Protein 5YYL (pdb70)

InterPro domains:
  IPR011042 Six-bladed beta-propeller, TolB-like [G3DSA:2.120.10.30] (33-419)
  IPR017996 Major royal jelly/yellow-related [PF03022] (122-416)
  IPR017996 Major royal jelly/yellow-related [PR01366] (4-29)
  IPR017996 Major royal jelly/yellow-related [PR01366] (30-51)
  IPR017996 Major royal jelly/yellow-related [PR01366] (52-74)
  IPR017996 Major royal jelly/yellow-related [PR01366] (76-97)
  IPR017996 Major royal jelly/yellow-related [PR01366] (151-175)
  IPR017996 Major royal jelly/yellow-related [PR01366] (213-230)
  IPR017996 Major royal jelly/yellow-related [PR01366] (306-325)
  IPR017996 Major royal jelly/yellow-related [PR01366] (328-350)
  IPR017996 Major royal jelly/yellow-related [PTHR10009] (19-420)

Foldseek 3Di:
DPPFAAPDFAFPWFFLWAAAPLPDPVSRVVCVVVQLADRLQWDWQEWDDDDPWIWTATAAERHHQAGTWTFDPDADPGITYTAHAPHSPQSDCVVPPHARGQNYWDADPQQKIKTWRLCDYVQARNVDFIKIWIARNVVSHTDDIGGDDLVAQAAPPVSDWGFHAKDKACPDVVWIWMWTQTFTRQWIWIAIPVPRDIDTGHDPQSAADQVQQWFDALNFIDGHRTGWHQWEAALAQQWTWIGHQSFQWIKTFRCVCVVDDPPNPGDIGGDGNQGPAGWAHWYADNQAKIWTAGQRQLFIKIAGPVDDHHNQRIDTQHGRSPFRNHFSYKDKDFADDCDPVCPLQELGIKMWTWHFHVSCVVVSHRDSVDIGITIGMFRPQVRCPPHSRHDDDDPPDPHHDTDDD/DDDFAFPWFFLWAAACLPDVVRRVVCCVVQLADRVQWDWQEWDDDDPWIWTATAAERHHQAGTWTFDPDADPGTTYTAHAPHSVCSDDVPPLRGQNYWDADPQQKIKTWRCCDYVQARNVDFIKIWIARNVVSHTDDIGGPPLNAQVVQRAGFHDWDWAVQIKIWTQGFTSQWIWIQTVHDIDTDHDPQQAADQVQQDLELHGHRTGWHAWEAALQQQWTWTGHQSAQWIWTDHCVPVPHTDGDGNQHPHGWAHWYADNQAKIWIAGQRQLFIKIAGPVDDRHNQRIGTQGGDSPFRNGFSYKDKDFADDCDPVCPLQELGIKMWTWHAHVVPCVRDSVDIGITIGMFRPQVRQPPHSRHDDDDPPDPHHYTDDD/DLVVLVVVQVCCVVVVHDGDPVSVVVSVVVVVVVCVVVVVD/DVLVVLVVVQVCCVVVVHDGDPVSVVVSVVVVVVVCVVVPVVD

GO terms:
  GO:0048650 caste determination, influence by environmental factors (P, IDA)
  GO:0005576 extracellular region (C, IDA)
  GO:0022609 multicellular organism adhesion to substrate (P, IDA)
  GO:0050829 defense response to Gram-negative bacterium (P, IDA)
  GO:0050830 defense response to Gram-positive bacterium (P, IDA)
  GO:0050832 defense response to fungus (P, IDA)
  GO:0005576 extracellular region (C, EXP)
  GO:0005737 cytoplasm (C, EXP)
  GO:0005515 protein binding (F, IPI)
  GO:0032934 sterol binding (F, IPI)

Sequence (864 aa):
RGESLNKSLPILHEWKFFDYDFGSDERRQDAILSGEYDYKNNYPSDIDQWHDKIFVTMLRYNGVPSSLNVISKKVGDGGPLLQPYPDWSFAKYDDCSGIVSASKLAIDKCDRLWVLDSGLVNNTQPMCSPKLLTFDLTTSQLLKQVEIPHDVAVNATTGKGRLSSLAVQSLDCNDTMVYIADEKGEGLIVYHNSDDSFHRLTSNTFDYDPKFTKMTIDGESYTAQDGISGMALSPMTNNLYYSPVASTSLYYVNTEQFRTSDYQDIHYEGVQNILDTQSSAKVVSKSGVLFFGLVGDSALGCWNEHRTLERHNIRTVAQSDETLQMIASMKIKEALPHVPIFDRYINREYILVLSNKMQKMVNNDFNFDDVNFRIMNANVNELILNTRCENPDNDRTPFKISIHLNKSLPILHEWKFFDYDFGSDERRQDAILSGEYDYKNNYPSDIDQWHDKIFVTMLRYNGVPSSLNVISKKVGDGGPLLQPYPDWSFAKYDCSIVSASKLAIDKCDRLWVLDSGLVNNTQPMCSPKLLTFDLTTSQLLKQVEIPVAVNATTGKRLSSLAVQCDTMVYIADEKGEGLIVYHNDSFHRLTSNTFDYDPKFTKMTDGTAQDGISGMALSPMTNNLYYSPVASTSLYYVNTEQFQQYEGVQNILDTQSSAKVVSKSGVLFFGLVGDSALGCWNEHRTLERHNIRTVAQSDETLQMIASMKIKEALPHVPIFDRYINREYILVLSNKMQKMDFNFDDVNFRIMNANVNELILNTRCENPDNDRTPFKISIHLDVVSQINSLVSSIVSGANVSAVLLAQTLVNILQILIDANVFVDVVSQINSLVSSIVSGANVSAVLLAQTLVNILQILIDANVFA

Organism: Apis mellifera (NCBI:txid7460)

Radius of gyration: 32.48 Å; Cα contacts (8 Å, |Δi|>4): 2244; chains: 4; bounding box: 74×97×53 Å

B-factor: mean 48.8, std 19.44, range [7.34, 131.66]

Nearest PDB structures (foldseek):
  5yyl-assembly1_D  TM=1.024E+00  e=1.091E-04  Apis mellifera
  5iit-assembly2_B  TM=7.389E-01  e=8.281E+00  Saccharomyces cerevisiae S288C
  5yyl-assembly1_A-2  TM=1.002E+00  e=1.717E-86  Apis mellifera
  7asd-assembly1_AA  TM=9.945E-01  e=1.668E-73  Apis mellifera
  5yyl-assembly1_B-2  TM=9.919E-01  e=1.750E-70  Apis mellifera

Solvent-accessible surface area: 36083 Å² total; per-residue (Å²): 80,58,88,18,95,100,65,52,6,27,74,41,47,65,2,75,42,0,22,3,53,33,66,45,93,55,46,37,34,105,15,96,95,81,45,48,10,46,83,97,27,1,23,2,11,0,2,2,8,30,62,105,56,18,0,0,0,0,15,4,46,94,6,5,15,2,1,3,0,9,25,21,110,42,114,28,144,5,12,21,26,0,73,3,8,25,73,100,75,45,8,52,47,109,88,56,46,11,1,1,4,0,10,34,2,13,38,16,88,38,48,30,0,7,0,0,0,5,0,10,19,62,33,91,58,100,116,12,67,19,13,3,0,9,0,29,2,93,77,35,118,58,100,58,82,22,64,2,58,139,100,13,5,22,30,98,126,98,40,59,24,36,4,14,5,16,9,28,35,33,84,32,76,185,67,5,24,0,0,0,0,0,22,83,6,40,0,0,0,0,4,26,53,92,104,67,32,26,59,46,15,91,21,125,18,0,61,72,34,90,149,49,26,69,3,67,1,63,72,45,76,53,95,10,112,13,0,0,12,13,11,8,28,1,80,86,42,53,16,0,5,1,2,3,28,0,4,5,2,14,22,38,0,37,4,84,52,0,79,76,93,78,30,94,146,37,118,49,62,34,55,104,77,7,13,114,14,9,8,10,15,13,16,10,0,62,38,0,0,4,0,9,0,10,6,32,73,4,2,0,0,0,10,2,23,120,100,87,32,76,130,111,4,27,68,27,8,0,34,5,88,60,21,1,15,28,4,14,3,5,33,29,39,76,6,68,56,89,12,80,71,24,50,77,6,51,24,33,22,2,0,1,0,0,1,8,32,51,20,44,31,53,79,90,59,34,91,36,77,65,39,2,2,21,1,0,1,4,2,4,39,43,4,8,23,48,33,44,0,46,37,127,82,85,69,139,11,8,30,63,36,15,10,10,29,155,41,73,6,33,76,43,49,65,4,79,41,2,17,0,29,29,54,53,83,71,82,49,118,94,13,78,72,82,42,101,11,45,86,97,40,2,36,4,11,0,2,2,9,30,56,113,53,18,0,1,0,0,43,5,24,68,6,6,16,2,1,3,0,9,27,19,163,111,114,28,145,5,12,22,8,0,70,2,8,27,65,101,87,52,9,38,85,120,77,95,13,3,5,0,10,38,2,12,38,23,97,51,47,24,0,30,2,12,9,6,0,16,20,89,30,97,61,98,69,20,65,25,15,44,4,13,0,37,2,92,78,34,124,58,81,50,102,61,63,36,108,38,33,79,14,100,111,85,50,49,121,24,30,5,29,11,33,66,139,103,19,41,18,33,32,13,16,6,34,16,43,4,46,26,34,43,72,75,114,60,56,35,67,24,110,52,69,27,17,42,75,25,106,111,14,16,75,69,108,87,101,134,42,76,14,0,9,18,13,29,8,36,1,84,84,52,74,4,21,11,26,7,2,29,0,16,33,6,34,44,66,44,63,21,91,132,56,232,146,158,18,30,38,69,69,24,26,89,50,6,15,16,18,13,16,10,0,42,37,0,0,6,0,17,0,24,24,44,46,13,7,0,1,0,26,3,23,120,63,104,53,54,141,76,15,42,66,94,16,0,46,17,80,60,23,1,34,36,3,20,3,6,33,31,36,68,7,64,60,94,11,87,55,32,50,75,6,41,27,37,28,2,0,1,0,3,1,14,26,48,73,71,99,125,32,57,36,93,60,38,2,3,22,2,0,2,2,4,3,36,45,18,5,15,17,19,52,0,44,35,126,74,65,50,134,9,5,30,53,32,13,8,11,32,135,33,17,53,51,10,33,58,12,29,23,30,63,12,10,20,16,156,61,56,79,114,38,88,54,76,2,103,86,32,51,69,86,37,37,92,104,40,133,54,168,127,90,10,28,65,69,9,32,71,21,30,23,36,60,11,10,20,17,123,59,53,82,109,62,85,54,79,5,103,85,38,54,72,88,36,39,94,105,36,103,51,130,114

Structure (mmCIF, N/CA/C/O backbone):
data_5YYL
#
_entry.id   5YYL
#
_cell.length_a   211.582
_cell.length_b   211.582
_cell.length_c   149.968
_cell.angle_alpha   90.00
_cell.angle_beta   90.00
_cell.angle_gamma   120.00
#
_symmetry.space_group_name_H-M   'H 3 2'
#
loop_
_entity.id
_entity.type
_entity.pdbx_description
1 polymer 'Major royal jelly protein 1'
2 polymer Apisimin
3 branched 2-acetamido-2-deoxy-beta-D-glucopyranose-(1-4)-2-acetamido-2-deoxy-beta-D-glucopyranose
4 non-polymer (3beta,14beta,17alpha)-ergosta-5,24(28)-dien-3-ol
5 non-polymer 2-acetamido-2-deoxy-beta-D-glucopyranose
6 water water
#
loop_
_atom_site.group_PDB
_atom_site.id
_atom_site.type_symbol
_atom_site.label_atom_id
_atom_site.label_alt_id
_atom_site.label_comp_id
_atom_site.label_asym_id
_atom_site.label_entity_id
_atom_site.label_seq_id
_atom_site.pdbx_PDB_ins_code
_atom_site.Cartn_x
_atom_site.Cartn_y
_atom_site.Cartn_z
_atom_site.occupancy
_atom_site.B_iso_or_equiv
_atom_site.auth_seq_id
_atom_site.auth_comp_id
_atom_site.auth_asym_id
_atom_site.auth_atom_id
_atom_site.pdbx_PDB_model_num
ATOM 1 N N . ARG A 1 23 ? 0.552 -29.665 -25.489 1.00 86.22 23 ARG A N 1
ATOM 2 C CA . ARG A 1 23 ? 0.141 -29.697 -26.932 1.00 84.67 23 ARG A CA 1
ATOM 3 C C . ARG A 1 23 ? 0.314 -31.056 -27.638 1.00 82.88 23 ARG A C 1
ATOM 4 O O . ARG A 1 23 ? -0.396 -31.332 -28.608 1.00 81.50 23 ARG A O 1
ATOM 6 N N . GLY A 1 24 ? 1.221 -31.900 -27.137 1.00 83.36 24 GLY A N 1
ATOM 7 C CA . GLY A 1 24 ? 1.772 -33.030 -27.898 1.00 83.50 24 GLY A CA 1
ATOM 8 C C . GLY A 1 24 ? 0.815 -34.115 -28.376 1.00 81.17 24 GLY A C 1
ATOM 9 O O . GLY A 1 24 ? -0.254 -34.319 -27.792 1.00 77.30 24 GLY A O 1
ATOM 10 N N . GLU A 1 25 ? 1.213 -34.785 -29.462 1.00 77.80 25 GLU A N 1
ATOM 11 C CA . GLU A 1 25 ? 0.564 -36.004 -29.967 1.00 76.28 25 GLU A CA 1
ATOM 12 C C . GLU A 1 25 ? -0.935 -35.795 -30.386 1.00 76.76 25 GLU A C 1
ATOM 13 O O . GLU A 1 25 ? -1.716 -36.756 -30.382 1.00 73.15 25 GLU A O 1
ATOM 19 N N . SER A 1 26 ? -1.302 -34.560 -30.785 1.00 73.87 26 SER A N 1
ATOM 20 C CA . SER A 1 26 ? -2.722 -34.158 -31.035 1.00 70.45 26 SER A CA 1
ATOM 21 C C . SER A 1 26 ? -2.988 -33.068 -32.110 1.00 74.15 26 SER A C 1
ATOM 22 O O . SER A 1 26 ? -4.056 -32.428 -32.083 1.00 70.35 26 SER A O 1
ATOM 25 N N . LEU A 1 27 ? -2.056 -32.855 -33.047 1.00 76.43 27 LEU A N 1
ATOM 26 C CA . LEU A 1 27 ? -2.239 -31.839 -34.105 1.00 74.40 27 LEU A CA 1
ATOM 27 C C . LEU A 1 27 ? -3.266 -32.312 -35.148 1.00 70.43 27 LEU A C 1
ATOM 28 O O . LEU A 1 27 ? -3.231 -33.450 -35.615 1.00 65.90 27 LEU A O 1
ATOM 30 N N . ASN A 1 28 ? -4.164 -31.400 -35.501 1.00 70.56 28 ASN A N 1
ATOM 31 C CA . ASN A 1 28 ? -5.335 -31.651 -36.352 1.00 70.18 28 ASN A CA 1
ATOM 32 C C . ASN A 1 28 ? -6.350 -32.697 -35.831 1.00 68.45 28 ASN A C 1
ATOM 33 O O . ASN A 1 28 ? -7.196 -33.137 -36.620 1.00 67.25 28 ASN A O 1
ATOM 38 N N . LYS A 1 29 ? -6.317 -33.062 -34.534 1.00 67.06 29 LYS A N 1
ATOM 39 C CA . LYS A 1 29 ? -7.352 -33.987 -33.977 1.00 65.08 29 LYS A CA 1
ATOM 40 C C . LYS A 1 29 ? -8.668 -33.248 -33.782 1.00 61.30 29 LYS A C 1
ATOM 41 O O . LYS A 1 29 ? -8.711 -32.289 -33.040 1.00 63.53 29 LYS A O 1
ATOM 47 N N . SER A 1 30 ? -9.668 -33.633 -34.561 1.00 57.36 30 SER A N 1
ATOM 48 C CA . SER A 1 30 ? -10.950 -32.966 -34.577 1.00 54.57 30 SER A CA 1
ATOM 49 C C . SER A 1 30 ? -11.903 -33.791 -33.718 1.00 48.58 30 SER A C 1
ATOM 50 O O . SER A 1 30 ? -11.656 -34.957 -33.413 1.00 51.00 30 SER A O 1
ATOM 52 N N . LEU A 1 31 ? -13.022 -33.174 -33.359 1.00 39.82 31 LEU A N 1
ATOM 53 C CA . LEU A 1 31 ? -14.074 -33.824 -32.609 1.00 36.41 31 LEU A CA 1
ATOM 54 C C . LEU A 1 31 ? -15.253 -34.108 -33.532 1.00 35.24 31 LEU A C 1
ATOM 55 O O . LEU A 1 31 ? -15.600 -33.271 -34.360 1.00 36.06 31 LEU A O 1
ATOM 60 N N . PRO A 1 32 ? -15.879 -35.288 -33.395 1.00 33.00 32 PRO A N 1
ATOM 61 C CA . PRO A 1 32 ? -17.027 -35.566 -34.247 1.00 32.6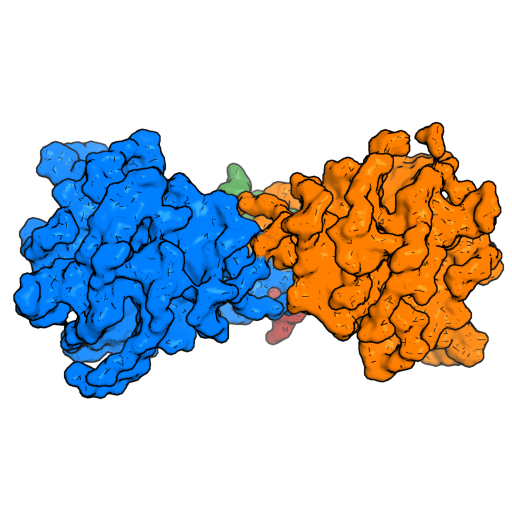3 32 PRO A CA 1
ATOM 62 C C . PRO A 1 32 ? -18.139 -34.503 -34.213 1.00 33.47 32 PRO A C 1
ATOM 63 O O . PRO A 1 32 ? -18.602 -34.066 -33.155 1.00 31.13 32 PRO A O 1
ATOM 67 N N . ILE A 1 33 ? -18.555 -34.124 -35.408 1.00 34.43 33 ILE A N 1
ATOM 68 C CA . ILE A 1 33 ? -19.629 -33.179 -35.614 1.00 31.99 33 ILE A CA 1
ATOM 69 C C . ILE A 1 33 ? -20.966 -33.832 -35.335 1.00 30.86 33 ILE A C 1
ATOM 70 O O . ILE A 1 33 ? -21.228 -34.931 -35.782 1.00 30.10 33 ILE A O 1
ATOM 75 N N . LEU A 1 34 ? -21.784 -33.113 -34.577 1.00 31.96 34 LEU A N 1
ATOM 76 C CA . LEU A 1 34 ? -23.156 -33.471 -34.259 1.00 31.30 34 LEU A CA 1
ATOM 77 C C . LEU A 1 34 ? -24.113 -32.713 -35.189 1.00 33.22 34 LEU A C 1
ATOM 78 O O . LEU A 1 34 ? -25.104 -33.275 -35.637 1.00 35.79 34 LEU A O 1
ATOM 83 N N . HIS A 1 35 ? -23.829 -31.432 -35.448 1.00 34.85 35 HIS A N 1
ATOM 84 C CA . HIS A 1 35 ? -24.607 -30.605 -36.383 1.00 34.24 35 HIS A CA 1
ATOM 85 C C . HIS A 1 35 ? -23.705 -29.578 -37.027 1.00 35.71 35 HIS A C 1
ATOM 86 O O . HIS A 1 35 ? -22.823 -29.020 -36.379 1.00 36.03 35 HIS A O 1
ATOM 93 N N . GLU A 1 36 ? -23.944 -29.336 -38.313 1.00 37.19 36 GLU A N 1
ATOM 94 C CA . GLU A 1 36 ? -23.201 -28.361 -39.091 1.00 38.09 36 GLU A CA 1
ATOM 95 C C . GLU A 1 36 ? -24.168 -27.403 -39.734 1.00 38.12 36 GLU A C 1
ATOM 96 O O . GLU A 1 36 ? -25.327 -27.740 -39.972 1.00 39.83 36 GLU A O 1
ATOM 102 N N . TRP A 1 37 ? -23.673 -26.206 -40.017 1.00 35.98 37 TRP A N 1
ATOM 103 C CA . TRP A 1 37 ? -24.420 -25.232 -40.775 1.00 33.37 37 TRP A CA 1
ATOM 104 C C . TRP A 1 37 ? -23.503 -24.462 -41.694 1.00 33.92 37 TRP A C 1
ATOM 105 O O . TRP A 1 37 ? -22.362 -24.147 -41.341 1.00 32.22 37 TRP A O 1
ATOM 116 N N . LYS A 1 38 ? -24.021 -24.185 -42.888 1.00 35.99 38 LYS A N 1
ATOM 117 C CA . LYS A 1 38 ? -23.465 -23.163 -43.763 1.00 37.96 38 LYS A CA 1
ATOM 118 C C . LYS A 1 38 ? -24.050 -21.828 -43.322 1.00 34.48 38 LYS A C 1
ATOM 119 O O . LYS A 1 38 ? -23.348 -20.825 -43.297 1.00 32.92 38 LYS A O 1
ATOM 125 N N . PHE A 1 39 ? -25.328 -21.838 -42.968 1.00 31.41 39 PHE A N 1
ATOM 126 C CA . PHE A 1 39 ? -25.991 -20.676 -42.412 1.00 34.03 39 PHE A CA 1
ATOM 127 C C . PHE A 1 39 ? -27.273 -21.121 -41.734 1.00 34.95 39 PHE A C 1
ATOM 128 O O . PHE A 1 39 ? -27.823 -22.173 -42.054 1.00 35.83 39 PHE A O 1
ATOM 136 N N . PHE A 1 40 ? -27.759 -20.300 -40.820 1.00 35.30 40 PHE A N 1
ATOM 137 C CA . PHE A 1 40 ? -28.941 -20.652 -40.074 1.00 37.66 40 PHE A CA 1
ATOM 138 C C . PHE A 1 40 ? -30.184 -20.262 -40.837 1.00 41.63 40 PHE A C 1
ATOM 139 O O . PHE A 1 40 ? -30.178 -19.310 -41.610 1.00 42.66 40 PHE A O 1
ATOM 147 N N . ASP A 1 41 ? -31.235 -21.041 -40.606 1.00 47.48 41 ASP A N 1
ATOM 148 C CA . ASP A 1 41 ? -32.542 -20.853 -41.199 1.00 50.12 41 ASP A CA 1
ATOM 149 C C . ASP A 1 41 ? -33.534 -21.403 -40.188 1.00 52.27 41 ASP A C 1
ATOM 150 O O . ASP A 1 41 ? -33.143 -22.156 -39.297 1.00 55.33 41 ASP A O 1
ATOM 155 N N . TYR A 1 42 ? -34.803 -21.024 -40.312 1.00 53.25 42 TYR A N 1
ATOM 156 C CA . TYR A 1 42 ? -35.812 -21.363 -39.315 1.00 54.93 42 TYR A CA 1
ATOM 157 C C . TYR A 1 42 ? -37.019 -22.116 -39.906 1.00 61.92 42 TYR A C 1
ATOM 158 O O . TYR A 1 42 ? -37.253 -22.096 -41.108 1.00 63.44 42 TYR A O 1
ATOM 167 N N . ASP A 1 43 ? -37.769 -22.783 -39.031 1.00 67.65 43 ASP A N 1
ATOM 168 C CA . ASP A 1 43 ? -39.065 -23.382 -39.349 1.00 70.22 43 ASP A CA 1
ATOM 169 C C . ASP A 1 43 ? -40.147 -22.329 -39.093 1.00 69.94 43 ASP A C 1
ATOM 170 O O . ASP A 1 43 ? -40.770 -22.242 -38.016 1.00 59.87 43 ASP A O 1
ATOM 175 N N . PHE A 1 44 ? -40.378 -21.532 -40.131 1.00 74.42 44 PHE A N 1
ATOM 176 C CA . PHE A 1 44 ? -41.462 -20.556 -40.143 1.00 75.71 44 PHE A CA 1
ATOM 177 C C . PHE A 1 44 ? -42.845 -21.217 -40.289 1.00 80.39 44 PHE A C 1
ATOM 178 O O . PHE A 1 44 ? -43.848 -20.648 -39.854 1.00 78.43 44 PHE A O 1
ATOM 186 N N . GLY A 1 45 ? -42.887 -22.419 -40.871 1.00 86.44 45 GLY A N 1
ATOM 187 C CA . GLY A 1 45 ? -44.134 -23.144 -41.179 1.00 89.83 45 GLY A CA 1
ATOM 188 C C . GLY A 1 45 ? -44.022 -23.803 -42.548 1.00 93.83 45 GLY A C 1
ATOM 189 O O . GLY A 1 45 ? -43.756 -25.007 -42.675 1.00 96.18 45 GLY A O 1
ATOM 190 N N . SER A 1 46 ? -44.231 -22.993 -43.579 1.00 97.54 46 SER A N 1
ATOM 191 C CA . SER A 1 46 ? -44.006 -23.388 -44.980 1.00 93.54 46 SER A CA 1
ATOM 192 C C . SER A 1 46 ? -43.120 -22.341 -45.640 1.00 96.33 46 SER A C 1
ATOM 193 O O . SER A 1 46 ? -42.851 -21.292 -45.048 1.00 99.75 46 SER A O 1
ATOM 194 N N . ASP A 1 47 ? -42.667 -22.625 -46.866 1.00 95.71 47 ASP A N 1
ATOM 195 C CA . ASP A 1 47 ? -41.872 -21.660 -47.654 1.00 91.00 47 ASP A CA 1
ATOM 196 C C . ASP A 1 47 ? -42.673 -20.392 -48.006 1.00 93.28 47 ASP A C 1
ATOM 197 O O . ASP A 1 47 ? -42.077 -19.356 -48.332 1.00 92.44 47 ASP A O 1
ATOM 199 N N . GLU A 1 48 ? -44.008 -20.480 -47.947 1.00 97.16 48 GLU A N 1
ATOM 200 C CA . GLU A 1 48 ? -44.865 -19.295 -47.967 1.00 96.96 48 GLU A CA 1
ATOM 201 C C . GLU A 1 48 ? -44.518 -18.345 -46.807 1.00 95.48 48 GLU A C 1
ATOM 202 O O . GLU A 1 48 ? -44.129 -17.188 -47.032 1.00 100.49 48 GLU A O 1
ATOM 203 N N . ARG A 1 49 ? -44.620 -18.856 -45.575 1.00 88.56 49 ARG A N 1
ATOM 204 C CA . ARG A 1 49 ? -44.391 -18.044 -44.365 1.00 88.00 49 ARG A CA 1
ATOM 205 C C . ARG A 1 49 ? -42.932 -17.517 -44.199 1.00 85.94 49 ARG A C 1
ATOM 206 O O . ARG A 1 49 ? -42.709 -16.459 -43.584 1.00 81.81 49 ARG A O 1
ATOM 208 N N . ARG A 1 50 ? -41.955 -18.255 -44.742 1.00 80.49 50 ARG A N 1
ATOM 209 C CA . ARG A 1 50 ? -40.546 -17.828 -44.764 1.00 77.31 50 ARG A CA 1
ATOM 210 C C . ARG A 1 50 ? -40.378 -16.574 -45.603 1.00 83.83 50 ARG A C 1
ATOM 211 O O . ARG A 1 50 ? -39.864 -15.561 -45.112 1.00 80.72 50 ARG A O 1
ATOM 215 N N . GLN A 1 51 ? -40.834 -16.655 -46.860 1.00 88.97 51 GLN A N 1
ATOM 216 C CA . GLN A 1 51 ? -40.723 -15.557 -47.837 1.00 85.63 51 GLN A CA 1
ATOM 217 C C . GLN A 1 51 ? -41.363 -14.241 -47.383 1.00 83.41 51 GLN A C 1
ATOM 218 O O . GLN A 1 51 ? -40.873 -13.156 -47.718 1.00 80.90 51 GLN A O 1
ATOM 219 N N . ASP A 1 52 ? -42.445 -14.357 -46.616 1.00 85.08 52 ASP A N 1
ATOM 220 C CA . ASP A 1 52 ? -43.093 -13.209 -45.965 1.00 91.26 52 ASP A CA 1
ATOM 221 C C . ASP A 1 52 ? -42.146 -12.509 -44.980 1.00 90.94 52 ASP A C 1
ATOM 222 O O . ASP A 1 52 ? -42.169 -11.283 -44.851 1.00 91.66 52 ASP A O 1
ATOM 227 N N . ALA A 1 53 ? -41.330 -13.300 -44.278 1.00 90.28 53 ALA A N 1
ATOM 228 C CA . ALA A 1 53 ? -40.312 -12.768 -43.361 1.00 83.75 53 ALA A CA 1
ATOM 229 C C . ALA A 1 53 ? -39.032 -12.253 -44.058 1.00 75.29 53 ALA A C 1
ATOM 230 O O . ALA A 1 53 ? -38.461 -11.243 -43.625 1.00 69.51 53 ALA A O 1
ATOM 232 N N . ILE A 1 54 ? -38.587 -12.914 -45.131 1.00 65.03 54 ILE A N 1
ATOM 233 C CA . ILE A 1 54 ? -37.392 -12.454 -45.871 1.00 62.72 54 ILE A CA 1
ATOM 234 C C . ILE A 1 54 ? -37.644 -11.059 -46.443 1.00 67.32 54 ILE A C 1
ATOM 235 O O . ILE A 1 54 ? -36.829 -10.163 -46.246 1.00 65.33 54 ILE A O 1
ATOM 240 N N . LEU A 1 55 ? -38.769 -10.883 -47.145 1.00 73.88 55 LEU A N 1
ATOM 241 C CA . LEU A 1 55 ? -39.151 -9.572 -47.706 1.00 72.37 55 LEU A CA 1
ATOM 242 C C . LEU A 1 55 ? -39.247 -8.495 -46.612 1.00 70.58 55 LEU A C 1
ATOM 243 O O . LEU A 1 55 ? -38.724 -7.394 -46.785 1.00 70.31 55 LEU A O 1
ATOM 245 N N . SER A 1 56 ? -39.871 -8.839 -45.482 1.00 64.56 56 SER A N 1
ATOM 246 C CA . SER A 1 56 ? -40.014 -7.929 -44.333 1.00 62.90 56 SER A CA 1
ATOM 247 C C . SER A 1 56 ? -38.685 -7.438 -43.708 1.00 63.05 56 SER A C 1
ATOM 248 O O . SER A 1 56 ? -38.638 -6.364 -43.102 1.00 59.43 56 SER A O 1
ATOM 250 N N . GLY A 1 57 ? -37.618 -8.224 -43.847 1.00 64.22 57 GLY A N 1
ATOM 251 C CA . GLY A 1 57 ? -36.351 -7.961 -43.158 1.00 63.58 57 GLY A CA 1
ATOM 252 C C . GLY A 1 57 ? -36.278 -8.553 -41.756 1.00 60.29 57 GLY A C 1
ATOM 253 O O . GLY A 1 57 ? -35.312 -8.289 -41.024 1.00 54.91 57 GLY A O 1
ATOM 254 N N . GLU A 1 58 ? -37.291 -9.344 -41.379 1.00 62.35 58 GLU A N 1
ATOM 255 C CA . GLU A 1 58 ? -37.289 -10.130 -40.140 1.00 65.10 58 GLU A CA 1
ATOM 256 C C . GLU A 1 58 ? -36.226 -11.236 -40.153 1.00 64.23 58 GLU A C 1
ATOM 257 O O . GLU A 1 58 ? -35.776 -11.622 -39.085 1.00 65.51 58 GLU A O 1
ATOM 259 N N . TYR A 1 59 ? -35.853 -11.732 -41.343 1.00 60.68 59 TYR A N 1
ATOM 260 C CA . TYR A 1 59 ? -34.885 -12.830 -41.481 1.00 57.10 59 TYR A CA 1
ATOM 261 C C . TYR A 1 59 ? -33.923 -12.671 -42.678 1.00 51.53 59 TYR A C 1
ATOM 262 O O . TYR A 1 59 ? -34.257 -13.024 -43.799 1.00 46.17 59 TYR A O 1
ATOM 271 N N . ASP A 1 60 ? -32.728 -12.156 -42.406 1.00 49.20 60 ASP A N 1
ATOM 272 C CA . ASP A 1 60 ? -31.595 -12.181 -43.334 1.00 48.18 60 ASP A CA 1
ATOM 273 C C . ASP A 1 60 ? -30.643 -13.254 -42.815 1.00 49.18 60 ASP A C 1
ATOM 274 O O . ASP A 1 60 ? -30.182 -13.194 -41.668 1.00 47.90 60 ASP A O 1
ATOM 279 N N . TYR A 1 61 ? -30.355 -14.227 -43.671 1.00 50.16 61 TYR A N 1
ATOM 280 C CA . TYR A 1 61 ? -29.474 -15.342 -43.325 1.00 48.27 61 TYR A CA 1
ATOM 281 C C . TYR A 1 61 ? -28.024 -14.909 -43.046 1.00 47.58 61 TYR A C 1
ATOM 282 O O . TYR A 1 61 ? -27.318 -15.568 -42.282 1.00 47.92 61 TYR A O 1
ATOM 291 N N . LYS A 1 62 ? -27.593 -13.808 -43.658 1.00 47.00 62 LYS A N 1
ATOM 292 C CA . LYS A 1 62 ? -26.223 -13.306 -43.482 1.00 48.07 62 LYS A CA 1
ATOM 293 C C . LYS A 1 62 ? -25.945 -12.696 -42.100 1.00 46.02 62 LYS A C 1
ATOM 294 O O . LYS A 1 62 ? -24.787 -12.455 -41.769 1.00 50.31 62 LYS A O 1
ATOM 300 N N . ASN A 1 63 ? -26.984 -12.443 -41.303 1.00 43.63 63 ASN A N 1
ATOM 301 C CA . ASN A 1 63 ? -26.828 -11.812 -39.987 1.00 42.98 63 ASN A CA 1
ATOM 302 C C . ASN A 1 63 ? -27.155 -12.729 -38.806 1.00 41.96 63 ASN A C 1
ATOM 303 O O . ASN A 1 63 ? -27.434 -12.240 -37.710 1.00 41.23 63 ASN A O 1
ATOM 308 N N . ASN A 1 64 ? -27.119 -14.046 -39.009 1.00 40.10 64 ASN A N 1
ATOM 309 C CA . ASN A 1 64 ? -27.448 -14.985 -37.936 1.00 37.66 64 ASN A CA 1
ATOM 310 C C . ASN A 1 64 ? -26.181 -15.631 -37.411 1.00 35.64 64 ASN A C 1
ATOM 311 O O . ASN A 1 64 ? -25.505 -16.367 -38.130 1.00 33.92 64 ASN A O 1
ATOM 316 N N . TYR A 1 65 ? -25.851 -15.303 -36.166 1.00 35.70 65 TYR A N 1
ATOM 317 C CA . TYR A 1 65 ? -24.612 -15.726 -35.527 1.00 36.53 65 TYR A CA 1
ATOM 318 C C . TYR A 1 65 ? -24.960 -16.364 -34.187 1.00 33.99 65 TYR A C 1
ATOM 319 O O . TYR A 1 65 ? -25.704 -15.767 -33.380 1.00 34.01 65 TYR A O 1
ATOM 328 N N . PRO A 1 66 ? -24.444 -17.580 -33.943 1.00 30.08 66 PRO A N 1
ATOM 329 C CA . PRO A 1 66 ? -24.830 -18.275 -32.721 1.00 28.44 66 PRO A CA 1
ATOM 330 C C . PRO A 1 66 ? -23.990 -17.834 -31.532 1.00 26.38 66 PRO A C 1
ATOM 331 O O . PRO A 1 66 ? -22.794 -17.639 -31.659 1.00 26.72 66 PRO A O 1
ATOM 335 N N . SER A 1 67 ? -24.634 -17.672 -30.395 1.00 26.28 67 SER A N 1
ATOM 336 C CA . SER A 1 67 ? -23.988 -17.237 -29.172 1.00 27.55 67 SER A CA 1
ATOM 337 C C . SER A 1 67 ? -23.724 -18.421 -28.232 1.00 27.31 67 SER A C 1
ATOM 338 O O . SER A 1 67 ? -22.616 -18.568 -27.729 1.00 26.45 67 SER A O 1
ATOM 341 N N . ASP A 1 68 ? -24.745 -19.241 -27.988 1.00 26.16 68 ASP A N 1
ATOM 342 C CA . ASP A 1 68 ? -24.648 -20.347 -27.038 1.00 27.56 68 ASP A CA 1
ATOM 343 C C . ASP A 1 68 ? -25.410 -21.580 -27.528 1.00 26.42 68 ASP A C 1
ATOM 344 O O . ASP A 1 68 ? -26.280 -21.481 -28.381 1.00 25.96 68 ASP A O 1
ATOM 349 N N . ILE A 1 69 ? -25.034 -22.744 -27.001 1.00 25.59 69 ILE A N 1
ATOM 350 C CA . ILE A 1 69 ? -25.766 -23.994 -27.200 1.00 23.97 69 ILE A CA 1
ATOM 351 C C . ILE A 1 69 ? -26.012 -24.607 -25.847 1.00 22.96 69 ILE A C 1
ATOM 352 O O . ILE A 1 69 ? -25.319 -24.291 -24.877 1.00 23.15 69 ILE A O 1
ATOM 357 N N . ASP A 1 70 ? -27.008 -25.472 -25.781 1.00 21.43 70 ASP A N 1
ATOM 358 C CA . ASP A 1 70 ? -27.169 -26.361 -24.640 1.00 20.86 70 ASP A CA 1
ATOM 359 C C . ASP A 1 70 ? -27.999 -27.571 -25.080 1.00 19.58 70 ASP A C 1
ATOM 360 O O . ASP A 1 70 ? -28.311 -27.709 -26.260 1.00 18.86 70 ASP A O 1
ATOM 365 N N . GLN A 1 71 ? -28.325 -28.460 -24.151 1.00 19.02 71 GLN A N 1
ATOM 366 C CA . GLN A 1 71 ? -28.928 -29.732 -24.493 1.00 18.66 71 GLN A CA 1
ATOM 367 C C . GLN A 1 71 ? -29.718 -30.222 -23.310 1.00 19.22 71 GLN A C 1
ATOM 368 O O . GLN A 1 71 ? -29.212 -30.189 -22.186 1.00 18.34 71 GLN A O 1
ATOM 374 N N . TRP A 1 72 ? -30.956 -30.659 -23.565 1.00 20.40 72 TRP A N 1
ATOM 375 C CA . TRP A 1 72 ? -31.785 -31.333 -22.558 1.00 21.89 72 TRP A CA 1
ATOM 376 C C . TRP A 1 72 ? -32.693 -32.320 -23.266 1.00 23.66 72 TRP A C 1
ATOM 377 O O . TRP A 1 72 ? -33.435 -31.927 -24.175 1.00 24.31 72 TRP A O 1
ATOM 388 N N . HIS A 1 73 ? -32.614 -33.589 -22.867 1.00 25.27 73 HIS A N 1
ATOM 389 C CA . HIS A 1 73 ? -33.360 -34.672 -23.515 1.00 26.23 73 HIS A CA 1
ATOM 390 C C . HIS A 1 73 ? -33.180 -34.582 -25.042 1.00 27.50 73 HIS A C 1
ATOM 391 O O . HIS A 1 73 ? -32.044 -34.536 -25.506 1.00 27.73 73 HIS A O 1
ATOM 398 N N . ASP A 1 74 ? -34.261 -34.495 -25.814 1.00 31.28 74 ASP A N 1
ATOM 399 C CA . ASP A 1 74 ? -34.166 -34.462 -27.290 1.00 35.50 74 ASP A CA 1
ATOM 400 C C . ASP A 1 74 ? -33.878 -33.077 -27.879 1.00 33.88 74 ASP A C 1
ATOM 401 O O . ASP A 1 74 ? -33.618 -32.964 -29.080 1.00 31.10 74 ASP A O 1
ATOM 406 N N . LYS A 1 75 ? -33.897 -32.047 -27.028 1.00 34.06 75 LYS A N 1
ATOM 407 C CA . LYS A 1 75 ? -33.705 -30.666 -27.452 1.00 34.05 75 LYS A CA 1
ATOM 408 C C . LYS A 1 75 ? -32.224 -30.295 -27.442 1.00 32.18 75 LYS A C 1
ATOM 409 O O . LYS A 1 75 ? -31.510 -30.626 -26.506 1.00 32.45 75 LYS A O 1
ATOM 415 N N . ILE A 1 76 ? -31.775 -29.647 -28.513 1.00 29.90 76 ILE A N 1
ATOM 416 C CA . ILE A 1 76 ? -30.486 -28.977 -28.576 1.00 28.87 76 ILE A CA 1
ATOM 417 C C . ILE A 1 76 ? -30.816 -27.499 -28.738 1.00 29.20 76 ILE A C 1
ATOM 418 O O . ILE A 1 76 ? -31.360 -27.113 -29.764 1.00 28.64 76 ILE A O 1
ATOM 423 N N . PHE A 1 77 ? -30.493 -26.674 -27.742 1.00 29.17 77 PHE A N 1
ATOM 424 C CA . PHE A 1 77 ? -30.746 -25.228 -27.819 1.00 27.40 77 PHE A CA 1
ATOM 425 C C . PHE A 1 77 ? -29.661 -24.535 -28.620 1.00 26.85 77 PHE A C 1
ATOM 426 O O . PHE A 1 77 ? -28.521 -24.949 -28.591 1.00 28.07 77 PHE A O 1
ATOM 434 N N . VAL A 1 78 ? -30.034 -23.522 -29.385 1.00 26.03 78 VAL A N 1
ATOM 435 C CA . VAL A 1 78 ? -29.081 -22.699 -30.130 1.00 25.46 78 VAL A CA 1
ATOM 436 C C . VAL A 1 78 ? -29.554 -21.267 -30.010 1.00 25.64 78 VAL A C 1
ATOM 437 O O . VAL A 1 78 ? -30.674 -20.972 -30.413 1.00 27.97 78 VAL A O 1
ATOM 441 N N . THR A 1 79 ? -28.734 -20.390 -29.428 1.00 25.09 79 THR A N 1
ATOM 442 C CA . THR A 1 79 ? -29.122 -18.989 -29.241 1.00 24.02 79 THR A CA 1
ATOM 443 C C . THR A 1 79 ? -28.447 -18.123 -30.277 1.00 24.53 79 THR A C 1
ATOM 444 O O . THR A 1 79 ? -27.287 -18.338 -30.608 1.00 22.11 79 THR A O 1
ATOM 448 N N . MET A 1 80 ? -29.191 -17.146 -30.781 1.00 27.71 80 MET A N 1
ATOM 449 C CA . MET A 1 80 ? -28.696 -16.288 -31.840 1.00 31.25 80 MET A CA 1
ATOM 450 C C . MET A 1 80 ? -28.572 -14.842 -31.341 1.00 34.06 80 MET A C 1
ATOM 451 O O . MET A 1 80 ? -29.482 -14.309 -30.656 1.00 31.18 80 MET A O 1
ATOM 456 N N . LEU A 1 81 ? -27.423 -14.237 -31.665 1.00 36.20 81 LEU A N 1
ATOM 457 C CA . LEU A 1 81 ? -27.191 -12.816 -31.405 1.00 36.92 81 LEU A CA 1
ATOM 458 C C . LEU A 1 81 ? -28.191 -12.036 -32.236 1.00 38.39 81 LEU A C 1
ATOM 459 O O . LEU A 1 81 ? -28.252 -12.213 -33.460 1.00 37.08 81 LEU A O 1
ATOM 464 N N . ARG A 1 82 ? -28.962 -11.181 -31.571 1.00 39.58 82 ARG A N 1
ATOM 465 C CA . ARG A 1 82 ? -30.055 -10.452 -32.224 1.00 39.96 82 ARG A CA 1
ATOM 466 C C . ARG A 1 82 ? -29.545 -9.257 -33.003 1.00 38.92 82 ARG A C 1
ATOM 467 O O . ARG A 1 82 ? -29.544 -8.140 -32.518 1.00 38.57 82 ARG A O 1
ATOM 475 N N . TYR A 1 83 ? -29.102 -9.523 -34.217 1.00 41.51 83 TYR A N 1
ATOM 476 C CA . TYR A 1 83 ? -28.861 -8.479 -35.191 1.00 46.05 83 TYR A CA 1
ATOM 477 C C . TYR A 1 83 ? -30.163 -8.181 -35.957 1.00 47.99 83 TYR A C 1
ATOM 478 O O . TYR A 1 83 ? -31.221 -8.733 -35.641 1.00 44.82 83 TYR A O 1
ATOM 487 N N . ASN A 1 84 ? -30.086 -7.251 -36.908 1.00 53.12 84 ASN A N 1
ATOM 488 C CA . ASN A 1 84 ? -31.154 -7.017 -37.885 1.00 53.15 84 ASN A CA 1
ATOM 489 C C . ASN A 1 84 ? -31.222 -8.239 -38.811 1.00 50.98 84 ASN A C 1
ATOM 490 O O . ASN A 1 84 ? -30.216 -8.622 -39.431 1.00 43.70 84 ASN A O 1
ATOM 495 N N . GLY A 1 85 ? -32.403 -8.861 -38.859 1.00 50.20 85 GLY A N 1
ATOM 496 C CA . GLY A 1 85 ? -32.636 -10.054 -39.677 1.00 50.13 85 GLY A CA 1
ATOM 497 C C . GLY A 1 85 ? -32.490 -11.386 -38.943 1.00 49.20 85 GLY A C 1
ATOM 498 O O . GLY A 1 85 ? -32.056 -12.394 -39.527 1.00 46.51 85 GLY A O 1
ATOM 499 N N . VAL A 1 86 ? -32.873 -11.387 -37.667 1.00 47.02 86 VAL A N 1
ATOM 500 C CA . VAL A 1 86 ? -32.778 -12.551 -36.808 1.00 44.65 86 VAL A CA 1
ATOM 501 C C . VAL A 1 86 ? -34.148 -12.757 -36.170 1.00 43.48 86 VAL A C 1
ATOM 502 O O . VAL A 1 86 ? -34.458 -12.110 -35.172 1.00 41.64 86 VAL A O 1
ATOM 506 N N . PRO A 1 87 ? -34.971 -13.651 -36.756 1.00 43.80 87 PRO A N 1
ATOM 507 C CA . PRO A 1 87 ? -36.370 -13.821 -36.342 1.00 43.47 87 PRO A CA 1
ATOM 508 C C . PRO A 1 87 ? -36.552 -14.199 -34.887 1.00 45.40 87 PRO A C 1
ATOM 509 O O . PRO A 1 87 ? -37.385 -13.596 -34.202 1.00 49.00 87 PRO A O 1
ATOM 513 N N . SER A 1 88 ? -35.791 -15.195 -34.424 1.00 44.84 88 SER A N 1
ATOM 514 C CA . SER A 1 88 ? -35.820 -15.598 -33.016 1.00 42.81 88 SER A CA 1
ATOM 515 C C . SER A 1 88 ? -34.433 -15.734 -32.458 1.00 41.40 88 SER A C 1
ATOM 516 O O . SER A 1 88 ? -33.487 -16.051 -33.194 1.00 42.04 88 SER A O 1
ATOM 519 N N . SER A 1 89 ? -34.328 -15.489 -31.149 1.00 39.63 89 SER A N 1
ATOM 520 C CA . SER A 1 89 ? -33.047 -15.560 -30.450 1.00 38.23 89 SER A CA 1
ATOM 521 C C . SER A 1 89 ? -32.881 -16.892 -29.739 1.00 36.04 89 SER A C 1
ATOM 522 O O . SER A 1 89 ? -31.863 -17.540 -29.916 1.00 38.50 89 SER A O 1
ATOM 525 N N . LEU A 1 90 ? -33.865 -17.267 -28.929 1.00 31.83 90 LEU A N 1
ATOM 526 C CA . LEU A 1 90 ? -33.860 -18.540 -28.235 1.00 32.15 90 LEU A CA 1
ATOM 527 C C . LEU A 1 90 ? -34.515 -19.621 -29.103 1.00 35.41 90 LEU A C 1
ATOM 528 O O . LEU A 1 90 ? -35.722 -19.572 -29.352 1.00 39.16 90 LEU A O 1
ATOM 533 N N . ASN A 1 91 ? -33.720 -20.595 -29.557 1.00 36.47 91 ASN A N 1
ATOM 534 C CA . ASN A 1 91 ? -34.199 -21.667 -30.461 1.00 37.19 91 ASN A CA 1
ATOM 535 C C . ASN A 1 91 ? -33.809 -23.079 -30.031 1.00 36.47 91 ASN A C 1
ATOM 536 O O . ASN A 1 91 ? -32.963 -23.253 -29.166 1.00 34.90 91 ASN A O 1
ATOM 541 N N . VAL A 1 92 ? -34.461 -24.069 -30.651 1.00 36.49 92 VAL A N 1
ATOM 542 C CA . VAL A 1 92 ? -34.025 -25.469 -30.624 1.00 36.98 92 VAL A CA 1
ATOM 543 C C . VAL A 1 92 ? -33.855 -25.944 -32.049 1.00 38.41 92 VAL A C 1
ATOM 544 O O . VAL A 1 92 ? -34.396 -25.344 -32.963 1.00 42.01 92 VAL A O 1
ATOM 548 N N . ILE A 1 93 ? -33.095 -27.020 -32.228 1.00 40.13 93 ILE A N 1
ATOM 549 C CA . ILE A 1 93 ? -32.913 -27.616 -33.542 1.00 40.22 93 ILE A CA 1
ATOM 550 C C . ILE A 1 93 ? -34.138 -28.468 -33.781 1.00 41.70 93 ILE A C 1
ATOM 551 O O . ILE A 1 93 ? -34.578 -29.182 -32.888 1.00 42.57 93 ILE A O 1
ATOM 556 N N . SER A 1 94 ? -34.692 -28.355 -34.987 1.00 44.71 94 SER A N 1
ATOM 557 C CA . SER A 1 94 ? -35.903 -29.060 -35.384 1.00 45.17 94 SER A CA 1
ATOM 558 C C . SER A 1 94 ? -35.577 -30.307 -36.190 1.00 46.60 94 SER A C 1
ATOM 559 O O . SER A 1 94 ? -34.420 -30.550 -36.582 1.00 47.42 94 SER A O 1
ATOM 562 N N . LYS A 1 95 ? -36.627 -31.077 -36.472 1.00 48.79 95 LYS A N 1
ATOM 563 C CA . LYS A 1 95 ? -36.516 -32.271 -37.313 1.00 47.64 95 LYS A CA 1
ATOM 564 C C . LYS A 1 95 ? -36.235 -31.897 -38.789 1.00 47.33 95 LYS A C 1
ATOM 565 O O . LYS A 1 95 ? -35.552 -32.639 -39.493 1.00 47.54 95 LYS A O 1
ATOM 567 N N . LYS A 1 96 ? -36.720 -30.733 -39.235 1.00 46.93 96 LYS A N 1
ATOM 568 C CA . LYS A 1 96 ? -36.571 -30.303 -40.634 1.00 46.65 96 LYS A CA 1
ATOM 569 C C . LYS A 1 96 ? -35.134 -29.918 -40.972 1.00 47.61 96 LYS A C 1
ATOM 570 O O . LYS A 1 96 ? -34.364 -29.564 -40.080 1.00 50.24 96 LYS A O 1
ATOM 572 N N . VAL A 1 97 ? -34.791 -29.991 -42.263 1.00 47.84 97 VAL A N 1
ATOM 573 C CA . VAL A 1 97 ? -33.438 -29.705 -42.760 1.00 49.20 97 VAL A CA 1
ATOM 574 C C . VAL A 1 97 ? -33.478 -28.863 -44.042 1.00 51.26 97 VAL A C 1
ATOM 575 O O . VAL A 1 97 ? -34.316 -29.094 -44.905 1.00 55.03 97 VAL A O 1
ATOM 579 N N . GLY A 1 98 ? -32.554 -27.906 -44.164 1.00 52.11 98 GLY A N 1
ATOM 580 C CA . GLY A 1 98 ? -32.423 -27.056 -45.345 1.00 52.27 98 GLY A CA 1
ATOM 581 C C . GLY A 1 98 ? -31.053 -27.200 -45.980 1.00 56.00 98 GLY A C 1
ATOM 582 O O . GLY A 1 98 ? -30.233 -28.004 -45.539 1.00 55.68 98 GLY A O 1
ATOM 583 N N . ASP A 1 99 ? -30.816 -26.417 -47.031 1.00 62.86 99 ASP A N 1
ATOM 584 C CA . ASP A 1 99 ? -29.515 -26.400 -47.727 1.00 66.82 99 ASP A CA 1
ATOM 585 C C . ASP A 1 99 ? -28.436 -25.783 -46.859 1.00 65.44 99 ASP A C 1
ATOM 586 O O . ASP A 1 99 ? -27.250 -26.083 -47.041 1.00 61.36 99 ASP A O 1
ATOM 591 N N . GLY A 1 100 ? -28.842 -24.908 -45.931 1.00 63.83 100 GLY A N 1
ATOM 592 C CA . GLY A 1 100 ? -27.940 -24.372 -44.899 1.00 62.29 100 GLY A CA 1
ATOM 593 C C . GLY A 1 100 ? -27.545 -25.384 -43.836 1.00 57.06 100 GLY A C 1
ATOM 594 O O . GLY A 1 100 ? -26.389 -25.430 -43.425 1.00 59.07 100 GLY A O 1
ATOM 595 N N . GLY A 1 101 ? -28.511 -26.193 -43.404 1.00 50.43 101 GLY A N 1
ATOM 596 C CA . GLY A 1 101 ? -28.332 -27.184 -42.333 1.00 43.85 101 GLY A CA 1
ATOM 597 C C . GLY A 1 101 ? -29.634 -27.309 -41.563 1.00 41.08 101 GLY A C 1
ATOM 598 O O . GLY A 1 101 ? -30.677 -26.850 -42.021 1.00 38.53 101 GLY A O 1
ATOM 599 N N . PRO A 1 102 ? -29.597 -27.922 -40.379 1.00 41.34 102 PRO A N 1
ATOM 600 C CA . PRO A 1 102 ? -30.830 -28.068 -39.597 1.00 43.53 102 PRO A CA 1
ATOM 601 C C . PRO A 1 102 ? -31.540 -26.745 -39.348 1.00 45.19 102 PRO A C 1
ATOM 602 O O . PRO A 1 102 ? -30.902 -25.777 -38.952 1.00 48.76 102 PRO A O 1
ATOM 606 N N . LEU A 1 103 ? -32.839 -26.700 -39.607 1.00 46.58 103 LEU A N 1
ATOM 607 C CA . LEU A 1 103 ? -33.598 -25.484 -39.352 1.00 47.68 103 LEU A CA 1
ATOM 608 C C . LEU A 1 103 ? -33.775 -25.349 -37.857 1.00 45.89 103 LEU A C 1
ATOM 609 O O . LEU A 1 103 ? -33.852 -26.345 -37.147 1.00 45.51 103 LEU A O 1
ATOM 614 N N . LEU A 1 104 ? -33.839 -24.106 -37.408 1.00 44.99 104 LEU A N 1
ATOM 615 C CA . LEU A 1 104 ? -34.135 -23.803 -36.023 1.00 46.59 104 LEU A CA 1
ATOM 616 C C . LEU A 1 104 ? -35.598 -23.539 -35.861 1.00 47.50 104 LEU A C 1
ATOM 617 O O . LEU A 1 104 ? -36.284 -23.278 -36.814 1.00 50.61 104 LEU A O 1
ATOM 622 N N . GLN A 1 105 ? -36.051 -23.561 -34.624 1.00 46.96 105 GLN A N 1
ATOM 623 C CA . GLN A 1 105 ? -37.449 -23.439 -34.283 1.00 46.48 105 GLN A CA 1
ATOM 624 C C . GLN A 1 105 ? -37.458 -22.716 -32.940 1.00 46.52 105 GLN A C 1
ATOM 625 O O . GLN A 1 105 ? -36.845 -23.195 -31.988 1.00 48.33 105 GLN A O 1
ATOM 631 N N . PRO A 1 106 ? -38.131 -21.559 -32.855 1.00 43.51 106 PRO A N 1
ATOM 632 C CA . PRO A 1 106 ? -38.130 -20.763 -31.614 1.00 40.15 106 PRO A CA 1
ATOM 633 C C . PRO A 1 106 ? -38.653 -21.484 -30.387 1.00 36.67 106 PRO A C 1
ATOM 634 O O . PRO A 1 106 ? -39.633 -22.213 -30.485 1.00 41.49 106 PRO A O 1
ATOM 638 N N . TYR A 1 107 ? -38.017 -21.266 -29.244 1.00 35.20 107 TYR A N 1
ATOM 639 C CA . TYR A 1 107 ? -38.449 -21.866 -27.972 1.00 35.38 107 TYR A CA 1
ATOM 640 C C . TYR A 1 107 ? -38.924 -20.737 -27.035 1.00 34.66 107 TYR A C 1
ATOM 641 O O . TYR A 1 107 ? -38.271 -19.703 -26.968 1.00 32.68 107 TYR A O 1
ATOM 650 N N . PRO A 1 108 ? -40.040 -20.903 -26.316 1.00 40.18 108 PRO A N 1
ATOM 651 C CA . PRO A 1 108 ? -40.959 -22.053 -26.408 1.00 43.92 108 PRO A CA 1
ATOM 652 C C . PRO A 1 108 ? -41.779 -22.069 -27.704 1.00 49.31 108 PRO A C 1
ATOM 653 O O . PRO A 1 108 ? -41.866 -23.099 -28.367 1.00 53.68 108 PRO A O 1
ATOM 657 N N . ASP A 1 109 ? -42.357 -20.921 -28.044 1.00 54.74 109 ASP A N 1
ATOM 658 C CA . ASP A 1 109 ? -43.115 -20.704 -29.285 1.00 56.81 109 ASP A CA 1
ATOM 659 C C . ASP A 1 109 ? -42.639 -19.355 -29.838 1.00 56.21 109 ASP A C 1
ATOM 660 O O . ASP A 1 109 ? -41.756 -18.724 -29.239 1.00 56.18 109 ASP A O 1
ATOM 665 N N . TRP A 1 110 ? -43.213 -18.905 -30.954 1.00 53.67 110 TRP A N 1
ATOM 666 C CA . TRP A 1 110 ? -42.886 -17.567 -31.509 1.00 51.72 110 TRP A CA 1
ATOM 667 C C . TRP A 1 110 ? -43.202 -16.346 -30.606 1.00 51.87 110 TRP A C 1
ATOM 668 O O . TRP A 1 110 ? -42.652 -15.265 -30.832 1.00 50.56 110 TRP A O 1
ATOM 679 N N . SER A 1 111 ? -44.070 -16.522 -29.604 1.00 53.29 111 SER A N 1
ATOM 680 C CA . SER A 1 111 ? -44.400 -15.485 -28.598 1.00 53.77 111 SER A CA 1
ATOM 681 C C . SER A 1 111 ? -43.184 -14.786 -27.973 1.00 58.55 111 SER A C 1
ATOM 682 O O . SER A 1 111 ? -43.210 -13.568 -27.743 1.00 58.53 111 SER A O 1
ATOM 684 N N . PHE A 1 112 ? -42.119 -15.555 -27.717 1.00 61.15 112 PHE A N 1
ATOM 685 C CA . PHE A 1 112 ? -40.886 -15.037 -27.088 1.00 55.67 112 PHE A CA 1
ATOM 686 C C . PHE A 1 112 ? -39.852 -14.517 -28.098 1.00 53.79 112 PHE A C 1
ATOM 687 O O . PHE A 1 112 ? -38.866 -13.892 -27.699 1.00 52.61 112 PHE A O 1
ATOM 695 N N . ALA A 1 113 ? -40.095 -14.760 -29.389 1.00 52.36 113 ALA A N 1
ATOM 696 C CA . ALA A 1 113 ? -39.275 -14.203 -30.466 1.00 56.69 113 ALA A CA 1
ATOM 697 C C . ALA A 1 113 ? -39.480 -12.700 -30.676 1.00 61.79 113 ALA A C 1
ATOM 698 O O . ALA A 1 113 ? -38.618 -12.058 -31.273 1.00 60.44 113 ALA A O 1
ATOM 700 N N . LYS A 1 114 ? -40.613 -12.159 -30.205 1.00 68.20 114 LYS A N 1
ATOM 701 C CA . LYS A 1 114 ? -41.002 -10.758 -30.444 1.00 71.66 114 LYS A CA 1
ATOM 702 C C . LYS A 1 114 ? -40.360 -9.795 -29.452 1.00 76.09 114 LYS A C 1
ATOM 703 O O . LYS A 1 114 ? -40.379 -10.040 -28.239 1.00 73.83 114 LYS A O 1
ATOM 705 N N . TYR A 1 115 ? -39.803 -8.701 -29.980 1.00 80.36 115 TYR A N 1
ATOM 706 C CA . TYR A 1 115 ? -39.175 -7.653 -29.175 1.00 83.74 115 TYR A CA 1
ATOM 707 C C . TYR A 1 115 ? -39.516 -6.227 -29.670 1.00 91.96 115 TYR A C 1
ATOM 708 O O . TYR A 1 115 ? -38.898 -5.267 -29.191 1.00 95.96 115 TYR A O 1
ATOM 717 N N . ASP A 1 116 ? -40.436 -6.090 -30.644 1.00 94.32 116 ASP A N 1
ATOM 718 C CA . ASP A 1 116 ? -41.067 -4.796 -30.952 1.00 92.31 116 ASP A CA 1
ATOM 719 C C . ASP A 1 116 ? -41.744 -4.340 -29.661 1.00 91.29 116 ASP A C 1
ATOM 720 O O . ASP A 1 116 ? -41.380 -3.298 -29.099 1.00 81.38 116 ASP A O 1
ATOM 722 N N . ASP A 1 117 ? -42.676 -5.176 -29.182 1.00 94.26 117 ASP A N 1
ATOM 723 C CA . ASP A 1 117 ? -43.282 -5.072 -27.834 1.00 93.39 117 ASP A CA 1
ATOM 724 C C . ASP A 1 117 ? -42.275 -4.859 -26.676 1.00 95.48 117 ASP A C 1
ATOM 725 O O . ASP A 1 117 ? -42.584 -4.119 -25.727 1.00 92.07 117 ASP A O 1
ATOM 727 N N . CYS A 1 118 ? -41.099 -5.509 -26.772 1.00 93.32 118 CYS A N 1
ATOM 728 C CA . CYS A 1 118 ? -40.036 -5.478 -25.768 1.00 88.20 118 CYS A CA 1
ATOM 729 C C . CYS A 1 118 ? -40.526 -6.322 -24.581 1.00 88.49 118 CYS A C 1
ATOM 730 O O . CYS A 1 118 ? -40.245 -6.010 -23.434 1.00 86.46 118 CYS A O 1
ATOM 733 N N . SER A 1 119 ? -41.266 -7.393 -24.882 1.00 89.64 119 SER A N 1
ATOM 734 C CA . SER A 1 119 ? -42.035 -8.130 -23.875 1.00 89.21 119 SER A CA 1
ATOM 735 C C . SER A 1 119 ? -41.221 -9.287 -23.335 1.00 90.07 119 SER A C 1
ATOM 736 O O . SER A 1 119 ? -41.119 -9.475 -22.111 1.00 86.23 119 SER A O 1
ATOM 737 N N . GLY A 1 120 ? -40.670 -10.072 -24.266 1.00 88.82 120 GLY A N 1
ATOM 738 C CA . GLY A 1 120 ? -39.868 -11.252 -23.953 1.00 82.57 120 GLY A CA 1
ATOM 739 C C . GLY A 1 120 ? -38.737 -11.461 -24.951 1.00 77.57 120 GLY A C 1
ATOM 740 O O . GLY A 1 120 ? -38.925 -11.330 -26.155 1.00 84.11 120 GLY A O 1
ATOM 741 N N . ILE A 1 121 ? -37.565 -11.768 -24.407 1.00 68.89 121 ILE A N 1
ATOM 742 C CA . ILE A 1 121 ? -36.311 -12.160 -25.105 1.00 59.40 121 ILE A CA 1
ATOM 743 C C . ILE A 1 121 ? -35.891 -11.367 -26.358 1.00 51.56 121 ILE A C 1
ATOM 744 O O . ILE A 1 121 ? -36.352 -11.614 -27.470 1.00 50.59 121 ILE A O 1
ATOM 749 N N . VAL A 1 122 ? -34.970 -10.435 -26.140 1.00 44.60 122 VAL A N 1
ATOM 750 C CA . VAL A 1 122 ? -34.342 -9.663 -27.199 1.00 42.87 122 VAL A CA 1
ATOM 751 C C . VAL A 1 122 ? -33.177 -10.449 -27.749 1.00 40.74 122 VAL A C 1
ATOM 752 O O . VAL A 1 122 ? -33.135 -10.714 -28.933 1.00 40.67 122 VAL A O 1
ATOM 756 N N . SER A 1 123 ? -32.212 -10.775 -26.896 1.00 40.01 123 SER A N 1
ATOM 757 C CA . SER A 1 123 ? -30.994 -11.489 -27.315 1.00 39.03 123 SER A CA 1
ATOM 758 C C . SER A 1 123 ? -30.498 -12.456 -26.230 1.00 39.89 123 SER A C 1
ATOM 759 O O . SER A 1 123 ? -29.778 -12.048 -25.308 1.00 40.78 123 SER A O 1
ATOM 762 N N . ALA A 1 124 ? -30.913 -13.725 -26.345 1.00 39.00 124 ALA A N 1
ATOM 763 C CA . ALA A 1 124 ? -30.452 -14.807 -25.471 1.00 36.88 124 ALA A CA 1
ATOM 764 C C . ALA A 1 124 ? -28.946 -14.999 -25.658 1.00 36.85 124 ALA A C 1
ATOM 765 O O . ALA A 1 124 ? -28.486 -15.684 -26.569 1.00 37.34 124 ALA A O 1
ATOM 767 N N . SER A 1 125 ? -28.183 -14.341 -24.801 1.00 35.43 125 SER A N 1
ATOM 768 C CA . SER A 1 125 ? -26.739 -14.327 -24.888 1.00 34.29 125 SER A CA 1
ATOM 769 C C . SER A 1 125 ? -26.163 -15.682 -24.460 1.00 33.73 125 SER A C 1
ATOM 770 O O . SER A 1 125 ? -25.287 -16.215 -25.134 1.00 33.28 125 SER A O 1
ATOM 773 N N . LYS A 1 126 ? -26.687 -16.236 -23.361 1.00 32.32 126 LYS A N 1
ATOM 774 C CA . LYS A 1 126 ? -26.170 -17.465 -22.759 1.00 32.65 126 LYS A CA 1
ATOM 775 C C . LYS A 1 126 ? -27.277 -18.275 -22.091 1.00 29.98 126 LYS A C 1
ATOM 776 O O . LYS A 1 126 ? -28.289 -17.720 -21.686 1.00 29.30 126 LYS A O 1
ATOM 782 N N . LEU A 1 127 ? -27.055 -19.579 -21.964 1.00 28.22 127 LEU A N 1
ATOM 783 C CA . LEU A 1 127 ? -28.005 -20.512 -21.366 1.00 27.00 127 LEU A CA 1
ATOM 784 C C . LEU A 1 127 ? -27.339 -21.354 -20.287 1.00 26.50 127 LEU A C 1
ATOM 785 O O . LEU A 1 127 ? -26.124 -21.474 -20.226 1.00 25.00 127 LEU A O 1
ATOM 790 N N . ALA A 1 128 ? -28.168 -21.927 -19.431 1.00 27.37 128 ALA A N 1
ATOM 791 C CA . ALA A 1 128 ? -27.713 -22.802 -18.365 1.00 28.69 128 ALA A CA 1
ATOM 792 C C . ALA A 1 128 ? -28.859 -23.688 -17.915 1.00 31.95 128 ALA A C 1
ATOM 793 O O . ALA A 1 128 ? -29.984 -23.208 -17.769 1.00 35.50 128 ALA A O 1
ATOM 795 N N . ILE A 1 129 ? -28.570 -24.967 -17.684 1.00 31.51 129 ILE A N 1
ATOM 796 C CA . ILE A 1 129 ? -29.557 -25.917 -17.206 1.00 30.46 129 ILE A CA 1
ATOM 797 C C . ILE A 1 129 ? -29.110 -26.456 -15.842 1.00 33.48 129 ILE A C 1
ATOM 798 O O . ILE A 1 129 ? -27.958 -26.848 -15.658 1.00 35.01 129 ILE A O 1
ATOM 803 N N . ASP A 1 130 ? -30.031 -26.458 -14.882 1.00 37.80 130 ASP A N 1
ATOM 804 C CA . ASP A 1 130 ? -29.718 -26.826 -13.498 1.00 41.17 130 ASP A CA 1
ATOM 805 C C . ASP A 1 130 ? -30.217 -28.232 -13.176 1.00 44.83 130 ASP A C 1
ATOM 806 O O . ASP A 1 130 ? -30.876 -28.864 -14.015 1.00 45.46 130 ASP A O 1
ATOM 811 N N . LYS A 1 131 ? -29.913 -28.705 -11.963 1.00 48.64 131 LYS A N 1
ATOM 812 C CA . LYS A 1 131 ? -30.318 -30.049 -11.504 1.00 49.49 131 LYS A CA 1
ATOM 813 C C . LYS A 1 131 ? -31.820 -30.309 -11.634 1.00 52.87 131 LYS A C 1
ATOM 814 O O . LYS A 1 131 ? -32.229 -31.439 -11.887 1.00 58.79 131 LYS A O 1
ATOM 816 N N . CYS A 1 132 ? -32.630 -29.260 -11.478 1.00 54.73 132 CYS A N 1
ATOM 817 C CA . CYS A 1 132 ? -34.093 -29.381 -11.409 1.00 59.91 132 CYS A CA 1
ATOM 818 C C . CYS A 1 132 ? -34.839 -29.193 -12.748 1.00 53.29 132 CYS A C 1
ATOM 819 O O . CYS A 1 132 ? -36.048 -28.977 -12.747 1.00 50.99 132 CYS A O 1
ATOM 822 N N . ASP A 1 133 ? -34.136 -29.283 -13.872 1.00 50.22 133 ASP A N 1
ATOM 823 C CA . ASP A 1 133 ? -34.736 -29.102 -15.205 1.00 50.10 133 ASP A CA 1
ATOM 824 C C . ASP A 1 133 ? -35.372 -27.722 -15.413 1.00 45.87 133 ASP A C 1
ATOM 825 O O . ASP A 1 133 ? -36.432 -27.601 -16.023 1.00 44.75 133 ASP A O 1
ATOM 830 N N . ARG A 1 134 ? -34.701 -26.692 -14.904 1.00 43.83 134 ARG A N 1
ATOM 831 C CA . ARG A 1 134 ? -35.016 -25.309 -15.220 1.00 41.52 134 ARG A CA 1
ATOM 832 C C . ARG A 1 134 ? -33.981 -24.837 -16.237 1.00 36.88 134 ARG A C 1
ATOM 833 O O . ARG A 1 134 ? -32.799 -25.086 -16.053 1.00 36.64 134 ARG A O 1
ATOM 838 N N . LEU A 1 135 ? -34.433 -24.166 -17.296 1.00 32.76 135 LEU A N 1
ATOM 839 C CA . LEU A 1 135 ? -33.554 -23.515 -18.270 1.00 30.49 135 LEU A CA 1
ATOM 840 C C . LEU A 1 135 ? -33.425 -22.026 -17.919 1.00 30.30 135 LEU A C 1
ATOM 841 O O . LEU A 1 135 ? -34.398 -21.287 -17.998 1.00 30.36 135 LEU A O 1
ATOM 846 N N . TRP A 1 136 ? -32.217 -21.599 -17.554 1.00 29.90 136 TRP A N 1
ATOM 847 C CA . TRP A 1 136 ? -31.915 -20.196 -17.259 1.00 28.71 136 TRP A CA 1
ATOM 848 C C . TRP A 1 136 ? -31.447 -19.523 -18.523 1.00 28.96 136 TRP A C 1
ATOM 849 O O . TRP A 1 136 ? -30.635 -20.096 -19.243 1.00 30.05 136 TRP A O 1
ATOM 860 N N . VAL A 1 137 ? -31.964 -18.325 -18.798 1.00 29.05 137 VAL A N 1
ATOM 861 C CA . VAL A 1 137 ? -31.589 -17.557 -20.001 1.00 28.92 137 VAL A CA 1
ATOM 862 C C . VAL A 1 137 ? -31.126 -16.152 -19.644 1.00 29.07 137 VAL A C 1
ATOM 863 O O . VAL A 1 137 ? -31.825 -15.428 -18.956 1.00 28.77 137 VAL A O 1
ATOM 867 N N . LEU A 1 138 ? -29.949 -15.776 -20.137 1.00 30.56 138 LEU A N 1
ATOM 868 C CA . LEU A 1 138 ? -29.408 -14.422 -19.982 1.00 30.66 138 LEU A CA 1
ATOM 869 C C . LEU A 1 138 ? -29.738 -13.628 -21.235 1.00 30.16 138 LEU A C 1
ATOM 870 O O . LEU A 1 138 ? -29.036 -13.742 -22.229 1.00 29.48 138 LEU A O 1
ATOM 875 N N . ASP A 1 139 ? -30.823 -12.856 -21.181 1.00 32.51 139 ASP A N 1
ATOM 876 C CA . ASP A 1 139 ? -31.167 -11.885 -22.226 1.00 34.74 139 ASP A CA 1
ATOM 877 C C . ASP A 1 139 ? -30.403 -10.598 -21.938 1.00 34.33 139 ASP A C 1
ATOM 878 O O . ASP A 1 139 ? -30.597 -9.991 -20.885 1.00 34.00 139 ASP A O 1
ATOM 883 N N . SER A 1 140 ? -29.545 -10.197 -22.872 1.00 34.42 140 SER A N 1
ATOM 884 C CA . SER A 1 140 ? -28.725 -9.004 -22.694 1.00 36.77 140 SER A CA 1
ATOM 885 C C . SER A 1 140 ? -29.538 -7.724 -22.898 1.00 40.98 140 SER A C 1
ATOM 886 O O . SER A 1 140 ? -29.327 -6.713 -22.212 1.00 45.90 140 SER A O 1
ATOM 889 N N . GLY A 1 141 ? -30.479 -7.781 -23.840 1.00 43.17 141 GLY A N 1
ATOM 890 C CA . GLY A 1 141 ? -31.231 -6.608 -24.274 1.00 41.74 141 GLY A CA 1
ATOM 891 C C . GLY A 1 141 ? -30.559 -5.871 -25.420 1.00 41.90 141 GLY A C 1
ATOM 892 O O . GLY A 1 141 ? -31.084 -4.865 -25.885 1.00 43.69 141 GLY A O 1
ATOM 893 N N . LEU A 1 142 ? -29.428 -6.382 -25.903 1.00 39.85 142 LEU A N 1
ATOM 894 C CA . LEU A 1 142 ? -28.675 -5.693 -26.929 1.00 40.66 142 LEU A CA 1
ATOM 895 C C . LEU A 1 142 ? -29.219 -6.020 -28.314 1.00 42.43 142 LEU A C 1
ATOM 896 O O . LEU A 1 142 ? -29.758 -7.107 -28.542 1.00 44.86 142 LEU A O 1
ATOM 901 N N . VAL A 1 143 ? -29.082 -5.051 -29.221 1.00 42.85 143 VAL A N 1
ATOM 902 C CA . VAL A 1 143 ? -29.318 -5.246 -30.641 1.00 42.19 143 VAL A CA 1
ATOM 903 C C . VAL A 1 143 ? -28.004 -4.944 -31.349 1.00 44.41 143 VAL A C 1
ATOM 904 O O . VAL A 1 143 ? -27.288 -4.027 -30.948 1.00 45.54 143 VAL A O 1
ATOM 908 N N . ASN A 1 144 ? -27.675 -5.735 -32.374 1.00 47.63 144 ASN A N 1
ATOM 909 C CA . ASN A 1 144 ? -26.357 -5.673 -33.034 1.00 49.89 144 ASN A CA 1
ATOM 910 C C . ASN A 1 144 ? -25.185 -5.829 -32.047 1.00 46.85 144 ASN A C 1
ATOM 911 O O . ASN A 1 144 ? -24.082 -5.349 -32.302 1.00 44.13 144 ASN A O 1
ATOM 916 N N . ASN A 1 145 ? -25.443 -6.516 -30.929 1.00 47.54 145 ASN A N 1
ATOM 917 C CA . ASN A 1 145 ? -24.486 -6.703 -29.821 1.00 46.71 145 ASN A CA 1
ATOM 918 C C . ASN A 1 145 ? -23.961 -5.402 -29.162 1.00 47.58 145 ASN A C 1
ATOM 919 O O . ASN A 1 145 ? -22.902 -5.425 -28.517 1.00 44.17 145 ASN A O 1
ATOM 924 N N . THR A 1 146 ? -24.691 -4.285 -29.312 1.00 50.42 146 THR A N 1
ATOM 925 C CA . THR A 1 146 ? -24.247 -2.960 -28.808 1.00 48.75 146 THR A CA 1
ATOM 926 C C . THR A 1 146 ? -25.403 -2.079 -28.292 1.00 50.17 146 THR A C 1
ATOM 927 O O . THR A 1 146 ? -25.432 -1.740 -27.109 1.00 51.95 146 THR A O 1
ATOM 931 N N . GLN A 1 147 ? -26.342 -1.707 -29.165 1.00 51.66 147 GLN A N 1
ATOM 932 C CA . GLN A 1 147 ? -27.420 -0.757 -28.808 1.00 53.19 147 GLN A CA 1
ATOM 933 C C . GLN A 1 147 ? -28.471 -1.388 -27.866 1.00 51.99 147 GLN A C 1
ATOM 934 O O . GLN A 1 147 ? -29.215 -2.257 -28.288 1.00 49.02 147 GLN A O 1
ATOM 936 N N . PRO A 1 148 ? -28.551 -0.928 -26.596 1.00 53.46 148 PRO A N 1
ATOM 937 C CA . PRO A 1 148 ? -29.441 -1.583 -25.620 1.00 54.31 148 PRO A CA 1
ATOM 938 C C . PRO A 1 148 ? -30.931 -1.230 -25.743 1.00 52.80 148 PRO A C 1
ATOM 939 O O . PRO A 1 148 ? -31.454 -0.471 -24.935 1.00 50.62 148 PRO A O 1
ATOM 943 N N . MET A 1 149 ? -31.604 -1.823 -26.724 1.00 56.31 149 MET A N 1
ATOM 944 C CA . MET A 1 149 ? -33.017 -1.532 -27.017 1.00 59.31 149 MET A CA 1
ATOM 945 C C . MET A 1 149 ? -33.951 -1.746 -25.821 1.00 60.63 149 MET A C 1
ATOM 946 O O . MET A 1 149 ? -34.893 -0.975 -25.630 1.00 63.54 149 MET A O 1
ATOM 951 N N . CYS A 1 150 ? -33.698 -2.788 -25.033 1.00 61.08 150 CYS A N 1
ATOM 952 C CA . CYS A 1 150 ? -34.447 -3.048 -23.798 1.00 60.81 150 CYS A CA 1
ATOM 953 C C . CYS A 1 150 ? -33.467 -3.346 -22.671 1.00 57.27 150 CYS A C 1
ATOM 954 O O . CYS A 1 150 ? -32.269 -3.589 -22.918 1.00 55.57 150 CYS A O 1
ATOM 957 N N . SER A 1 151 ? -33.978 -3.322 -21.440 1.00 53.73 151 SER A N 1
ATOM 958 C CA . SER A 1 151 ? -33.173 -3.651 -20.263 1.00 51.47 151 SER A CA 1
ATOM 959 C C . SER A 1 151 ? -32.895 -5.172 -20.234 1.00 48.42 151 SER A C 1
ATOM 960 O O . SER A 1 151 ? -33.764 -5.952 -20.622 1.00 46.17 151 SER A O 1
ATOM 962 N N . PRO A 1 152 ? -31.677 -5.592 -19.818 1.00 47.30 152 PRO A N 1
ATOM 963 C CA . PRO A 1 152 ? -31.388 -7.030 -19.669 1.00 46.13 152 PRO A CA 1
ATOM 964 C C . PRO A 1 152 ? -32.274 -7.738 -18.641 1.00 44.07 152 PRO A C 1
ATOM 965 O O . PRO A 1 152 ? -32.771 -7.096 -17.703 1.00 43.39 152 PRO A O 1
ATOM 969 N N . LYS A 1 153 ? -32.441 -9.048 -18.820 1.00 43.49 153 LYS A N 1
ATOM 970 C CA . LYS A 1 153 ? -33.209 -9.870 -17.883 1.00 43.07 153 LYS A CA 1
ATOM 971 C C . LYS A 1 153 ? -32.783 -11.344 -17.850 1.00 40.23 153 LYS A C 1
ATOM 972 O O . LYS A 1 153 ? -32.134 -11.848 -18.762 1.00 38.06 153 LYS A O 1
ATOM 978 N N . LEU A 1 154 ? -33.151 -12.003 -16.759 1.00 38.42 154 LEU A N 1
ATOM 979 C CA . LEU A 1 154 ? -32.835 -13.391 -16.493 1.00 38.79 154 LEU A CA 1
ATOM 980 C C . LEU A 1 154 ? -34.146 -14.188 -16.435 1.00 38.42 154 LEU A C 1
ATOM 981 O O . LEU A 1 154 ? -34.908 -14.064 -15.478 1.00 38.05 154 LEU A O 1
ATOM 986 N N . LEU A 1 155 ? -34.405 -14.994 -17.463 1.00 36.91 155 LEU A N 1
ATOM 987 C CA . LEU A 1 155 ? -35.588 -15.857 -17.511 1.00 36.05 155 LEU A CA 1
ATOM 988 C C . LEU A 1 155 ? -35.281 -17.270 -17.021 1.00 34.00 155 LEU A C 1
ATOM 989 O O . LEU A 1 155 ? -34.144 -17.697 -17.029 1.00 31.06 155 LEU A O 1
ATOM 994 N N . THR A 1 156 ? -36.332 -17.979 -16.616 1.00 34.11 156 THR A N 1
ATOM 995 C CA . THR A 1 156 ? -36.247 -19.303 -16.020 1.00 34.10 156 THR A CA 1
ATOM 996 C C . THR A 1 156 ? -37.457 -20.130 -16.435 1.00 36.08 156 THR A C 1
ATOM 997 O O . THR A 1 156 ? -38.514 -20.004 -15.838 1.00 37.90 156 THR A O 1
ATOM 1001 N N . PHE A 1 157 ? -37.297 -20.968 -17.458 1.00 38.37 157 PHE A N 1
ATOM 1002 C CA . PHE A 1 157 ? -38.362 -21.851 -17.948 1.00 40.26 157 PHE A CA 1
ATOM 1003 C C . PHE A 1 157 ? -38.317 -23.222 -17.282 1.00 43.59 157 PHE A C 1
ATOM 1004 O O . PHE A 1 157 ? -37.249 -23.702 -16.942 1.00 42.55 157 PHE A O 1
ATOM 1012 N N . ASP A 1 158 ? -39.480 -23.847 -17.102 1.00 46.83 158 ASP A N 1
ATOM 1013 C CA . ASP A 1 158 ? -39.552 -25.247 -16.682 1.00 48.16 158 ASP A CA 1
ATOM 1014 C C . ASP A 1 158 ? -39.504 -26.100 -17.944 1.00 46.87 158 ASP A C 1
ATOM 1015 O O . ASP A 1 158 ? -40.430 -26.056 -18.764 1.00 47.68 158 ASP A O 1
ATOM 1020 N N . LEU A 1 159 ? -38.417 -26.855 -18.094 1.00 45.21 159 LEU A N 1
ATOM 1021 C CA . LEU A 1 159 ? -38.195 -27.686 -19.281 1.00 44.44 159 LEU A CA 1
ATOM 1022 C C . LEU A 1 159 ? -39.210 -28.798 -19.446 1.00 45.23 159 LEU A C 1
ATOM 1023 O O . LEU A 1 159 ? -39.483 -29.210 -20.576 1.00 41.86 159 LEU A O 1
ATOM 1028 N N . THR A 1 160 ? -39.775 -29.265 -18.330 1.00 48.74 160 THR A N 1
ATOM 1029 C CA . THR A 1 160 ? -40.816 -30.306 -18.370 1.00 51.59 160 THR A CA 1
ATOM 1030 C C . THR A 1 160 ? -42.085 -29.797 -19.074 1.00 54.38 160 THR A C 1
ATOM 1031 O O . THR A 1 160 ? -42.708 -30.544 -19.824 1.00 56.33 160 THR A O 1
ATOM 1035 N N . THR A 1 161 ? -42.443 -28.528 -18.844 1.00 56.70 161 THR A N 1
ATOM 1036 C CA . THR A 1 161 ? -43.668 -27.930 -19.394 1.00 54.45 161 THR A CA 1
ATOM 1037 C C . THR A 1 161 ? -43.475 -26.983 -20.570 1.00 51.65 161 THR A C 1
ATOM 1038 O O . THR A 1 161 ? -44.442 -26.681 -21.249 1.00 54.97 161 THR A O 1
ATOM 1042 N N . SER A 1 162 ? -42.257 -26.487 -20.780 1.00 50.41 162 SER A N 1
ATOM 1043 C CA . SER A 1 162 ? -41.972 -25.412 -21.754 1.00 49.32 162 SER A CA 1
ATOM 1044 C C . SER A 1 162 ? -42.599 -24.056 -21.377 1.00 49.72 162 SER A C 1
ATOM 1045 O O . SER A 1 162 ? -42.664 -23.147 -22.210 1.00 42.75 162 SER A O 1
ATOM 1048 N N . GLN A 1 163 ? -43.035 -23.915 -20.124 1.00 52.01 163 GLN A N 1
ATOM 1049 C CA . GLN A 1 163 ? -43.636 -22.675 -19.651 1.00 55.75 163 GLN A CA 1
ATOM 1050 C C . GLN A 1 163 ? -42.625 -21.913 -18.791 1.00 54.33 163 GLN A C 1
ATOM 1051 O O . GLN A 1 163 ? -41.684 -22.492 -18.253 1.00 49.45 163 GLN A O 1
ATOM 1057 N N . LEU A 1 164 ? -42.854 -20.606 -18.680 1.00 53.72 164 LEU A N 1
ATOM 1058 C CA . LEU A 1 164 ? -41.979 -19.678 -17.969 1.00 51.78 164 LEU A CA 1
ATOM 1059 C C . LEU A 1 164 ? -42.318 -19.655 -16.480 1.00 52.13 164 LEU A C 1
ATOM 1060 O O . LEU A 1 164 ? -43.474 -19.474 -16.122 1.00 58.55 164 LEU A O 1
ATOM 1065 N N . LEU A 1 165 ? -41.318 -19.850 -15.621 1.00 52.29 165 LEU A N 1
ATOM 1066 C CA . LEU A 1 165 ? -41.500 -19.843 -14.157 1.00 52.30 165 LEU A CA 1
ATOM 1067 C C . LEU A 1 165 ? -41.284 -18.467 -13.508 1.00 52.42 165 LEU A C 1
ATOM 1068 O O . LEU A 1 165 ? -41.971 -18.115 -12.539 1.00 55.27 165 LEU A O 1
ATOM 1073 N N . LYS A 1 166 ? -40.303 -17.716 -14.006 1.00 48.70 166 LYS A N 1
ATOM 1074 C CA . LYS A 1 166 ? -39.939 -16.415 -13.429 1.00 45.27 166 LYS A CA 1
ATOM 1075 C C . LYS A 1 166 ? -39.118 -15.604 -14.426 1.00 45.61 166 LYS A C 1
ATOM 1076 O O . LYS A 1 166 ? -38.400 -16.159 -15.247 1.00 47.04 166 LYS A O 1
ATOM 1079 N N . GLN A 1 167 ? -39.267 -14.288 -14.358 1.00 47.27 167 GLN A N 1
ATOM 1080 C CA . GLN A 1 167 ? -38.556 -13.332 -15.213 1.00 47.14 167 GLN A CA 1
ATOM 1081 C C . GLN A 1 167 ? -38.133 -12.201 -14.292 1.00 46.42 167 GLN A C 1
ATOM 1082 O O . GLN A 1 167 ? -38.922 -11.773 -13.453 1.00 47.86 167 GLN A O 1
ATOM 1088 N N . VAL A 1 168 ? -36.884 -11.753 -14.405 1.00 46.47 168 VAL A N 1
ATOM 1089 C CA . VAL A 1 168 ? -36.352 -10.719 -13.516 1.00 47.17 168 VAL A CA 1
ATOM 1090 C C . VAL A 1 168 ? -35.497 -9.753 -14.314 1.00 50.91 168 VAL A C 1
ATOM 1091 O O . VAL A 1 168 ? -34.633 -10.185 -15.067 1.00 52.79 168 VAL A O 1
ATOM 1095 N N . GLU A 1 169 ? -35.744 -8.452 -14.153 1.00 53.90 169 GLU A N 1
ATOM 1096 C CA . GLU A 1 169 ? -34.936 -7.427 -14.811 1.00 53.74 169 GLU A CA 1
ATOM 1097 C C . GLU A 1 169 ? -33.641 -7.274 -14.034 1.00 52.89 169 GLU A C 1
ATOM 1098 O O . GLU A 1 169 ? -33.636 -7.383 -12.800 1.00 52.36 169 GLU A O 1
ATOM 1100 N N . ILE A 1 170 ? -32.555 -7.065 -14.773 1.00 51.48 170 ILE A N 1
ATOM 1101 C CA . ILE A 1 170 ? -31.248 -6.800 -14.194 1.00 49.54 170 ILE A CA 1
ATOM 1102 C C . ILE A 1 170 ? -31.156 -5.275 -14.042 1.00 49.16 170 ILE A C 1
ATOM 1103 O O . ILE A 1 170 ? -31.088 -4.575 -15.058 1.00 52.01 170 ILE A O 1
ATOM 1108 N N . PRO A 1 171 ? -31.183 -4.762 -12.792 1.00 46.97 171 PRO A N 1
ATOM 1109 C CA . PRO A 1 171 ? -31.263 -3.308 -12.624 1.00 47.83 171 PRO A CA 1
ATOM 1110 C C . PRO A 1 171 ? -30.056 -2.582 -13.212 1.00 46.61 171 PRO A C 1
ATOM 1111 O O . PRO A 1 171 ? -28.926 -2.992 -12.981 1.00 45.99 171 PRO A O 1
ATOM 1115 N N . HIS A 1 172 ? -30.318 -1.499 -13.937 1.00 47.31 172 HIS A N 1
ATOM 1116 C CA . HIS A 1 172 ? -29.269 -0.636 -14.487 1.00 48.43 172 HIS A CA 1
ATOM 1117 C C . HIS A 1 172 ? -28.150 -0.325 -13.474 1.00 48.68 172 HIS A C 1
ATOM 1118 O O . HIS A 1 172 ? -26.990 -0.200 -13.854 1.00 49.22 172 HIS A O 1
ATOM 1125 N N . ASP A 1 173 ? -28.512 -0.212 -12.194 1.00 49.34 173 ASP A N 1
ATOM 1126 C CA . ASP A 1 173 ? -27.553 -0.157 -11.071 1.00 48.81 173 ASP A CA 1
ATOM 1127 C C . ASP A 1 173 ? -26.359 -1.121 -11.232 1.00 46.35 173 ASP A C 1
ATOM 1128 O O . ASP A 1 173 ? -25.221 -0.722 -11.008 1.00 46.91 173 ASP A O 1
ATOM 1131 N N . VAL A 1 174 ? -26.625 -2.369 -11.633 1.00 43.27 174 VAL A N 1
ATOM 1132 C CA . VAL A 1 174 ? -25.577 -3.412 -11.779 1.00 41.70 174 VAL A CA 1
ATOM 1133 C C . VAL A 1 174 ? -25.337 -3.938 -13.191 1.00 38.71 174 VAL A C 1
ATOM 1134 O O . VAL A 1 174 ? -24.345 -4.593 -13.433 1.00 37.31 174 VAL A O 1
ATOM 1138 N N . ALA A 1 175 ? -26.227 -3.647 -14.132 1.00 37.80 175 ALA A N 1
ATOM 1139 C CA . ALA A 1 175 ? -26.079 -4.079 -15.533 1.00 38.63 175 ALA A CA 1
ATOM 1140 C C . ALA A 1 175 ? -24.944 -3.385 -16.287 1.00 39.94 175 ALA A C 1
ATOM 1141 O O . ALA A 1 175 ? -24.438 -3.913 -17.264 1.00 40.76 175 ALA A O 1
ATOM 1143 N N . VAL A 1 176 ? -24.573 -2.187 -15.847 1.00 40.65 176 VAL A N 1
ATOM 1144 C CA . VAL A 1 176 ? -23.562 -1.372 -16.517 1.00 42.07 176 VAL A CA 1
ATOM 1145 C C . VAL A 1 176 ? -22.567 -0.863 -15.478 1.00 43.63 176 VAL A C 1
ATOM 1146 O O . VAL A 1 176 ? -22.885 -0.763 -14.274 1.00 43.58 176 VAL A O 1
ATOM 1150 N N . ASN A 1 177 ? -21.370 -0.504 -15.942 1.00 44.58 177 ASN A N 1
ATOM 1151 C CA . ASN A 1 177 ? -20.397 0.214 -15.109 1.00 45.79 177 ASN A CA 1
ATOM 1152 C C . ASN A 1 177 ? -20.946 1.618 -14.779 1.00 47.02 177 ASN A C 1
ATOM 1153 O O . ASN A 1 177 ? -21.428 2.318 -15.673 1.00 46.45 177 ASN A O 1
ATOM 1158 N N . ALA A 1 178 ? -20.885 2.015 -13.510 1.00 48.21 178 ALA A N 1
ATOM 1159 C CA . ALA A 1 178 ? -21.470 3.292 -13.085 1.00 51.16 178 ALA A CA 1
ATOM 1160 C C . ALA A 1 178 ? -20.771 4.532 -13.687 1.00 52.29 178 ALA A C 1
ATOM 1161 O O . ALA A 1 178 ? -21.454 5.491 -14.048 1.00 51.40 178 ALA A O 1
ATOM 1163 N N . THR A 1 179 ? -19.438 4.492 -13.827 1.00 52.97 179 THR A N 1
ATOM 1164 C CA . THR A 1 179 ? -18.668 5.629 -14.335 1.00 54.09 179 THR A CA 1
ATOM 1165 C C . THR A 1 179 ? -18.804 5.734 -15.848 1.00 51.06 179 THR A C 1
ATOM 1166 O O . THR A 1 179 ? -19.163 6.793 -16.339 1.00 49.84 179 THR A O 1
ATOM 1170 N N . THR A 1 180 ? -18.481 4.656 -16.557 1.00 50.31 180 THR A N 1
ATOM 1171 C CA . THR A 1 180 ? -18.462 4.675 -18.034 1.00 49.17 180 THR A CA 1
ATOM 1172 C C . THR A 1 180 ? -19.852 4.499 -18.630 1.00 50.65 180 THR A C 1
ATOM 1173 O O . THR A 1 180 ? -20.109 4.988 -19.737 1.00 53.72 180 THR A O 1
ATOM 1177 N N . GLY A 1 181 ? -20.734 3.784 -17.919 1.00 49.50 181 GLY A N 1
ATOM 1178 C CA . GLY A 1 181 ? -22.096 3.488 -18.408 1.00 47.90 181 GLY A CA 1
ATOM 1179 C C . GLY A 1 181 ? -22.218 2.327 -19.385 1.00 45.74 181 GLY A C 1
ATOM 1180 O O . GLY A 1 181 ? -23.317 1.999 -19.818 1.00 45.43 181 GLY A O 1
ATOM 1181 N N . LYS A 1 182 ? -21.098 1.672 -19.688 1.00 45.18 182 LYS A N 1
ATOM 1182 C CA . LYS A 1 182 ? -21.058 0.595 -20.675 1.00 44.53 182 LYS A CA 1
ATOM 1183 C C . LYS A 1 182 ? -21.483 -0.732 -20.048 1.00 43.57 182 LYS A C 1
ATOM 1184 O O . LYS A 1 182 ? -21.331 -0.943 -18.849 1.00 40.48 182 LYS A O 1
ATOM 1187 N N . GLY A 1 183 ? -22.059 -1.604 -20.874 1.00 42.43 183 GLY A N 1
ATOM 1188 C CA . GLY A 1 183 ? -22.438 -2.948 -20.442 1.00 41.25 183 GLY A CA 1
ATOM 1189 C C . GLY A 1 183 ? -22.708 -3.937 -21.569 1.00 40.82 183 GLY A C 1
ATOM 1190 O O . GLY A 1 183 ? -23.386 -3.602 -22.567 1.00 41.71 183 GLY A O 1
ATOM 1191 N N . ARG A 1 184 ? -22.172 -5.153 -21.414 1.00 37.30 184 ARG A N 1
ATOM 1192 C CA . ARG A 1 184 ? -22.527 -6.289 -22.276 1.00 35.92 184 ARG A CA 1
ATOM 1193 C C . ARG A 1 184 ? -22.441 -7.616 -21.525 1.00 33.69 184 ARG A C 1
ATOM 1194 O O . ARG A 1 184 ? -21.369 -8.197 -21.406 1.00 32.26 184 ARG A O 1
ATOM 1202 N N . LEU A 1 185 ? -23.598 -8.102 -21.078 1.00 32.77 185 LEU A N 1
ATOM 1203 C CA . LEU A 1 185 ? -23.699 -9.335 -20.306 1.00 31.86 185 LEU A CA 1
ATOM 1204 C C . LEU A 1 185 ? -23.491 -10.562 -21.216 1.00 31.62 185 LEU A C 1
ATOM 1205 O O . LEU A 1 185 ? -24.371 -10.931 -22.003 1.00 35.04 185 LEU A O 1
ATOM 1210 N N . SER A 1 186 ? -22.319 -11.177 -21.114 1.00 29.54 186 SER A N 1
ATOM 1211 C CA . SER A 1 186 ? -21.800 -12.130 -22.114 1.00 28.96 186 SER A CA 1
ATOM 1212 C C . SER A 1 186 ? -21.453 -13.547 -21.608 1.00 28.83 186 SER A C 1
ATOM 1213 O O . SER A 1 186 ? -20.813 -14.307 -22.329 1.00 31.96 186 SER A O 1
ATOM 1216 N N . SER A 1 187 ? -21.794 -13.862 -20.360 1.00 27.09 187 SER A N 1
ATOM 1217 C CA . SER A 1 187 ? -21.386 -15.126 -19.733 1.00 27.80 187 SER A CA 1
ATOM 1218 C C . SER A 1 187 ? -22.275 -15.429 -18.529 1.00 28.05 187 SER A C 1
ATOM 1219 O O . SER A 1 187 ? -22.754 -14.517 -17.857 1.00 27.75 187 SER A O 1
ATOM 1222 N N . LEU A 1 188 ? -22.504 -16.713 -18.285 1.00 27.72 188 LEU A N 1
ATOM 1223 C CA . LEU A 1 188 ? -23.520 -17.146 -17.333 1.00 28.04 188 LEU A CA 1
ATOM 1224 C C . LEU A 1 188 ? -23.121 -18.470 -16.709 1.00 28.31 188 LEU A C 1
ATOM 1225 O O . LEU A 1 188 ? -22.552 -19.349 -17.374 1.00 30.93 188 LEU A O 1
ATOM 1230 N N . ALA A 1 189 ? -23.420 -18.606 -15.425 1.00 27.79 189 ALA A N 1
ATOM 1231 C CA . ALA A 1 189 ? -23.171 -19.839 -14.695 1.00 27.86 189 ALA A CA 1
ATOM 1232 C C . ALA A 1 189 ? -24.150 -19.901 -13.549 1.00 28.99 189 ALA A C 1
ATOM 1233 O O . ALA A 1 189 ? -24.458 -18.879 -12.951 1.00 28.96 189 ALA A O 1
ATOM 1235 N N . VAL A 1 190 ? -24.638 -21.100 -13.241 1.00 29.77 190 VAL A N 1
ATOM 1236 C CA . VAL A 1 190 ? -25.691 -21.268 -12.258 1.00 30.43 190 VAL A CA 1
ATOM 1237 C C . VAL A 1 190 ? -25.323 -22.349 -11.247 1.00 30.93 190 VAL A C 1
ATOM 1238 O O . VAL A 1 190 ? -24.832 -23.403 -11.615 1.00 31.71 190 VAL A O 1
ATOM 1242 N N . GLN A 1 191 ? -25.585 -22.072 -9.975 1.00 33.41 191 GLN A N 1
ATOM 1243 C CA . GLN A 1 191 ? -25.261 -22.962 -8.860 1.00 36.22 191 GLN A CA 1
ATOM 1244 C C . GLN A 1 191 ? -26.559 -23.327 -8.126 1.00 38.56 191 GLN A C 1
ATOM 1245 O O . GLN A 1 191 ? -26.940 -22.677 -7.165 1.00 36.13 191 GLN A O 1
ATOM 1251 N N . SER A 1 192 ? -27.265 -24.346 -8.606 1.00 45.60 192 SER A N 1
ATOM 1252 C CA . SER A 1 192 ? -28.460 -24.838 -7.910 1.00 50.92 192 SER A CA 1
ATOM 1253 C C . SER A 1 192 ? -28.061 -25.553 -6.609 1.00 56.94 192 SER A C 1
ATOM 1254 O O . SER A 1 192 ? -27.713 -26.739 -6.626 1.00 58.99 192 SER A O 1
ATOM 1256 N N . LEU A 1 193 ? -28.088 -24.806 -5.500 1.00 62.38 193 LEU A N 1
ATOM 1257 C CA . LEU A 1 193 ? -27.771 -25.341 -4.170 1.00 69.10 193 LEU A CA 1
ATOM 1258 C C . LEU A 1 193 ? -28.901 -26.240 -3.621 1.00 78.64 193 LEU A C 1
ATOM 1259 O O . LEU A 1 193 ? -28.629 -27.302 -3.059 1.00 83.73 193 LEU A O 1
ATOM 1261 N N . ASP A 1 194 ? -30.158 -25.821 -3.785 1.00 88.78 194 ASP A N 1
ATOM 1262 C CA . ASP A 1 194 ? -31.313 -26.627 -3.352 1.00 89.79 194 ASP A CA 1
ATOM 1263 C C . ASP A 1 194 ? -32.532 -26.444 -4.264 1.00 96.15 194 ASP A C 1
ATOM 1264 O O . ASP A 1 194 ? -33.051 -25.326 -4.403 1.00 95.71 194 ASP A O 1
ATOM 1265 N N . CYS A 1 195 ? -32.981 -27.548 -4.868 1.00 98.61 195 CYS A N 1
ATOM 1266 C CA . CYS A 1 195 ? -34.099 -27.529 -5.830 1.00 99.64 195 CYS A CA 1
ATOM 1267 C C . CYS A 1 195 ? -35.451 -27.295 -5.140 1.00 103.26 195 CYS A C 1
ATOM 1268 O O . CYS A 1 195 ? -35.962 -28.185 -4.446 1.00 99.28 195 CYS A O 1
ATOM 1271 N N . ASN A 1 196 ? -36.020 -26.102 -5.365 1.00 105.22 196 ASN A N 1
ATOM 1272 C CA . ASN A 1 196 ? -37.154 -25.576 -4.588 1.00 101.13 196 ASN A CA 1
ATOM 1273 C C . ASN A 1 196 ? -38.258 -25.084 -5.533 1.00 96.58 196 ASN A C 1
ATOM 1274 O O . ASN A 1 196 ? -38.337 -23.899 -5.878 1.00 92.93 196 ASN A O 1
ATOM 1279 N N . ASP A 1 200 ? -33.080 -21.943 -3.634 1.00 73.66 200 ASP A N 1
ATOM 1280 C CA . ASP A 1 200 ? -31.882 -21.220 -3.176 1.00 72.17 200 ASP A CA 1
ATOM 1281 C C . ASP A 1 200 ? -30.685 -21.475 -4.109 1.00 70.18 200 ASP A C 1
ATOM 1282 O O . ASP A 1 200 ? -29.724 -22.168 -3.747 1.00 73.22 200 ASP A O 1
ATOM 1284 N N . THR A 1 201 ? -30.783 -20.931 -5.324 1.00 63.48 201 THR A N 1
ATOM 1285 C CA . THR A 1 201 ? -29.706 -20.974 -6.322 1.00 55.95 201 THR A CA 1
ATOM 1286 C C . THR A 1 201 ? -29.030 -19.601 -6.480 1.00 54.83 201 THR A C 1
ATOM 1287 O O . THR A 1 201 ? -29.609 -18.564 -6.160 1.00 52.56 201 THR A O 1
ATOM 1291 N N . MET A 1 202 ? -27.801 -19.623 -6.986 1.00 52.77 202 MET A N 1
ATOM 1292 C CA . MET A 1 202 ? -26.996 -18.431 -7.207 1.00 49.08 202 MET A CA 1
ATOM 1293 C C . MET A 1 202 ? -26.603 -18.388 -8.673 1.00 44.46 202 MET A C 1
ATOM 1294 O O . MET A 1 202 ? -26.059 -19.349 -9.181 1.00 43.22 202 MET A O 1
ATOM 1299 N N . VAL A 1 203 ? -26.895 -17.281 -9.353 1.00 41.34 203 VAL A N 1
ATOM 1300 C CA . VAL A 1 203 ? -26.450 -17.061 -10.740 1.00 38.94 203 VAL A CA 1
ATOM 1301 C C . VAL A 1 203 ? -25.240 -16.123 -10.746 1.00 36.83 203 VAL A C 1
ATOM 1302 O O . VAL A 1 203 ? -25.066 -15.348 -9.824 1.00 41.65 203 VAL A O 1
ATOM 1306 N N . TYR A 1 204 ? -24.389 -16.247 -11.758 1.00 33.51 204 TYR A N 1
ATOM 1307 C CA . TYR A 1 204 ? -23.231 -15.372 -11.940 1.00 31.79 204 TYR A CA 1
ATOM 1308 C C . TYR A 1 204 ? -23.194 -14.874 -13.373 1.00 30.52 204 TYR A C 1
ATOM 1309 O O . TYR A 1 204 ? -23.243 -15.684 -14.294 1.00 30.74 204 TYR A O 1
ATOM 1318 N N . ILE A 1 205 ? -23.113 -13.555 -13.562 1.00 29.44 205 ILE A N 1
ATOM 1319 C CA . ILE A 1 205 ? -23.207 -12.959 -14.893 1.00 28.96 205 ILE A CA 1
ATOM 1320 C C . ILE A 1 205 ? -22.021 -12.031 -15.153 1.00 28.79 205 ILE A C 1
ATOM 1321 O O . ILE A 1 205 ? -21.897 -10.990 -14.521 1.00 27.04 205 ILE A O 1
ATOM 1326 N N . ALA A 1 206 ? -21.154 -12.412 -16.090 1.00 30.27 206 ALA A N 1
ATOM 1327 C CA . ALA A 1 206 ? -19.995 -11.584 -16.440 1.00 31.89 206 ALA A CA 1
ATOM 1328 C C . ALA A 1 206 ? -20.425 -10.507 -17.396 1.00 33.81 206 ALA A C 1
ATOM 1329 O O . ALA A 1 206 ? -21.292 -10.753 -18.227 1.00 36.03 206 ALA A O 1
ATOM 1331 N N . ASP A 1 207 ? -19.800 -9.333 -17.286 1.00 36.21 207 ASP A N 1
ATOM 1332 C CA . ASP A 1 207 ? -20.052 -8.174 -18.157 1.00 38.56 207 ASP A CA 1
ATOM 1333 C C . ASP A 1 207 ? -18.728 -7.765 -18.818 1.00 37.81 207 ASP A C 1
ATOM 1334 O O . ASP A 1 207 ? -17.946 -7.020 -18.255 1.00 36.83 207 ASP A O 1
ATOM 1339 N N . GLU A 1 208 ? -18.485 -8.258 -20.021 1.00 39.10 208 GLU A N 1
ATOM 1340 C CA . GLU A 1 208 ? -17.183 -8.107 -20.656 1.00 40.19 208 GLU A CA 1
ATOM 1341 C C . GLU A 1 208 ? -16.845 -6.653 -20.991 1.00 41.16 208 GLU A C 1
ATOM 1342 O O . GLU A 1 208 ? -15.682 -6.237 -20.826 1.00 43.32 208 GLU A O 1
ATOM 1348 N N . LYS A 1 209 ? -17.842 -5.882 -21.430 1.00 40.40 209 LYS A N 1
ATOM 1349 C CA . LYS A 1 209 ? -17.607 -4.493 -21.845 1.00 40.01 209 LYS A CA 1
ATOM 1350 C C . LYS A 1 209 ? -17.440 -3.620 -20.608 1.00 37.15 209 LYS A C 1
ATOM 1351 O O . LYS A 1 209 ? -16.453 -2.903 -20.492 1.00 34.24 209 LYS A O 1
ATOM 1356 N N . GLY A 1 210 ? -18.396 -3.708 -19.690 1.00 37.13 210 GLY A N 1
ATOM 1357 C CA . GLY A 1 210 ? -18.357 -2.947 -18.439 1.00 38.34 210 GLY A CA 1
ATOM 1358 C C . GLY A 1 210 ? -17.379 -3.429 -17.366 1.00 38.70 210 GLY A C 1
ATOM 1359 O O . GLY A 1 210 ? -17.103 -2.701 -16.412 1.00 37.16 210 GLY A O 1
ATOM 1360 N N . GLU A 1 211 ? -16.883 -4.657 -17.507 1.00 41.22 211 GLU A N 1
ATOM 1361 C CA . GLU A 1 211 ? -15.841 -5.227 -16.641 1.00 43.64 211 GLU A CA 1
ATOM 1362 C C . GLU A 1 211 ? -16.297 -5.371 -15.186 1.00 44.27 211 GLU A C 1
ATOM 1363 O O . GLU A 1 211 ? -15.869 -4.627 -14.285 1.00 45.87 211 GLU A O 1
ATOM 1369 N N . GLY A 1 212 ? -17.195 -6.338 -14.982 1.00 41.90 212 GLY A N 1
ATOM 1370 C CA . GLY A 1 212 ? -17.772 -6.614 -13.666 1.00 41.22 212 GLY A CA 1
ATOM 1371 C C . GLY A 1 212 ? -18.401 -7.992 -13.592 1.00 38.84 212 GLY A C 1
ATOM 1372 O O . GLY A 1 212 ? -18.613 -8.651 -14.610 1.00 37.57 212 GLY A O 1
ATOM 1373 N N . LEU A 1 213 ? -18.720 -8.409 -12.371 1.00 36.92 213 LEU A N 1
ATOM 1374 C CA . LEU A 1 213 ? -19.312 -9.711 -12.095 1.00 36.49 213 LEU A CA 1
ATOM 1375 C C . LEU A 1 213 ? -20.593 -9.511 -11.274 1.00 35.94 213 LEU A C 1
ATOM 1376 O O . LEU A 1 213 ? -20.537 -9.202 -10.095 1.00 37.41 213 LEU A O 1
ATOM 1381 N N . ILE A 1 214 ? -21.747 -9.697 -11.903 1.00 35.64 214 ILE A N 1
ATOM 1382 C CA . ILE A 1 214 ? -23.026 -9.642 -11.201 1.00 35.86 214 ILE A CA 1
ATOM 1383 C C . ILE A 1 214 ? -23.254 -10.973 -10.466 1.00 35.50 214 ILE A C 1
ATOM 1384 O O . ILE A 1 214 ? -23.028 -12.034 -11.036 1.00 29.89 214 ILE A O 1
ATOM 1389 N N . VAL A 1 215 ? -23.693 -10.903 -9.201 1.00 39.08 215 VAL A N 1
ATOM 1390 C CA . VAL A 1 215 ? -24.029 -12.087 -8.395 1.00 42.30 215 VAL A CA 1
ATOM 1391 C C . VAL A 1 215 ? -25.476 -11.993 -7.912 1.00 44.99 215 VAL A C 1
ATOM 1392 O O . VAL A 1 215 ? -25.787 -11.195 -7.038 1.00 48.97 215 VAL A O 1
ATOM 1394 N N . TYR A 1 216 ? -26.351 -12.819 -8.493 1.00 50.23 216 TYR A N 1
ATOM 1395 C CA . TYR A 1 216 ? -27.800 -12.825 -8.215 1.00 51.46 216 TYR A CA 1
ATOM 1396 C C . TYR A 1 216 ? -28.151 -13.897 -7.192 1.00 52.62 216 TYR A C 1
ATOM 1397 O O . TYR A 1 216 ? -27.535 -14.954 -7.157 1.00 49.17 216 TYR A O 1
ATOM 1406 N N . HIS A 1 217 ? -29.149 -13.598 -6.359 1.00 58.96 217 HIS A N 1
ATOM 1407 C CA . HIS A 1 217 ? -29.674 -14.535 -5.354 1.00 60.82 217 HIS A CA 1
ATOM 1408 C C . HIS A 1 217 ? -31.151 -14.824 -5.629 1.00 60.28 217 HIS A C 1
ATOM 1409 O O . HIS A 1 217 ? -31.958 -13.909 -5.654 1.00 57.93 217 HIS A O 1
ATOM 1416 N N . ASN A 1 218 ? -31.469 -16.103 -5.833 1.00 63.79 218 ASN A N 1
ATOM 1417 C CA . ASN A 1 218 ? -32.830 -16.596 -6.069 1.00 62.94 218 ASN A CA 1
ATOM 1418 C C . ASN A 1 218 ? -33.791 -16.310 -4.918 1.00 61.42 218 ASN A C 1
ATOM 1419 O O . ASN A 1 218 ? -34.948 -15.985 -5.158 1.00 60.83 218 ASN A O 1
ATOM 1424 N N . SER A 1 219 ? -33.310 -16.434 -3.681 1.00 60.16 219 SER A N 1
ATOM 1425 C CA . SER A 1 219 ? -34.140 -16.173 -2.503 1.00 60.89 219 SER A CA 1
ATOM 1426 C C . SER A 1 219 ? -34.683 -14.739 -2.468 1.00 62.21 219 SER A C 1
ATOM 1427 O O . SER A 1 219 ? -35.901 -14.549 -2.403 1.00 66.35 219 SER A O 1
ATOM 1430 N N . ASP A 1 220 ? -33.789 -13.748 -2.553 1.00 61.96 220 ASP A N 1
ATOM 1431 C CA . ASP A 1 220 ? -34.164 -12.317 -2.456 1.00 62.43 220 ASP A CA 1
ATOM 1432 C C . ASP A 1 220 ? -34.546 -11.641 -3.773 1.00 61.61 220 ASP A C 1
ATOM 1433 O O . ASP A 1 220 ? -35.182 -10.598 -3.749 1.00 67.46 220 ASP A O 1
ATOM 1438 N N . ASP A 1 221 ? -34.140 -12.211 -4.905 1.00 57.62 221 ASP A N 1
ATOM 1439 C CA . ASP A 1 221 ? -33.972 -11.463 -6.155 1.00 55.67 221 ASP A CA 1
ATOM 1440 C C . ASP A 1 221 ? -32.985 -10.288 -6.038 1.00 56.60 221 ASP A C 1
ATOM 1441 O O . ASP A 1 221 ? -33.052 -9.352 -6.832 1.00 54.73 221 ASP A O 1
ATOM 1446 N N . SER A 1 222 ? -32.031 -10.360 -5.100 1.00 55.47 222 SER A N 1
ATOM 1447 C CA . SER A 1 222 ? -31.018 -9.318 -4.927 1.00 53.71 222 SER A CA 1
ATOM 1448 C C . SER A 1 222 ? -29.909 -9.477 -5.972 1.00 52.41 222 SER A C 1
ATOM 1449 O O . SER A 1 222 ? -29.639 -10.581 -6.436 1.00 50.47 222 SER A O 1
ATOM 1452 N N . PHE A 1 223 ? -29.290 -8.361 -6.348 1.00 51.20 223 PHE A N 1
ATOM 1453 C CA . PHE A 1 223 ? -28.138 -8.342 -7.254 1.00 49.13 223 PHE A CA 1
ATOM 1454 C C . PHE A 1 223 ? -26.991 -7.590 -6.580 1.00 48.31 223 PHE A C 1
ATOM 1455 O O . PHE A 1 223 ? -27.213 -6.763 -5.715 1.00 48.11 223 PHE A O 1
ATOM 1463 N N . HIS A 1 224 ? -25.763 -7.898 -6.981 1.00 50.09 224 HIS A N 1
ATOM 1464 C CA . HIS A 1 224 ? -24.562 -7.239 -6.467 1.00 52.32 224 HIS A CA 1
ATOM 1465 C C . HIS A 1 224 ? -23.464 -7.225 -7.532 1.00 48.92 224 HIS A C 1
ATOM 1466 O O . HIS A 1 224 ? -22.994 -8.286 -7.937 1.00 52.66 224 HIS A O 1
ATOM 1473 N N . ARG A 1 225 ? -23.059 -6.033 -7.978 1.00 44.73 225 ARG A N 1
ATOM 1474 C CA . ARG A 1 225 ? -21.981 -5.896 -8.968 1.00 40.75 225 ARG A CA 1
ATOM 1475 C C . ARG A 1 225 ? -20.629 -5.817 -8.279 1.00 39.02 225 ARG A C 1
ATOM 1476 O O . ARG A 1 225 ? -20.436 -4.994 -7.401 1.00 40.14 225 ARG A O 1
ATOM 1484 N N . LEU A 1 226 ? -19.697 -6.672 -8.692 1.00 38.87 226 LEU A N 1
ATOM 1485 C CA . LEU A 1 226 ? -18.339 -6.694 -8.159 1.00 39.02 226 LEU A CA 1
ATOM 1486 C C . LEU A 1 226 ? -17.376 -6.134 -9.205 1.00 38.64 226 LEU A C 1
ATOM 1487 O O . LEU A 1 226 ? -17.701 -6.073 -10.393 1.00 41.74 226 LEU A O 1
ATOM 1492 N N . THR A 1 227 ? -16.202 -5.696 -8.755 1.00 38.81 227 THR A N 1
ATOM 1493 C CA . THR A 1 227 ? -15.133 -5.270 -9.660 1.00 39.13 227 THR A CA 1
ATOM 1494 C C . THR A 1 227 ? -13.774 -5.785 -9.173 1.00 39.80 227 THR A C 1
ATOM 1495 O O . THR A 1 227 ? -13.589 -6.130 -8.001 1.00 42.30 227 THR A O 1
ATOM 1499 N N . SER A 1 228 ? -12.834 -5.850 -10.109 1.00 38.95 228 SER A N 1
ATOM 1500 C CA . SER A 1 228 ? -11.479 -6.295 -9.850 1.00 38.41 228 SER A CA 1
ATOM 1501 C C . SER A 1 228 ? -10.609 -5.960 -11.052 1.00 38.19 228 SER A C 1
ATOM 1502 O O . SER A 1 228 ? -11.111 -5.782 -12.166 1.00 36.60 228 SER A O 1
ATOM 1505 N N . ASN A 1 229 ? -9.305 -5.869 -10.817 1.00 41.85 229 ASN A N 1
ATOM 1506 C CA . ASN A 1 229 ? -8.323 -5.721 -11.900 1.00 44.88 229 ASN A CA 1
ATOM 1507 C C . ASN A 1 229 ? -8.230 -7.015 -12.726 1.00 43.64 229 ASN A C 1
ATOM 1508 O O . ASN A 1 229 ? -7.860 -6.979 -13.904 1.00 44.05 229 ASN A O 1
ATOM 1513 N N . THR A 1 230 ? -8.573 -8.145 -12.093 1.00 41.65 230 THR A N 1
ATOM 1514 C CA . THR A 1 230 ? -8.724 -9.434 -12.766 1.00 39.09 230 THR A CA 1
ATOM 1515 C C . THR A 1 230 ? -9.891 -9.456 -13.760 1.00 38.48 230 THR A C 1
ATOM 1516 O O . THR A 1 230 ? -9.852 -10.229 -14.714 1.00 38.77 230 THR A O 1
ATOM 1520 N N . PHE A 1 231 ? -10.909 -8.622 -13.532 1.00 37.95 231 PHE A N 1
ATOM 1521 C CA . PHE A 1 231 ? -12.020 -8.417 -14.493 1.00 36.06 231 PHE A CA 1
ATOM 1522 C C . PHE A 1 231 ? -11.703 -7.452 -15.649 1.00 35.49 231 PHE A C 1
ATOM 1523 O O . PHE A 1 231 ? -12.513 -7.336 -16.582 1.00 32.23 231 PHE A O 1
ATOM 1531 N N . ASP A 1 232 ? -10.576 -6.749 -15.587 1.00 38.22 232 ASP A N 1
ATOM 1532 C CA . ASP A 1 232 ? -10.263 -5.703 -16.566 1.00 43.53 232 ASP A CA 1
ATOM 1533 C C . ASP A 1 232 ? -9.536 -6.280 -17.769 1.00 45.51 232 ASP A C 1
ATOM 1534 O O . ASP A 1 232 ? -8.823 -7.280 -17.649 1.00 43.65 232 ASP A O 1
ATOM 1539 N N . TYR A 1 233 ? -9.709 -5.627 -18.923 1.00 48.08 233 TYR A N 1
ATOM 1540 C CA . TYR A 1 233 ? -9.056 -6.049 -20.158 1.00 53.26 233 TYR A CA 1
ATOM 1541 C C . TYR A 1 233 ? -7.588 -5.638 -20.130 1.00 54.84 233 TYR A C 1
ATOM 1542 O O . TYR A 1 233 ? -7.241 -4.621 -19.529 1.00 63.73 233 TYR A O 1
ATOM 1551 N N . ASP A 1 234 ? -6.732 -6.438 -20.768 1.00 51.67 234 ASP A N 1
ATOM 1552 C CA . ASP A 1 234 ? -5.319 -6.133 -20.878 1.00 50.14 234 ASP A CA 1
ATOM 1553 C C . ASP A 1 234 ? -5.047 -5.670 -22.308 1.00 51.95 234 ASP A C 1
ATOM 1554 O O . ASP A 1 234 ? -5.304 -6.424 -23.249 1.00 51.58 234 ASP A O 1
ATOM 1559 N N . PRO A 1 235 ? -4.528 -4.434 -22.486 1.00 55.63 235 PRO A N 1
ATOM 1560 C CA . PRO A 1 235 ? -4.226 -3.936 -23.845 1.00 56.61 235 PRO A CA 1
ATOM 1561 C C . PRO A 1 235 ? -3.172 -4.756 -24.599 1.00 53.68 235 PRO A C 1
ATOM 1562 O O . PRO A 1 235 ? -3.220 -4.846 -25.833 1.00 52.65 235 PRO A O 1
ATOM 1566 N N . LYS A 1 236 ? -2.234 -5.326 -23.840 1.00 51.64 236 LYS A N 1
ATOM 1567 C CA . LYS A 1 236 ? -1.188 -6.234 -24.340 1.00 53.25 236 LYS A CA 1
ATOM 1568 C C . LYS A 1 236 ? -1.717 -7.381 -25.227 1.00 49.73 236 LYS A C 1
ATOM 1569 O O . LYS A 1 236 ? -1.118 -7.668 -26.257 1.00 48.68 236 LYS A O 1
ATOM 1574 N N . PHE A 1 237 ? -2.828 -8.008 -24.826 1.00 48.47 237 PHE A N 1
ATOM 1575 C CA . PHE A 1 237 ? -3.423 -9.163 -25.541 1.00 51.13 237 PHE A CA 1
ATOM 1576 C C . PHE A 1 237 ? -4.796 -8.839 -26.126 1.00 49.84 237 PHE A C 1
ATOM 1577 O O . PHE A 1 237 ? -5.726 -9.635 -26.032 1.00 46.71 237 PHE A O 1
ATOM 1585 N N . THR A 1 238 ? -4.899 -7.672 -26.755 1.00 52.31 238 THR A N 1
ATOM 1586 C CA . THR A 1 238 ? -6.150 -7.229 -27.372 1.00 54.54 238 THR A CA 1
ATOM 1587 C C . THR A 1 238 ? -6.286 -7.730 -28.831 1.00 54.93 238 THR A C 1
ATOM 1588 O O . THR A 1 238 ? -7.398 -7.923 -29.318 1.00 51.07 238 THR A O 1
ATOM 1592 N N . LYS A 1 239 ? -5.149 -7.955 -29.497 1.00 59.38 239 LYS A N 1
ATOM 1593 C CA . LYS A 1 239 ? -5.104 -8.550 -30.845 1.00 64.99 239 LYS A CA 1
ATOM 1594 C C . LYS A 1 239 ? -5.154 -10.083 -30.800 1.00 66.03 239 LYS A C 1
ATOM 1595 O O . LYS A 1 239 ? -4.299 -10.699 -30.175 1.00 65.49 239 LYS A O 1
ATOM 1597 N N . MET A 1 240 ? -6.138 -10.682 -31.471 1.00 68.85 240 MET A N 1
ATOM 1598 C CA . MET A 1 240 ? -6.320 -12.142 -31.507 1.00 70.48 240 MET A CA 1
ATOM 1599 C C . MET A 1 240 ? -6.434 -12.575 -32.950 1.00 67.97 240 MET A C 1
ATOM 1600 O O . MET A 1 240 ? -7.402 -12.212 -33.615 1.00 67.92 240 MET A O 1
ATOM 1605 N N . THR A 1 241 ? -5.469 -13.367 -33.430 1.00 65.11 241 THR A N 1
ATOM 1606 C CA . THR A 1 241 ? -5.471 -13.890 -34.804 1.00 64.64 241 THR A CA 1
ATOM 1607 C C . THR A 1 241 ? -6.028 -15.328 -34.892 1.00 66.36 241 THR A C 1
ATOM 1608 O O . THR A 1 241 ? -5.483 -16.241 -34.263 1.00 68.99 241 THR A O 1
ATOM 1612 N N . ILE A 1 242 ? -7.105 -15.524 -35.664 1.00 66.90 242 ILE A N 1
ATOM 1613 C CA . ILE A 1 242 ? -7.685 -16.865 -35.918 1.00 66.63 242 ILE A CA 1
ATOM 1614 C C . ILE A 1 242 ? -7.654 -17.188 -37.420 1.00 69.14 242 ILE A C 1
ATOM 1615 O O . ILE A 1 242 ? -8.355 -16.545 -38.197 1.00 71.57 242 ILE A O 1
ATOM 1618 N N . ASP A 1 243 ? -6.838 -18.170 -37.819 1.00 71.56 243 ASP A N 1
ATOM 1619 C CA . ASP A 1 243 ? -6.773 -18.691 -39.213 1.00 73.48 243 ASP A CA 1
ATOM 1620 C C . ASP A 1 243 ? -6.376 -17.650 -40.259 1.00 74.04 243 ASP A C 1
ATOM 1621 O O . ASP A 1 243 ? -7.062 -17.485 -41.277 1.00 73.45 243 ASP A O 1
ATOM 1623 N N . GLY A 1 244 ? -5.265 -16.960 -39.989 1.00 76.24 244 GLY A N 1
ATOM 1624 C CA . GLY A 1 244 ? -4.696 -15.955 -40.890 1.00 75.39 244 GLY A CA 1
ATOM 1625 C C . GLY A 1 244 ? -5.228 -14.562 -40.608 1.00 77.70 244 GLY A C 1
ATOM 1626 O O . GLY A 1 244 ? -4.457 -13.643 -40.319 1.00 81.63 244 GLY A O 1
ATOM 1627 N N . GLU A 1 245 ? -6.549 -14.403 -40.714 1.00 79.69 245 GLU A N 1
ATOM 1628 C CA . GLU A 1 245 ? -7.228 -13.135 -40.396 1.00 76.91 245 GLU A CA 1
ATOM 1629 C C . GLU A 1 245 ? -7.221 -12.812 -38.892 1.00 77.89 245 GLU A C 1
ATOM 1630 O O . GLU A 1 245 ? -7.391 -13.707 -38.051 1.00 82.77 245 GLU A O 1
ATOM 1631 N N . SER A 1 246 ? -7.018 -11.533 -38.568 1.00 73.80 246 SER A N 1
ATOM 1632 C CA . SER A 1 246 ? -6.989 -11.055 -37.180 1.00 70.85 246 SER A CA 1
ATOM 1633 C C . SER A 1 246 ? -7.983 -9.929 -36.946 1.00 70.49 246 SER A C 1
ATOM 1634 O O . SER A 1 246 ? -8.429 -9.261 -37.886 1.00 71.22 246 SER A O 1
ATOM 1637 N N . TYR A 1 247 ? -8.345 -9.751 -35.679 1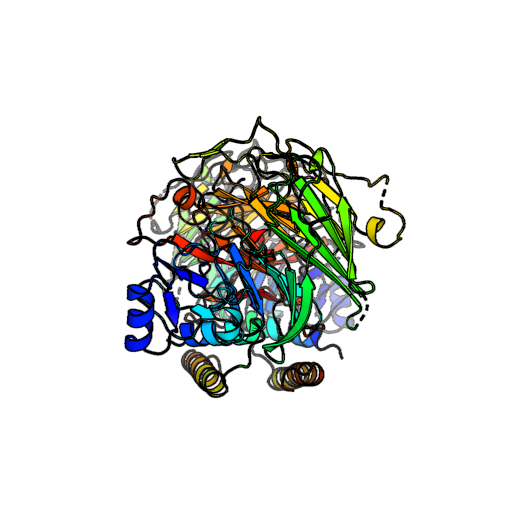.00 70.89 247 TYR A N 1
ATOM 1638 C CA . TYR A 1 247 ? -9.130 -8.599 -35.240 1.00 69.17 247 TYR A CA 1
ATOM 1639 C C . TYR A 1 247 ? -8.713 -8.204 -33.812 1.00 62.25 247 TYR A C 1
ATOM 1640 O O . TYR A 1 247 ? -7.817 -8.819 -33.220 1.00 52.91 247 TYR A O 1
ATOM 1649 N N . THR A 1 248 ? -9.338 -7.152 -33.294 1.00 61.50 248 THR A N 1
ATOM 1650 C CA . THR A 1 248 ? -8.959 -6.551 -32.008 1.00 59.12 248 THR A CA 1
ATOM 1651 C C . THR A 1 248 ? -10.190 -6.493 -31.093 1.00 55.01 248 THR A C 1
ATOM 1652 O O . THR A 1 248 ? -11.291 -6.185 -31.564 1.00 54.35 248 THR A O 1
ATOM 1656 N N . ALA A 1 249 ? -10.013 -6.801 -29.805 1.00 53.21 249 ALA A N 1
ATOM 1657 C CA . ALA A 1 249 ? -11.149 -6.858 -28.856 1.00 55.14 249 ALA A CA 1
ATOM 1658 C C . ALA A 1 249 ? -10.800 -6.295 -27.480 1.00 55.00 249 ALA A C 1
ATOM 1659 O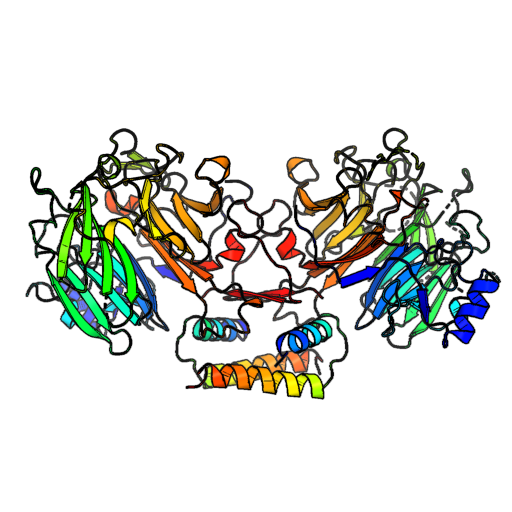 O . ALA A 1 249 ? -10.124 -6.954 -26.704 1.00 54.84 249 ALA A O 1
ATOM 1661 N N . GLN A 1 250 ? -11.281 -5.088 -27.180 1.00 57.29 250 GLN A N 1
ATOM 1662 C CA . GLN A 1 250 ? -11.094 -4.476 -25.853 1.00 61.04 250 GLN A CA 1
ATOM 1663 C C . GLN A 1 250 ? -12.235 -4.903 -24.928 1.00 59.96 250 GLN A C 1
ATOM 1664 O O . GLN A 1 250 ? -13.116 -4.104 -24.603 1.00 64.55 250 GLN A O 1
ATOM 1670 N N . ASP A 1 251 ? -12.216 -6.172 -24.523 1.00 55.94 251 ASP A N 1
ATOM 1671 C CA . ASP A 1 251 ? -13.241 -6.761 -23.662 1.00 52.30 251 ASP A CA 1
ATOM 1672 C C . ASP A 1 251 ? -12.583 -7.452 -22.467 1.00 46.58 251 ASP A C 1
ATOM 1673 O O . ASP A 1 251 ? -11.485 -8.008 -22.582 1.00 39.66 251 ASP A O 1
ATOM 1678 N N . GLY A 1 252 ? -13.273 -7.399 -21.325 1.00 43.99 252 GLY A N 1
ATOM 1679 C CA . GLY A 1 252 ? -12.821 -8.009 -20.064 1.00 42.29 252 GLY A CA 1
ATOM 1680 C C . GLY A 1 252 ? -13.510 -9.321 -19.735 1.00 40.49 252 GLY A C 1
ATOM 1681 O O . GLY A 1 252 ? -13.674 -10.175 -20.611 1.00 41.21 252 GLY A O 1
ATOM 1682 N N . ILE A 1 253 ? -13.916 -9.477 -18.475 1.00 38.63 253 ILE A N 1
ATOM 1683 C CA . ILE A 1 253 ? -14.450 -10.754 -17.951 1.00 36.02 253 ILE A CA 1
ATOM 1684 C C . ILE A 1 253 ? -15.523 -11.395 -18.825 1.00 32.74 253 ILE A C 1
ATOM 1685 O O . ILE A 1 253 ? -16.605 -10.861 -19.021 1.00 32.47 253 ILE A O 1
ATOM 1690 N N . SER A 1 254 ? -15.173 -12.552 -19.369 1.00 32.48 254 SER A N 1
ATOM 1691 C CA . SER A 1 254 ? -16.126 -13.509 -19.943 1.00 32.25 254 SER A CA 1
ATOM 1692 C C . SER A 1 254 ? -15.557 -14.936 -19.792 1.00 30.71 254 SER A C 1
ATOM 1693 O O . SER A 1 254 ? -14.638 -15.155 -19.000 1.00 31.11 254 SER A O 1
ATOM 1696 N N . GLY A 1 255 ? -16.093 -15.897 -20.534 1.00 29.14 255 GLY A N 1
ATOM 1697 C CA . GLY A 1 255 ? -15.620 -17.263 -20.463 1.00 27.81 255 GLY A CA 1
ATOM 1698 C C . GLY A 1 255 ? -15.656 -17.827 -19.054 1.00 26.69 255 GLY A C 1
ATOM 1699 O O . GLY A 1 255 ? -14.673 -18.384 -18.577 1.00 25.97 255 GLY A O 1
ATOM 1700 N N . MET A 1 256 ? -16.798 -17.700 -18.389 1.00 25.24 256 MET A N 1
ATOM 1701 C CA . MET A 1 256 ? -16.946 -18.238 -17.044 1.00 25.14 256 MET A CA 1
ATOM 1702 C C . MET A 1 256 ? -17.257 -19.740 -17.054 1.00 25.00 256 MET A C 1
ATOM 1703 O O . MET A 1 256 ? -17.777 -20.268 -18.030 1.00 23.85 256 MET A O 1
ATOM 1708 N N . ALA A 1 257 ? -16.935 -20.398 -15.942 1.00 25.30 257 ALA A N 1
ATOM 1709 C CA . ALA A 1 257 ? -17.200 -21.819 -15.744 1.00 24.94 257 ALA A CA 1
ATOM 1710 C C . ALA A 1 257 ? -17.079 -22.205 -14.282 1.00 25.46 257 ALA A C 1
ATOM 1711 O O . ALA A 1 257 ? -16.002 -22.112 -13.703 1.00 24.92 257 ALA A O 1
ATOM 1713 N N . LEU A 1 258 ? -18.184 -22.667 -13.710 1.00 26.49 258 LEU A N 1
ATOM 1714 C CA . LEU A 1 258 ? -18.248 -23.094 -12.324 1.00 26.19 258 LEU A CA 1
ATOM 1715 C C . LEU A 1 258 ? -17.843 -24.552 -12.200 1.00 26.51 258 LEU A C 1
ATOM 1716 O O . LEU A 1 258 ? -18.386 -25.400 -12.894 1.00 27.66 258 LEU A O 1
ATOM 1721 N N . SER A 1 259 ? -16.885 -24.845 -11.322 1.00 27.86 259 SER A N 1
ATOM 1722 C CA . SER A 1 259 ? -16.518 -26.234 -11.006 1.00 28.13 259 SER A CA 1
ATOM 1723 C C . SER A 1 259 ? -17.561 -26.838 -10.081 1.00 30.03 259 SER A C 1
ATOM 1724 O O . SER A 1 259 ? -17.753 -26.329 -8.979 1.00 31.01 259 SER A O 1
ATOM 1727 N N . PRO A 1 260 ? -18.231 -27.931 -10.506 1.00 32.69 260 PRO A N 1
ATOM 1728 C CA . PRO A 1 260 ? -19.132 -28.618 -9.579 1.00 32.96 260 PRO A CA 1
ATOM 1729 C C . PRO A 1 260 ? -18.456 -29.273 -8.378 1.00 34.15 260 PRO A C 1
ATOM 1730 O O . PRO A 1 260 ? -19.140 -29.581 -7.421 1.00 37.10 260 PRO A O 1
ATOM 1734 N N . MET A 1 261 ? -17.145 -29.515 -8.437 1.00 36.81 261 MET A N 1
ATOM 1735 C CA . MET A 1 261 ? -16.404 -30.177 -7.352 1.00 38.12 261 MET A CA 1
ATOM 1736 C C . MET A 1 261 ? -15.747 -29.193 -6.374 1.00 37.37 261 MET A C 1
ATOM 1737 O O . MET A 1 261 ? -15.751 -29.451 -5.182 1.00 41.86 261 MET A O 1
ATOM 1742 N N . THR A 1 262 ? -15.174 -28.094 -6.869 1.00 35.54 262 THR A N 1
ATOM 1743 C CA . THR A 1 262 ? -14.464 -27.119 -6.020 1.00 33.22 262 THR A CA 1
ATOM 1744 C C . THR A 1 262 ? -15.224 -25.824 -5.724 1.00 33.48 262 THR A C 1
ATOM 1745 O O . THR A 1 262 ? -14.799 -25.058 -4.852 1.00 34.50 262 THR A O 1
ATOM 1749 N N . ASN A 1 263 ? -16.305 -25.554 -6.456 1.00 33.62 263 ASN A N 1
ATOM 1750 C CA . ASN A 1 263 ? -17.044 -24.282 -6.364 1.00 34.97 263 ASN A CA 1
ATOM 1751 C C . ASN A 1 263 ? -16.248 -23.036 -6.803 1.00 33.51 263 ASN A C 1
ATOM 1752 O O . ASN A 1 263 ? -16.655 -21.905 -6.526 1.00 31.97 263 ASN A O 1
ATOM 1757 N N . ASN A 1 264 ? -15.131 -23.230 -7.500 1.00 32.22 264 ASN A N 1
ATOM 1758 C CA . ASN A 1 264 ? -14.409 -22.109 -8.112 1.00 30.39 264 ASN A CA 1
ATOM 1759 C C . ASN A 1 264 ? -15.105 -21.700 -9.394 1.00 27.43 264 ASN A C 1
ATOM 1760 O O . ASN A 1 264 ? -15.370 -22.541 -10.238 1.00 26.65 264 ASN A O 1
ATOM 1765 N N . LEU A 1 265 ? -15.429 -20.418 -9.513 1.00 25.52 265 LEU A N 1
ATOM 1766 C CA . LEU A 1 265 ? -15.905 -19.838 -10.765 1.00 23.74 265 LEU A CA 1
ATOM 1767 C C . LEU A 1 265 ? -14.682 -19.339 -11.535 1.00 23.04 265 LEU A C 1
ATOM 1768 O O . LEU A 1 265 ? -14.153 -18.257 -11.256 1.00 20.57 265 LEU A O 1
ATOM 1773 N N . TYR A 1 266 ? -14.218 -20.154 -12.485 1.00 23.08 266 TYR A N 1
ATOM 1774 C CA . TYR A 1 266 ? -13.081 -19.792 -13.345 1.00 23.07 266 TYR A CA 1
ATOM 1775 C C . TYR A 1 266 ? -13.526 -18.777 -14.379 1.00 22.50 266 TYR A C 1
ATOM 1776 O O . TYR A 1 266 ? -14.674 -18.809 -14.802 1.00 21.92 266 TYR A O 1
ATOM 1785 N N . TYR A 1 267 ? -12.619 -17.888 -14.766 1.00 22.66 267 TYR A N 1
ATOM 1786 C CA . TYR A 1 267 ? -12.893 -16.840 -15.742 1.00 24.21 267 TYR A CA 1
ATOM 1787 C C . TYR A 1 267 ? -11.588 -16.243 -16.249 1.00 24.16 267 TYR A C 1
ATOM 1788 O O . TYR A 1 267 ? -10.521 -16.612 -15.769 1.00 23.72 267 TYR A O 1
ATOM 1797 N N . SER A 1 268 ? -11.687 -15.326 -17.205 1.00 23.76 268 SER A N 1
ATOM 1798 C CA . SER A 1 268 ? -10.558 -14.502 -17.610 1.00 24.03 268 SER A CA 1
ATOM 1799 C C . SER A 1 268 ? -11.036 -13.355 -18.468 1.00 25.01 268 SER A C 1
ATOM 1800 O O . SER A 1 268 ? -12.060 -13.469 -19.120 1.00 26.19 268 SER A O 1
ATOM 1803 N N . PRO A 1 269 ? -10.323 -12.224 -18.459 1.00 26.86 269 PRO A N 1
ATOM 1804 C CA . PRO A 1 269 ? -10.700 -11.209 -19.454 1.00 27.49 269 PRO A CA 1
ATOM 1805 C C . PRO A 1 269 ? -10.405 -11.726 -20.874 1.00 27.77 269 PRO A C 1
ATOM 1806 O O . PRO A 1 269 ? -9.448 -12.506 -21.050 1.00 26.65 269 PRO A O 1
ATOM 1810 N N . VAL A 1 270 ? -11.233 -11.324 -21.844 1.00 28.12 270 VAL A N 1
ATOM 1811 C CA . VAL A 1 270 ? -11.104 -11.766 -23.245 1.00 29.29 270 VAL A CA 1
ATOM 1812 C C . VAL A 1 270 ? -9.739 -11.373 -23.794 1.00 29.62 270 VAL A C 1
ATOM 1813 O O . VAL A 1 270 ? -9.034 -12.196 -24.362 1.00 31.25 270 VAL A O 1
ATOM 1817 N N . ALA A 1 271 ? -9.378 -10.113 -23.607 1.00 28.69 271 ALA A N 1
ATOM 1818 C CA . ALA A 1 271 ? -8.036 -9.673 -23.910 1.00 28.72 271 ALA A CA 1
ATOM 1819 C C . ALA A 1 271 ? -7.168 -9.971 -22.691 1.00 29.03 271 ALA A C 1
ATOM 1820 O O . ALA A 1 271 ? -6.890 -9.109 -21.861 1.00 31.35 271 ALA A O 1
ATOM 1822 N N . SER A 1 272 ? -6.728 -11.217 -22.596 1.00 28.32 272 SER A N 1
ATOM 1823 C CA . SER A 1 272 ? -5.794 -11.638 -21.543 1.00 29.15 272 SER A CA 1
ATOM 1824 C C . SER A 1 272 ? -5.301 -13.015 -21.899 1.00 28.51 272 SER A C 1
ATOM 1825 O O . SER A 1 272 ? -5.927 -13.705 -22.702 1.00 29.00 272 SER A O 1
ATOM 1828 N N . THR A 1 273 ? -4.191 -13.425 -21.296 1.00 28.67 273 THR A N 1
ATOM 1829 C CA . THR A 1 273 ? -3.688 -14.792 -21.470 1.00 29.08 273 THR A CA 1
ATOM 1830 C C . THR A 1 273 ? -3.633 -15.513 -20.124 1.00 29.10 273 THR A C 1
ATOM 1831 O O . THR A 1 273 ? -2.878 -16.455 -19.944 1.00 28.49 273 THR A O 1
ATOM 1835 N N . SER A 1 274 ? -4.485 -15.064 -19.203 1.00 29.56 274 SER A N 1
ATOM 1836 C CA . SER A 1 274 ? -4.487 -15.507 -17.826 1.00 31.06 274 SER A CA 1
ATOM 1837 C C . SER A 1 274 ? -5.685 -16.435 -17.565 1.00 31.73 274 SER A C 1
ATOM 1838 O O . SER A 1 274 ? -6.653 -16.445 -18.349 1.00 31.92 274 SER A O 1
ATOM 1841 N N . LEU A 1 275 ? -5.603 -17.203 -16.477 1.00 29.35 275 LEU A N 1
ATOM 1842 C CA . LEU A 1 275 ? -6.726 -17.967 -15.981 1.00 29.43 275 LEU A CA 1
ATOM 1843 C C . LEU A 1 275 ? -6.908 -17.650 -14.483 1.00 30.52 275 LEU A C 1
ATOM 1844 O O . LEU A 1 275 ? -6.154 -18.141 -13.638 1.00 30.82 275 LEU A O 1
ATOM 1846 N N . TYR A 1 276 ? -7.891 -16.808 -14.174 1.00 31.55 276 TYR A N 1
ATOM 1847 C CA . TYR A 1 276 ? -8.250 -16.445 -12.804 1.00 32.30 276 TYR A CA 1
ATOM 1848 C C . TYR A 1 276 ? -9.388 -17.314 -12.299 1.00 32.38 276 TYR A C 1
ATOM 1849 O O . TYR A 1 276 ? -9.999 -18.042 -13.068 1.00 32.64 276 TYR A O 1
ATOM 1858 N N . TYR A 1 277 ? -9.683 -17.203 -11.005 1.00 32.83 277 TYR A N 1
ATOM 1859 C CA . TYR A 1 277 ? -10.913 -17.734 -10.431 1.00 32.63 277 TYR A CA 1
ATOM 1860 C C . TYR A 1 277 ? -11.253 -17.118 -9.083 1.00 34.33 277 TYR A C 1
ATOM 1861 O O . TYR A 1 277 ? -10.398 -16.571 -8.405 1.00 35.29 277 TYR A O 1
ATOM 1870 N N . VAL A 1 278 ? -12.530 -17.227 -8.714 1.00 36.14 278 VAL A N 1
ATOM 1871 C CA . VAL A 1 278 ? -13.032 -16.810 -7.407 1.00 34.27 278 VAL A CA 1
ATOM 1872 C C . VAL A 1 278 ? -13.789 -17.980 -6.797 1.00 35.12 278 VAL A C 1
ATOM 1873 O O . VAL A 1 278 ? -14.625 -18.571 -7.465 1.00 33.56 278 VAL A O 1
ATOM 1877 N N . ASN A 1 279 ? -13.487 -18.329 -5.546 1.00 37.70 279 ASN A N 1
ATOM 1878 C CA . ASN A 1 279 ? -14.317 -19.316 -4.854 1.00 40.34 279 ASN A CA 1
ATOM 1879 C C . ASN A 1 279 ? -15.649 -18.662 -4.489 1.00 41.67 279 ASN A C 1
ATOM 1880 O O . ASN A 1 279 ? -15.693 -17.502 -4.067 1.00 38.47 279 ASN A O 1
ATOM 1885 N N . THR A 1 280 ? -16.728 -19.425 -4.656 1.00 47.20 280 THR A N 1
ATOM 1886 C CA . THR A 1 280 ? -18.082 -18.924 -4.464 1.00 50.11 280 THR A CA 1
ATOM 1887 C C . THR A 1 280 ? -18.654 -19.166 -3.059 1.00 56.77 280 THR A C 1
ATOM 1888 O O . THR A 1 280 ? -19.706 -18.608 -2.740 1.00 62.17 280 THR A O 1
ATOM 1892 N N . GLU A 1 281 ? -17.992 -19.962 -2.217 1.00 60.41 281 GLU A N 1
ATOM 1893 C CA . GLU A 1 281 ? -18.371 -20.034 -0.787 1.00 63.37 281 GLU A CA 1
ATOM 1894 C C . GLU A 1 281 ? -18.340 -18.640 -0.114 1.00 60.98 281 GLU A C 1
ATOM 1895 O O . GLU A 1 281 ? -19.134 -18.359 0.781 1.00 62.52 281 GLU A O 1
ATOM 1898 N N . GLN A 1 282 ? -17.434 -17.784 -0.582 1.00 59.59 282 GLN A N 1
ATOM 1899 C CA . GLN A 1 282 ? -17.403 -16.352 -0.240 1.00 61.48 282 GLN A CA 1
ATOM 1900 C C . GLN A 1 282 ? -18.751 -15.626 -0.391 1.00 60.95 282 GLN A C 1
ATOM 1901 O O . GLN A 1 282 ? -19.117 -14.774 0.429 1.00 62.15 282 GLN A O 1
ATOM 1907 N N . PHE A 1 283 ? -19.470 -15.944 -1.462 1.00 62.35 283 PHE A N 1
ATOM 1908 C CA . PHE A 1 283 ? -20.764 -15.320 -1.772 1.00 62.18 283 PHE A CA 1
ATOM 1909 C C . PHE A 1 283 ? -21.917 -15.927 -0.951 1.00 64.36 283 PHE A C 1
ATOM 1910 O O . PHE A 1 283 ? -22.918 -15.256 -0.752 1.00 65.03 283 PHE A O 1
ATOM 1918 N N . ARG A 1 284 ? -21.775 -17.179 -0.492 1.00 67.83 284 ARG A N 1
ATOM 1919 C CA . ARG A 1 284 ? -22.783 -17.839 0.368 1.00 71.05 284 ARG A CA 1
ATOM 1920 C C . ARG A 1 284 ? -23.087 -17.018 1.630 1.00 76.26 284 ARG A C 1
ATOM 1921 O O . ARG A 1 284 ? -24.207 -16.529 1.792 1.00 78.31 284 ARG A O 1
ATOM 1923 N N . THR A 1 285 ? -22.092 -16.850 2.504 1.00 82.20 285 THR A N 1
ATOM 1924 C CA . THR A 1 285 ? -22.215 -15.946 3.656 1.00 82.83 285 THR A CA 1
ATOM 1925 C C . THR A 1 285 ? -22.322 -14.514 3.138 1.00 85.40 285 THR A C 1
ATOM 1926 O O . THR A 1 285 ? -21.408 -14.035 2.462 1.00 86.16 285 THR A O 1
ATOM 1928 N N . SER A 1 286 ? -23.443 -13.853 3.446 1.00 89.57 286 SER A N 1
ATOM 1929 C CA . SER A 1 286 ? -23.728 -12.472 3.006 1.00 87.00 286 SER A CA 1
ATOM 1930 C C . SER A 1 286 ? -22.734 -11.436 3.557 1.00 89.91 286 SER A C 1
ATOM 1931 O O . SER A 1 286 ? -21.747 -11.787 4.216 1.00 89.24 286 SER A O 1
ATOM 1933 N N . ASP A 1 287 ? -22.986 -10.159 3.268 1.00 93.96 287 ASP A N 1
ATOM 1934 C CA . ASP A 1 287 ? -22.151 -9.062 3.786 1.00 95.63 287 ASP A CA 1
ATOM 1935 C C . ASP A 1 287 ? -20.831 -8.809 3.038 1.00 95.96 287 ASP A C 1
ATOM 1936 O O . ASP A 1 287 ? -20.003 -8.002 3.487 1.00 98.26 287 ASP A O 1
ATOM 1937 N N . TYR A 1 288 ? -20.643 -9.495 1.909 1.00 89.64 288 TYR A N 1
ATOM 1938 C CA . TYR A 1 288 ? -19.461 -9.311 1.064 1.00 85.61 288 TYR A CA 1
ATOM 1939 C C . TYR A 1 288 ? -19.471 -7.936 0.358 1.00 89.44 288 TYR A C 1
ATOM 1940 O O . TYR A 1 288 ? -18.421 -7.290 0.228 1.00 83.97 288 TYR A O 1
ATOM 1949 N N . GLN A 1 289 ? -20.661 -7.495 -0.071 1.00 92.19 289 GLN A N 1
ATOM 1950 C CA . GLN A 1 289 ? -20.841 -6.211 -0.764 1.00 89.67 289 GLN A CA 1
ATOM 1951 C C . GLN A 1 289 ? -20.875 -5.043 0.220 1.00 87.03 289 GLN A C 1
ATOM 1952 O O . GLN A 1 289 ? -19.951 -4.854 1.013 1.00 85.20 289 GLN A O 1
ATOM 1954 N N . ASP A 1 292 ? -14.254 -6.884 0.563 1.00 50.82 292 ASP A N 1
ATOM 1955 C CA . ASP A 1 292 ? -12.998 -7.629 0.454 1.00 52.93 292 ASP A CA 1
ATOM 1956 C C . ASP A 1 292 ? -13.242 -9.082 -0.009 1.00 52.44 292 ASP A C 1
ATOM 1957 O O . ASP A 1 292 ? -13.326 -10.010 0.816 1.00 48.12 292 ASP A O 1
ATOM 1959 N N . ILE A 1 293 ? -13.368 -9.235 -1.340 1.00 51.15 293 ILE A N 1
ATOM 1960 C CA . ILE A 1 293 ? -13.440 -10.529 -2.047 1.00 44.53 293 ILE A CA 1
ATOM 1961 C C . ILE A 1 293 ? -12.046 -10.922 -2.548 1.00 43.36 293 ILE A C 1
ATOM 1962 O O . ILE A 1 293 ? -11.268 -10.076 -3.014 1.00 40.12 293 ILE A O 1
ATOM 1967 N N . HIS A 1 294 ? -11.770 -12.222 -2.474 1.00 41.91 294 HIS A N 1
ATOM 1968 C CA . HIS A 1 294 ? -10.464 -12.798 -2.774 1.00 41.90 294 HIS A CA 1
ATOM 1969 C C . HIS A 1 294 ? -10.455 -13.544 -4.123 1.00 40.28 294 HIS A C 1
ATOM 1970 O O . HIS A 1 294 ? -11.159 -14.542 -4.289 1.00 40.87 294 HIS A O 1
ATOM 1977 N N . TYR A 1 295 ? -9.641 -13.069 -5.063 1.00 37.99 295 TYR A N 1
ATOM 1978 C CA . TYR A 1 295 ? -9.516 -13.689 -6.381 1.00 37.15 295 TYR A CA 1
ATOM 1979 C C . TYR A 1 295 ? -8.185 -14.426 -6.509 1.00 38.52 295 TYR A C 1
ATOM 1980 O O . TYR A 1 295 ? -7.140 -13.927 -6.086 1.00 40.06 295 TYR A O 1
ATOM 1989 N N . GLU A 1 296 ? -8.221 -15.610 -7.122 1.00 39.89 296 GLU A N 1
ATOM 1990 C CA . GLU A 1 296 ? -7.058 -16.499 -7.213 1.00 41.34 296 GLU A CA 1
ATOM 1991 C C . GLU A 1 296 ? -6.671 -16.691 -8.682 1.00 38.22 296 GLU A C 1
ATOM 1992 O O . GLU A 1 296 ? -7.224 -16.017 -9.548 1.00 33.98 296 GLU A O 1
ATOM 1998 N N . GLY A 1 297 ? -5.680 -17.536 -8.950 1.00 37.63 297 GLY A N 1
ATOM 1999 C CA . GLY A 1 297 ? -5.303 -17.912 -10.323 1.00 38.33 297 GLY A CA 1
ATOM 2000 C C . GLY A 1 297 ? -4.025 -17.270 -10.824 1.00 38.72 297 GLY A C 1
ATOM 2001 O O . GLY A 1 297 ? -3.643 -16.201 -10.374 1.00 42.13 297 GLY A O 1
ATOM 2002 N N . VAL A 1 298 ? -3.366 -17.928 -11.768 1.00 38.47 298 VAL A N 1
ATOM 2003 C CA . VAL A 1 298 ? -2.122 -17.434 -12.354 1.00 36.96 298 VAL A CA 1
ATOM 2004 C C . VAL A 1 298 ? -2.437 -16.390 -13.426 1.00 37.47 298 VAL A C 1
ATOM 2005 O O . VAL A 1 298 ? -3.491 -16.440 -14.059 1.00 37.93 298 VAL A O 1
ATOM 2009 N N . GLN A 1 299 ? -1.511 -15.454 -13.622 1.00 40.50 299 GLN A N 1
ATOM 2010 C CA . GLN A 1 299 ? -1.563 -14.486 -14.730 1.00 40.21 299 GLN A CA 1
ATOM 2011 C C . GLN A 1 299 ? -0.577 -14.880 -15.833 1.00 40.34 299 GLN A C 1
ATOM 2012 O O . GLN A 1 299 ? 0.461 -15.485 -15.563 1.00 41.54 299 GLN A O 1
ATOM 2018 N N . ASN A 1 300 ? -0.919 -14.543 -17.076 1.00 41.16 300 ASN A N 1
ATOM 2019 C CA . ASN A 1 300 ? -0.084 -14.822 -18.245 1.00 41.09 300 ASN A CA 1
ATOM 2020 C C . ASN A 1 300 ? 0.344 -16.294 -18.342 1.00 40.59 300 ASN A C 1
ATOM 2021 O O . ASN A 1 300 ? 1.414 -16.603 -18.871 1.00 43.86 300 ASN A O 1
ATOM 2026 N N . ILE A 1 301 ? -0.509 -17.195 -17.851 1.00 37.76 301 ILE A N 1
ATOM 2027 C CA . ILE A 1 301 ? -0.208 -18.626 -17.821 1.00 36.22 301 ILE A CA 1
ATOM 2028 C C . ILE A 1 301 ? -0.359 -19.309 -19.175 1.00 34.86 301 ILE A C 1
ATOM 2029 O O . ILE A 1 301 ? 0.240 -20.343 -19.393 1.00 37.30 301 ILE A O 1
ATOM 2034 N N . LEU A 1 302 ? -1.173 -18.769 -20.075 1.00 34.68 302 LEU A N 1
ATOM 2035 C CA . LEU A 1 302 ? -1.348 -19.347 -21.429 1.00 35.53 302 LEU A CA 1
ATOM 2036 C C . LEU A 1 302 ? -0.562 -18.523 -22.440 1.00 35.01 302 LEU A C 1
ATOM 2037 O O . LEU A 1 302 ? -0.276 -17.351 -22.215 1.00 34.97 302 LEU A O 1
ATOM 2042 N N . ASP A 1 303 ? -0.217 -19.137 -23.563 1.00 36.00 303 ASP A N 1
ATOM 2043 C CA . ASP A 1 303 ? 0.495 -18.447 -24.641 1.00 36.25 303 ASP A CA 1
ATOM 2044 C C . ASP A 1 303 ? -0.442 -17.591 -25.495 1.00 35.70 303 ASP A C 1
ATOM 2045 O O . ASP A 1 303 ? 0.018 -16.651 -26.145 1.00 39.26 303 ASP A O 1
ATOM 2050 N N . THR A 1 304 ? -1.738 -17.934 -25.518 1.00 32.84 304 THR A N 1
ATOM 2051 C CA . THR A 1 304 ? -2.757 -17.169 -26.244 1.00 30.04 304 THR A CA 1
ATOM 2052 C C . THR A 1 304 ? -3.982 -16.901 -25.353 1.00 27.35 304 THR A C 1
ATOM 2053 O O . THR A 1 304 ? -4.030 -17.334 -24.205 1.00 26.12 304 THR A O 1
ATOM 2057 N N . GLN A 1 305 ? -4.953 -16.179 -25.895 1.00 24.74 305 GLN A N 1
ATOM 2058 C CA . GLN A 1 305 ? -6.189 -15.880 -25.179 1.00 24.53 305 GLN A CA 1
ATOM 2059 C C . GLN A 1 305 ? -7.083 -17.115 -25.068 1.00 23.80 305 GLN A C 1
ATOM 2060 O O . GLN A 1 305 ? -7.118 -17.930 -25.964 1.00 24.94 305 GLN A O 1
ATOM 2066 N N . SER A 1 306 ? -7.795 -17.249 -23.961 1.00 23.15 306 SER A N 1
ATOM 2067 C CA . SER A 1 306 ? -8.786 -18.303 -23.797 1.00 22.67 306 SER A CA 1
ATOM 2068 C C . SER A 1 306 ? -10.169 -17.773 -24.201 1.00 22.54 306 SER A C 1
ATOM 2069 O O . SER A 1 306 ? -10.451 -16.576 -24.043 1.00 21.21 306 SER A O 1
ATOM 2072 N N . SER A 1 307 ? -11.009 -18.662 -24.742 1.00 22.68 307 SER A N 1
ATOM 2073 C CA . SER A 1 307 ? -12.370 -18.321 -25.175 1.00 22.01 307 SER A CA 1
ATOM 2074 C C . SER A 1 307 ? -13.331 -18.907 -24.126 1.00 21.41 307 SER A C 1
ATOM 2075 O O . SER A 1 307 ? -13.109 -18.705 -22.931 1.00 23.17 307 SER A O 1
ATOM 2078 N N . ALA A 1 308 ? -14.372 -19.631 -24.531 1.00 20.08 308 ALA A N 1
ATOM 2079 C CA . ALA A 1 308 ? -15.301 -20.224 -23.574 1.00 19.66 308 ALA A CA 1
ATOM 2080 C C . ALA A 1 308 ? -14.647 -21.306 -22.721 1.00 19.37 308 ALA A C 1
ATOM 2081 O O . ALA A 1 308 ? -13.574 -21.818 -23.045 1.00 18.62 308 ALA A O 1
ATOM 2083 N N . LYS A 1 309 ? -15.321 -21.649 -21.633 1.00 18.97 309 LYS A N 1
ATOM 2084 C CA . LYS A 1 309 ? -14.761 -22.540 -20.623 1.00 19.49 309 LYS A CA 1
ATOM 2085 C C . LYS A 1 309 ? -15.841 -23.464 -20.062 1.00 18.59 309 LYS A C 1
ATOM 2086 O O . LYS A 1 309 ? -16.998 -23.092 -19.987 1.00 18.36 309 LYS A O 1
ATOM 2092 N N . VAL A 1 310 ? -15.447 -24.648 -19.629 1.00 18.01 310 VAL A N 1
ATOM 2093 C CA . VAL A 1 310 ? -16.358 -25.557 -18.956 1.00 18.40 310 VAL A CA 1
ATOM 2094 C C . VAL A 1 310 ? -15.577 -26.492 -18.034 1.00 18.14 310 VAL A C 1
ATOM 2095 O O . VAL A 1 310 ? -14.436 -26.816 -18.315 1.00 19.38 310 VAL A O 1
ATOM 2099 N N . VAL A 1 311 ? -16.197 -26.907 -16.934 1.00 18.39 311 VAL A N 1
ATOM 2100 C CA . VAL A 1 311 ? -15.612 -27.853 -15.994 1.00 18.60 311 VAL A CA 1
ATOM 2101 C C . VAL A 1 311 ? -16.486 -29.088 -15.868 1.00 19.77 311 VAL A C 1
ATOM 2102 O O . VAL A 1 311 ? -17.692 -28.989 -15.720 1.00 20.27 311 VAL A O 1
ATOM 2106 N N . SER A 1 312 ? -15.864 -30.261 -15.909 1.00 22.17 312 SER A N 1
ATOM 2107 C CA . SER A 1 312 ? -16.559 -31.535 -15.703 1.00 22.49 312 SER A CA 1
ATOM 2108 C C . SER A 1 312 ? -16.910 -31.681 -14.232 1.00 24.70 312 SER A C 1
ATOM 2109 O O . SER A 1 312 ? -16.262 -31.070 -13.380 1.00 24.72 312 SER A O 1
ATOM 2112 N N . LYS A 1 313 ? -17.920 -32.494 -13.924 1.00 28.00 313 LYS A N 1
ATOM 2113 C CA . LYS A 1 313 ? -18.187 -32.891 -12.528 1.00 30.69 313 LYS A CA 1
ATOM 2114 C C . LYS A 1 313 ? -16.915 -33.486 -11.905 1.00 30.92 313 LYS A C 1
ATOM 2115 O O . LYS A 1 313 ? -16.606 -33.210 -10.748 1.00 34.14 313 LYS A O 1
ATOM 2118 N N . SER A 1 314 ? -16.165 -34.250 -12.704 1.00 31.27 314 SER A N 1
ATOM 2119 C CA . SER A 1 314 ? -14.895 -34.865 -12.259 1.00 32.09 314 SER A CA 1
ATOM 2120 C C . SER A 1 314 ? -13.679 -33.915 -12.046 1.00 31.86 314 SER A C 1
ATOM 2121 O O . SER A 1 314 ? -12.599 -34.373 -11.645 1.00 33.21 314 SER A O 1
ATOM 2124 N N . GLY A 1 315 ? -13.840 -32.618 -12.311 1.00 29.82 315 GLY A N 1
ATOM 2125 C CA . GLY A 1 315 ? -12.822 -31.617 -11.962 1.00 28.46 315 GLY A CA 1
ATOM 2126 C C . GLY A 1 315 ? -11.826 -31.273 -13.064 1.00 26.95 315 GLY A C 1
ATOM 2127 O O . GLY A 1 315 ? -10.770 -30.735 -12.766 1.00 25.19 315 GLY A O 1
ATOM 2128 N N . VAL A 1 316 ? -12.157 -31.564 -14.327 1.00 26.04 316 VAL A N 1
ATOM 2129 C CA . VAL A 1 316 ? -11.323 -31.185 -15.472 1.00 26.02 316 VAL A CA 1
ATOM 2130 C C . VAL A 1 316 ? -11.873 -29.905 -16.109 1.00 27.36 316 VAL A C 1
ATOM 2131 O O . VAL A 1 316 ? -13.043 -29.869 -16.522 1.00 26.77 316 VAL A O 1
ATOM 2135 N N . LEU A 1 317 ? -11.040 -28.861 -16.179 1.00 27.92 317 LEU A N 1
ATOM 2136 C CA . LEU A 1 317 ? -11.397 -27.580 -16.824 1.00 28.00 317 LEU A CA 1
ATOM 2137 C C . LEU A 1 317 ? -10.972 -27.626 -18.284 1.00 26.88 317 LEU A C 1
ATOM 2138 O O . LEU A 1 317 ? -9.801 -27.853 -18.573 1.00 25.90 317 LEU A O 1
ATOM 2143 N N . PHE A 1 318 ? -11.920 -27.376 -19.184 1.00 24.80 318 PHE A N 1
ATOM 2144 C CA . PHE A 1 318 ? -11.647 -27.243 -20.603 1.00 23.09 318 PHE A CA 1
ATOM 2145 C C . PHE A 1 318 ? -11.784 -25.789 -20.994 1.00 23.08 318 PHE A C 1
ATOM 2146 O O . PHE A 1 318 ? -12.585 -25.054 -20.407 1.00 21.96 318 PHE A O 1
ATOM 2154 N N . PHE A 1 319 ? -10.996 -25.389 -21.992 1.00 22.43 319 PHE A N 1
ATOM 2155 C CA . PHE A 1 319 ? -11.003 -24.022 -22.478 1.00 22.40 319 PHE A CA 1
ATOM 2156 C C . PHE A 1 319 ? -10.464 -23.897 -23.891 1.00 21.91 319 PHE A C 1
ATOM 2157 O O . PHE A 1 319 ? -9.522 -24.580 -24.272 1.00 22.24 319 PHE A O 1
ATOM 2165 N N . GLY A 1 320 ? -11.061 -22.995 -24.660 1.00 21.86 320 GLY A N 1
ATOM 2166 C CA . GLY A 1 320 ? -10.657 -22.757 -26.020 1.00 21.85 320 GLY A CA 1
ATOM 2167 C C . GLY A 1 320 ? -9.465 -21.819 -26.074 1.00 22.42 320 GLY A C 1
ATOM 2168 O O . GLY A 1 320 ? -9.425 -20.814 -25.376 1.00 21.77 320 GLY A O 1
ATOM 2169 N N . LEU A 1 321 ? -8.512 -22.148 -26.941 1.00 23.15 321 LEU A N 1
ATOM 2170 C CA . LEU A 1 321 ? -7.308 -21.376 -27.109 1.00 23.04 321 LEU A CA 1
ATOM 2171 C C . LEU A 1 321 ? -7.423 -20.648 -28.444 1.00 24.17 321 LEU A C 1
ATOM 2172 O O . LEU A 1 321 ? -7.268 -21.245 -29.489 1.00 25.25 321 LEU A O 1
ATOM 2177 N N . VAL A 1 322 ? -7.673 -19.346 -28.378 1.00 26.40 322 VAL A N 1
ATOM 2178 C CA . VAL A 1 322 ? -8.030 -18.498 -29.527 1.00 28.73 322 VAL A CA 1
ATOM 2179 C C . VAL A 1 322 ? -6.998 -18.522 -30.661 1.00 30.72 322 VAL A C 1
ATOM 2180 O O . VAL A 1 322 ? -7.338 -18.701 -31.828 1.00 32.49 322 VAL A O 1
ATOM 2184 N N . GLY A 1 323 ? -5.739 -18.327 -30.315 1.00 33.05 323 GLY A N 1
ATOM 2185 C CA . GLY A 1 323 ? -4.682 -18.239 -31.318 1.00 35.56 323 GLY A CA 1
ATOM 2186 C C . GLY A 1 323 ? -4.472 -19.547 -32.047 1.00 38.51 323 GLY A C 1
ATOM 2187 O O . GLY A 1 323 ? -4.520 -19.592 -33.282 1.00 40.13 323 GLY A O 1
ATOM 2188 N N . ASP A 1 324 ? -4.295 -20.617 -31.269 1.00 39.68 324 ASP A N 1
ATOM 2189 C CA . ASP A 1 324 ? -4.002 -21.943 -31.806 1.00 40.60 324 ASP A CA 1
ATOM 2190 C C . ASP A 1 324 ? -5.225 -22.621 -32.453 1.00 39.42 324 ASP A C 1
ATOM 2191 O O . ASP A 1 324 ? -5.064 -23.589 -33.201 1.00 40.00 324 ASP A O 1
ATOM 2196 N N . SER A 1 325 ? -6.430 -22.091 -32.201 1.00 34.88 325 SER A N 1
ATOM 2197 C CA . SER A 1 325 ? -7.694 -22.693 -32.642 1.00 33.08 325 SER A CA 1
ATOM 2198 C C . SER A 1 325 ? -7.740 -24.129 -32.129 1.00 29.89 325 SER A C 1
ATOM 2199 O O . SER A 1 325 ? -7.810 -25.099 -32.881 1.00 28.62 325 SER A O 1
ATOM 2202 N N . ALA A 1 326 ? -7.666 -24.217 -30.809 1.00 27.95 326 ALA A N 1
ATOM 2203 C CA . ALA A 1 326 ? -7.505 -25.472 -30.105 1.00 26.46 326 ALA A CA 1
ATOM 2204 C C . ALA A 1 326 ? -8.355 -25.488 -28.868 1.00 25.66 326 ALA A C 1
ATOM 2205 O O . ALA A 1 326 ? -8.955 -24.472 -28.481 1.00 25.51 326 ALA A O 1
ATOM 2207 N N . LEU A 1 327 ? -8.429 -26.672 -28.279 1.00 24.16 327 LEU A N 1
ATOM 2208 C CA . LEU A 1 327 ? -9.099 -26.883 -27.014 1.00 23.60 327 LEU A CA 1
ATOM 2209 C C . LEU A 1 327 ? -8.036 -27.352 -26.048 1.00 21.87 327 LEU A C 1
ATOM 2210 O O . LEU A 1 327 ? -7.274 -28.253 -26.360 1.00 21.18 327 LEU A O 1
ATOM 2215 N N . GLY A 1 328 ? -7.979 -26.726 -24.889 1.00 21.85 328 GLY A N 1
ATOM 2216 C CA . GLY A 1 328 ? -7.018 -27.075 -23.851 1.00 23.86 328 GLY A CA 1
ATOM 2217 C C . GLY A 1 328 ? -7.730 -27.577 -22.625 1.00 24.91 328 GLY A C 1
ATOM 2218 O O . GLY A 1 328 ? -8.930 -27.344 -22.460 1.00 24.46 328 GLY A O 1
ATOM 2219 N N . CYS A 1 329 ? -6.993 -28.268 -21.766 1.00 25.95 329 CYS A N 1
ATOM 2220 C CA . CYS A 1 329 ? -7.551 -28.717 -20.500 1.00 28.21 329 CYS A CA 1
ATOM 2221 C C . CYS A 1 329 ? -6.585 -28.534 -19.349 1.00 27.34 329 CYS A C 1
ATOM 2222 O O . CYS A 1 329 ? -5.408 -28.283 -19.554 1.00 28.24 329 CYS A O 1
ATOM 2225 N N . TRP A 1 330 ? -7.120 -28.679 -18.144 1.00 27.01 330 TRP A N 1
ATOM 2226 C CA . TRP A 1 330 ? -6.355 -28.608 -16.912 1.00 26.60 330 TRP A CA 1
ATOM 2227 C C . TRP A 1 330 ? -7.170 -29.244 -15.794 1.00 26.88 330 TRP A C 1
ATOM 2228 O O . TRP A 1 330 ? -8.314 -28.865 -15.595 1.00 25.90 330 TRP A O 1
ATOM 2239 N N . ASN A 1 331 ? -6.575 -30.194 -15.071 1.00 28.60 331 ASN A N 1
ATOM 2240 C CA . ASN A 1 331 ? -7.238 -30.871 -13.959 1.00 29.29 331 ASN A CA 1
ATOM 2241 C C . ASN A 1 331 ? -7.093 -30.032 -12.685 1.00 31.23 331 ASN A C 1
ATOM 2242 O O . ASN A 1 331 ? -6.008 -29.534 -12.379 1.00 32.68 331 ASN A O 1
ATOM 2247 N N . GLU A 1 332 ? -8.198 -29.876 -11.952 1.00 32.16 332 GLU A N 1
ATOM 2248 C CA . GLU A 1 332 ? -8.203 -29.087 -10.724 1.00 34.89 332 GLU A CA 1
ATOM 2249 C C . GLU A 1 332 ? -7.437 -29.755 -9.591 1.00 38.67 332 GLU A C 1
ATOM 2250 O O . GLU A 1 332 ? -6.976 -29.059 -8.668 1.00 36.74 332 GLU A O 1
ATOM 2256 N N . HIS A 1 333 ? -7.326 -31.091 -9.646 1.00 42.92 333 HIS A N 1
ATOM 2257 C CA . HIS A 1 333 ? -6.509 -31.845 -8.690 1.00 47.07 333 HIS A CA 1
ATOM 2258 C C . HIS A 1 333 ? -5.019 -31.474 -8.752 1.00 46.58 333 HIS A C 1
ATOM 2259 O O . HIS A 1 333 ? -4.329 -31.531 -7.734 1.00 44.62 333 HIS A O 1
ATOM 2266 N N . ARG A 1 334 ? -4.540 -31.096 -9.937 1.00 45.24 334 ARG A N 1
ATOM 2267 C CA . ARG A 1 334 ? -3.159 -30.669 -10.117 1.00 43.87 334 ARG A CA 1
ATOM 2268 C C . ARG A 1 334 ? -3.023 -29.189 -9.799 1.00 43.03 334 ARG A C 1
ATOM 2269 O O . ARG A 1 334 ? -4.018 -28.482 -9.580 1.00 43.36 334 ARG A O 1
ATOM 2277 N N . THR A 1 335 ? -1.773 -28.735 -9.754 1.00 41.70 335 THR A N 1
ATOM 2278 C CA . THR A 1 335 ? -1.453 -27.352 -9.460 1.00 42.69 335 THR A CA 1
ATOM 2279 C C . THR A 1 335 ? -1.557 -26.527 -10.745 1.00 41.33 335 THR A C 1
ATOM 2280 O O . THR A 1 335 ? -1.183 -26.993 -11.822 1.00 41.85 335 THR A O 1
ATOM 2284 N N . LEU A 1 336 ? -2.059 -25.305 -10.618 1.00 39.19 336 LEU A N 1
ATOM 2285 C CA . LEU A 1 336 ? -2.282 -24.456 -11.756 1.00 39.44 336 LEU A CA 1
ATOM 2286 C C . LEU A 1 336 ? -0.963 -23.919 -12.265 1.00 39.81 336 LEU A C 1
ATOM 2287 O O . LEU A 1 336 ? -0.465 -22.917 -11.761 1.00 40.95 336 LEU A O 1
ATOM 2292 N N . GLU A 1 337 ? -0.394 -24.607 -13.249 1.00 41.43 337 GLU A N 1
ATOM 2293 C CA . GLU A 1 337 ? 0.821 -24.138 -13.918 1.00 44.81 337 GLU A CA 1
ATOM 2294 C C . GLU A 1 337 ? 0.969 -24.759 -15.286 1.00 44.19 337 GLU A C 1
ATOM 2295 O O . GLU A 1 337 ? 0.339 -25.767 -15.569 1.00 44.67 337 GLU A O 1
ATOM 2301 N N . ARG A 1 338 ? 1.853 -24.172 -16.091 1.00 43.98 338 ARG A N 1
ATOM 2302 C CA . ARG A 1 338 ? 2.106 -24.575 -17.486 1.00 44.87 338 ARG A CA 1
ATOM 2303 C C . ARG A 1 338 ? 2.258 -26.074 -17.719 1.00 46.57 338 ARG A C 1
ATOM 2304 O O . ARG A 1 338 ? 1.680 -26.594 -18.664 1.00 43.55 338 ARG A O 1
ATOM 2312 N N . HIS A 1 339 ? 3.034 -26.765 -16.877 1.00 51.25 339 HIS A N 1
ATOM 2313 C CA . HIS A 1 339 ? 3.287 -28.211 -17.065 1.00 53.96 339 HIS A CA 1
ATOM 2314 C C . HIS A 1 339 ? 2.062 -29.122 -16.798 1.00 47.22 339 HIS A C 1
ATOM 2315 O O . HIS A 1 339 ? 2.078 -30.310 -17.151 1.00 46.48 339 HIS A O 1
ATOM 2322 N N . ASN A 1 340 ? 1.012 -28.562 -16.199 1.00 41.23 340 ASN A N 1
ATOM 2323 C CA . ASN A 1 340 ? -0.282 -29.245 -16.059 1.00 38.12 340 ASN A CA 1
ATOM 2324 C C . ASN A 1 340 ? -1.374 -28.847 -17.079 1.00 36.66 340 ASN A C 1
ATOM 2325 O O . ASN A 1 340 ? -2.467 -29.418 -17.060 1.00 38.58 340 ASN A O 1
ATOM 2330 N N . ILE A 1 341 ? -1.081 -27.870 -17.940 1.00 34.09 341 ILE A N 1
ATOM 2331 C CA . ILE A 1 341 ? -1.959 -27.449 -19.025 1.00 32.71 341 ILE A CA 1
ATOM 2332 C C . ILE A 1 341 ? -1.572 -28.202 -20.302 1.00 33.32 341 ILE A C 1
ATOM 2333 O O . ILE A 1 341 ? -0.421 -28.140 -20.731 1.00 32.90 341 ILE A O 1
ATOM 2338 N N . ARG A 1 342 ? -2.527 -28.915 -20.898 1.00 34.21 342 ARG A N 1
ATOM 2339 C CA . ARG A 1 342 ? -2.306 -29.585 -22.189 1.00 37.57 342 ARG A CA 1
ATOM 2340 C C . ARG A 1 342 ? -3.388 -29.208 -23.191 1.00 35.95 342 ARG A C 1
ATOM 2341 O O . ARG A 1 342 ? -4.521 -28.883 -22.801 1.00 37.18 342 ARG A O 1
ATOM 2347 N N . THR A 1 343 ? -3.036 -29.209 -24.478 1.00 34.68 343 THR A N 1
ATOM 2348 C CA . THR A 1 343 ? -4.026 -28.998 -25.529 1.00 35.34 343 THR A CA 1
ATOM 2349 C C . THR A 1 343 ? -4.462 -30.367 -26.039 1.00 34.04 343 THR A C 1
ATOM 2350 O O . THR A 1 343 ? -3.639 -31.184 -26.398 1.00 32.35 343 THR A O 1
ATOM 2354 N N . VAL A 1 344 ? -5.776 -30.587 -26.069 1.00 33.95 344 VAL A N 1
ATOM 2355 C CA . VAL A 1 344 ? -6.361 -31.906 -26.257 1.00 35.20 344 VAL A CA 1
ATOM 2356 C C . VAL A 1 344 ? -6.984 -32.130 -27.643 1.00 33.43 344 VAL A C 1
ATOM 2357 O O . VAL A 1 344 ? -7.138 -33.258 -28.056 1.00 32.89 344 VAL A O 1
ATOM 2361 N N . ALA A 1 345 ? -7.381 -31.065 -28.326 1.00 32.66 345 ALA A N 1
ATOM 2362 C CA . ALA A 1 345 ? -7.750 -31.150 -29.735 1.00 31.88 345 ALA A CA 1
ATOM 2363 C C . ALA A 1 345 ? -7.400 -29.830 -30.419 1.00 32.60 345 ALA A C 1
ATOM 2364 O O . ALA A 1 345 ? -7.256 -28.791 -29.767 1.00 32.38 345 ALA A O 1
ATOM 2366 N N . GLN A 1 346 ? -7.247 -29.875 -31.735 1.00 35.00 346 GLN A N 1
ATOM 2367 C CA . GLN A 1 346 ? -6.910 -28.676 -32.505 1.00 39.15 346 GLN A CA 1
ATOM 2368 C C . GLN A 1 346 ? -7.228 -28.883 -33.984 1.00 40.47 346 GLN A C 1
ATOM 2369 O O . GLN A 1 346 ? -6.988 -29.944 -34.515 1.00 42.10 346 GLN A O 1
ATOM 2375 N N . SER A 1 347 ? -7.751 -27.850 -34.630 1.00 42.52 347 SER A N 1
ATOM 2376 C CA . SER A 1 347 ? -8.111 -27.912 -36.041 1.00 45.96 347 SER A CA 1
ATOM 2377 C C . SER A 1 347 ? -8.279 -26.521 -36.592 1.00 46.39 347 SER A C 1
ATOM 2378 O O . SER A 1 347 ? -9.091 -25.746 -36.093 1.00 46.65 347 SER A O 1
ATOM 2381 N N . ASP A 1 348 ? -7.517 -26.225 -37.637 1.00 50.55 348 ASP A N 1
ATOM 2382 C CA . ASP A 1 348 ? -7.521 -24.902 -38.242 1.00 53.46 348 ASP A CA 1
ATOM 2383 C C . ASP A 1 348 ? -8.862 -24.592 -38.908 1.00 53.45 348 ASP A C 1
ATOM 2384 O O . ASP A 1 348 ? -9.271 -23.430 -38.916 1.00 53.28 348 ASP A O 1
ATOM 2389 N N . GLU A 1 349 ? -9.543 -25.619 -39.435 1.00 52.02 349 GLU A N 1
ATOM 2390 C CA . GLU A 1 349 ? -10.873 -25.459 -40.049 1.00 50.44 349 GLU A CA 1
ATOM 2391 C C . GLU A 1 349 ? -11.987 -25.467 -39.008 1.00 50.68 349 GLU A C 1
ATOM 2392 O O . GLU A 1 349 ? -12.797 -24.544 -38.956 1.00 55.44 349 GLU A O 1
ATOM 2394 N N . THR A 1 350 ? -12.021 -26.488 -38.161 1.00 49.85 350 THR A N 1
ATOM 2395 C CA . THR A 1 350 ? -13.219 -26.747 -37.351 1.00 50.97 350 THR A CA 1
ATOM 2396 C C . THR A 1 350 ? -13.313 -26.043 -35.998 1.00 48.62 350 THR A C 1
ATOM 2397 O O . THR A 1 350 ? -14.410 -25.993 -35.447 1.00 45.96 350 THR A O 1
ATOM 2401 N N . LEU A 1 351 ? -12.217 -25.503 -35.455 1.00 47.39 351 LEU A N 1
ATOM 2402 C CA . LEU A 1 351 ? -12.224 -24.934 -34.075 1.00 45.59 351 LEU A CA 1
ATOM 2403 C C . LEU A 1 351 ? -11.798 -23.457 -33.985 1.00 43.69 351 LEU A C 1
ATOM 2404 O O . LEU A 1 351 ? -11.074 -23.063 -33.060 1.00 45.02 351 LEU A O 1
ATOM 2409 N N . GLN A 1 352 ? -12.281 -22.637 -34.911 1.00 41.76 352 GLN A N 1
ATOM 2410 C CA . GLN A 1 352 ? -11.738 -21.287 -35.058 1.00 42.52 352 GLN A CA 1
ATOM 2411 C C . GLN A 1 352 ? -12.101 -20.314 -33.909 1.00 41.22 352 GLN A C 1
ATOM 2412 O O . GLN A 1 352 ? -11.223 -19.605 -33.414 1.00 47.10 352 GLN A O 1
ATOM 2418 N N . MET A 1 353 ? -13.360 -20.268 -33.476 1.00 36.46 353 MET A N 1
ATOM 2419 C CA . MET A 1 353 ? -13.693 -19.616 -32.216 1.00 33.84 353 MET A CA 1
ATOM 2420 C C . MET A 1 353 ? -14.663 -20.467 -31.404 1.00 30.57 353 MET A C 1
ATOM 2421 O O . MET A 1 353 ? -15.853 -20.551 -31.709 1.00 31.67 353 MET A O 1
ATOM 2426 N N . ILE A 1 354 ? -14.161 -21.075 -30.345 1.00 26.78 354 ILE A N 1
ATOM 2427 C CA . ILE A 1 354 ? -15.011 -21.858 -29.468 1.00 25.54 354 ILE A CA 1
ATOM 2428 C C . ILE A 1 354 ? -15.871 -20.879 -28.651 1.00 24.33 354 ILE A C 1
ATOM 2429 O O . ILE A 1 354 ? -15.451 -20.369 -27.618 1.00 22.67 354 ILE A O 1
ATOM 2434 N N . ALA A 1 355 ? -17.070 -20.600 -29.154 1.00 23.41 355 ALA A N 1
ATOM 2435 C CA . ALA A 1 355 ? -17.972 -19.665 -28.499 1.00 22.32 355 ALA A CA 1
ATOM 2436 C C . ALA A 1 355 ? -18.708 -20.274 -27.330 1.00 22.05 355 ALA A C 1
ATOM 2437 O O . ALA A 1 355 ? -19.228 -19.540 -26.488 1.00 21.03 355 ALA A O 1
ATOM 2439 N N . SER A 1 356 ? -18.817 -21.605 -27.284 1.00 22.18 356 SER A N 1
ATOM 2440 C CA . SER A 1 356 ? -19.506 -22.227 -26.158 1.00 22.17 356 SER A CA 1
ATOM 2441 C C . SER A 1 356 ? -19.138 -23.660 -25.918 1.00 21.64 356 SER A C 1
ATOM 2442 O O . SER A 1 356 ? -18.773 -24.354 -26.844 1.00 23.09 356 SER A O 1
ATOM 2445 N N . MET A 1 357 ? -19.216 -24.078 -24.658 1.00 22.09 357 MET A N 1
ATOM 2446 C CA . MET A 1 357 ? -18.998 -25.459 -24.253 1.00 22.65 357 MET A CA 1
ATOM 2447 C C . MET A 1 357 ? -19.892 -25.843 -23.093 1.00 22.38 357 MET A C 1
ATOM 2448 O O . MET A 1 357 ? -20.126 -25.036 -22.194 1.00 23.45 357 MET A O 1
ATOM 2453 N N . LYS A 1 358 ? -20.412 -27.062 -23.130 1.00 21.37 358 LYS A N 1
ATOM 2454 C CA . LYS A 1 358 ? -21.184 -27.614 -22.023 1.00 21.52 358 LYS A CA 1
ATOM 2455 C C . LYS A 1 358 ? -20.777 -29.066 -21.829 1.00 20.80 358 LYS A C 1
ATOM 2456 O O . LYS A 1 358 ? -20.312 -29.707 -22.768 1.00 20.57 358 LYS A O 1
ATOM 2462 N N . ILE A 1 359 ? -20.949 -29.581 -20.616 1.00 20.76 359 ILE A N 1
ATOM 2463 C CA . ILE A 1 359 ? -20.683 -30.976 -20.323 1.00 21.54 359 ILE A CA 1
ATOM 2464 C C . ILE A 1 359 ? -21.903 -31.609 -19.688 1.00 21.35 359 ILE A C 1
ATOM 2465 O O . ILE A 1 359 ? -22.446 -31.106 -18.723 1.00 20.01 359 ILE A O 1
ATOM 2470 N N . LYS A 1 360 ? -22.282 -32.752 -20.238 1.00 23.21 360 LYS A N 1
ATOM 2471 C CA . LYS A 1 360 ? -23.456 -33.508 -19.835 1.00 24.61 360 LYS A CA 1
ATOM 2472 C C . LYS A 1 360 ? -23.031 -34.899 -19.420 1.00 24.95 360 LYS A C 1
ATOM 2473 O O . LYS A 1 360 ? -21.996 -35.372 -19.847 1.00 24.38 360 LYS A O 1
ATOM 2479 N N . GLU A 1 361 ? -23.839 -35.537 -18.587 1.00 27.24 361 GLU A N 1
ATOM 2480 C CA . GLU A 1 361 ? -23.671 -36.938 -18.213 1.00 28.84 361 GLU A CA 1
ATOM 2481 C C . GLU A 1 361 ? -24.670 -37.800 -18.991 1.00 27.89 361 GLU A C 1
ATOM 2482 O O . GLU A 1 361 ? -25.828 -37.412 -19.172 1.00 29.37 361 GLU A O 1
ATOM 2488 N N . ALA A 1 362 ? -24.237 -38.977 -19.428 1.00 26.52 362 ALA A N 1
ATOM 2489 C CA . ALA A 1 362 ? -25.110 -39.894 -20.154 1.00 25.66 362 ALA A CA 1
ATOM 2490 C C . ALA A 1 362 ? -26.261 -40.299 -19.251 1.00 24.99 362 ALA A C 1
ATOM 2491 O O . ALA A 1 362 ? -26.090 -40.361 -18.047 1.00 24.65 362 ALA A O 1
ATOM 2493 N N . LEU A 1 363 ? -27.428 -40.536 -19.840 1.00 25.28 363 LEU A N 1
ATOM 2494 C CA . LEU A 1 363 ? -28.655 -40.864 -19.102 1.00 26.16 363 LEU A CA 1
ATOM 2495 C C . LEU A 1 363 ? -29.245 -42.157 -19.664 1.00 27.54 363 LEU A C 1
ATOM 2496 O O . LEU A 1 363 ? -28.878 -42.559 -20.767 1.00 27.04 363 LEU A O 1
ATOM 2501 N N . PRO A 1 364 ? -30.145 -42.833 -18.941 1.00 30.27 364 PRO A N 1
ATOM 2502 C CA . PRO A 1 364 ? -30.526 -42.533 -17.554 1.00 31.35 364 PRO A CA 1
ATOM 2503 C C . PRO A 1 364 ? -29.411 -42.811 -16.558 1.00 32.43 364 PRO A C 1
ATOM 2504 O O . PRO A 1 364 ? -28.456 -43.490 -16.878 1.00 34.16 364 PRO A O 1
ATOM 2508 N N . HIS A 1 365 ? -29.539 -42.255 -15.368 1.00 34.66 365 HIS A N 1
ATOM 2509 C CA . HIS A 1 365 ? -28.529 -42.396 -14.337 1.00 37.60 365 HIS A CA 1
ATOM 2510 C C . HIS A 1 365 ? -28.861 -43.567 -13.432 1.00 36.86 365 HIS A C 1
ATOM 2511 O O . HIS A 1 365 ? -29.743 -43.462 -12.581 1.00 41.29 365 HIS A O 1
ATOM 2518 N N . VAL A 1 366 ? -28.148 -44.671 -13.617 1.00 35.10 366 VAL A N 1
ATOM 2519 C CA . VAL A 1 366 ? -28.348 -45.891 -12.836 1.00 32.25 366 VAL A CA 1
ATOM 2520 C C . VAL A 1 366 ? -27.056 -46.106 -12.083 1.00 31.63 366 VAL A C 1
ATOM 2521 O O . VAL A 1 366 ? -26.099 -46.600 -12.650 1.00 28.00 366 VAL A O 1
ATOM 2525 N N . PRO A 1 367 ? -27.007 -45.687 -10.803 1.00 33.61 367 PRO A N 1
ATOM 2526 C CA . PRO A 1 367 ? -25.689 -45.572 -10.125 1.00 31.88 367 PRO A CA 1
ATOM 2527 C C . PRO A 1 367 ? -24.888 -46.858 -9.966 1.00 30.49 367 PRO A C 1
ATOM 2528 O O . PRO A 1 367 ? -23.663 -46.800 -9.993 1.00 31.05 367 PRO A O 1
ATOM 2532 N N . ILE A 1 368 ? -25.574 -47.994 -9.845 1.00 30.27 368 ILE A N 1
ATOM 2533 C CA . ILE A 1 368 ? -24.948 -49.332 -9.751 1.00 29.58 368 ILE A CA 1
ATOM 2534 C C . ILE A 1 368 ? -24.030 -49.642 -10.944 1.00 29.12 368 ILE A C 1
ATOM 2535 O O . ILE A 1 368 ? -23.020 -50.326 -10.784 1.00 31.65 368 ILE A O 1
ATOM 2539 N N . PHE A 1 369 ? -24.396 -49.142 -12.126 1.00 26.74 369 PHE A N 1
ATOM 2540 C CA . PHE A 1 369 ? -23.630 -49.326 -13.345 1.00 25.30 369 PHE A CA 1
ATOM 2541 C C . PHE A 1 369 ? -22.665 -48.197 -13.692 1.00 25.38 369 PHE A C 1
ATOM 2542 O O . PHE A 1 369 ? -22.078 -48.212 -14.774 1.00 24.92 369 PHE A O 1
ATOM 2550 N N . ASP A 1 370 ? -22.466 -47.231 -12.806 1.00 27.36 370 ASP A N 1
ATOM 2551 C CA . ASP A 1 370 ? -21.544 -46.118 -13.101 1.00 29.81 370 ASP A CA 1
ATOM 2552 C C . ASP A 1 370 ? -20.134 -46.605 -13.434 1.00 29.45 370 ASP A C 1
ATOM 2553 O O . ASP A 1 370 ? -19.469 -46.054 -14.304 1.00 28.87 370 ASP A O 1
ATOM 2558 N N . ARG A 1 371 ? -19.695 -47.648 -12.727 1.00 29.70 371 ARG A N 1
ATOM 2559 C CA . ARG A 1 371 ? -18.382 -48.260 -12.927 1.00 29.73 371 ARG A CA 1
ATOM 2560 C C . ARG A 1 371 ? -18.101 -48.754 -14.351 1.00 26.89 371 ARG A C 1
ATOM 2561 O O . ARG A 1 371 ? -16.938 -48.829 -14.762 1.00 26.81 371 ARG A O 1
ATOM 2569 N N . TYR A 1 372 ? -19.153 -49.086 -15.094 1.00 24.54 372 TYR A N 1
ATOM 2570 C CA . TYR A 1 372 ? -19.016 -49.557 -16.462 1.00 23.98 372 TYR A CA 1
ATOM 2571 C C . TYR A 1 372 ? -18.972 -48.476 -17.528 1.00 23.99 372 TYR A C 1
ATOM 2572 O O . TYR A 1 372 ? -18.736 -48.781 -18.694 1.00 22.70 372 TYR A O 1
ATOM 2581 N N . ILE A 1 373 ? -19.191 -47.219 -17.145 1.00 25.97 373 ILE A N 1
ATOM 2582 C CA . ILE A 1 373 ? -19.516 -46.159 -18.102 1.00 26.40 373 ILE A CA 1
ATOM 2583 C C . ILE A 1 373 ? -18.735 -44.889 -17.837 1.00 25.88 373 ILE A C 1
ATOM 2584 O O . ILE A 1 373 ? -18.786 -44.348 -16.729 1.00 25.45 373 ILE A O 1
ATOM 2589 N N . ASN A 1 374 ? -18.037 -44.413 -18.868 1.00 26.46 374 ASN A N 1
ATOM 2590 C CA . ASN A 1 374 ? -17.525 -43.049 -18.881 1.00 27.48 374 ASN A CA 1
ATOM 2591 C C . ASN A 1 374 ? -18.668 -42.162 -19.294 1.00 26.36 374 ASN A C 1
ATOM 2592 O O . ASN A 1 374 ? -18.932 -42.029 -20.486 1.00 25.42 374 ASN A O 1
ATOM 2597 N N . ARG A 1 375 ? -19.354 -41.582 -18.307 1.00 27.14 375 ARG A N 1
ATOM 2598 C CA . ARG A 1 375 ? -20.676 -40.972 -18.538 1.00 29.16 375 ARG A CA 1
ATOM 2599 C C . ARG A 1 375 ? -20.616 -39.575 -19.160 1.00 28.48 375 ARG A C 1
ATOM 2600 O O . ARG A 1 375 ? -21.522 -39.207 -19.902 1.00 29.31 375 ARG A O 1
ATOM 2608 N N . GLU A 1 376 ? -19.564 -38.818 -18.870 1.00 26.72 376 GLU A N 1
ATOM 2609 C CA . GLU A 1 376 ? -19.492 -37.399 -19.226 1.00 24.90 376 GLU A CA 1
ATOM 2610 C C . GLU A 1 376 ? -19.025 -37.188 -20.652 1.00 23.25 376 GLU A C 1
ATOM 2611 O O . GLU A 1 376 ? -18.062 -37.815 -21.086 1.00 21.76 376 GLU A O 1
ATOM 2617 N N . TYR A 1 377 ? -19.705 -36.281 -21.352 1.00 22.69 377 TYR A N 1
ATOM 2618 C CA . TYR A 1 377 ? -19.333 -35.853 -22.700 1.00 21.98 377 TYR A CA 1
ATOM 2619 C C . TYR A 1 377 ? -19.464 -34.350 -22.853 1.00 21.11 377 TYR A C 1
ATOM 2620 O O . TYR A 1 377 ? -20.247 -33.706 -22.149 1.00 19.72 377 TYR A O 1
ATOM 2629 N N . ILE A 1 378 ? -18.717 -33.812 -23.814 1.00 20.53 378 ILE A N 1
ATOM 2630 C CA . ILE A 1 378 ? -18.619 -32.372 -24.014 1.00 20.56 378 ILE A CA 1
ATOM 2631 C C . ILE A 1 378 ? -19.245 -31.969 -25.343 1.00 20.20 378 ILE A C 1
ATOM 2632 O O . ILE A 1 378 ? -19.054 -32.662 -26.332 1.00 19.77 378 ILE A O 1
ATOM 2637 N N . LEU A 1 379 ? -20.008 -30.871 -25.339 1.00 19.48 379 LEU A N 1
ATOM 2638 C CA . LEU A 1 379 ? -20.574 -30.262 -26.543 1.00 18.80 379 LEU A CA 1
ATOM 2639 C C . LEU A 1 379 ? -19.850 -28.946 -26.801 1.00 18.93 379 LEU A C 1
ATOM 2640 O O . LEU A 1 379 ? -19.722 -28.125 -25.906 1.00 18.37 379 LEU A O 1
ATOM 2645 N N . VAL A 1 380 ? -19.413 -28.722 -28.028 1.00 19.67 380 VAL A N 1
ATOM 2646 C CA . VAL A 1 380 ? -18.617 -27.542 -28.375 1.00 20.48 380 VAL A CA 1
ATOM 2647 C C . VAL A 1 380 ? -19.249 -26.789 -29.551 1.00 21.84 380 VAL A C 1
ATOM 2648 O O . VAL A 1 380 ? -19.400 -27.354 -30.626 1.00 22.60 380 VAL A O 1
ATOM 2652 N N . LEU A 1 381 ? -19.632 -25.527 -29.338 1.00 22.94 381 LEU A N 1
ATOM 2653 C CA . LEU A 1 381 ? -20.040 -24.632 -30.427 1.00 24.29 381 LEU A CA 1
ATOM 2654 C C . LEU A 1 381 ? -18.811 -23.921 -30.902 1.00 25.38 381 LEU A C 1
ATOM 2655 O O . LEU A 1 381 ? -18.136 -23.248 -30.128 1.00 25.98 381 LEU A O 1
ATOM 2660 N N . SER A 1 382 ? -18.534 -24.070 -32.185 1.00 26.31 382 SER A N 1
ATOM 2661 C CA . SER A 1 382 ? -17.403 -23.459 -32.804 1.00 27.90 382 SER A CA 1
ATOM 2662 C C . SER A 1 382 ? -17.905 -22.761 -34.057 1.00 31.24 382 SER A C 1
ATOM 2663 O O . SER A 1 382 ? -17.918 -23.321 -35.161 1.00 31.44 382 SER A O 1
ATOM 2666 N N . ASN A 1 383 ? -18.396 -21.539 -33.854 1.00 35.41 383 ASN A N 1
ATOM 2667 C CA . ASN A 1 383 ? -18.600 -20.579 -34.930 1.00 38.04 383 ASN A CA 1
ATOM 2668 C C . ASN A 1 383 ? -17.249 -20.061 -35.434 1.00 41.33 383 ASN A C 1
ATOM 2669 O O . ASN A 1 383 ? -16.192 -20.607 -35.080 1.00 42.41 383 ASN A O 1
ATOM 2674 N N . LYS A 1 384 ? -17.279 -19.049 -36.299 1.00 46.04 384 LYS A N 1
ATOM 2675 C CA . LYS A 1 384 ? -16.070 -18.393 -36.771 1.00 49.98 384 LYS A CA 1
ATOM 2676 C C . LYS A 1 384 ? -16.196 -16.889 -36.527 1.00 58.02 384 LYS A C 1
ATOM 2677 O O . LYS A 1 384 ? -16.376 -16.104 -37.470 1.00 59.50 384 LYS A O 1
ATOM 2683 N N . MET A 1 385 ? -16.106 -16.506 -35.244 1.00 67.16 385 MET A N 1
ATOM 2684 C CA . MET A 1 385 ? -16.180 -15.094 -34.808 1.00 67.53 385 MET A CA 1
ATOM 2685 C C . MET A 1 385 ? -15.211 -14.183 -35.558 1.00 64.91 385 MET A C 1
ATOM 2686 O O . MET A 1 385 ? -15.533 -13.022 -35.801 1.00 62.32 385 MET A O 1
ATOM 2691 N N . GLN A 1 386 ? -14.041 -14.708 -35.922 1.00 64.51 386 GLN A N 1
ATOM 2692 C CA . GLN A 1 386 ? -13.106 -13.954 -36.756 1.00 64.94 386 GLN A CA 1
ATOM 2693 C C . GLN A 1 386 ? -13.732 -13.470 -38.080 1.00 62.99 386 GLN A C 1
ATOM 2694 O O . GLN A 1 386 ? -13.433 -12.357 -38.529 1.00 60.50 386 GLN A O 1
ATOM 2700 N N . LYS A 1 387 ? -14.609 -14.278 -38.670 1.00 60.44 387 LYS A N 1
ATOM 2701 C CA . LYS A 1 387 ? -15.322 -13.879 -39.893 1.00 62.50 387 LYS A CA 1
ATOM 2702 C C . LYS A 1 387 ? -16.536 -12.953 -39.652 1.00 66.11 387 LYS A C 1
ATOM 2703 O O . LYS A 1 387 ? -16.934 -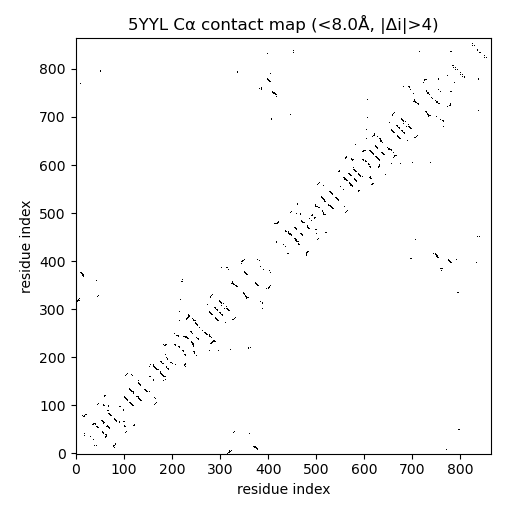12.235 -40.572 1.00 75.56 387 LYS A O 1
ATOM 2707 N N . MET A 1 388 ? -17.133 -12.968 -38.453 1.00 68.66 388 MET A N 1
ATOM 2708 C CA . MET A 1 388 ? -18.195 -11.993 -38.110 1.00 72.97 388 MET A CA 1
ATOM 2709 C C . MET A 1 388 ? -17.627 -10.575 -38.003 1.00 79.96 388 MET A C 1
ATOM 2710 O O . MET A 1 388 ? -18.217 -9.641 -38.546 1.00 81.30 388 MET A O 1
ATOM 2715 N N . VAL A 1 389 ? -16.511 -10.435 -37.278 1.00 83.72 389 VAL A N 1
ATOM 2716 C CA . VAL A 1 389 ? -15.870 -9.139 -37.032 1.00 88.60 389 VAL A CA 1
ATOM 2717 C C . VAL A 1 389 ? -15.705 -8.334 -38.321 1.00 92.92 389 VAL A C 1
ATOM 2718 O O . VAL A 1 389 ? -16.180 -7.198 -38.415 1.00 92.06 389 VAL A O 1
ATOM 2719 N N . ASN A 1 390 ? -15.080 -8.964 -39.318 1.00 94.70 390 ASN A N 1
ATOM 2720 C CA . ASN A 1 390 ? -14.815 -8.347 -40.625 1.00 95.49 390 ASN A CA 1
ATOM 2721 C C . ASN A 1 390 ? -15.979 -8.406 -41.647 1.00 96.74 390 ASN A C 1
ATOM 2722 O O . ASN A 1 390 ? -15.810 -7.946 -42.781 1.00 97.70 390 ASN A O 1
ATOM 2724 N N . ASN A 1 391 ? -17.137 -8.956 -41.252 1.00 97.52 391 ASN A N 1
ATOM 2725 C CA . ASN A 1 391 ? -18.327 -9.092 -42.117 1.00 98.79 391 ASN A CA 1
ATOM 2726 C C . ASN A 1 391 ? -17.969 -9.666 -43.496 1.00 97.31 391 ASN A C 1
ATOM 2727 O O . ASN A 1 391 ? -18.287 -9.084 -44.538 1.00 95.52 391 ASN A O 1
ATOM 2729 N N . ASP A 1 392 ? -17.289 -10.809 -43.465 1.00 93.02 392 ASP A N 1
ATOM 2730 C CA . ASP A 1 392 ? -16.675 -11.417 -44.652 1.00 90.25 392 ASP A CA 1
ATOM 2731 C C . ASP A 1 392 ? -16.732 -12.951 -44.553 1.00 88.20 392 ASP A C 1
ATOM 2732 O O . ASP A 1 392 ? -15.686 -13.631 -44.513 1.00 86.45 392 ASP A O 1
ATOM 2734 N N . PHE A 1 393 ? -17.965 -13.467 -44.497 1.00 81.31 393 PHE A N 1
ATOM 2735 C CA . PHE A 1 393 ? -18.244 -14.922 -44.527 1.00 70.82 393 PHE A CA 1
ATOM 2736 C C . PHE A 1 393 ? -18.368 -15.457 -45.964 1.00 61.74 393 PHE A C 1
ATOM 2737 O O . PHE A 1 393 ? -18.738 -14.720 -46.871 1.00 58.51 393 PHE A O 1
ATOM 2745 N N . ASN A 1 394 ? -18.045 -16.737 -46.148 1.00 54.91 394 ASN A N 1
ATOM 2746 C CA . ASN A 1 394 ? -18.314 -17.474 -47.398 1.00 52.65 394 ASN A CA 1
ATOM 2747 C C . ASN A 1 394 ? -19.379 -18.535 -47.125 1.00 50.91 394 ASN A C 1
ATOM 2748 O O . ASN A 1 394 ? -19.063 -19.653 -46.729 1.00 51.50 394 ASN A O 1
ATOM 2753 N N . PHE A 1 395 ? -20.636 -18.194 -47.393 1.00 49.66 395 PHE A N 1
ATOM 2754 C CA . PHE A 1 395 ? -21.777 -19.067 -47.058 1.00 50.44 395 PHE A CA 1
ATOM 2755 C C . PHE A 1 395 ? -21.954 -20.323 -47.951 1.00 52.04 395 PHE A C 1
ATOM 2756 O O . PHE A 1 395 ? -22.859 -21.114 -47.731 1.00 49.92 395 PHE A O 1
ATOM 2764 N N . ASP A 1 396 ? -21.087 -20.503 -48.946 1.00 55.50 396 ASP A N 1
ATOM 2765 C CA . ASP A 1 396 ? -20.925 -21.788 -49.634 1.00 58.69 396 ASP A CA 1
ATOM 2766 C C . ASP A 1 396 ? -20.025 -22.773 -48.852 1.00 58.73 396 ASP A C 1
ATOM 2767 O O . ASP A 1 396 ? -19.807 -23.898 -49.313 1.00 59.24 396 ASP A O 1
ATOM 2769 N N . ASP A 1 397 ? -19.483 -22.345 -47.708 1.00 58.71 397 ASP A N 1
ATOM 2770 C CA . ASP A 1 397 ? -18.705 -23.196 -46.801 1.00 57.61 397 ASP A CA 1
ATOM 2771 C C . ASP A 1 397 ? -19.435 -23.411 -45.470 1.00 51.27 397 ASP A C 1
ATOM 2772 O O . ASP A 1 397 ? -20.399 -22.715 -45.147 1.00 48.00 397 ASP A O 1
ATOM 2776 N N . VAL A 1 398 ? -18.932 -24.374 -44.700 1.00 48.70 398 VAL A N 1
ATOM 2777 C CA . VAL A 1 398 ? -19.464 -24.699 -43.380 1.00 48.39 398 VAL A CA 1
ATOM 2778 C C . VAL A 1 398 ? -18.853 -23.726 -42.372 1.00 45.44 398 VAL A C 1
ATOM 2779 O O . VAL A 1 398 ? -17.622 -23.577 -42.307 1.00 45.31 398 VAL A O 1
ATOM 2783 N N . ASN A 1 399 ? -19.720 -23.094 -41.583 1.00 39.62 399 ASN A N 1
ATOM 2784 C CA . ASN A 1 399 ? -19.327 -21.985 -40.725 1.00 37.19 399 ASN A CA 1
ATOM 2785 C C . ASN A 1 399 ? -19.537 -22.223 -39.237 1.00 34.89 399 ASN A C 1
ATOM 2786 O O . ASN A 1 399 ? -18.719 -21.787 -38.429 1.00 34.51 399 ASN A O 1
ATOM 2791 N N . PHE A 1 400 ? -20.621 -22.907 -38.885 1.00 31.54 400 PHE A N 1
ATOM 2792 C CA . PHE A 1 400 ? -21.017 -23.095 -37.518 1.00 30.99 400 PHE A CA 1
ATOM 2793 C C . PHE A 1 400 ? -21.166 -24.579 -37.249 1.00 31.11 400 PHE A C 1
ATOM 2794 O O . PHE A 1 400 ? -21.847 -25.281 -37.995 1.00 34.90 400 PHE A O 1
ATOM 2802 N N . ARG A 1 401 ? -20.530 -25.058 -36.179 1.00 30.62 401 ARG A N 1
ATOM 2803 C CA . ARG A 1 401 ? -20.451 -26.488 -35.879 1.00 28.74 401 ARG A CA 1
ATOM 2804 C C . ARG A 1 401 ? -20.740 -26.769 -34.425 1.00 26.49 401 ARG A C 1
ATOM 2805 O O . ARG A 1 401 ? -20.244 -26.076 -33.560 1.00 25.91 401 ARG A O 1
ATOM 2813 N N . ILE A 1 402 ? -21.544 -27.788 -34.155 1.00 25.90 402 ILE A N 1
ATOM 2814 C CA . ILE A 1 402 ? -21.644 -28.343 -32.809 1.00 25.85 402 ILE A CA 1
ATOM 2815 C C . ILE A 1 402 ? -20.899 -29.670 -32.834 1.00 25.82 402 ILE A C 1
ATOM 2816 O O . ILE A 1 402 ? -21.350 -30.618 -33.454 1.00 25.32 402 ILE A O 1
ATOM 2821 N N . MET A 1 403 ? -19.746 -29.715 -32.184 1.00 26.79 403 MET A N 1
ATOM 2822 C CA . MET A 1 403 ? -18.981 -30.938 -32.059 1.00 28.45 403 MET A CA 1
ATOM 2823 C C . MET A 1 403 ? -19.239 -31.541 -30.683 1.00 27.09 403 MET A C 1
ATOM 2824 O O . MET A 1 403 ? -19.904 -30.938 -29.838 1.00 26.35 403 MET A O 1
ATOM 2829 N N . ASN A 1 404 ? -18.784 -32.778 -30.502 1.00 25.03 404 ASN A N 1
ATOM 2830 C CA . ASN A 1 404 ? -18.890 -33.443 -29.212 1.00 24.11 404 ASN A CA 1
ATOM 2831 C C . ASN A 1 404 ? -17.860 -34.535 -29.076 1.00 22.95 404 ASN A C 1
ATOM 2832 O O . ASN A 1 404 ? -17.184 -34.877 -30.040 1.00 23.11 404 ASN A O 1
ATOM 2837 N N . ALA A 1 405 ? -17.709 -35.032 -27.853 1.00 22.01 405 ALA A N 1
ATOM 2838 C CA . ALA A 1 405 ? -16.731 -36.073 -27.540 1.00 21.10 405 ALA A CA 1
ATOM 2839 C C . ALA A 1 405 ? -16.913 -36.545 -26.119 1.00 21.37 405 ALA A C 1
ATOM 2840 O O . ALA A 1 405 ? -17.460 -35.825 -25.271 1.00 21.57 405 ALA A O 1
ATOM 2842 N N . ASN A 1 406 ? -16.448 -37.763 -25.860 1.00 21.86 406 ASN A N 1
ATOM 2843 C CA . ASN A 1 406 ? -16.419 -38.299 -24.505 1.00 21.91 406 ASN A CA 1
ATOM 2844 C C . ASN A 1 406 ? -15.273 -37.642 -23.769 1.00 21.67 406 ASN A C 1
ATOM 2845 O O . ASN A 1 406 ? -14.170 -37.558 -24.303 1.00 20.63 406 ASN A O 1
ATOM 2850 N N . VAL A 1 407 ? -15.538 -37.191 -22.547 1.00 22.24 407 VAL A N 1
ATOM 2851 C CA . VAL A 1 407 ? -14.557 -36.442 -21.777 1.00 23.40 407 VAL A CA 1
ATOM 2852 C C . VAL A 1 407 ? -13.350 -37.323 -21.476 1.00 25.70 407 VAL A C 1
ATOM 2853 O O . VAL A 1 407 ? -12.213 -36.916 -21.754 1.00 26.32 407 VAL A O 1
ATOM 2857 N N . ASN A 1 408 ? -13.611 -38.515 -20.934 1.00 27.08 408 ASN A N 1
ATOM 2858 C CA . ASN A 1 408 ? -12.557 -39.417 -20.493 1.00 29.65 408 ASN A CA 1
ATOM 2859 C C . ASN A 1 408 ? -11.677 -39.845 -21.670 1.00 30.90 408 ASN A C 1
ATOM 2860 O O . ASN A 1 408 ? -10.459 -39.833 -21.543 1.00 31.60 408 ASN A O 1
ATOM 2864 N N . GLU A 1 409 ? -12.282 -40.187 -22.805 1.00 31.67 409 GLU A N 1
ATOM 2865 C CA . GLU A 1 409 ? -11.533 -40.517 -24.035 1.00 33.44 409 GLU A CA 1
ATOM 2866 C C . GLU A 1 409 ? -10.615 -39.370 -24.530 1.00 31.85 409 GLU A C 1
ATOM 2867 O O . GLU A 1 409 ? -9.581 -39.607 -25.151 1.00 33.27 409 GLU A O 1
ATOM 2873 N N . LEU A 1 410 ? -10.992 -38.128 -24.252 1.00 28.77 410 LEU A N 1
ATOM 2874 C CA . LEU A 1 410 ? -10.266 -36.953 -24.743 1.00 27.08 410 LEU A CA 1
ATOM 2875 C C . LEU A 1 410 ? -8.980 -36.742 -23.937 1.00 25.64 410 LEU A C 1
ATOM 2876 O O . LEU A 1 410 ? -7.945 -36.401 -24.494 1.00 29.13 410 LEU A O 1
ATOM 2881 N N . ILE A 1 411 ? -9.046 -36.994 -22.639 1.00 23.93 411 ILE A N 1
ATOM 2882 C CA . ILE A 1 411 ? -7.954 -36.728 -21.710 1.00 24.16 411 ILE A CA 1
ATOM 2883 C C . ILE A 1 411 ? -7.152 -37.968 -21.259 1.00 24.44 411 ILE A C 1
ATOM 2884 O O . ILE A 1 411 ? -6.116 -37.813 -20.621 1.00 22.76 411 ILE A O 1
ATOM 2889 N N . LEU A 1 412 ? -7.614 -39.173 -21.600 1.00 24.61 412 LEU A N 1
ATOM 2890 C CA . LEU A 1 412 ? -6.972 -40.425 -21.185 1.00 25.14 412 LEU A CA 1
ATOM 2891 C C . LEU A 1 412 ? -5.510 -40.452 -21.585 1.00 24.74 412 LEU A C 1
ATOM 2892 O O . LEU A 1 412 ? -5.181 -40.098 -22.712 1.00 25.40 412 LEU A O 1
ATOM 2897 N N . ASN A 1 413 ? -4.653 -40.910 -20.670 1.00 24.57 413 ASN A N 1
ATOM 2898 C CA . ASN A 1 413 ? -3.192 -40.906 -20.853 1.00 24.45 413 ASN A CA 1
ATOM 2899 C C . ASN A 1 413 ? -2.627 -39.493 -21.150 1.00 24.81 413 ASN A C 1
ATOM 2900 O O . ASN A 1 413 ? -1.741 -39.337 -22.014 1.00 25.27 413 ASN A O 1
ATOM 2905 N N . THR A 1 414 ? -3.175 -38.474 -20.487 1.00 24.77 414 THR A N 1
ATOM 2906 C CA . THR A 1 414 ? -2.645 -37.104 -20.565 1.00 26.64 414 THR A CA 1
ATOM 2907 C C . THR A 1 414 ? -2.653 -36.522 -19.169 1.00 27.51 414 THR A C 1
ATOM 2908 O O . THR A 1 414 ? -3.338 -37.046 -18.291 1.00 26.12 414 THR A O 1
ATOM 2912 N N . ARG A 1 415 ? -1.948 -35.404 -18.978 1.00 30.53 415 ARG A N 1
ATOM 2913 C CA . ARG A 1 415 ? -1.838 -34.812 -17.648 1.00 33.42 415 ARG A CA 1
ATOM 2914 C C . ARG A 1 415 ? -3.179 -34.380 -17.073 1.00 32.95 415 ARG A C 1
ATOM 2915 O O . ARG A 1 415 ? -3.318 -34.266 -15.862 1.00 34.47 415 ARG A O 1
ATOM 2920 N N . CYS A 1 416 ? -4.160 -34.155 -17.945 1.00 35.01 416 CYS A N 1
ATOM 2921 C CA . CYS A 1 416 ? -5.531 -33.806 -17.547 1.00 32.80 416 CYS A CA 1
ATOM 2922 C C . CYS A 1 416 ? -6.355 -34.924 -16.925 1.00 32.72 416 CYS A C 1
ATOM 2923 O O . CYS A 1 416 ? -7.354 -34.628 -16.268 1.00 31.12 416 CYS A O 1
ATOM 2926 N N . GLU A 1 417 ? -5.966 -36.189 -17.102 1.00 35.55 417 GLU A N 1
ATOM 2927 C CA . GLU A 1 417 ? -6.834 -37.306 -16.678 1.00 37.93 417 GLU A CA 1
ATOM 2928 C C . GLU A 1 417 ? -6.986 -37.420 -15.172 1.00 38.68 417 GLU A C 1
ATOM 2929 O O . GLU A 1 417 ? -6.127 -36.972 -14.414 1.00 37.64 417 GLU A O 1
ATOM 2935 N N . ASN A 1 418 ? -8.109 -37.997 -14.762 1.00 41.86 418 ASN A N 1
ATOM 2936 C CA . ASN A 1 418 ? -8.296 -38.455 -13.390 1.00 44.26 418 ASN A CA 1
ATOM 2937 C C . ASN A 1 418 ? -7.838 -39.923 -13.327 1.00 45.57 418 ASN A C 1
ATOM 2938 O O . ASN A 1 418 ? -7.907 -40.647 -14.326 1.00 43.77 418 ASN A O 1
ATOM 2943 N N . PRO A 1 419 ? -7.381 -40.375 -12.150 1.00 48.47 419 PRO A N 1
ATOM 2944 C CA . PRO A 1 419 ? -6.821 -41.723 -12.050 1.00 50.37 419 PRO A CA 1
ATOM 2945 C C . PRO A 1 419 ? -7.846 -42.810 -12.369 1.00 54.11 419 PRO A C 1
ATOM 2946 O O . PRO A 1 419 ? -8.942 -42.800 -11.808 1.00 55.52 419 PRO A O 1
ATOM 2950 N N . ASP A 1 420 ? -7.480 -43.723 -13.267 1.00 58.38 420 ASP A N 1
ATOM 2951 C CA . ASP A 1 420 ? -8.375 -44.781 -13.744 1.00 61.96 420 ASP A CA 1
ATOM 2952 C C . ASP A 1 420 ? -8.301 -46.034 -12.871 1.00 65.01 420 ASP A C 1
ATOM 2953 O O . ASP A 1 420 ? -7.228 -46.634 -12.753 1.00 62.38 420 ASP A O 1
ATOM 2955 N N . ASN A 1 421 ? -9.428 -46.393 -12.249 1.00 68.82 421 ASN A N 1
ATOM 2956 C CA . ASN A 1 421 ? -9.608 -47.706 -11.600 1.00 65.40 421 ASN A CA 1
ATOM 2957 C C . ASN A 1 421 ? -10.127 -48.697 -12.659 1.00 62.29 421 ASN A C 1
ATOM 2958 O O . ASN A 1 421 ? -11.294 -48.645 -13.044 1.00 64.53 421 ASN A O 1
ATOM 2961 N N . ASP A 1 422 ? -9.246 -49.576 -13.128 1.00 55.53 422 ASP A N 1
ATOM 2962 C CA . ASP A 1 422 ? -9.535 -50.517 -14.219 1.00 50.51 422 ASP A CA 1
ATOM 2963 C C . ASP A 1 422 ? -10.070 -51.809 -13.590 1.00 47.11 422 ASP A C 1
ATOM 2964 O O . ASP A 1 422 ? -9.341 -52.802 -13.452 1.00 47.99 422 ASP A O 1
ATOM 2969 N N . ARG A 1 423 ? -11.351 -51.786 -13.213 1.00 42.94 423 ARG A N 1
ATOM 2970 C CA . ARG A 1 423 ? -11.929 -52.805 -12.307 1.00 39.00 423 ARG A CA 1
ATOM 2971 C C . ARG A 1 423 ? -13.086 -53.615 -12.888 1.00 34.26 423 ARG A C 1
ATOM 2972 O O . ARG A 1 423 ? -13.821 -54.246 -12.157 1.00 35.48 423 ARG A O 1
ATOM 2980 N N . THR A 1 424 ? -13.228 -53.612 -14.208 1.00 29.67 424 THR A N 1
ATOM 2981 C CA . THR A 1 424 ? -14.319 -54.303 -14.890 1.00 26.30 424 THR A CA 1
ATOM 2982 C C . THR A 1 424 ? -13.784 -54.854 -16.188 1.00 24.90 424 THR A C 1
ATOM 2983 O O . THR A 1 424 ? -12.907 -54.257 -16.786 1.00 24.98 424 THR A O 1
ATOM 2987 N N . PRO A 1 425 ? -14.326 -55.978 -16.665 1.00 22.84 425 PRO A N 1
ATOM 2988 C CA . PRO A 1 425 ? -13.890 -56.455 -17.973 1.00 23.02 425 PRO A CA 1
ATOM 2989 C C . PRO A 1 425 ? -14.299 -55.577 -19.164 1.00 23.49 425 PRO A C 1
ATOM 2990 O O . PRO A 1 425 ? -13.889 -55.860 -20.279 1.00 23.59 425 PRO A O 1
ATOM 2994 N N . PHE A 1 426 ? -15.140 -54.565 -18.948 1.00 24.83 426 PHE A N 1
ATOM 2995 C CA . PHE A 1 426 ? -15.496 -53.623 -20.011 1.00 24.91 426 PHE A CA 1
ATOM 2996 C C . PHE A 1 426 ? -15.777 -52.207 -19.509 1.00 24.79 426 PHE A C 1
ATOM 2997 O O . PHE A 1 426 ? -16.146 -52.002 -18.355 1.00 23.58 426 PHE A O 1
ATOM 3005 N N . LYS A 1 427 ? -15.573 -51.235 -20.389 1.00 25.77 427 LYS A N 1
ATOM 3006 C CA . LYS A 1 427 ? -15.836 -49.823 -20.109 1.00 26.44 427 LYS A CA 1
ATOM 3007 C C . LYS A 1 427 ? -16.454 -49.219 -21.352 1.00 25.71 427 LYS A C 1
ATOM 3008 O O . LYS A 1 427 ? -15.902 -49.382 -22.445 1.00 26.23 427 LYS A O 1
ATOM 3014 N N . ILE A 1 428 ? -17.602 -48.557 -21.192 1.00 24.86 428 ILE A N 1
ATOM 3015 C CA . ILE A 1 428 ? -18.300 -47.926 -22.315 1.00 24.95 428 ILE A CA 1
ATOM 3016 C C . ILE A 1 428 ? -18.147 -46.410 -22.313 1.00 24.74 428 ILE A C 1
ATOM 3017 O O . ILE A 1 428 ? -18.525 -45.720 -21.353 1.00 24.49 428 ILE A O 1
ATOM 3022 N N . SER A 1 429 ? -17.608 -45.894 -23.410 1.00 25.95 429 SER A N 1
ATOM 3023 C CA . SER A 1 429 ? -17.499 -44.447 -23.602 1.00 28.53 429 SER A CA 1
ATOM 3024 C C . SER A 1 429 ? -18.696 -43.918 -24.403 1.00 29.43 429 SER A C 1
ATOM 3025 O O . SER A 1 429 ? -19.066 -44.494 -25.423 1.00 27.97 429 SER A O 1
ATOM 3028 N N . ILE A 1 430 ? -19.293 -42.833 -23.907 1.00 30.20 430 ILE A N 1
ATOM 3029 C CA . ILE A 1 430 ? -20.503 -42.264 -24.470 1.00 30.91 430 ILE A CA 1
ATOM 3030 C C . ILE A 1 430 ? -20.300 -40.838 -24.960 1.00 30.97 430 ILE A C 1
ATOM 3031 O O . ILE A 1 430 ? -19.616 -40.046 -24.320 1.00 28.30 430 ILE A O 1
ATOM 3036 N N . HIS A 1 431 ? -20.906 -40.544 -26.105 1.00 31.86 431 HIS A N 1
ATOM 3037 C CA . HIS A 1 431 ? -21.344 -39.183 -26.441 1.00 34.63 431 HIS A CA 1
ATOM 3038 C C . HIS A 1 431 ? -22.601 -39.280 -27.326 1.00 37.94 431 HIS A C 1
ATOM 3039 O O . HIS A 1 431 ? -23.178 -40.364 -27.439 1.00 39.49 431 HIS A O 1
ATOM 3046 N N . LEU A 1 432 ? -23.065 -38.174 -27.900 1.00 41.21 432 LEU A N 1
ATOM 3047 C CA . LEU A 1 432 ? -24.223 -38.225 -28.824 1.00 43.59 432 LEU A CA 1
ATOM 3048 C C . LEU A 1 432 ? -23.833 -38.593 -30.281 1.00 46.35 432 LEU A C 1
ATOM 3049 O O . LEU A 1 432 ? -24.695 -38.721 -31.158 1.00 46.49 432 LEU A O 1
ATOM 3055 N N . ASN B 1 28 ? 3.072 -44.759 -16.439 1.00 80.82 28 ASN B N 1
ATOM 3056 C CA . ASN B 1 28 ? 3.074 -45.204 -15.003 1.00 84.49 28 ASN B CA 1
ATOM 3057 C C . ASN B 1 28 ? 1.764 -45.943 -14.564 1.00 84.09 28 ASN B C 1
ATOM 3058 O O . ASN B 1 28 ? 1.352 -45.876 -13.400 1.00 81.35 28 ASN B O 1
ATOM 3063 N N . LYS B 1 29 ? 1.138 -46.668 -15.494 1.00 81.82 29 LYS B N 1
ATOM 3064 C CA . LYS B 1 29 ? -0.004 -47.534 -15.192 1.00 79.12 29 LYS B CA 1
ATOM 3065 C C . LYS B 1 29 ? 0.441 -48.851 -14.525 1.00 80.03 29 LYS B C 1
ATOM 3066 O O . LYS B 1 29 ? 1.414 -49.509 -14.945 1.00 80.40 29 LYS B O 1
ATOM 3068 N N . SER B 1 30 ? -0.352 -49.301 -13.551 1.00 80.54 30 SER B N 1
ATOM 3069 C CA . SER B 1 30 ? -0.420 -50.737 -13.218 1.00 76.40 30 SER B CA 1
ATOM 3070 C C . SER B 1 30 ? -1.547 -51.355 -14.053 1.00 69.42 30 SER B C 1
ATOM 3071 O O . SER B 1 30 ? -2.481 -50.652 -14.463 1.00 64.11 30 SER B O 1
ATOM 3073 N N . LEU B 1 31 ? -1.404 -52.636 -14.359 1.00 61.39 31 LEU B N 1
ATOM 3074 C CA . LEU B 1 31 ? -2.386 -53.347 -15.162 1.00 51.84 31 LEU B CA 1
ATOM 3075 C C . LEU B 1 31 ? -3.148 -54.314 -14.264 1.00 45.51 31 LEU B C 1
ATOM 3076 O O . LEU B 1 31 ? -2.528 -55.030 -13.468 1.00 42.30 31 LEU B O 1
ATOM 3081 N N . PRO B 1 32 ? -4.484 -54.371 -14.402 1.00 39.88 32 PRO B N 1
ATOM 3082 C CA . PRO B 1 32 ? -5.230 -55.301 -13.570 1.00 38.87 32 PRO B CA 1
ATOM 3083 C C . PRO B 1 32 ? -4.760 -56.763 -13.637 1.00 37.32 32 PRO B C 1
ATOM 3084 O O . PRO B 1 32 ? -4.598 -57.344 -14.722 1.00 35.02 32 PRO B O 1
ATOM 3088 N N . ILE B 1 33 ? -4.568 -57.329 -12.449 1.00 36.35 33 ILE B N 1
ATOM 3089 C CA . ILE B 1 33 ? -4.177 -58.713 -12.284 1.00 33.02 33 ILE B CA 1
ATOM 3090 C C . ILE B 1 33 ? -5.369 -59.621 -12.553 1.00 31.00 33 ILE B C 1
ATOM 3091 O O . ILE B 1 33 ? -6.470 -59.382 -12.082 1.00 27.80 33 ILE B O 1
ATOM 3096 N N . LEU B 1 34 ? -5.103 -60.653 -13.335 1.00 31.63 34 LEU B N 1
ATOM 3097 C CA . LEU B 1 34 ? -6.043 -61.701 -13.660 1.00 32.56 34 LEU B CA 1
ATOM 3098 C C . LEU B 1 34 ? -5.786 -62.928 -12.776 1.00 33.13 34 LEU B C 1
ATOM 3099 O O . LEU B 1 34 ? -6.725 -63.577 -12.344 1.00 33.63 34 LEU B O 1
ATOM 3104 N N . HIS B 1 35 ? -4.510 -63.249 -12.536 1.00 33.06 35 HIS B N 1
ATOM 3105 C CA . HIS B 1 35 ? -4.086 -64.342 -11.646 1.00 31.98 35 HIS B CA 1
ATOM 3106 C C . HIS B 1 35 ? -2.749 -64.018 -11.000 1.00 30.49 35 HIS B C 1
ATOM 3107 O O . HIS B 1 35 ? -1.875 -63.457 -11.640 1.00 30.70 35 HIS B O 1
ATOM 3114 N N . GLU B 1 36 ? -2.608 -64.388 -9.740 1.00 31.20 36 GLU B N 1
ATOM 3115 C CA . GLU B 1 36 ? -1.397 -64.177 -8.960 1.00 31.92 36 GLU B CA 1
ATOM 3116 C C . GLU B 1 36 ? -0.967 -65.492 -8.351 1.00 34.53 36 GLU B C 1
ATOM 3117 O O . GLU B 1 36 ? -1.789 -66.384 -8.108 1.00 34.53 36 GLU B O 1
ATOM 3123 N N . TRP B 1 37 ? 0.331 -65.599 -8.097 1.00 35.71 37 TRP B N 1
ATOM 3124 C CA . TRP B 1 37 ? 0.884 -66.720 -7.372 1.00 34.69 37 TRP B CA 1
ATOM 3125 C C . TRP B 1 37 ? 2.013 -66.276 -6.477 1.00 36.50 37 TRP B C 1
ATOM 3126 O O . TRP B 1 37 ? 2.798 -65.400 -6.838 1.00 36.40 37 TRP B O 1
ATOM 3137 N N . LYS B 1 38 ? 2.061 -66.871 -5.291 1.00 40.29 38 LYS B N 1
ATOM 3138 C CA . LYS B 1 38 ? 3.248 -66.847 -4.441 1.00 40.65 38 LYS B CA 1
ATOM 3139 C C . LYS B 1 38 ? 4.170 -67.955 -4.917 1.00 38.08 38 LYS B C 1
ATOM 3140 O O . LYS B 1 38 ? 5.378 -67.776 -4.953 1.00 39.92 38 LYS B O 1
ATOM 3146 N N . PHE B 1 39 ? 3.580 -69.086 -5.293 1.00 33.56 39 PHE B N 1
ATOM 3147 C CA . PHE B 1 39 ? 4.310 -70.181 -5.902 1.00 34.75 39 PHE B CA 1
ATOM 3148 C C . PHE B 1 39 ? 3.320 -71.106 -6.572 1.00 35.76 39 PHE B C 1
ATOM 3149 O O . PHE B 1 39 ? 2.141 -71.143 -6.208 1.00 40.11 39 PHE B O 1
ATOM 3157 N N . PHE B 1 40 ? 3.801 -71.878 -7.524 1.00 36.42 40 PHE B N 1
ATOM 3158 C CA . PHE B 1 40 ? 2.933 -72.772 -8.257 1.00 38.61 40 PHE B CA 1
ATOM 3159 C C . PHE B 1 40 ? 2.753 -74.076 -7.513 1.00 38.37 40 PHE B C 1
ATOM 3160 O O . PHE B 1 40 ? 3.639 -74.510 -6.773 1.00 40.70 40 PHE B O 1
ATOM 3168 N N . ASP B 1 41 ? 1.580 -74.662 -7.719 1.00 37.28 41 ASP B N 1
ATOM 3169 C CA . ASP B 1 41 ? 1.186 -75.924 -7.140 1.00 39.66 41 ASP B CA 1
ATOM 3170 C C . ASP B 1 41 ? 0.214 -76.546 -8.135 1.00 41.26 41 ASP B C 1
ATOM 3171 O O . ASP B 1 41 ? -0.301 -75.841 -9.014 1.00 41.08 41 ASP B O 1
ATOM 3176 N N . TYR B 1 42 ? -0.019 -77.852 -8.024 1.00 43.14 42 TYR B N 1
ATOM 3177 C CA . TYR B 1 42 ? -0.810 -78.584 -9.019 1.00 45.33 42 TYR B CA 1
ATOM 3178 C C . TYR B 1 42 ? -1.987 -79.350 -8.398 1.00 48.35 42 TYR B C 1
ATOM 3179 O O . TYR B 1 42 ? -2.029 -79.577 -7.180 1.00 52.18 42 TYR B O 1
ATOM 3188 N N . ASP B 1 43 ? -2.946 -79.721 -9.246 1.00 49.93 43 ASP B N 1
ATOM 3189 C CA . ASP B 1 43 ? -4.058 -80.589 -8.853 1.00 52.52 43 ASP B CA 1
ATOM 3190 C C . ASP B 1 43 ? -3.662 -82.059 -9.075 1.00 55.10 43 ASP B C 1
ATOM 3191 O O . ASP B 1 43 ? -3.943 -82.646 -10.132 1.00 50.80 43 ASP B O 1
ATOM 3196 N N . PHE B 1 44 ? -2.976 -82.620 -8.082 1.00 57.14 44 PHE B N 1
ATOM 3197 C CA . PHE B 1 44 ? -2.567 -84.024 -8.115 1.00 57.13 44 PHE B CA 1
ATOM 3198 C C . PHE B 1 44 ? -3.720 -85.015 -7.958 1.00 57.83 44 PHE B C 1
ATOM 3199 O O . PHE B 1 44 ? -3.602 -86.155 -8.410 1.00 57.54 44 PHE B O 1
ATOM 3207 N N . GLY B 1 45 ? -4.804 -84.582 -7.303 1.00 62.56 45 GLY B N 1
ATOM 3208 C CA . GLY B 1 45 ? -5.994 -85.416 -7.059 1.00 68.76 45 GLY B CA 1
ATOM 3209 C C . GLY B 1 45 ? -6.505 -85.229 -5.637 1.00 73.00 45 GLY B C 1
ATOM 3210 O O . GLY B 1 45 ? -7.530 -84.588 -5.434 1.00 73.22 45 GLY B O 1
ATOM 3211 N N . SER B 1 46 ? -5.779 -85.800 -4.668 1.00 74.90 46 SER B N 1
ATOM 3212 C CA . SER B 1 46 ? -5.981 -85.541 -3.244 1.00 75.43 46 SER B CA 1
ATOM 3213 C C . SER B 1 46 ? -4.673 -85.010 -2.641 1.00 71.74 46 SER B C 1
ATOM 3214 O O . SER B 1 46 ? -3.621 -85.154 -3.254 1.00 67.72 46 SER B O 1
ATOM 3216 N N . ASP B 1 47 ? -4.725 -84.440 -1.438 1.00 74.42 47 ASP B N 1
ATOM 3217 C CA . ASP B 1 47 ? -3.494 -84.079 -0.695 1.00 75.90 47 ASP B CA 1
ATOM 3218 C C . ASP B 1 47 ? -2.664 -85.318 -0.309 1.00 74.75 47 ASP B C 1
ATOM 3219 O O . ASP B 1 47 ? -1.482 -85.197 -0.002 1.00 71.83 47 ASP B O 1
ATOM 3224 N N . GLU B 1 48 ? -3.287 -86.498 -0.316 1.00 75.66 48 GLU B N 1
ATOM 3225 C CA . GLU B 1 48 ? -2.562 -87.774 -0.314 1.00 75.05 48 GLU B CA 1
ATOM 3226 C C . GLU B 1 48 ? -1.581 -87.856 -1.496 1.00 70.88 48 GLU B C 1
ATOM 3227 O O . GLU B 1 48 ? -0.380 -87.975 -1.287 1.00 68.43 48 GLU B O 1
ATOM 3229 N N . ARG B 1 49 ? -2.097 -87.752 -2.718 1.00 67.53 49 ARG B N 1
ATOM 3230 C CA . ARG B 1 49 ? -1.286 -87.880 -3.950 1.00 63.53 49 ARG B CA 1
ATOM 3231 C C . ARG B 1 49 ? -0.220 -86.763 -4.137 1.00 60.77 49 ARG B C 1
ATOM 3232 O O . ARG B 1 49 ? 0.826 -87.010 -4.749 1.00 55.96 49 ARG B O 1
ATOM 3236 N N . ARG B 1 50 ? -0.483 -85.564 -3.601 1.00 58.59 50 ARG B N 1
ATOM 3237 C CA . ARG B 1 50 ? 0.483 -84.447 -3.603 1.00 57.21 50 ARG B CA 1
ATOM 3238 C C . ARG B 1 50 ? 1.698 -84.820 -2.760 1.00 58.22 50 ARG B C 1
ATOM 3239 O O . ARG B 1 50 ? 2.825 -84.777 -3.247 1.00 58.28 50 ARG B O 1
ATOM 3247 N N . GLN B 1 51 ? 1.452 -85.184 -1.504 1.00 62.57 51 GLN B N 1
ATOM 3248 C CA . GLN B 1 51 ? 2.510 -85.516 -0.528 1.00 64.23 51 GLN B CA 1
ATOM 3249 C C . GLN B 1 51 ? 3.433 -86.662 -0.967 1.00 62.11 51 GLN B C 1
ATOM 3250 O O . GLN B 1 51 ? 4.628 -86.664 -0.644 1.00 60.36 51 GLN B O 1
ATOM 3256 N N . ASP B 1 52 ? 2.869 -87.610 -1.716 1.00 61.03 52 ASP B N 1
ATOM 3257 C CA . ASP B 1 52 ? 3.638 -88.680 -2.361 1.00 62.21 52 ASP B CA 1
ATOM 3258 C C . ASP B 1 52 ? 4.646 -88.122 -3.369 1.00 64.19 52 ASP B C 1
ATOM 3259 O O . ASP B 1 52 ? 5.745 -88.654 -3.501 1.00 69.52 52 ASP B O 1
ATOM 3263 N N . ALA B 1 53 ? 4.257 -87.063 -4.078 1.00 67.28 53 ALA B N 1
ATOM 3264 C CA . ALA B 1 53 ? 5.139 -86.355 -5.023 1.00 64.90 53 ALA B CA 1
ATOM 3265 C C . ALA B 1 53 ? 6.158 -85.416 -4.342 1.00 58.09 53 ALA B C 1
ATOM 3266 O O . ALA B 1 53 ? 7.294 -85.331 -4.801 1.00 56.61 53 ALA B O 1
ATOM 3268 N N . ILE B 1 54 ? 5.761 -84.721 -3.275 1.00 55.18 54 ILE B N 1
ATOM 3269 C CA . ILE B 1 54 ? 6.684 -83.825 -2.549 1.00 54.55 54 ILE B CA 1
ATOM 3270 C C . ILE B 1 54 ? 7.860 -84.610 -1.993 1.00 59.70 54 ILE B C 1
ATOM 3271 O O . ILE B 1 54 ? 9.010 -84.240 -2.227 1.00 60.99 54 ILE B O 1
ATOM 3275 N N . LEU B 1 55 ? 7.566 -85.695 -1.270 1.00 68.02 55 LEU B N 1
ATOM 3276 C CA . LEU B 1 55 ? 8.605 -86.582 -0.713 1.00 66.45 55 LEU B CA 1
ATOM 3277 C C . LEU B 1 55 ? 9.535 -87.119 -1.810 1.00 65.09 55 LEU B C 1
ATOM 3278 O O . LEU B 1 55 ? 10.759 -87.087 -1.667 1.00 64.89 55 LEU B O 1
ATOM 3279 N N . SER B 1 56 ? 8.937 -87.574 -2.912 1.00 62.95 56 SER B N 1
ATOM 3280 C CA . SER B 1 56 ? 9.681 -88.110 -4.067 1.00 62.03 56 SER B CA 1
ATOM 3281 C C . SER B 1 56 ? 10.653 -87.117 -4.745 1.00 65.32 56 SER B C 1
ATOM 3282 O O . SER B 1 56 ? 11.633 -87.539 -5.362 1.00 66.63 56 SER B O 1
ATOM 3285 N N . GLY B 1 57 ? 10.373 -85.816 -4.647 1.00 67.04 57 GLY B N 1
ATOM 3286 C CA . GLY B 1 57 ? 11.085 -84.794 -5.426 1.00 66.31 57 GLY B CA 1
ATOM 3287 C C . GLY B 1 57 ? 10.552 -84.597 -6.852 1.00 67.65 57 GLY B C 1
ATOM 3288 O O . GLY B 1 57 ? 11.181 -83.918 -7.654 1.00 65.03 57 GLY B O 1
ATOM 3289 N N . GLU B 1 58 ? 9.402 -85.208 -7.162 1.00 67.59 58 GLU B N 1
ATOM 3290 C CA . GLU B 1 58 ? 8.648 -84.950 -8.404 1.00 67.41 58 GLU B CA 1
ATOM 3291 C C . GLU B 1 58 ? 8.097 -83.507 -8.452 1.00 66.32 58 GLU B C 1
ATOM 3292 O O . GLU B 1 58 ? 7.895 -82.939 -9.542 1.00 65.49 58 GLU B O 1
ATOM 3297 N N . TYR B 1 59 ? 7.838 -82.934 -7.269 1.00 61.11 59 TYR B N 1
ATOM 3298 C CA . TYR B 1 59 ? 7.293 -81.596 -7.114 1.00 58.04 59 TYR B CA 1
ATOM 3299 C C . TYR B 1 59 ? 7.908 -80.839 -5.923 1.00 55.13 59 TYR B C 1
ATOM 3300 O O . TYR B 1 59 ? 7.477 -80.993 -4.785 1.00 51.63 59 TYR B O 1
ATOM 3309 N N . ASP B 1 60 ? 8.898 -79.996 -6.217 1.00 57.11 60 ASP B N 1
ATOM 3310 C CA . ASP B 1 60 ? 9.423 -78.999 -5.285 1.00 55.97 60 ASP B CA 1
ATOM 3311 C C . ASP B 1 60 ? 8.870 -77.660 -5.762 1.00 57.75 60 ASP B C 1
ATOM 3312 O O . ASP B 1 60 ? 9.090 -77.258 -6.912 1.00 57.23 60 ASP B O 1
ATOM 3317 N N . TYR B 1 61 ? 8.161 -76.978 -4.865 1.00 57.05 61 TYR B N 1
ATOM 3318 C CA . TYR B 1 61 ? 7.551 -75.692 -5.169 1.00 57.38 61 TYR B CA 1
ATOM 3319 C C . TYR B 1 61 ? 8.573 -74.589 -5.464 1.00 61.40 61 TYR B C 1
ATOM 3320 O O . TYR B 1 61 ? 8.271 -73.649 -6.214 1.00 67.52 61 TYR B O 1
ATOM 3329 N N . LYS B 1 62 ? 9.771 -74.706 -4.888 1.00 60.27 62 LYS B N 1
ATOM 3330 C CA . LYS B 1 62 ? 10.825 -73.707 -5.080 1.00 61.67 62 LYS B CA 1
ATOM 3331 C C . LYS B 1 62 ? 11.449 -73.704 -6.490 1.00 59.10 62 LYS B C 1
ATOM 3332 O O . LYS B 1 62 ? 12.170 -72.769 -6.828 1.00 56.08 62 LYS B O 1
ATOM 3338 N N . ASN B 1 63 ? 11.185 -74.731 -7.298 1.00 58.32 63 ASN B N 1
ATOM 3339 C CA . ASN B 1 63 ? 11.778 -74.852 -8.631 1.00 61.83 63 ASN B CA 1
ATOM 3340 C C . ASN B 1 63 ? 10.774 -74.727 -9.783 1.00 60.03 63 ASN B C 1
ATOM 3341 O O . ASN B 1 63 ? 11.052 -75.191 -10.902 1.00 58.15 63 ASN B O 1
ATOM 3346 N N . ASN B 1 64 ? 9.623 -74.102 -9.539 1.00 60.34 64 ASN B N 1
ATOM 3347 C CA . ASN B 1 64 ? 8.601 -73.973 -10.587 1.00 59.79 64 ASN B CA 1
ATOM 3348 C C . ASN B 1 64 ? 8.575 -72.551 -11.098 1.00 59.16 64 ASN B C 1
ATOM 3349 O O . ASN B 1 64 ? 8.233 -71.623 -10.359 1.00 56.75 64 ASN B O 1
ATOM 3354 N N . TYR B 1 65 ? 8.987 -72.398 -12.358 1.00 59.24 65 TYR B N 1
ATOM 3355 C CA . TYR B 1 65 ? 9.149 -71.091 -12.987 1.00 56.25 65 TYR B CA 1
ATOM 3356 C C . TYR B 1 65 ? 8.379 -71.092 -14.298 1.00 52.64 65 TYR B C 1
ATOM 3357 O O . TYR B 1 65 ? 8.545 -72.012 -15.126 1.00 48.74 65 TYR B O 1
ATOM 3366 N N . PRO B 1 66 ? 7.512 -70.080 -14.488 1.00 46.71 66 PRO B N 1
ATOM 3367 C CA . PRO B 1 66 ? 6.681 -70.077 -15.681 1.00 43.38 66 PRO B CA 1
ATOM 3368 C C . PRO B 1 66 ? 7.441 -69.505 -16.881 1.00 43.23 66 PRO B C 1
ATOM 3369 O O . PRO B 1 66 ? 8.186 -68.535 -16.748 1.00 38.04 66 PRO B O 1
ATOM 3373 N N . SER B 1 67 ? 7.246 -70.129 -18.035 1.00 44.61 67 SER B N 1
ATOM 3374 C CA . SER B 1 67 ? 7.901 -69.728 -19.263 1.00 45.71 67 SER B CA 1
ATOM 3375 C C . SER B 1 67 ? 6.954 -68.931 -20.154 1.00 44.88 67 SER B C 1
ATOM 3376 O O . SER B 1 67 ? 7.323 -67.861 -20.624 1.00 43.84 67 SER B O 1
ATOM 3379 N N . ASP B 1 68 ? 5.749 -69.449 -20.386 1.00 45.20 68 ASP B N 1
ATOM 3380 C CA . ASP B 1 68 ? 4.796 -68.825 -21.314 1.00 47.23 68 ASP B CA 1
ATOM 3381 C C . ASP B 1 68 ? 3.354 -68.957 -20.793 1.00 47.31 68 ASP B C 1
ATOM 3382 O O . ASP B 1 68 ? 3.059 -69.814 -19.967 1.00 46.04 68 ASP B O 1
ATOM 3387 N N . ILE B 1 69 ? 2.483 -68.069 -21.271 1.00 46.21 69 ILE B N 1
ATOM 3388 C CA . ILE B 1 69 ? 1.043 -68.145 -21.041 1.00 43.81 69 ILE B CA 1
ATOM 3389 C C . ILE B 1 69 ? 0.339 -68.043 -22.370 1.00 41.05 69 ILE B C 1
ATOM 3390 O O . ILE B 1 69 ? 0.907 -67.566 -23.341 1.00 38.61 69 ILE B O 1
ATOM 3395 N N . ASP B 1 70 ? -0.890 -68.524 -22.410 1.00 39.74 70 ASP B N 1
ATOM 3396 C CA . ASP B 1 70 ? -1.771 -68.262 -23.534 1.00 40.40 70 ASP B CA 1
ATOM 3397 C C . ASP B 1 70 ? -3.222 -68.462 -23.074 1.00 37.88 70 ASP B C 1
ATOM 3398 O O . ASP B 1 70 ? -3.467 -68.721 -21.899 1.00 39.73 70 ASP B O 1
ATOM 3403 N N . GLN B 1 71 ? -4.175 -68.322 -23.988 1.00 33.32 71 GLN B N 1
ATOM 3404 C CA . GLN B 1 71 ? -5.576 -68.277 -23.630 1.00 29.79 71 GLN B CA 1
ATOM 3405 C C . GLN B 1 71 ? -6.387 -68.741 -24.823 1.00 28.02 71 GLN B C 1
ATOM 3406 O O . GLN B 1 71 ? -6.130 -68.302 -25.942 1.00 28.10 71 GLN B O 1
ATOM 3412 N N . TRP B 1 72 ? -7.341 -69.634 -24.568 1.00 26.14 72 TRP B N 1
ATOM 3413 C CA . TRP B 1 72 ? -8.312 -70.069 -25.552 1.00 27.58 72 TRP B CA 1
ATOM 3414 C C . TRP B 1 72 ? -9.590 -70.437 -24.826 1.00 28.54 72 TRP B C 1
ATOM 3415 O O . TRP B 1 72 ? -9.570 -71.284 -23.930 1.00 31.62 72 TRP B O 1
ATOM 3426 N N . HIS B 1 73 ? -10.691 -69.785 -25.199 1.00 28.89 73 HIS B N 1
ATOM 3427 C CA . HIS B 1 73 ? -11.975 -69.944 -24.528 1.00 29.55 73 HIS B CA 1
ATOM 3428 C C . HIS B 1 73 ? -11.762 -69.821 -23.005 1.00 30.16 73 HIS B C 1
ATOM 3429 O O . HIS B 1 73 ? -11.153 -68.839 -22.547 1.00 28.11 73 HIS B O 1
ATOM 3436 N N . ASP B 1 74 ? -12.189 -70.812 -22.228 1.00 32.50 74 ASP B N 1
ATOM 3437 C CA . ASP B 1 74 ? -12.079 -70.750 -20.752 1.00 36.34 74 ASP B CA 1
ATOM 3438 C C . ASP B 1 74 ? -10.720 -71.160 -20.198 1.00 36.21 74 ASP B C 1
ATOM 3439 O O . ASP B 1 74 ? -10.468 -70.993 -19.009 1.00 35.75 74 ASP B O 1
ATOM 3444 N N . LYS B 1 75 ? -9.844 -71.662 -21.070 1.00 37.25 75 LYS B N 1
ATOM 3445 C CA . LYS B 1 75 ? -8.516 -72.158 -20.692 1.00 35.16 75 LYS B CA 1
ATOM 3446 C C . LYS B 1 75 ? -7.484 -71.041 -20.711 1.00 32.63 75 LYS B C 1
ATOM 3447 O O . LYS B 1 75 ? -7.457 -70.243 -21.629 1.00 33.14 75 LYS B O 1
ATOM 3453 N N . ILE B 1 76 ? -6.685 -70.973 -19.652 1.00 32.21 76 ILE B N 1
ATOM 3454 C CA . ILE B 1 76 ? -5.511 -70.124 -19.564 1.00 31.51 76 ILE B CA 1
ATOM 3455 C C . ILE B 1 76 ? -4.344 -71.087 -19.433 1.00 31.64 76 ILE B C 1
ATOM 3456 O O . ILE B 1 76 ? -4.234 -71.772 -18.417 1.00 33.24 76 ILE B O 1
ATOM 3461 N N . PHE B 1 77 ? -3.473 -71.143 -20.444 1.00 31.52 77 PHE B N 1
ATOM 3462 C CA . PHE B 1 77 ? -2.304 -72.037 -20.413 1.00 28.76 77 PHE B CA 1
ATOM 3463 C C . PHE B 1 77 ? -1.179 -71.405 -19.632 1.00 26.83 77 PHE B C 1
ATOM 3464 O O . PHE B 1 77 ? -1.029 -70.204 -19.640 1.00 26.74 77 PHE B O 1
ATOM 3472 N N . VAL B 1 78 ? -0.439 -72.220 -18.893 1.00 27.58 78 VAL B N 1
ATOM 3473 C CA . VAL B 1 78 ? 0.750 -71.767 -18.170 1.00 28.26 78 VAL B CA 1
ATOM 3474 C C . VAL B 1 78 ? 1.800 -72.845 -18.344 1.00 27.95 78 VAL B C 1
ATOM 3475 O O . VAL B 1 78 ? 1.556 -73.989 -17.960 1.00 27.59 78 VAL B O 1
ATOM 3479 N N . THR B 1 79 ? 2.939 -72.505 -18.944 1.00 27.65 79 THR B N 1
ATOM 3480 C CA . THR B 1 79 ? 3.993 -73.497 -19.174 1.00 29.32 79 THR B CA 1
ATOM 3481 C C . THR B 1 79 ? 5.095 -73.314 -18.162 1.00 31.87 79 THR B C 1
ATOM 3482 O O . THR B 1 79 ? 5.448 -72.179 -17.812 1.00 31.41 79 THR B O 1
ATOM 3486 N N . MET B 1 80 ? 5.638 -74.433 -17.693 1.00 35.33 80 MET B N 1
ATOM 3487 C CA . MET B 1 80 ? 6.663 -74.393 -16.660 1.00 40.74 80 MET B CA 1
ATOM 3488 C C . MET B 1 80 ? 7.992 -74.930 -17.212 1.00 39.52 80 MET B C 1
ATOM 3489 O O . MET B 1 80 ? 8.025 -75.973 -17.910 1.00 34.84 80 MET B O 1
ATOM 3494 N N . LEU B 1 81 ? 9.068 -74.194 -16.912 1.00 38.49 81 LEU B N 1
ATOM 3495 C CA . LEU B 1 81 ? 10.422 -74.637 -17.225 1.00 42.23 81 LEU B CA 1
ATOM 3496 C C . LEU B 1 81 ? 10.680 -75.903 -16.428 1.00 45.66 81 LEU B C 1
ATOM 3497 O O . LEU B 1 81 ? 10.555 -75.880 -15.188 1.00 42.35 81 LEU B O 1
ATOM 3502 N N . ARG B 1 82 ? 11.037 -76.987 -17.128 1.00 47.46 82 ARG B N 1
ATOM 3503 C CA . ARG B 1 82 ? 11.202 -78.295 -16.495 1.00 48.56 82 ARG B CA 1
ATOM 3504 C C . ARG B 1 82 ? 12.533 -78.406 -15.783 1.00 46.81 82 ARG B C 1
ATOM 3505 O O . ARG B 1 82 ? 13.490 -78.938 -16.321 1.00 46.11 82 ARG B O 1
ATOM 3513 N N . TYR B 1 83 ? 12.576 -77.887 -14.570 1.00 49.53 83 TYR B N 1
ATOM 3514 C CA . TYR B 1 83 ? 13.676 -78.138 -13.657 1.00 54.33 83 TYR B CA 1
ATOM 3515 C C . TYR B 1 83 ? 13.358 -79.417 -12.848 1.00 61.65 83 TYR B C 1
ATOM 3516 O O . TYR B 1 83 ? 12.371 -80.130 -13.132 1.00 62.25 83 TYR B O 1
ATOM 3519 N N . ASN B 1 84 ? 14.253 -79.747 -11.910 1.00 66.91 84 ASN B N 1
ATOM 3520 C CA . ASN B 1 84 ? 14.022 -80.822 -10.942 1.00 65.78 84 ASN B CA 1
ATOM 3521 C C . ASN B 1 84 ? 12.940 -80.339 -9.973 1.00 61.94 84 ASN B C 1
ATOM 3522 O O . ASN B 1 84 ? 13.074 -79.272 -9.353 1.00 54.10 84 ASN B O 1
ATOM 3524 N N . GLY B 1 85 ? 11.860 -81.119 -9.884 1.00 57.74 85 GLY B N 1
ATOM 3525 C CA . GLY B 1 85 ? 10.718 -80.796 -9.024 1.00 56.32 85 GLY B CA 1
ATOM 3526 C C . GLY B 1 85 ? 9.564 -80.084 -9.717 1.00 55.67 85 GLY B C 1
ATOM 3527 O O . GLY B 1 85 ? 8.885 -79.251 -9.092 1.00 50.69 85 GLY B O 1
ATOM 3528 N N . VAL B 1 86 ? 9.341 -80.424 -10.992 1.00 49.92 86 VAL B N 1
ATOM 3529 C CA . VAL B 1 86 ? 8.322 -79.806 -11.805 1.00 46.87 86 VAL B CA 1
ATOM 3530 C C . VAL B 1 86 ? 7.505 -80.928 -12.445 1.00 48.47 86 VAL B C 1
ATOM 3531 O O . VAL B 1 86 ? 7.896 -81.467 -13.490 1.00 48.88 86 VAL B O 1
ATOM 3535 N N . PRO B 1 87 ? 6.356 -81.273 -11.823 1.00 48.20 87 PRO B N 1
ATOM 3536 C CA . PRO B 1 87 ? 5.552 -82.422 -12.240 1.00 46.28 87 PRO B CA 1
ATOM 3537 C C . PRO B 1 87 ? 5.069 -82.375 -13.682 1.00 47.05 87 PRO B C 1
ATOM 3538 O O . PRO B 1 87 ? 5.181 -83.382 -14.394 1.00 45.74 87 PRO B O 1
ATOM 3542 N N . SER B 1 88 ? 4.522 -81.235 -14.103 1.00 48.93 88 SER B N 1
ATOM 3543 C CA . SER B 1 88 ? 4.086 -81.062 -15.503 1.00 48.93 88 SER B CA 1
ATOM 3544 C C . SER B 1 88 ? 4.583 -79.758 -16.066 1.00 47.82 88 SER B C 1
ATOM 3545 O O . SER B 1 88 ? 4.757 -78.785 -15.320 1.00 48.91 88 SER B O 1
ATOM 3548 N N . SER B 1 89 ? 4.804 -79.757 -17.383 1.00 46.17 89 SER B N 1
ATOM 3549 C CA . SER B 1 89 ? 5.303 -78.585 -18.082 1.00 48.81 89 SER B CA 1
ATOM 3550 C C . SER B 1 89 ? 4.177 -77.816 -18.755 1.00 46.75 89 SER B C 1
ATOM 3551 O O . SER B 1 89 ? 4.064 -76.614 -18.557 1.00 42.32 89 SER B O 1
ATOM 3554 N N . LEU B 1 90 ? 3.375 -78.511 -19.555 1.00 46.77 90 LEU B N 1
ATOM 3555 C CA . LEU B 1 90 ? 2.226 -77.913 -20.218 1.00 50.24 90 LEU B CA 1
ATOM 3556 C C . LEU B 1 90 ? 0.992 -78.015 -19.314 1.00 52.53 90 LEU B C 1
ATOM 3557 O O . LEU B 1 90 ? 0.486 -79.119 -19.077 1.00 54.53 90 LEU B O 1
ATOM 3562 N N . ASN B 1 91 ? 0.505 -76.866 -18.830 1.00 54.95 91 ASN B N 1
ATOM 3563 C CA . ASN B 1 91 ? -0.640 -76.815 -17.899 1.00 55.53 91 ASN B CA 1
ATOM 3564 C C . ASN B 1 91 ? -1.729 -75.819 -18.302 1.00 53.27 91 ASN B C 1
ATOM 3565 O O . ASN B 1 91 ? -1.520 -74.960 -19.162 1.00 53.44 91 ASN B O 1
ATOM 3570 N N . VAL B 1 92 ? -2.889 -75.960 -17.658 1.00 52.05 92 VAL B N 1
ATOM 3571 C CA . VAL B 1 92 ? -3.929 -74.920 -17.626 1.00 48.50 92 VAL B CA 1
ATOM 3572 C C . VAL B 1 92 ? -4.226 -74.589 -16.177 1.00 45.41 92 VAL B C 1
ATOM 3573 O O . VAL B 1 92 ? -3.901 -75.367 -15.279 1.00 45.68 92 VAL B O 1
ATOM 3577 N N . ILE B 1 93 ? -4.831 -73.430 -15.945 1.00 42.40 93 ILE B N 1
ATOM 3578 C CA . ILE B 1 93 ? -5.219 -73.034 -14.598 1.00 39.47 93 ILE B CA 1
ATOM 3579 C C . ILE B 1 93 ? -6.529 -73.751 -14.316 1.00 39.28 93 ILE B C 1
ATOM 3580 O O . ILE B 1 93 ? -7.402 -73.811 -15.183 1.00 40.02 93 ILE B O 1
ATOM 3585 N N . SER B 1 94 ? -6.635 -74.318 -13.122 1.00 40.56 94 SER B N 1
ATOM 3586 C CA . SER B 1 94 ? -7.807 -75.089 -12.709 1.00 44.68 94 SER B CA 1
ATOM 3587 C C . SER B 1 94 ? -8.739 -74.250 -11.840 1.00 46.85 94 SER B C 1
ATOM 3588 O O . SER B 1 94 ? -8.402 -73.129 -11.403 1.00 45.89 94 SER B O 1
ATOM 3591 N N . LYS B 1 95 ? -9.894 -74.838 -11.553 1.00 48.06 95 LYS B N 1
ATOM 3592 C CA . LYS B 1 95 ? -10.883 -74.222 -10.668 1.00 47.52 95 LYS B CA 1
ATOM 3593 C C . LYS B 1 95 ? -10.389 -74.234 -9.197 1.00 45.79 95 LYS B C 1
ATOM 3594 O O . LYS B 1 95 ? -10.721 -73.337 -8.433 1.00 44.97 95 LYS B O 1
ATOM 3598 N N . LYS B 1 96 ? -9.568 -75.216 -8.821 1.00 44.94 96 LYS B N 1
ATOM 3599 C CA . LYS B 1 96 ? -9.066 -75.345 -7.438 1.00 45.79 96 LYS B CA 1
ATOM 3600 C C . LYS B 1 96 ? -8.056 -74.253 -7.079 1.00 41.89 96 LYS B C 1
ATOM 3601 O O . LYS B 1 96 ? -7.436 -73.683 -7.955 1.00 43.66 96 LYS B O 1
ATOM 3607 N N . VAL B 1 97 ? -7.897 -73.987 -5.787 1.00 40.70 97 VAL B N 1
ATOM 3608 C CA . VAL B 1 97 ? -7.030 -72.913 -5.269 1.00 41.67 97 VAL B CA 1
ATOM 3609 C C . VAL B 1 97 ? -6.231 -73.378 -4.041 1.00 41.68 97 VAL B C 1
ATOM 3610 O O . VAL B 1 97 ? -6.760 -74.079 -3.196 1.00 42.41 97 VAL B O 1
ATOM 3614 N N . GLY B 1 98 ? -4.967 -72.955 -3.954 1.00 41.28 98 GLY B N 1
ATOM 3615 C CA . GLY B 1 98 ? -4.089 -73.256 -2.823 1.00 40.34 98 GLY B CA 1
ATOM 3616 C C . GLY B 1 98 ? -3.605 -71.993 -2.148 1.00 41.98 98 GLY B C 1
ATOM 3617 O O . GLY B 1 98 ? -3.999 -70.886 -2.537 1.00 41.91 98 GLY B O 1
ATOM 3618 N N . ASP B 1 99 ? -2.758 -72.164 -1.130 1.00 45.36 99 ASP B N 1
ATOM 3619 C CA . ASP B 1 99 ? -2.135 -71.047 -0.401 1.00 49.86 99 ASP B CA 1
ATOM 3620 C C . ASP B 1 99 ? -1.192 -70.245 -1.302 1.00 49.21 99 ASP B C 1
ATOM 3621 O O . ASP B 1 99 ? -0.968 -69.052 -1.074 1.00 48.72 99 ASP B O 1
ATOM 3626 N N . GLY B 1 100 ? -0.616 -70.934 -2.289 1.00 50.30 100 GLY B N 1
ATOM 3627 C CA . GLY B 1 100 ? 0.224 -70.316 -3.302 1.00 48.02 100 GLY B CA 1
ATOM 3628 C C . GLY B 1 100 ? -0.556 -69.497 -4.321 1.00 45.38 100 GLY B C 1
ATOM 3629 O O . GLY B 1 100 ? -0.103 -68.434 -4.721 1.00 46.30 100 GLY B O 1
ATOM 3630 N N . GLY B 1 101 ? -1.722 -70.000 -4.732 1.00 40.99 101 GLY B N 1
ATOM 3631 C CA . GLY B 1 101 ? -2.559 -69.379 -5.760 1.00 36.85 101 GLY B CA 1
ATOM 3632 C C . GLY B 1 101 ? -3.275 -70.473 -6.536 1.00 34.25 101 GLY B C 1
ATOM 3633 O O . GLY B 1 101 ? -3.303 -71.613 -6.106 1.00 30.94 101 GLY B O 1
ATOM 3634 N N . PRO B 1 102 ? -3.847 -70.142 -7.697 1.00 34.00 102 PRO B N 1
ATOM 3635 C CA . PRO B 1 102 ? -4.548 -71.160 -8.477 1.00 36.26 102 PRO B CA 1
ATOM 3636 C C . PRO B 1 102 ? -3.681 -72.377 -8.780 1.00 38.41 102 PRO B C 1
ATOM 3637 O O . PRO B 1 102 ? -2.540 -72.230 -9.210 1.00 40.11 102 PRO B O 1
ATOM 3641 N N . LEU B 1 103 ? -4.209 -73.568 -8.533 1.00 39.78 103 LEU B N 1
ATOM 3642 C CA . LEU B 1 103 ? -3.478 -74.777 -8.836 1.00 42.29 103 LEU B CA 1
ATOM 3643 C C . LEU B 1 103 ? -3.486 -74.964 -10.327 1.00 43.43 103 LEU B C 1
ATOM 3644 O O . LEU B 1 103 ? -4.432 -74.547 -11.013 1.00 42.25 103 LEU B O 1
ATOM 3649 N N . LEU B 1 104 ? -2.419 -75.568 -10.836 1.00 45.07 104 LEU B N 1
ATOM 3650 C CA . LEU B 1 104 ? -2.341 -75.933 -12.236 1.00 46.63 104 LEU B CA 1
ATOM 3651 C C . LEU B 1 104 ? -2.790 -77.355 -12.417 1.00 45.76 104 LEU B C 1
ATOM 3652 O O . LEU B 1 104 ? -2.840 -78.130 -11.467 1.00 48.52 104 LEU B O 1
ATOM 3657 N N . GLN B 1 105 ? -3.080 -77.681 -13.666 1.00 46.27 105 GLN B N 1
ATOM 3658 C CA . GLN B 1 105 ? -3.601 -78.969 -14.040 1.00 50.14 105 GLN B CA 1
ATOM 3659 C C . GLN B 1 105 ? -2.992 -79.275 -15.405 1.00 52.33 105 GLN B C 1
ATOM 3660 O O . GLN B 1 105 ? -3.158 -78.495 -16.334 1.00 55.88 105 GLN B O 1
ATOM 3666 N N . PRO B 1 106 ? -2.271 -80.398 -15.533 1.00 53.63 106 PRO B N 1
ATOM 3667 C CA . PRO B 1 106 ? -1.600 -80.742 -16.792 1.00 52.81 106 PRO B CA 1
ATOM 3668 C C . PRO B 1 106 ? -2.521 -80.862 -18.001 1.00 50.31 106 PRO B C 1
ATOM 3669 O O . PRO B 1 106 ? -3.603 -81.404 -17.878 1.00 49.67 106 PRO B O 1
ATOM 3673 N N . TYR B 1 107 ? -2.075 -80.369 -19.154 1.00 48.51 107 TYR B N 1
ATOM 3674 C CA . TYR B 1 107 ? -2.848 -80.449 -20.403 1.00 48.01 107 TYR B CA 1
ATOM 3675 C C . TYR B 1 107 ? -2.111 -81.368 -21.391 1.00 47.03 107 TYR B C 1
ATOM 3676 O O . TYR B 1 107 ? -0.894 -81.255 -21.502 1.00 44.99 107 TYR B O 1
ATOM 3685 N N . PRO B 1 108 ? -2.798 -82.269 -22.104 1.00 46.85 108 PRO B N 1
ATOM 3686 C CA . PRO B 1 108 ? -4.235 -82.559 -21.964 1.00 51.23 108 PRO B CA 1
ATOM 3687 C C . PRO B 1 108 ? -4.591 -83.296 -20.675 1.00 55.13 108 PRO B C 1
ATOM 3688 O O . PRO B 1 108 ? -5.525 -82.901 -19.984 1.00 55.41 108 PRO B O 1
ATOM 3692 N N . ASP B 1 109 ? -3.834 -84.351 -20.377 1.00 62.53 109 ASP B N 1
ATOM 3693 C CA . ASP B 1 109 ? -3.958 -85.138 -19.132 1.00 64.41 109 ASP B CA 1
ATOM 3694 C C . ASP B 1 109 ? -2.542 -85.331 -18.591 1.00 63.30 109 ASP B C 1
ATOM 3695 O O . ASP B 1 109 ? -1.599 -84.828 -19.206 1.00 66.31 109 ASP B O 1
ATOM 3698 N N . TRP B 1 110 ? -2.379 -86.039 -17.467 1.00 60.35 110 TRP B N 1
ATOM 3699 C CA . TRP B 1 110 ? -1.022 -86.359 -16.946 1.00 59.39 110 TRP B CA 1
ATOM 3700 C C . TRP B 1 110 ? -0.113 -87.210 -17.887 1.00 61.01 110 TRP B C 1
ATOM 3701 O O . TRP B 1 110 ? 1.111 -87.221 -17.707 1.00 59.66 110 TRP B O 1
ATOM 3712 N N . SER B 1 111 ? -0.709 -87.907 -18.863 1.00 61.53 111 SER B N 1
ATOM 3713 C CA . SER B 1 111 ? 0.020 -88.657 -19.907 1.00 65.59 111 SER B CA 1
ATOM 3714 C C . SER B 1 111 ? 1.185 -87.893 -20.571 1.00 70.85 111 SER B C 1
ATOM 3715 O O . SER B 1 111 ? 2.235 -88.479 -20.847 1.00 77.47 111 SER B O 1
ATOM 3718 N N . PHE B 1 112 ? 0.992 -86.595 -20.816 1.00 71.65 112 PHE B N 1
ATOM 3719 C CA . PHE B 1 112 ? 1.998 -85.737 -21.473 1.00 65.95 112 PHE B CA 1
ATOM 3720 C C . PHE B 1 112 ? 2.957 -85.051 -20.478 1.00 64.00 112 PHE B C 1
ATOM 3721 O O . PHE B 1 112 ? 3.925 -84.406 -20.886 1.00 63.76 112 PHE B O 1
ATOM 3729 N N . ALA B 1 113 ? 2.688 -85.186 -19.180 1.00 64.33 113 ALA B N 1
ATOM 3730 C CA . ALA B 1 113 ? 3.608 -84.731 -18.126 1.00 69.92 113 ALA B CA 1
ATOM 3731 C C . ALA B 1 113 ? 4.858 -85.608 -17.992 1.00 75.94 113 ALA B C 1
ATOM 3732 O O . ALA B 1 113 ? 5.859 -85.156 -17.418 1.00 72.02 113 ALA B O 1
ATOM 3734 N N . LYS B 1 114 ? 4.792 -86.848 -18.494 1.00 82.75 114 LYS B N 1
ATOM 3735 C CA . LYS B 1 114 ? 5.880 -87.821 -18.366 1.00 81.77 114 LYS B CA 1
ATOM 3736 C C . LYS B 1 114 ? 6.963 -87.663 -19.422 1.00 80.65 114 LYS B C 1
ATOM 3737 O O . LYS B 1 114 ? 6.682 -87.501 -20.609 1.00 78.28 114 LYS B O 1
ATOM 3738 N N . TYR B 1 115 ? 8.205 -87.748 -18.965 1.00 87.17 115 TYR B N 1
ATOM 3739 C CA . TYR B 1 115 ? 9.398 -87.676 -19.839 1.00 89.48 115 TYR B CA 1
ATOM 3740 C C . TYR B 1 115 ? 10.486 -88.699 -19.435 1.00 94.56 115 TYR B C 1
ATOM 3741 O O . TYR B 1 115 ? 11.361 -88.435 -18.604 1.00 103.53 115 TYR B O 1
ATOM 3750 N N . ASP B 1 116 ? 10.436 -89.870 -20.079 1.00 92.55 116 ASP B N 1
ATOM 3751 C CA . ASP B 1 116 ? 11.379 -90.973 -19.821 1.00 85.12 116 ASP B CA 1
ATOM 3752 C C . ASP B 1 116 ? 11.262 -92.061 -20.892 1.00 83.21 116 ASP B C 1
ATOM 3753 O O . ASP B 1 116 ? 10.867 -91.793 -22.034 1.00 82.79 116 ASP B O 1
ATOM 3755 N N . CYS B 1 118 ? 11.848 -88.726 -22.473 1.00 113.44 118 CYS B N 1
ATOM 3756 C CA . CYS B 1 118 ? 11.669 -88.708 -23.928 1.00 118.37 118 CYS B CA 1
ATOM 3757 C C . CYS B 1 118 ? 10.524 -89.631 -24.410 1.00 117.74 118 CYS B C 1
ATOM 3758 O O . CYS B 1 118 ? 10.739 -90.665 -25.073 1.00 119.59 118 CYS B O 1
ATOM 3761 N N . SER B 1 119 ? 9.298 -89.217 -24.087 1.00 111.16 119 SER B N 1
ATOM 3762 C CA . SER B 1 119 ? 8.071 -89.899 -24.534 1.00 104.21 119 SER B CA 1
ATOM 3763 C C . SER B 1 119 ? 7.654 -89.507 -25.969 1.00 94.96 119 SER B C 1
ATOM 3764 O O . SER B 1 119 ? 6.566 -88.976 -26.209 1.00 80.96 119 SER B O 1
ATOM 3766 N N . ILE B 1 121 ? 6.182 -84.421 -23.871 1.00 55.09 121 ILE B N 1
ATOM 3767 C CA . ILE B 1 121 ? 6.564 -83.038 -23.566 1.00 58.63 121 ILE B CA 1
ATOM 3768 C C . ILE B 1 121 ? 7.507 -82.967 -22.348 1.00 58.09 121 ILE B C 1
ATOM 3769 O O . ILE B 1 121 ? 7.096 -83.225 -21.211 1.00 58.22 121 ILE B O 1
ATOM 3774 N N . VAL B 1 122 ? 8.753 -82.591 -22.620 1.00 58.36 122 VAL B N 1
ATOM 3775 C CA . VAL B 1 122 ? 9.771 -82.414 -21.609 1.00 59.11 122 VAL B CA 1
ATOM 3776 C C . VAL B 1 122 ? 9.662 -81.027 -21.009 1.00 57.29 122 VAL B C 1
ATOM 3777 O O . VAL B 1 122 ? 9.497 -80.894 -19.804 1.00 56.99 122 VAL B O 1
ATOM 3781 N N . SER B 1 123 ? 9.785 -80.005 -21.853 1.00 61.33 123 SER B N 1
ATOM 3782 C CA . SER B 1 123 ? 9.716 -78.605 -21.403 1.00 64.87 123 SER B CA 1
ATOM 3783 C C . SER B 1 123 ? 9.038 -77.693 -22.441 1.00 65.26 123 SER B C 1
ATOM 3784 O O . SER B 1 123 ? 9.687 -77.224 -23.381 1.00 62.59 123 SER B O 1
ATOM 3787 N N . ALA B 1 124 ? 7.731 -77.474 -22.260 1.00 66.66 124 ALA B N 1
ATOM 3788 C CA . ALA B 1 124 ? 6.952 -76.542 -23.083 1.00 69.89 124 ALA B CA 1
ATOM 3789 C C . ALA B 1 124 ? 7.487 -75.122 -22.888 1.00 69.09 124 ALA B C 1
ATOM 3790 O O . ALA B 1 124 ? 7.141 -74.416 -21.942 1.00 70.44 124 ALA B O 1
ATOM 3792 N N . SER B 1 125 ? 8.374 -74.736 -23.790 1.00 68.18 125 SER B N 1
ATOM 3793 C CA . SER B 1 125 ? 9.062 -73.461 -23.705 1.00 61.48 125 SER B CA 1
ATOM 3794 C C . SER B 1 125 ? 8.118 -72.308 -24.063 1.00 55.28 125 SER B C 1
ATOM 3795 O O . SER B 1 125 ? 8.096 -71.293 -23.364 1.00 46.36 125 SER B O 1
ATOM 3798 N N . LYS B 1 126 ? 7.331 -72.493 -25.126 1.00 50.15 126 LYS B N 1
ATOM 3799 C CA . LYS B 1 126 ? 6.479 -71.452 -25.694 1.00 47.64 126 LYS B CA 1
ATOM 3800 C C . LYS B 1 126 ? 5.237 -72.048 -26.342 1.00 49.18 126 LYS B C 1
ATOM 3801 O O . LYS B 1 126 ? 5.243 -73.196 -26.789 1.00 47.85 126 LYS B O 1
ATOM 3807 N N . LEU B 1 127 ? 4.174 -71.239 -26.426 1.00 51.93 127 LEU B N 1
ATOM 3808 C CA . LEU B 1 127 ? 2.899 -71.658 -27.031 1.00 48.43 127 LEU B CA 1
ATOM 3809 C C . LEU B 1 127 ? 2.430 -70.666 -28.081 1.00 43.72 127 LEU B C 1
ATOM 3810 O O . LEU B 1 127 ? 2.903 -69.520 -28.126 1.00 36.09 127 LEU B O 1
ATOM 3815 N N . ALA B 1 128 ? 1.502 -71.124 -28.919 1.00 41.45 128 ALA B N 1
ATOM 3816 C CA . ALA B 1 128 ? 0.905 -70.286 -29.942 1.00 46.81 128 ALA B CA 1
ATOM 3817 C C . ALA B 1 128 ? -0.416 -70.877 -30.409 1.00 52.43 128 ALA B C 1
ATOM 3818 O O . ALA B 1 128 ? -0.522 -72.103 -30.573 1.00 56.06 128 ALA B O 1
ATOM 3820 N N . ILE B 1 129 ? -1.418 -70.019 -30.618 1.00 54.63 129 ILE B N 1
ATOM 3821 C CA . ILE B 1 129 ? -2.731 -70.474 -31.073 1.00 58.66 129 ILE B CA 1
ATOM 3822 C C . ILE B 1 129 ? -3.072 -69.841 -32.426 1.00 62.37 129 ILE B C 1
ATOM 3823 O O . ILE B 1 129 ? -2.891 -68.647 -32.612 1.00 67.61 129 ILE B O 1
ATOM 3828 N N . ASP B 1 130 ? -3.555 -70.649 -33.366 1.00 64.10 130 ASP B N 1
ATOM 3829 C CA . ASP B 1 130 ? -3.809 -70.190 -34.733 1.00 68.13 130 ASP B CA 1
ATOM 3830 C C . ASP B 1 130 ? -5.298 -69.983 -34.991 1.00 69.60 130 ASP B C 1
ATOM 3831 O O . ASP B 1 130 ? -6.122 -70.293 -34.135 1.00 69.00 130 ASP B O 1
ATOM 3836 N N . LYS B 1 131 ? -5.625 -69.477 -36.183 1.00 73.35 131 LYS B N 1
ATOM 3837 C CA . LYS B 1 131 ? -7.011 -69.226 -36.604 1.00 77.30 131 LYS B CA 1
ATOM 3838 C C . LYS B 1 131 ? -7.921 -70.447 -36.474 1.00 82.23 131 LYS B C 1
ATOM 3839 O O . LYS B 1 131 ? -9.106 -70.293 -36.179 1.00 81.90 131 LYS B O 1
ATOM 3841 N N . CYS B 1 132 ? -7.368 -71.645 -36.659 1.00 90.52 132 CYS B N 1
ATOM 3842 C CA . CYS B 1 132 ? -8.159 -72.885 -36.713 1.00 93.47 132 CYS B CA 1
ATOM 3843 C C . CYS B 1 132 ? -8.282 -73.650 -35.377 1.00 86.42 132 CYS B C 1
ATOM 3844 O O . CYS B 1 132 ? -8.649 -74.824 -35.379 1.00 88.73 132 CYS B O 1
ATOM 3847 N N . ASP B 1 133 ? -8.002 -72.993 -34.251 1.00 79.92 133 ASP B N 1
ATOM 3848 C CA . ASP B 1 133 ? -8.068 -73.627 -32.915 1.00 75.14 133 ASP B CA 1
ATOM 3849 C C . ASP B 1 133 ? -7.121 -74.825 -32.754 1.00 65.50 133 ASP B C 1
ATOM 3850 O O . ASP B 1 133 ? -7.483 -75.849 -32.163 1.00 62.54 133 ASP B O 1
ATOM 3855 N N . ARG B 1 134 ? -5.917 -74.685 -33.304 1.00 58.81 134 ARG B N 1
ATOM 3856 C CA . ARG B 1 134 ? -4.826 -75.608 -33.052 1.00 54.83 134 ARG B CA 1
ATOM 3857 C C . ARG B 1 134 ? -3.880 -74.923 -32.071 1.00 53.30 134 ARG B C 1
ATOM 3858 O O . ARG B 1 134 ? -3.571 -73.741 -32.234 1.00 50.58 134 ARG B O 1
ATOM 3861 N N . LEU B 1 135 ? -3.434 -75.658 -31.052 1.00 52.62 135 LEU B N 1
ATOM 3862 C CA . LEU B 1 135 ? -2.440 -75.167 -30.092 1.00 51.02 135 LEU B CA 1
ATOM 3863 C C . LEU B 1 135 ? -1.076 -75.719 -30.484 1.00 56.36 135 LEU B C 1
ATOM 3864 O O . LEU B 1 135 ? -0.869 -76.942 -30.431 1.00 58.77 135 LEU B O 1
ATOM 3869 N N . TRP B 1 136 ? -0.151 -74.826 -30.850 1.00 57.43 136 TRP B N 1
ATOM 3870 C CA . TRP B 1 136 ? 1.221 -75.203 -31.184 1.00 56.55 136 TRP B CA 1
ATOM 3871 C C . TRP B 1 136 ? 2.060 -75.128 -29.931 1.00 52.79 136 TRP B C 1
ATOM 3872 O O . TRP B 1 136 ? 1.963 -74.150 -29.192 1.00 54.78 136 TRP B O 1
ATOM 3883 N N . VAL B 1 137 ? 2.893 -76.147 -29.697 1.00 52.01 137 VAL B N 1
ATOM 3884 C CA . VAL B 1 137 ? 3.787 -76.173 -28.524 1.00 52.36 137 VAL B CA 1
ATOM 3885 C C . VAL B 1 137 ? 5.234 -76.395 -28.927 1.00 50.78 137 VAL B C 1
ATOM 3886 O O . VAL B 1 137 ? 5.522 -77.345 -29.643 1.00 50.61 137 VAL B O 1
ATOM 3890 N N . LEU B 1 138 ? 6.123 -75.528 -28.440 1.00 49.13 138 LEU B N 1
ATOM 3891 C CA . LEU B 1 138 ? 7.564 -75.663 -28.639 1.00 51.32 138 LEU B CA 1
ATOM 3892 C C . LEU B 1 138 ? 8.150 -76.349 -27.407 1.00 56.27 138 LEU B C 1
ATOM 3893 O O . LEU B 1 138 ? 8.403 -75.705 -26.383 1.00 53.59 138 LEU B O 1
ATOM 3896 N N . ASP B 1 139 ? 8.329 -77.670 -27.507 1.00 60.10 139 ASP B N 1
ATOM 3897 C CA . ASP B 1 139 ? 9.052 -78.453 -26.490 1.00 56.74 139 ASP B CA 1
ATOM 3898 C C . ASP B 1 139 ? 10.534 -78.368 -26.831 1.00 54.44 139 ASP B C 1
ATOM 3899 O O . ASP B 1 139 ? 10.944 -78.796 -27.923 1.00 49.19 139 ASP B O 1
ATOM 3904 N N . SER B 1 140 ? 11.325 -77.821 -25.907 1.00 51.79 140 SER B N 1
ATOM 3905 C CA . SER B 1 140 ? 12.752 -77.642 -26.136 1.00 55.74 140 SER B CA 1
ATOM 3906 C C . SER B 1 140 ? 13.513 -78.966 -26.017 1.00 66.71 140 SER B C 1
ATOM 3907 O O . SER B 1 140 ? 14.488 -79.208 -26.749 1.00 70.56 140 SER B O 1
ATOM 3910 N N . GLY B 1 141 ? 13.053 -79.819 -25.103 1.00 72.36 141 GLY B N 1
ATOM 3911 C CA . GLY B 1 141 ? 13.741 -81.061 -24.769 1.00 69.97 141 GLY B CA 1
ATOM 3912 C C . GLY B 1 141 ? 14.725 -80.880 -23.625 1.00 68.10 141 GLY B C 1
ATOM 3913 O O . GLY B 1 141 ? 15.360 -81.849 -23.196 1.00 71.98 141 GLY B O 1
ATOM 3914 N N . LEU B 1 142 ? 14.848 -79.659 -23.103 1.00 58.63 142 LEU B N 1
ATOM 3915 C CA . LEU B 1 142 ? 15.881 -79.364 -22.132 1.00 60.67 142 LEU B CA 1
ATOM 3916 C C . LEU B 1 142 ? 15.369 -79.686 -20.733 1.00 65.79 142 LEU B C 1
ATOM 3917 O O . LEU B 1 142 ? 14.164 -79.614 -20.463 1.00 74.10 142 LEU B O 1
ATOM 3921 N N . VAL B 1 143 ? 16.292 -80.065 -19.854 1.00 64.50 143 VAL B N 1
ATOM 3922 C CA . VAL B 1 143 ? 16.021 -80.242 -18.420 1.00 64.88 143 VAL B CA 1
ATOM 3923 C C . VAL B 1 143 ? 16.951 -79.255 -17.698 1.00 66.78 143 VAL B C 1
ATOM 3924 O O . VAL B 1 143 ? 18.079 -79.042 -18.125 1.00 74.73 143 VAL B O 1
ATOM 3926 N N . ASN B 1 144 ? 16.456 -78.619 -16.644 1.00 67.35 144 ASN B N 1
ATOM 3927 C CA . ASN B 1 144 ? 17.111 -77.478 -15.999 1.00 68.69 144 ASN B CA 1
ATOM 3928 C C . ASN B 1 144 ? 17.465 -76.354 -16.982 1.00 73.99 144 ASN B C 1
ATOM 3929 O O . ASN B 1 144 ? 18.400 -75.590 -16.743 1.00 72.19 144 ASN B O 1
ATOM 3934 N N . ASN B 1 145 ? 16.697 -76.256 -18.075 1.00 82.30 145 ASN B N 1
ATOM 3935 C CA . ASN B 1 145 ? 16.941 -75.312 -19.180 1.00 89.34 145 ASN B CA 1
ATOM 3936 C C . ASN B 1 145 ? 18.324 -75.432 -19.875 1.00 92.01 145 ASN B C 1
ATOM 3937 O O . ASN B 1 145 ? 18.751 -74.493 -20.551 1.00 93.56 145 ASN B O 1
ATOM 3939 N N . THR B 1 146 ? 18.989 -76.591 -19.753 1.00 93.62 146 THR B N 1
ATOM 3940 C CA . THR B 1 146 ? 20.348 -76.801 -20.302 1.00 88.47 146 THR B CA 1
ATOM 3941 C C . THR B 1 146 ? 20.577 -78.220 -20.858 1.00 88.05 146 THR B C 1
ATOM 3942 O O . THR B 1 146 ? 20.809 -78.365 -22.057 1.00 90.24 146 THR B O 1
ATOM 3946 N N . GLN B 1 147 ? 20.504 -79.249 -20.010 1.00 81.77 147 GLN B N 1
ATOM 3947 C CA . GLN B 1 147 ? 20.822 -80.631 -20.428 1.00 76.58 147 GLN B CA 1
ATOM 3948 C C . GLN B 1 147 ? 19.741 -81.243 -21.338 1.00 72.61 147 GLN B C 1
ATOM 3949 O O . GLN B 1 147 ? 18.646 -81.520 -20.865 1.00 75.50 147 GLN B O 1
ATOM 3951 N N . PRO B 1 148 ? 20.038 -81.468 -22.640 1.00 75.80 148 PRO B N 1
ATOM 3952 C CA . PRO B 1 148 ? 18.985 -81.922 -23.575 1.00 77.10 148 PRO B CA 1
ATOM 3953 C C . PRO B 1 148 ? 18.631 -83.417 -23.480 1.00 77.70 148 PRO B C 1
ATOM 3954 O O . PRO B 1 148 ? 19.049 -84.213 -24.320 1.00 75.07 148 PRO B O 1
ATOM 3958 N N . MET B 1 149 ? 17.822 -83.767 -22.480 1.00 81.45 149 MET B N 1
ATOM 3959 C CA . MET B 1 149 ? 17.415 -85.163 -22.234 1.00 84.62 149 MET B CA 1
ATOM 3960 C C . MET B 1 149 ? 16.754 -85.839 -23.443 1.00 87.91 149 MET B C 1
ATOM 3961 O O . MET B 1 149 ? 16.978 -87.022 -23.684 1.00 98.28 149 MET B O 1
ATOM 3963 N N . CYS B 1 150 ? 15.943 -85.091 -24.187 1.00 90.33 150 CYS B N 1
ATOM 3964 C CA . CYS B 1 150 ? 15.339 -85.568 -25.434 1.00 94.12 150 CYS B CA 1
ATOM 3965 C C . CYS B 1 150 ? 15.521 -84.514 -26.517 1.00 90.97 150 CYS B C 1
ATOM 3966 O O . CYS B 1 150 ? 15.885 -83.367 -26.233 1.00 86.24 150 CYS B O 1
ATOM 3969 N N . SER B 1 151 ? 15.263 -84.909 -27.762 1.00 89.69 151 SER B N 1
ATOM 3970 C CA . SER B 1 151 ? 15.331 -83.987 -28.896 1.00 90.17 151 SER B CA 1
ATOM 3971 C C . SER B 1 151 ? 14.121 -83.034 -28.842 1.00 94.72 151 SER B C 1
ATOM 3972 O O . SER B 1 151 ? 13.031 -83.465 -28.449 1.00 95.38 151 SER B O 1
ATOM 3975 N N . PRO B 1 152 ? 14.308 -81.736 -29.203 1.00 96.67 152 PRO B N 1
ATOM 3976 C CA . PRO B 1 152 ? 13.166 -80.806 -29.295 1.00 88.25 152 PRO B CA 1
ATOM 3977 C C . PRO B 1 152 ? 12.093 -81.226 -30.291 1.00 83.19 152 PRO B C 1
ATOM 3978 O O . PRO B 1 152 ? 12.384 -81.938 -31.250 1.00 80.74 152 PRO B O 1
ATOM 3982 N N . LYS B 1 153 ? 10.862 -80.773 -30.060 1.00 74.89 153 LYS B N 1
ATOM 3983 C CA . LYS B 1 153 ? 9.749 -81.064 -30.970 1.00 69.07 153 LYS B CA 1
ATOM 3984 C C . LYS B 1 153 ? 8.655 -79.995 -30.953 1.00 64.36 153 LYS B C 1
ATOM 3985 O O . LYS B 1 153 ? 8.539 -79.206 -30.003 1.00 66.16 153 LYS B O 1
ATOM 3987 N N . LEU B 1 154 ? 7.861 -80.009 -32.021 1.00 57.45 154 LEU B N 1
ATOM 3988 C CA . LEU B 1 154 ? 6.746 -79.111 -32.204 1.00 58.71 154 LEU B CA 1
ATOM 3989 C C . LEU B 1 154 ? 5.455 -79.929 -32.222 1.00 60.19 154 LEU B C 1
ATOM 3990 O O . LEU B 1 154 ? 5.180 -80.650 -33.192 1.00 58.77 154 LEU B O 1
ATOM 3992 N N . LEU B 1 155 ? 4.659 -79.806 -31.155 1.00 61.94 155 LEU B N 1
ATOM 3993 C CA . LEU B 1 155 ? 3.357 -80.478 -31.078 1.00 63.68 155 LEU B CA 1
ATOM 3994 C C . LEU B 1 155 ? 2.226 -79.558 -31.513 1.00 56.94 155 LEU B C 1
ATOM 3995 O O . LEU B 1 155 ? 2.370 -78.342 -31.482 1.00 58.49 155 LEU B O 1
ATOM 4000 N N . THR B 1 156 ? 1.113 -80.170 -31.901 1.00 52.19 156 THR B N 1
ATOM 4001 C CA . THR B 1 156 ? -0.037 -79.478 -32.451 1.00 58.33 156 THR B CA 1
ATOM 4002 C C . THR B 1 156 ? -1.315 -80.182 -32.015 1.00 59.44 156 THR B C 1
ATOM 4003 O O . THR B 1 156 ? -1.716 -81.171 -32.634 1.00 57.89 156 THR B O 1
ATOM 4007 N N . PHE B 1 157 ? -1.951 -79.655 -30.961 1.00 58.04 157 PHE B N 1
ATOM 4008 C CA . PHE B 1 157 ? -3.204 -80.220 -30.442 1.00 54.93 157 PHE B CA 1
ATOM 4009 C C . PHE B 1 157 ? -4.419 -79.547 -31.060 1.00 54.26 157 PHE B C 1
ATOM 4010 O O . PHE B 1 157 ? -4.368 -78.366 -31.386 1.00 58.24 157 PHE B O 1
ATOM 4018 N N . ASP B 1 158 ? -5.505 -80.301 -31.224 1.00 55.68 158 ASP B N 1
ATOM 4019 C CA . ASP B 1 158 ? -6.788 -79.727 -31.621 1.00 59.55 158 ASP B CA 1
ATOM 4020 C C . ASP B 1 158 ? -7.500 -79.328 -30.335 1.00 61.06 158 ASP B C 1
ATOM 4021 O O . ASP B 1 158 ? -7.876 -80.186 -29.525 1.00 59.03 158 ASP B O 1
ATOM 4026 N N . LEU B 1 159 ? -7.671 -78.018 -30.145 1.00 60.04 159 LEU B N 1
ATOM 4027 C CA . LEU B 1 159 ? -8.249 -77.477 -28.913 1.00 55.89 159 LEU B CA 1
ATOM 4028 C C . LEU B 1 159 ? -9.727 -77.855 -28.770 1.00 57.40 159 LEU B C 1
ATOM 4029 O O . LEU B 1 159 ? -10.223 -77.922 -27.646 1.00 60.28 159 LEU B O 1
ATOM 4034 N N . THR B 1 160 ? -10.416 -78.119 -29.885 1.00 58.41 160 THR B N 1
ATOM 4035 C CA . THR B 1 160 ? -11.805 -78.584 -29.841 1.00 65.08 160 THR B CA 1
ATOM 4036 C C . THR B 1 160 ? -11.938 -79.956 -29.161 1.00 69.56 160 THR B C 1
ATOM 4037 O O . THR B 1 160 ? -12.887 -80.186 -28.414 1.00 74.65 160 THR B O 1
ATOM 4041 N N . THR B 1 161 ? -10.977 -80.849 -29.411 1.00 74.85 161 THR B N 1
ATOM 4042 C CA . THR B 1 161 ? -11.000 -82.228 -28.879 1.00 74.87 161 THR B CA 1
ATOM 4043 C C . THR B 1 161 ? -10.050 -82.501 -27.712 1.00 74.59 161 THR B C 1
ATOM 4044 O O . THR B 1 161 ? -10.201 -83.513 -27.042 1.00 78.70 161 THR B O 1
ATOM 4048 N N . SER B 1 162 ? -9.055 -81.639 -27.506 1.00 72.59 162 SER B N 1
ATOM 4049 C CA . SER B 1 162 ? -7.959 -81.878 -26.550 1.00 74.67 162 SER B CA 1
ATOM 4050 C C . SER B 1 162 ? -7.021 -83.024 -26.956 1.00 78.01 162 SER B C 1
ATOM 4051 O O . SER B 1 162 ? -6.195 -83.461 -26.144 1.00 84.71 162 SER B O 1
ATOM 4054 N N . GLN B 1 163 ? -7.116 -83.482 -28.207 1.00 82.33 163 GLN B N 1
ATOM 4055 C CA . GLN B 1 163 ? -6.281 -84.569 -28.702 1.00 83.96 163 GLN B CA 1
ATOM 4056 C C . GLN B 1 163 ? -5.175 -84.016 -29.598 1.00 81.73 163 GLN B C 1
ATOM 4057 O O . GLN B 1 163 ? -5.276 -82.903 -30.121 1.00 83.10 163 GLN B O 1
ATOM 4063 N N . LEU B 1 164 ? -4.127 -84.818 -29.763 1.00 81.48 164 LEU B N 1
ATOM 4064 C CA . LEU B 1 164 ? -2.929 -84.446 -30.516 1.00 79.12 164 LEU B CA 1
ATOM 4065 C C . LEU B 1 164 ? -3.112 -84.735 -32.009 1.00 74.84 164 LEU B C 1
ATOM 4066 O O . LEU B 1 164 ? -3.480 -85.839 -32.373 1.00 67.94 164 LEU B O 1
ATOM 4071 N N . LEU B 1 165 ? -2.867 -83.735 -32.857 1.00 73.75 165 LEU B N 1
ATOM 4072 C CA . LEU B 1 165 ? -3.009 -83.870 -34.320 1.00 72.60 165 LEU B CA 1
ATOM 4073 C C . LEU B 1 165 ? -1.705 -84.278 -35.033 1.00 73.37 165 LEU B C 1
ATOM 4074 O O . LEU B 1 165 ? -1.743 -85.016 -36.023 1.00 69.72 165 LEU B O 1
ATOM 4077 N N . LYS B 1 166 ? -0.574 -83.747 -34.565 1.00 72.57 166 LYS B N 1
ATOM 4078 C CA . LYS B 1 166 ? 0.721 -84.001 -35.184 1.00 71.30 166 LYS B CA 1
ATOM 4079 C C . LYS B 1 166 ? 1.857 -83.678 -34.217 1.00 70.70 166 LYS B C 1
ATOM 4080 O O . LYS B 1 166 ? 1.732 -82.805 -33.370 1.00 68.48 166 LYS B O 1
ATOM 4082 N N . GLN B 1 167 ? 2.954 -84.417 -34.351 1.00 77.71 167 GLN B N 1
ATOM 4083 C CA . GLN B 1 167 ? 4.165 -84.234 -33.556 1.00 81.52 167 GLN B CA 1
ATOM 4084 C C . GLN B 1 167 ? 5.320 -84.324 -34.542 1.00 84.89 167 GLN B C 1
ATOM 4085 O O . GLN B 1 167 ? 5.309 -85.192 -35.421 1.00 92.24 167 GLN B O 1
ATOM 4091 N N . VAL B 1 168 ? 6.289 -83.420 -34.425 1.00 81.08 168 VAL B N 1
ATOM 4092 C CA . VAL B 1 168 ? 7.427 -83.392 -35.335 1.00 79.11 168 VAL B CA 1
ATOM 4093 C C . VAL B 1 168 ? 8.691 -83.095 -34.549 1.00 80.45 168 VAL B C 1
ATOM 4094 O O . VAL B 1 168 ? 8.721 -82.158 -33.760 1.00 84.16 168 VAL B O 1
ATOM 4098 N N . GLU B 1 169 ? 9.733 -83.896 -34.773 1.00 80.40 169 GLU B N 1
ATOM 4099 C CA . GLU B 1 169 ? 11.025 -83.666 -34.134 1.00 78.42 169 GLU B CA 1
ATOM 4100 C C . GLU B 1 169 ? 11.736 -82.560 -34.900 1.00 76.41 169 GLU B C 1
ATOM 4101 O O . GLU B 1 169 ? 11.624 -82.468 -36.121 1.00 70.09 169 GLU B O 1
ATOM 4103 N N . ILE B 1 170 ? 12.437 -81.706 -34.162 1.00 77.52 170 ILE B N 1
ATOM 4104 C CA . ILE B 1 170 ? 13.324 -80.709 -34.735 1.00 81.25 170 ILE B CA 1
ATOM 4105 C C . ILE B 1 170 ? 14.693 -81.380 -34.836 1.00 84.94 170 ILE B C 1
ATOM 4106 O O . ILE B 1 170 ? 15.318 -81.663 -33.804 1.00 87.40 170 ILE B O 1
ATOM 4108 N N . PRO B 1 171 ? 15.169 -81.665 -36.073 1.00 84.64 171 PRO B N 1
ATOM 4109 C CA . PRO B 1 171 ? 16.540 -82.204 -36.211 1.00 83.66 171 PRO B CA 1
ATOM 4110 C C . PRO B 1 171 ? 17.605 -81.328 -35.551 1.00 77.59 171 PRO B C 1
ATOM 4111 O O . PRO B 1 171 ? 18.777 -81.681 -35.479 1.00 70.43 171 PRO B O 1
ATOM 4115 N N . VAL B 1 174 ? 18.155 -78.694 -38.169 1.00 68.89 174 VAL B N 1
ATOM 4116 C CA . VAL B 1 174 ? 17.629 -77.393 -37.748 1.00 68.30 174 VAL B CA 1
ATOM 4117 C C . VAL B 1 174 ? 17.961 -77.002 -36.278 1.00 68.71 174 VAL B C 1
ATOM 4118 O O . VAL B 1 174 ? 18.171 -75.821 -35.981 1.00 64.12 174 VAL B O 1
ATOM 4120 N N . ALA B 1 175 ? 18.008 -77.990 -35.386 1.00 74.76 175 ALA B N 1
ATOM 4121 C CA . ALA B 1 175 ? 17.860 -77.732 -33.944 1.00 75.18 175 ALA B CA 1
ATOM 4122 C C . ALA B 1 175 ? 19.106 -77.162 -33.283 1.00 74.98 175 ALA B C 1
ATOM 4123 O O . ALA B 1 175 ? 18.991 -76.489 -32.254 1.00 70.08 175 ALA B O 1
ATOM 4125 N N . VAL B 1 176 ? 20.279 -77.440 -33.847 1.00 79.07 176 VAL B N 1
ATOM 4126 C CA . VAL B 1 176 ? 21.542 -76.987 -33.250 1.00 83.68 176 VAL B CA 1
ATOM 4127 C C . VAL B 1 176 ? 22.424 -76.285 -34.269 1.00 86.74 176 VAL B C 1
ATOM 4128 O O . VAL B 1 176 ? 22.264 -76.496 -35.460 1.00 85.28 176 VAL B O 1
ATOM 4132 N N . ASN B 1 177 ? 23.313 -75.431 -33.764 1.00 91.67 177 ASN B N 1
ATOM 4133 C CA . ASN B 1 177 ? 24.105 -74.518 -34.587 1.00 97.19 177 ASN B CA 1
ATOM 4134 C C . ASN B 1 177 ? 25.001 -75.096 -35.676 1.00 98.41 177 ASN B C 1
ATOM 4135 N N . ALA B 1 178 ? 25.468 -76.337 -35.548 1.00 100.09 178 ALA B N 1
ATOM 4136 C CA . ALA B 1 178 ? 26.353 -76.947 -36.564 1.00 100.48 178 ALA B CA 1
ATOM 4137 C C . ALA B 1 178 ? 27.717 -76.229 -36.684 1.00 95.27 178 ALA B C 1
ATOM 4138 O O . ALA B 1 178 ? 28.231 -75.986 -37.777 1.00 97.36 178 ALA B O 1
ATOM 4140 N N . THR B 1 179 ? 28.301 -75.931 -35.533 1.00 90.45 179 THR B N 1
ATOM 4141 C CA . THR B 1 179 ? 29.565 -75.172 -35.412 1.00 89.87 179 THR B CA 1
ATOM 4142 C C . THR B 1 179 ? 29.747 -74.780 -33.944 1.00 89.03 179 THR B C 1
ATOM 4143 O O . THR B 1 179 ? 30.737 -75.150 -33.318 1.00 84.52 179 THR B O 1
ATOM 4145 N N . THR B 1 180 ? 28.758 -74.078 -33.374 1.00 89.54 180 THR B N 1
ATOM 4146 C CA . THR B 1 180 ? 28.688 -73.867 -31.920 1.00 86.00 180 THR B CA 1
ATOM 4147 C C . THR B 1 180 ? 28.178 -75.115 -31.182 1.00 85.53 180 THR B C 1
ATOM 4148 O O . THR B 1 180 ? 28.533 -75.331 -30.025 1.00 81.66 180 THR B O 1
ATOM 4151 N N . GLY B 1 181 ? 27.323 -75.901 -31.847 1.00 83.08 181 GLY B N 1
ATOM 4152 C CA . GLY B 1 181 ? 26.707 -77.104 -31.270 1.00 78.50 181 GLY B CA 1
ATOM 4153 C C . GLY B 1 181 ? 25.437 -76.857 -30.448 1.00 76.23 181 GLY B C 1
ATOM 4154 O O . GLY B 1 181 ? 24.754 -77.811 -30.067 1.00 74.44 181 GLY B O 1
ATOM 4155 N N . LYS B 1 182 ? 25.118 -75.590 -30.177 1.00 73.74 182 LYS B N 1
ATOM 4156 C CA . LYS B 1 182 ? 24.162 -75.214 -29.147 1.00 70.06 182 LYS B CA 1
ATOM 4157 C C . LYS B 1 182 ? 22.736 -75.269 -29.703 1.00 68.30 182 LYS B C 1
ATOM 4158 O O . LYS B 1 182 ? 22.526 -75.042 -30.909 1.00 62.53 182 LYS B O 1
ATOM 4160 N N . ARG B 1 184 ? 18.863 -74.135 -27.712 1.00 54.66 184 ARG B N 1
ATOM 4161 C CA . ARG B 1 184 ? 17.766 -73.786 -26.797 1.00 52.60 184 ARG B CA 1
ATOM 4162 C C . ARG B 1 184 ? 16.636 -73.044 -27.502 1.00 50.39 184 ARG B C 1
ATOM 4163 O O . ARG B 1 184 ? 16.689 -71.826 -27.668 1.00 50.67 184 ARG B O 1
ATOM 4171 N N . LEU B 1 185 ? 15.624 -73.789 -27.930 1.00 51.45 185 LEU B N 1
ATOM 4172 C CA . LEU B 1 185 ? 14.507 -73.225 -28.704 1.00 55.36 185 LEU B CA 1
ATOM 4173 C C . LEU B 1 185 ? 13.550 -72.455 -27.761 1.00 58.29 185 LEU B C 1
ATOM 4174 O O . LEU B 1 185 ? 12.753 -73.065 -27.063 1.00 58.47 185 LEU B O 1
ATOM 4176 N N . SER B 1 186 ? 13.643 -71.115 -27.783 1.00 59.60 186 SER B N 1
ATOM 4177 C CA . SER B 1 186 ? 13.093 -70.251 -26.738 1.00 57.09 186 SER B CA 1
ATOM 4178 C C . SER B 1 186 ? 12.125 -69.137 -27.213 1.00 59.19 186 SER B C 1
ATOM 4179 O O . SER B 1 186 ? 11.881 -68.158 -26.475 1.00 57.48 186 SER B O 1
ATOM 4182 N N . SER B 1 187 ? 11.553 -69.285 -28.409 1.00 56.80 187 SER B N 1
ATOM 4183 C CA . SER B 1 187 ? 10.559 -68.341 -28.945 1.00 54.21 187 SER B CA 1
ATOM 4184 C C . SER B 1 187 ? 9.789 -68.985 -30.102 1.00 55.97 187 SER B C 1
ATOM 4185 O O . SER B 1 187 ? 10.325 -69.833 -30.827 1.00 57.66 187 SER B O 1
ATOM 4187 N N . LEU B 1 188 ? 8.535 -68.580 -30.282 1.00 56.79 188 LEU B N 1
ATOM 4188 C CA . LEU B 1 188 ? 7.642 -69.253 -31.234 1.00 56.19 188 LEU B CA 1
ATOM 4189 C C . LEU B 1 188 ? 6.661 -68.266 -31.860 1.00 58.73 188 LEU B C 1
ATOM 4190 O O . LEU B 1 188 ? 6.219 -67.331 -31.198 1.00 65.44 188 LEU B O 1
ATOM 4193 N N . ALA B 1 189 ? 6.324 -68.486 -33.126 1.00 53.50 189 ALA B N 1
ATOM 4194 C CA . ALA B 1 189 ? 5.331 -67.677 -33.824 1.00 49.99 189 ALA B CA 1
ATOM 4195 C C . ALA B 1 189 ? 4.722 -68.512 -34.925 1.00 47.47 189 ALA B C 1
ATOM 4196 O O . ALA B 1 189 ? 5.425 -69.274 -35.561 1.00 47.14 189 ALA B O 1
ATOM 4198 N N . VAL B 1 190 ? 3.429 -68.368 -35.152 1.00 50.57 190 VAL B N 1
ATOM 4199 C CA . VAL B 1 190 ? 2.706 -69.256 -36.068 1.00 55.41 190 VAL B CA 1
ATOM 4200 C C . VAL B 1 190 ? 1.812 -68.439 -36.996 1.00 59.26 190 VAL B C 1
ATOM 4201 O O . VAL B 1 190 ? 1.094 -67.543 -36.540 1.00 60.88 190 VAL B O 1
ATOM 4203 N N . GLN B 1 191 ? 1.855 -68.761 -38.292 1.00 59.68 191 GLN B N 1
ATOM 4204 C CA . GLN B 1 191 ? 1.129 -68.029 -39.330 1.00 56.74 191 GLN B CA 1
ATOM 4205 C C . GLN B 1 191 ? 0.156 -68.979 -40.036 1.00 54.64 191 GLN B C 1
ATOM 4206 O O . GLN B 1 191 ? 0.488 -69.587 -41.046 1.00 55.16 191 GLN B O 1
ATOM 4208 N N . CYS B 1 195 ? -4.809 -72.943 -43.266 1.00 114.98 195 CYS B N 1
ATOM 4209 C CA . CYS B 1 195 ? -6.031 -72.946 -42.469 1.00 115.32 195 CYS B CA 1
ATOM 4210 C C . CYS B 1 195 ? -7.259 -72.851 -43.378 1.00 110.50 195 CYS B C 1
ATOM 4211 O O . CYS B 1 195 ? -7.657 -73.825 -44.018 1.00 104.64 195 CYS B O 1
ATOM 4214 N N . ASP B 1 200 ? -1.771 -75.268 -44.795 1.00 88.90 200 ASP B N 1
ATOM 4215 C CA . ASP B 1 200 ? -0.684 -74.424 -45.268 1.00 89.32 200 ASP B CA 1
ATOM 4216 C C . ASP B 1 200 ? -0.322 -73.314 -44.279 1.00 90.44 20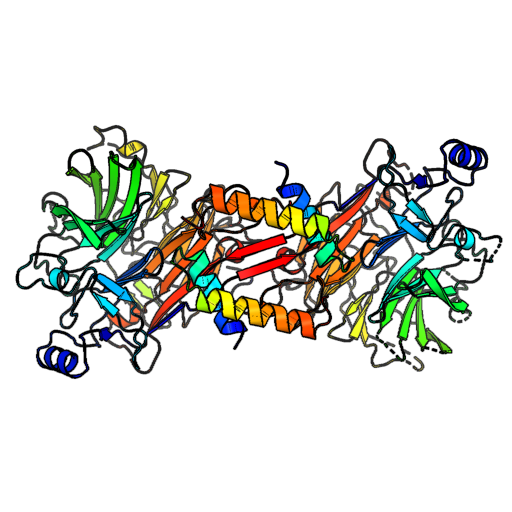0 ASP B C 1
ATOM 4217 O O . ASP B 1 200 ? -0.514 -72.135 -44.577 1.00 91.93 200 ASP B O 1
ATOM 4218 N N . THR B 1 201 ? 0.199 -73.708 -43.115 1.00 87.39 201 THR B N 1
ATOM 4219 C CA . THR B 1 201 ? 0.708 -72.773 -42.093 1.00 84.55 201 THR B CA 1
ATOM 4220 C C . THR B 1 201 ? 2.241 -72.802 -42.013 1.00 77.84 201 THR B C 1
ATOM 4221 O O . THR B 1 201 ? 2.883 -73.755 -42.455 1.00 71.95 201 THR B O 1
ATOM 4225 N N . MET B 1 202 ? 2.813 -71.742 -41.448 1.00 75.06 202 MET B N 1
ATOM 4226 C CA . MET B 1 202 ? 4.268 -71.583 -41.337 1.00 75.25 202 MET B CA 1
ATOM 4227 C C . MET B 1 202 ? 4.579 -71.308 -39.871 1.00 75.50 202 MET B C 1
ATOM 4228 O O . MET B 1 202 ? 4.001 -70.379 -39.292 1.00 88.40 202 MET B O 1
ATOM 4233 N N . VAL B 1 203 ? 5.472 -72.087 -39.268 1.00 71.17 203 VAL B N 1
ATOM 4234 C CA . VAL B 1 203 ? 5.931 -71.833 -37.894 1.00 67.21 203 VAL B CA 1
ATOM 4235 C C . VAL B 1 203 ? 7.341 -71.230 -37.932 1.00 61.77 203 VAL B C 1
ATOM 4236 O O . VAL B 1 203 ? 8.076 -71.432 -38.892 1.00 60.97 203 VAL B O 1
ATOM 4238 N N . TYR B 1 204 ? 7.702 -70.463 -36.906 1.00 60.31 204 TYR B N 1
ATOM 4239 C CA . TYR B 1 204 ? 9.031 -69.868 -36.773 1.00 59.99 204 TYR B CA 1
ATOM 4240 C C . TYR B 1 204 ? 9.545 -70.096 -35.356 1.00 61.08 204 TYR B C 1
ATOM 4241 O O . TYR B 1 204 ? 8.857 -69.773 -34.396 1.00 69.39 204 TYR B O 1
ATOM 4250 N N . ILE B 1 205 ? 10.758 -70.623 -35.211 1.00 59.49 205 ILE B N 1
ATOM 4251 C CA . ILE B 1 205 ? 11.305 -70.967 -33.888 1.00 57.65 205 ILE B CA 1
ATOM 4252 C C . ILE B 1 205 ? 12.679 -70.339 -33.690 1.00 55.40 205 ILE B C 1
ATOM 4253 O O . ILE B 1 205 ? 13.618 -70.705 -34.377 1.00 67.79 205 ILE B O 1
ATOM 4255 N N . ALA B 1 206 ? 12.796 -69.398 -32.757 1.00 52.61 206 ALA B N 1
ATOM 4256 C CA . ALA B 1 206 ? 14.086 -68.788 -32.435 1.00 52.31 206 ALA B CA 1
ATOM 4257 C C . ALA B 1 206 ? 14.881 -69.700 -31.542 1.00 56.71 206 ALA B C 1
ATOM 4258 O O . ALA B 1 206 ? 14.310 -70.400 -30.720 1.00 57.50 206 ALA B O 1
ATOM 4260 N N . ASP B 1 207 ? 16.203 -69.682 -31.711 1.00 65.19 207 ASP B N 1
ATOM 4261 C CA . ASP B 1 207 ? 17.145 -70.466 -30.889 1.00 66.28 207 ASP B CA 1
ATOM 4262 C C . ASP B 1 207 ? 18.140 -69.516 -30.232 1.00 67.50 207 ASP B C 1
ATOM 4263 O O . ASP B 1 207 ? 19.129 -69.119 -30.850 1.00 71.77 207 ASP B O 1
ATOM 4264 N N . GLU B 1 208 ? 17.869 -69.131 -28.992 1.00 69.77 208 GLU B N 1
ATOM 4265 C CA . GLU B 1 208 ? 18.658 -68.074 -28.350 1.00 74.87 208 GLU B CA 1
ATOM 4266 C C . GLU B 1 208 ? 20.122 -68.472 -28.113 1.00 76.40 208 GLU B C 1
ATOM 4267 O O . GLU B 1 208 ? 21.017 -67.639 -28.261 1.00 71.07 208 GLU B O 1
ATOM 4269 N N . LYS B 1 209 ? 20.355 -69.736 -27.756 1.00 80.69 209 LYS B N 1
ATOM 4270 C CA . LYS B 1 209 ? 21.697 -70.229 -27.461 1.00 81.75 209 LYS B CA 1
ATOM 4271 C C . LYS B 1 209 ? 22.485 -70.397 -28.753 1.00 82.37 209 LYS B C 1
ATOM 4272 O O . LYS B 1 209 ? 23.579 -69.856 -28.892 1.00 83.27 209 LYS B O 1
ATOM 4273 N N . GLY B 1 210 ? 21.909 -71.141 -29.695 1.00 80.88 210 GLY B N 1
ATOM 4274 C CA . GLY B 1 210 ? 22.528 -71.384 -31.008 1.00 81.20 210 GLY B CA 1
ATOM 4275 C C . GLY B 1 210 ? 22.510 -70.229 -32.001 1.00 78.81 210 GLY B C 1
ATOM 4276 O O . GLY B 1 210 ? 23.231 -70.261 -32.998 1.00 75.70 210 GLY B O 1
ATOM 4277 N N . GLU B 1 211 ? 21.666 -69.229 -31.746 1.00 79.25 211 GLU B N 1
ATOM 4278 C CA . GLU B 1 211 ? 21.618 -67.987 -32.533 1.00 75.95 211 GLU B CA 1
ATOM 4279 C C . GLU B 1 211 ? 21.193 -68.230 -33.983 1.00 76.99 211 GLU B C 1
ATOM 4280 O O . GLU B 1 211 ? 21.999 -68.103 -34.908 1.00 77.20 211 GLU B O 1
ATOM 4286 N N . GLY B 1 212 ? 19.912 -68.554 -34.155 1.00 77.57 212 GLY B N 1
ATOM 4287 C CA . GLY B 1 212 ? 19.334 -68.799 -35.476 1.00 73.99 212 GLY B CA 1
ATOM 4288 C C . GLY B 1 212 ? 17.825 -68.897 -35.482 1.00 68.24 212 GLY B C 1
ATOM 4289 O O . GLY B 1 212 ? 17.204 -68.865 -34.432 1.00 73.07 212 GLY B O 1
ATOM 4290 N N . LEU B 1 213 ? 17.257 -69.034 -36.675 1.00 62.17 213 LEU B N 1
ATOM 4291 C CA . LEU B 1 213 ? 15.814 -68.990 -36.889 1.00 61.39 213 LEU B CA 1
ATOM 4292 C C . LEU B 1 213 ? 15.358 -70.206 -37.702 1.00 61.38 213 LEU B C 1
ATOM 4293 O O . LEU B 1 213 ? 15.589 -70.281 -38.907 1.00 64.86 213 LEU B O 1
ATOM 4295 N N . ILE B 1 214 ? 14.725 -71.166 -37.042 1.00 62.69 214 ILE B N 1
ATOM 4296 C CA . ILE B 1 214 ? 14.156 -72.334 -37.721 1.00 62.55 214 ILE B CA 1
ATOM 4297 C C . ILE B 1 214 ? 12.833 -71.960 -38.401 1.00 59.77 214 ILE B C 1
ATOM 4298 O O . ILE B 1 214 ? 12.017 -71.279 -37.791 1.00 61.23 214 ILE B O 1
ATOM 4300 N N . VAL B 1 215 ? 12.636 -72.387 -39.647 1.00 58.67 215 VAL B N 1
ATOM 4301 C CA . VAL B 1 215 ? 11.406 -72.087 -40.415 1.00 61.16 215 VAL B CA 1
ATOM 4302 C C . VAL B 1 215 ? 10.763 -73.376 -40.916 1.00 63.22 215 VAL B C 1
ATOM 4303 O O . VAL B 1 215 ? 11.297 -74.002 -41.830 1.00 61.95 215 VAL B O 1
ATOM 4307 N N . TYR B 1 216 ? 9.624 -73.749 -40.325 1.00 66.44 216 TYR B N 1
ATOM 4308 C CA . TYR B 1 216 ? 8.887 -74.985 -40.679 1.00 69.66 216 TYR B CA 1
ATOM 4309 C C . TYR B 1 216 ? 7.776 -74.701 -41.683 1.00 66.79 216 TYR B C 1
ATOM 4310 O O . TYR B 1 216 ? 7.140 -73.640 -41.621 1.00 65.98 216 TYR B O 1
ATOM 4318 N N . HIS B 1 217 ? 7.541 -75.658 -42.581 1.00 72.72 217 HIS B N 1
ATOM 4319 C CA . HIS B 1 217 ? 6.458 -75.584 -43.567 1.00 83.69 217 HIS B CA 1
ATOM 4320 C C . HIS B 1 217 ? 5.497 -76.755 -43.373 1.00 88.88 217 HIS B C 1
ATOM 4321 O O . HIS B 1 217 ? 5.904 -77.917 -43.438 1.00 88.61 217 HIS B O 1
ATOM 4328 N N . ASN B 1 218 ? 4.221 -76.442 -43.143 1.00 94.70 218 ASN B N 1
ATOM 4329 C CA . ASN B 1 218 ? 3.157 -77.454 -43.017 1.00 95.82 218 ASN B CA 1
ATOM 4330 C C . ASN B 1 218 ? 2.896 -78.088 -44.379 1.00 96.53 218 ASN B C 1
ATOM 4331 O O . ASN B 1 218 ? 2.625 -79.282 -44.480 1.00 102.23 218 ASN B O 1
ATOM 4333 N N . ASP B 1 221 ? 6.645 -80.674 -45.365 1.00 61.93 221 ASP B N 1
ATOM 4334 C CA . ASP B 1 221 ? 7.123 -80.847 -43.982 1.00 66.21 221 ASP B CA 1
ATOM 4335 C C . ASP B 1 221 ? 8.624 -80.487 -43.821 1.00 67.74 221 ASP B C 1
ATOM 4336 O O . ASP B 1 221 ? 9.374 -81.147 -43.077 1.00 68.16 221 ASP B O 1
ATOM 4338 N N . SER B 1 222 ? 9.033 -79.413 -44.497 1.00 66.40 222 SER B N 1
ATOM 4339 C CA . SER B 1 222 ? 10.434 -78.984 -44.507 1.00 66.46 222 SER B CA 1
ATOM 4340 C C . SER B 1 222 ? 10.790 -78.226 -43.223 1.00 68.61 222 SER B C 1
ATOM 4341 O O . SER B 1 222 ? 9.928 -77.587 -42.622 1.00 76.65 222 SER B O 1
ATOM 4343 N N . PHE B 1 223 ? 12.053 -78.314 -42.812 1.00 68.04 223 PHE B N 1
ATOM 4344 C CA . PHE B 1 223 ? 12.636 -77.434 -41.789 1.00 70.23 223 PHE B CA 1
ATOM 4345 C C . PHE B 1 223 ? 13.880 -76.766 -42.374 1.00 74.30 223 PHE B C 1
ATOM 4346 O O . PHE B 1 223 ? 14.515 -77.332 -43.273 1.00 77.92 223 PHE B O 1
ATOM 4348 N N . HIS B 1 224 ? 14.240 -75.585 -41.871 1.00 77.02 224 HIS B N 1
ATOM 4349 C CA . HIS B 1 224 ? 15.423 -74.876 -42.379 1.00 78.65 224 HIS B CA 1
ATOM 4350 C C . HIS B 1 224 ? 15.960 -73.853 -41.391 1.00 77.26 224 HIS B C 1
ATOM 4351 O O . HIS B 1 224 ? 15.242 -72.927 -41.020 1.00 87.90 224 HIS B O 1
ATOM 4352 N N . ARG B 1 225 ? 17.209 -74.019 -40.963 1.00 68.88 225 ARG B N 1
ATOM 4353 C CA . ARG B 1 225 ? 17.847 -73.086 -40.025 1.00 69.32 225 ARG B CA 1
ATOM 4354 C C . ARG B 1 225 ? 18.523 -71.936 -40.762 1.00 77.46 225 ARG B C 1
ATOM 4355 O O . ARG B 1 225 ? 19.313 -72.159 -41.672 1.00 87.19 225 ARG B O 1
ATOM 4360 N N . LEU B 1 226 ? 18.213 -70.709 -40.358 1.00 82.67 226 LEU B N 1
ATOM 4361 C CA . LEU B 1 226 ? 18.850 -69.504 -40.904 1.00 79.96 226 LEU B CA 1
ATOM 4362 C C . LEU B 1 226 ? 19.818 -68.899 -39.889 1.00 81.02 226 LEU B C 1
ATOM 4363 O O . LEU B 1 226 ? 19.779 -69.248 -38.713 1.00 78.97 226 LEU B O 1
ATOM 4364 N N . THR B 1 227 ? 20.674 -67.989 -40.334 1.00 85.34 227 THR B N 1
ATOM 4365 C CA . THR B 1 227 ? 21.664 -67.338 -39.446 1.00 90.50 227 THR B CA 1
ATOM 4366 C C . THR B 1 227 ? 21.858 -65.873 -39.845 1.00 91.76 227 THR B C 1
ATOM 4367 O O . THR B 1 227 ? 21.622 -65.501 -41.002 1.00 86.37 227 THR B O 1
ATOM 4371 N N . SER B 1 228 ? 22.291 -65.060 -38.886 1.00 91.62 228 SER B N 1
ATOM 4372 C CA . SER B 1 228 ? 22.596 -63.648 -39.130 1.00 85.33 228 SER B CA 1
ATOM 4373 C C . SER B 1 228 ? 23.356 -63.067 -37.947 1.00 85.82 228 SER B C 1
ATOM 4374 O O . SER B 1 228 ? 23.291 -63.603 -36.846 1.00 88.81 228 SER B O 1
ATOM 4377 N N . ASN B 1 229 ? 24.075 -61.975 -38.185 1.00 87.29 229 ASN B N 1
ATOM 4378 C CA . ASN B 1 229 ? 24.716 -61.210 -37.113 1.00 86.77 229 ASN B CA 1
ATOM 4379 C C . ASN B 1 229 ? 23.674 -60.494 -36.253 1.00 87.78 229 ASN B C 1
ATOM 4380 O O . ASN B 1 229 ? 23.928 -60.204 -35.077 1.00 85.28 229 ASN B O 1
ATOM 4381 N N . THR B 1 230 ? 22.514 -60.207 -36.851 1.00 88.81 230 THR B N 1
ATOM 4382 C CA . THR B 1 230 ? 21.343 -59.680 -36.125 1.00 86.68 230 THR B CA 1
ATOM 4383 C C . THR B 1 230 ? 20.758 -60.695 -35.135 1.00 84.80 230 THR B C 1
ATOM 4384 O O . THR B 1 230 ? 20.141 -60.293 -34.151 1.00 87.07 230 THR B O 1
ATOM 4387 N N . PHE B 1 231 ? 20.951 -61.997 -35.404 1.00 76.80 231 PHE B N 1
ATOM 4388 C CA . PHE B 1 231 ? 20.585 -63.077 -34.474 1.00 71.31 231 PHE B CA 1
ATOM 4389 C C . PHE B 1 231 ? 21.594 -63.318 -33.335 1.00 73.36 231 PHE B C 1
ATOM 4390 O O . PHE B 1 231 ? 21.303 -64.071 -32.409 1.00 81.66 231 PHE B O 1
ATOM 4393 N N . ASP B 1 232 ? 22.775 -62.703 -33.409 1.00 77.34 232 ASP B N 1
ATOM 4394 C CA . ASP B 1 232 ? 23.850 -62.947 -32.440 1.00 81.69 232 ASP B CA 1
ATOM 4395 C C . ASP B 1 232 ? 23.723 -62.025 -31.234 1.00 79.30 232 ASP B C 1
ATOM 4396 O O . ASP B 1 232 ? 23.178 -60.923 -31.341 1.00 77.97 232 ASP B O 1
ATOM 4398 N N . TYR B 1 233 ? 24.245 -62.486 -30.102 1.00 77.49 233 TYR B N 1
ATOM 4399 C CA . TYR B 1 233 ? 24.205 -61.726 -28.850 1.00 76.27 233 TYR B CA 1
ATOM 4400 C C . TYR B 1 233 ? 25.227 -60.586 -28.884 1.00 71.40 233 TYR B C 1
ATOM 4401 O O . TYR B 1 233 ? 26.265 -60.703 -29.522 1.00 74.80 233 TYR B O 1
ATOM 4409 N N . ASP B 1 234 ? 24.911 -59.489 -28.209 1.00 69.79 234 ASP B N 1
ATOM 4410 C CA . ASP B 1 234 ? 25.819 -58.357 -28.079 1.00 73.31 234 ASP B CA 1
ATOM 4411 C C . ASP B 1 234 ? 26.402 -58.357 -26.662 1.00 75.84 234 ASP B C 1
ATOM 4412 O O . ASP B 1 234 ? 25.654 -58.293 -25.687 1.00 70.49 234 ASP B O 1
ATOM 4413 N N . PRO B 1 235 ? 27.741 -58.441 -26.543 1.00 84.86 235 PRO B N 1
ATOM 4414 C CA . PRO B 1 235 ? 28.387 -58.446 -25.214 1.00 91.78 235 PRO B CA 1
ATOM 4415 C C . PRO B 1 235 ? 28.143 -57.179 -24.382 1.00 96.29 235 PRO B C 1
ATOM 4416 O O . PRO B 1 235 ? 28.103 -57.259 -23.144 1.00 94.81 235 PRO B O 1
ATOM 4420 N N . LYS B 1 236 ? 27.990 -56.044 -25.073 1.00 99.08 236 LYS B N 1
ATOM 4421 C CA . LYS B 1 236 ? 27.684 -54.744 -24.455 1.00 99.39 236 LYS B CA 1
ATOM 4422 C C . LYS B 1 236 ? 26.469 -54.765 -23.509 1.00 104.00 236 LYS B C 1
ATOM 4423 O O . LYS B 1 236 ? 26.529 -54.175 -22.421 1.00 103.29 236 LYS B O 1
ATOM 4425 N N . PHE B 1 237 ? 25.393 -55.459 -23.915 1.00 107.45 237 PHE B N 1
ATOM 4426 C CA . PHE B 1 237 ? 24.141 -55.536 -23.130 1.00 101.76 237 PHE B CA 1
ATOM 4427 C C . PHE B 1 237 ? 23.852 -56.949 -22.623 1.00 97.64 237 PHE B C 1
ATOM 4428 O O . PHE B 1 237 ? 22.719 -57.432 -22.693 1.00 86.44 237 PHE B O 1
ATOM 4430 N N . THR B 1 238 ? 24.883 -57.599 -22.095 1.00 100.50 238 THR B N 1
ATOM 4431 C CA . THR B 1 238 ? 24.759 -58.938 -21.522 1.00 102.32 238 THR B CA 1
ATOM 4432 C C . THR B 1 238 ? 24.361 -58.872 -20.028 1.00 105.08 238 THR B C 1
ATOM 4433 O O . THR B 1 238 ? 23.687 -59.789 -19.523 1.00 99.46 238 THR B O 1
ATOM 4435 N N . LYS B 1 239 ? 24.751 -57.789 -19.342 1.00 107.77 239 LYS B N 1
ATOM 4436 C CA . LYS B 1 239 ? 24.358 -57.537 -17.944 1.00 106.77 239 LYS B CA 1
ATOM 4437 C C . LYS B 1 239 ? 23.009 -56.820 -17.878 1.00 114.71 239 LYS B C 1
ATOM 4438 O O . LYS B 1 239 ? 22.851 -55.741 -18.475 1.00 131.66 239 LYS B O 1
ATOM 4440 N N . MET B 1 240 ? 22.046 -57.406 -17.155 1.00 108.38 240 MET B N 1
ATOM 4441 C CA . MET B 1 240 ? 20.729 -56.767 -16.923 1.00 97.44 240 MET B CA 1
ATOM 4442 C C . MET B 1 240 ? 20.531 -56.532 -15.412 1.00 92.44 240 MET B C 1
ATOM 4443 O O . MET B 1 240 ? 20.029 -57.386 -14.690 1.00 92.05 240 MET B O 1
ATOM 4448 N N . THR B 1 241 ? 20.960 -55.358 -14.965 1.00 86.64 241 THR B N 1
ATOM 4449 C CA . THR B 1 241 ? 21.145 -55.067 -13.543 1.00 85.40 241 THR B CA 1
ATOM 4450 C C . THR B 1 241 ? 19.862 -55.097 -12.711 1.00 82.14 241 THR B C 1
ATOM 4451 O O . THR B 1 241 ? 18.885 -54.430 -13.032 1.00 79.42 241 THR B O 1
ATOM 4453 N N . ASP B 1 243 ? 15.136 -55.335 -10.737 1.00 75.58 243 ASP B N 1
ATOM 4454 C CA . ASP B 1 243 ? 15.001 -54.997 -9.325 1.00 77.40 243 ASP B CA 1
ATOM 4455 C C . ASP B 1 243 ? 16.279 -54.446 -8.720 1.00 80.08 243 ASP B C 1
ATOM 4456 O O . ASP B 1 243 ? 16.266 -53.365 -8.138 1.00 70.51 243 ASP B O 1
ATOM 4457 N N . GLY B 1 244 ? 17.380 -55.194 -8.857 1.00 87.66 244 GLY B N 1
ATOM 4458 C CA . GLY B 1 244 ? 18.670 -54.831 -8.254 1.00 89.27 244 GLY B CA 1
ATOM 4459 C C . GLY B 1 244 ? 19.843 -55.483 -8.990 1.00 89.24 244 GLY B C 1
ATOM 4460 O O . GLY B 1 244 ? 19.826 -56.682 -9.264 1.00 87.60 244 GLY B O 1
ATOM 4461 N N . THR B 1 248 ? 24.363 -61.878 -15.742 1.00 91.69 248 THR B N 1
ATOM 4462 C CA . THR B 1 248 ? 24.866 -61.856 -17.108 1.00 95.63 248 THR B CA 1
ATOM 4463 C C . THR B 1 248 ? 24.191 -62.976 -17.931 1.00 98.06 248 THR B C 1
ATOM 4464 O O . THR B 1 248 ? 24.020 -64.090 -17.434 1.00 103.49 248 THR B O 1
ATOM 4466 N N . ALA B 1 249 ? 23.789 -62.669 -19.168 1.00 94.60 249 ALA B N 1
ATOM 4467 C CA . ALA B 1 249 ? 23.150 -63.655 -20.059 1.00 91.84 249 ALA B CA 1
ATOM 4468 C C . ALA B 1 249 ? 23.616 -63.527 -21.515 1.00 88.73 249 ALA B C 1
ATOM 4469 O O . ALA B 1 249 ? 23.212 -62.604 -22.219 1.00 80.14 249 ALA B O 1
ATOM 4471 N N . GLN B 1 250 ? 24.469 -64.456 -21.951 1.00 89.32 250 GLN B N 1
ATOM 4472 C CA . GLN B 1 250 ? 24.958 -64.511 -23.326 1.00 88.46 250 GLN B CA 1
ATOM 4473 C C . GLN B 1 250 ? 23.983 -65.321 -24.189 1.00 90.11 250 GLN B C 1
ATOM 4474 O O . GLN B 1 250 ? 24.262 -66.471 -24.555 1.00 89.45 250 GLN B O 1
ATOM 4476 N N . ASP B 1 251 ? 22.845 -64.704 -24.508 1.00 88.22 251 ASP B N 1
ATOM 4477 C CA . ASP B 1 251 ? 21.814 -65.320 -25.360 1.00 81.83 251 ASP B CA 1
ATOM 4478 C C . ASP B 1 251 ? 21.461 -64.375 -26.512 1.00 78.28 251 ASP B C 1
ATOM 4479 O O . ASP B 1 251 ? 21.476 -63.140 -26.350 1.00 70.98 251 ASP B O 1
ATOM 4481 N N . GLY B 1 252 ? 21.151 -64.975 -27.666 1.00 76.51 252 GLY B N 1
ATOM 4482 C CA . GLY B 1 252 ? 20.766 -64.255 -28.887 1.00 74.75 252 GLY B CA 1
ATOM 4483 C C . GLY B 1 252 ? 19.260 -64.237 -29.152 1.00 70.27 252 GLY B C 1
ATOM 4484 O O . GLY B 1 252 ? 18.472 -64.010 -28.230 1.00 64.84 252 GLY B O 1
ATOM 4485 N N . ILE B 1 253 ? 18.867 -64.470 -30.409 1.00 67.13 253 ILE B N 1
ATOM 4486 C CA . ILE B 1 253 ? 17.468 -64.336 -30.855 1.00 69.79 253 ILE B CA 1
ATOM 4487 C C . ILE B 1 253 ? 16.432 -65.004 -29.929 1.00 70.10 253 ILE B C 1
ATOM 4488 O O . ILE B 1 253 ? 16.388 -66.228 -29.785 1.00 64.99 253 ILE B O 1
ATOM 4490 N N . SER B 1 254 ? 15.621 -64.154 -29.305 1.00 73.85 254 SER B N 1
ATOM 4491 C CA . SER B 1 254 ? 14.748 -64.544 -28.203 1.00 73.92 254 SER B CA 1
ATOM 4492 C C . SER B 1 254 ? 13.913 -63.320 -27.813 1.00 76.58 254 SER B C 1
ATOM 4493 N N . GLY B 1 255 ? 12.666 -63.349 -28.287 1.00 73.20 255 GLY B N 1
ATOM 4494 C CA . GLY B 1 255 ? 11.717 -62.234 -28.143 1.00 67.65 255 GLY B CA 1
ATOM 4495 C C . GLY B 1 255 ? 11.010 -61.938 -29.461 1.00 64.84 255 GLY B C 1
ATOM 4496 O O . GLY B 1 255 ? 10.915 -60.787 -29.885 1.00 58.75 255 GLY B O 1
ATOM 4497 N N . MET B 1 256 ? 10.505 -62.978 -30.109 1.00 66.91 256 MET B N 1
ATOM 4498 C CA . MET B 1 256 ? 9.938 -62.840 -31.441 1.00 66.14 256 MET B CA 1
ATOM 4499 C C . MET B 1 256 ? 8.473 -62.428 -31.360 1.00 66.15 256 MET B C 1
ATOM 4500 O O . MET B 1 256 ? 7.791 -62.678 -30.355 1.00 63.62 256 MET B O 1
ATOM 4502 N N . ALA B 1 257 ? 7.999 -61.792 -32.434 1.00 64.14 257 ALA B N 1
ATOM 4503 C CA . ALA B 1 257 ? 6.628 -61.303 -32.527 1.00 61.86 257 ALA B CA 1
ATOM 4504 C C . ALA B 1 257 ? 6.284 -60.984 -33.976 1.00 57.97 257 ALA B C 1
ATOM 4505 O O . ALA B 1 257 ? 6.863 -60.087 -34.571 1.00 56.97 257 ALA B O 1
ATOM 4507 N N . LEU B 1 258 ? 5.342 -61.729 -34.530 1.00 59.86 258 LEU B N 1
ATOM 4508 C CA . LEU B 1 258 ? 4.920 -61.563 -35.915 1.00 65.56 258 LEU B CA 1
ATOM 4509 C C . LEU B 1 258 ? 3.806 -60.519 -35.984 1.00 72.22 258 LEU B C 1
ATOM 4510 O O . LEU B 1 258 ? 2.821 -60.634 -35.265 1.00 72.71 258 LEU B O 1
ATOM 4513 N N . SER B 1 259 ? 3.968 -59.503 -36.835 1.00 73.23 259 SER B N 1
ATOM 4514 C CA . SER B 1 259 ? 2.900 -58.536 -37.094 1.00 71.69 259 SER B CA 1
ATOM 4515 C C . SER B 1 259 ? 1.855 -59.163 -38.015 1.00 71.68 259 SER B C 1
ATOM 4516 O O . SER B 1 259 ? 2.186 -59.548 -39.131 1.00 72.59 259 SER B O 1
ATOM 4519 N N . PRO B 1 260 ? 0.589 -59.262 -37.564 1.00 73.61 260 PRO B N 1
ATOM 4520 C CA . PRO B 1 260 ? -0.455 -59.742 -38.479 1.00 73.12 260 PRO B CA 1
ATOM 4521 C C . PRO B 1 260 ? -0.760 -58.811 -39.654 1.00 76.30 260 PRO B C 1
ATOM 4522 O O . PRO B 1 260 ? -1.364 -59.282 -40.619 1.00 74.06 260 PRO B O 1
ATOM 4526 N N . MET B 1 261 ? -0.378 -57.526 -39.573 1.00 80.04 261 MET B N 1
ATOM 4527 C CA . MET B 1 261 ? -0.644 -56.578 -40.671 1.00 81.32 261 MET B CA 1
ATOM 4528 C C . MET B 1 261 ? 0.506 -56.409 -41.664 1.00 75.01 261 MET B C 1
ATOM 4529 O O . MET B 1 261 ? 0.244 -56.288 -42.864 1.00 70.68 261 MET B O 1
ATOM 4534 N N . THR B 1 262 ? 1.756 -56.416 -41.190 1.00 67.66 262 THR B N 1
ATOM 4535 C CA . THR B 1 262 ? 2.926 -56.241 -42.074 1.00 63.47 262 THR B CA 1
ATOM 4536 C C . THR B 1 262 ? 3.698 -57.524 -42.422 1.00 68.43 262 THR B C 1
ATOM 4537 O O . THR B 1 262 ? 4.523 -57.517 -43.328 1.00 73.94 262 THR B O 1
ATOM 4541 N N . ASN B 1 263 ? 3.456 -58.604 -41.679 1.00 69.08 263 ASN B N 1
ATOM 4542 C CA . ASN B 1 263 ? 4.199 -59.870 -41.813 1.00 62.88 263 ASN B CA 1
ATOM 4543 C C . ASN B 1 263 ? 5.689 -59.783 -41.459 1.00 58.81 263 ASN B C 1
ATOM 4544 O O . ASN B 1 263 ? 6.433 -60.715 -41.744 1.00 56.78 263 ASN B O 1
ATOM 4549 N N . ASN B 1 264 ? 6.110 -58.701 -40.798 1.00 60.47 264 ASN B N 1
ATOM 4550 C CA . ASN B 1 264 ? 7.442 -58.610 -40.227 1.00 69.17 264 ASN B CA 1
ATOM 4551 C C . ASN B 1 264 ? 7.489 -59.433 -38.938 1.00 77.28 264 ASN B C 1
ATOM 4552 O O . ASN B 1 264 ? 6.651 -59.254 -38.051 1.00 85.92 264 ASN B O 1
ATOM 4554 N N . LEU B 1 265 ? 8.458 -60.339 -38.849 1.00 77.51 265 LEU B N 1
ATOM 4555 C CA . LEU B 1 265 ? 8.777 -61.033 -37.605 1.00 71.03 265 LEU B CA 1
ATOM 4556 C C . LEU B 1 265 ? 9.826 -60.185 -36.874 1.00 67.88 265 LEU B C 1
ATOM 4557 O O . LEU B 1 265 ? 11.016 -60.230 -37.201 1.00 63.55 265 LEU B O 1
ATOM 4559 N N . TYR B 1 266 ? 9.366 -59.404 -35.900 1.00 69.69 266 TYR B N 1
ATOM 4560 C CA . TYR B 1 266 ? 10.254 -58.597 -35.056 1.00 72.22 266 TYR B CA 1
ATOM 4561 C C . TYR B 1 266 ? 10.964 -59.502 -34.067 1.00 73.85 266 TYR B C 1
ATOM 4562 O O . TYR B 1 266 ? 10.422 -60.515 -33.642 1.00 76.63 266 TYR B O 1
ATOM 4571 N N . TYR B 1 267 ? 12.185 -59.122 -33.714 1.00 72.28 267 TYR B N 1
ATOM 4572 C CA . TYR B 1 267 ? 13.034 -59.921 -32.833 1.00 71.41 267 TYR B CA 1
ATOM 4573 C C . TYR B 1 267 ? 14.194 -59.058 -32.379 1.00 70.86 267 TYR B C 1
ATOM 4574 O O . TYR B 1 267 ? 14.353 -57.921 -32.813 1.00 78.43 267 TYR B O 1
ATOM 4576 N N . SER B 1 268 ? 15.002 -59.619 -31.498 1.00 64.74 268 SER B N 1
ATOM 4577 C CA . SER B 1 268 ? 16.277 -59.048 -31.124 1.00 64.29 268 SER B CA 1
ATOM 4578 C C . SER B 1 268 ? 17.020 -60.103 -30.299 1.00 71.66 268 SER B C 1
ATOM 4579 O O . SER B 1 268 ? 16.379 -60.964 -29.667 1.00 82.73 268 SER B O 1
ATOM 4582 N N . PRO B 1 269 ? 18.365 -60.035 -30.278 1.00 71.42 269 PRO B N 1
ATOM 4583 C CA . PRO B 1 269 ? 19.011 -60.869 -29.280 1.00 68.93 269 PRO B CA 1
ATOM 4584 C C . PRO B 1 269 ? 18.660 -60.417 -27.854 1.00 68.31 269 PRO B C 1
ATOM 4585 O O . PRO B 1 269 ? 18.421 -59.232 -27.632 1.00 66.77 269 PRO B O 1
ATOM 4586 N N . VAL B 1 270 ? 18.620 -61.369 -26.915 1.00 69.64 270 VAL B N 1
ATOM 4587 C CA . VAL B 1 270 ? 18.353 -61.092 -25.488 1.00 71.57 270 VAL B CA 1
ATOM 4588 C C . VAL B 1 270 ? 19.353 -60.069 -24.952 1.00 73.09 270 VAL B C 1
ATOM 4589 O O . VAL B 1 270 ? 18.970 -59.076 -24.331 1.00 72.05 270 VAL B O 1
ATOM 4591 N N . ALA B 1 271 ? 20.635 -60.316 -25.201 1.00 78.99 271 ALA B N 1
ATOM 4592 C CA . ALA B 1 271 ? 21.648 -59.318 -24.953 1.00 81.00 271 ALA B CA 1
ATOM 4593 C C . ALA B 1 271 ? 21.682 -58.311 -26.103 1.00 81.68 271 ALA B C 1
ATOM 4594 O O . ALA B 1 271 ? 22.501 -58.443 -27.011 1.00 82.88 271 ALA B O 1
ATOM 4595 N N . SER B 1 272 ? 20.757 -57.361 -26.102 1.00 79.33 272 SER B N 1
ATOM 4596 C CA . SER B 1 272 ? 20.755 -56.286 -27.102 1.00 74.58 272 SER B CA 1
ATOM 4597 C C . SER B 1 272 ? 19.813 -55.193 -26.655 1.00 74.69 272 SER B C 1
ATOM 4598 O O . SER B 1 272 ? 18.952 -55.437 -25.814 1.00 84.02 272 SER B O 1
ATOM 4600 N N . THR B 1 273 ? 19.984 -53.995 -27.199 1.00 72.91 273 THR B N 1
ATOM 4601 C CA . THR B 1 273 ? 19.022 -52.900 -26.981 1.00 72.92 273 THR B CA 1
ATOM 4602 C C . THR B 1 273 ? 18.444 -52.449 -28.327 1.00 67.72 273 THR B C 1
ATOM 4603 O O . THR B 1 273 ? 17.969 -51.328 -28.474 1.00 61.86 273 THR B O 1
ATOM 4607 N N . SER B 1 274 ? 18.437 -53.371 -29.276 1.00 73.02 274 SER B N 1
ATOM 4608 C CA . SER B 1 274 ? 18.069 -53.124 -30.661 1.00 79.68 274 SER B CA 1
ATOM 4609 C C . SER B 1 274 ? 16.710 -53.760 -30.946 1.00 72.63 274 SER B C 1
ATOM 4610 O O . SER B 1 274 ? 16.259 -54.639 -30.210 1.00 73.29 274 SER B O 1
ATOM 4613 N N . LEU B 1 275 ? 16.075 -53.311 -32.022 1.00 68.00 275 LEU B N 1
ATOM 4614 C CA . LEU B 1 275 ? 14.864 -53.934 -32.538 1.00 70.41 275 LEU B CA 1
ATOM 4615 C C . LEU B 1 275 ? 15.058 -54.207 -34.034 1.00 68.62 275 LEU B C 1
ATOM 4616 O O . LEU B 1 275 ? 14.991 -53.298 -34.848 1.00 75.23 275 LEU B O 1
ATOM 4618 N N . TYR B 1 276 ? 15.344 -55.464 -34.372 1.00 68.14 276 TYR B N 1
ATOM 4619 C CA . TYR B 1 276 ? 15.459 -55.922 -35.765 1.00 73.26 276 TYR B CA 1
ATOM 4620 C C . TYR B 1 276 ? 14.155 -56.523 -36.234 1.00 74.73 276 TYR B C 1
ATOM 4621 O O . TYR B 1 276 ? 13.247 -56.734 -35.435 1.00 82.63 276 TYR B O 1
ATOM 4630 N N . TYR B 1 277 ? 14.063 -56.792 -37.535 1.00 75.11 277 TYR B N 1
ATOM 4631 C CA . TYR B 1 277 ? 12.959 -57.595 -38.081 1.00 76.26 277 TYR B CA 1
ATOM 4632 C C . TYR B 1 277 ? 13.254 -58.153 -39.462 1.00 70.11 277 TYR B C 1
ATOM 4633 O O . TYR B 1 277 ? 14.114 -57.643 -40.165 1.00 72.72 277 TYR B O 1
ATOM 4641 N N . VAL B 1 278 ? 12.535 -59.204 -39.824 1.00 66.09 278 VAL B N 1
ATOM 4642 C CA . VAL B 1 278 ? 1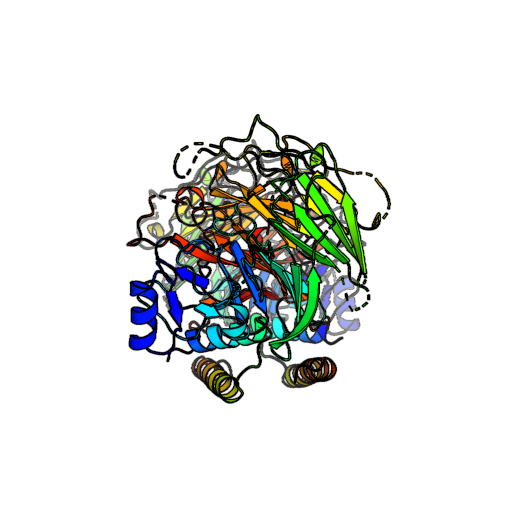2.671 -59.870 -41.118 1.00 66.23 278 VAL B CA 1
ATOM 4643 C C . VAL B 1 278 ? 11.272 -60.084 -41.672 1.00 66.42 278 VAL B C 1
ATOM 4644 O O . VAL B 1 278 ? 10.390 -60.567 -40.956 1.00 70.40 278 VAL B O 1
ATOM 4646 N N . ASN B 1 279 ? 11.039 -59.703 -42.924 1.00 67.42 279 ASN B N 1
ATOM 4647 C CA . ASN B 1 279 ? 9.755 -59.992 -43.549 1.00 71.03 279 ASN B CA 1
ATOM 4648 C C . ASN B 1 279 ? 9.669 -61.483 -43.866 1.00 72.30 279 ASN B C 1
ATOM 4649 O O . ASN B 1 279 ? 10.639 -62.089 -44.288 1.00 70.80 279 ASN B O 1
ATOM 4654 N N . THR B 1 280 ? 8.487 -62.049 -43.652 1.00 78.34 280 THR B N 1
ATOM 4655 C CA . THR B 1 280 ? 8.239 -63.477 -43.835 1.00 83.12 280 THR B CA 1
ATOM 4656 C C . THR B 1 280 ? 7.735 -63.884 -45.234 1.00 84.75 280 THR B C 1
ATOM 4657 O O . THR B 1 280 ? 7.697 -65.074 -45.540 1.00 91.87 280 THR B O 1
ATOM 4661 N N . GLU B 1 281 ? 7.356 -62.927 -46.084 1.00 85.77 281 GLU B N 1
ATOM 4662 C CA . GLU B 1 281 ? 7.087 -63.229 -47.505 1.00 83.51 281 GLU B CA 1
ATOM 4663 C C . GLU B 1 281 ? 8.312 -63.875 -48.188 1.00 82.51 281 GLU B C 1
ATOM 4664 O O . GLU B 1 281 ? 8.152 -64.684 -49.100 1.00 78.91 281 GLU B O 1
ATOM 4666 N N . GLN B 1 282 ? 9.516 -63.518 -47.728 1.00 78.47 282 GLN B N 1
ATOM 4667 C CA . GLN B 1 282 ? 10.768 -64.226 -48.065 1.00 77.61 282 GLN B CA 1
ATOM 4668 C C . GLN B 1 282 ? 10.703 -65.763 -47.948 1.00 78.18 282 GLN B C 1
ATOM 4669 O O . GLN B 1 282 ? 11.263 -66.479 -48.788 1.00 76.00 282 GLN B O 1
ATOM 4675 N N . PHE B 1 283 ? 10.059 -66.248 -46.885 1.00 80.76 283 PHE B N 1
ATOM 4676 C CA . PHE B 1 283 ? 9.924 -67.689 -46.630 1.00 79.18 283 PHE B CA 1
ATOM 4677 C C . PHE B 1 283 ? 8.823 -68.332 -47.474 1.00 78.02 283 PHE B C 1
ATOM 4678 O O . PHE B 1 283 ? 7.732 -67.778 -47.657 1.00 75.17 283 PHE B O 1
ATOM 4680 N N . GLN B 1 289 ? 15.392 -69.311 -48.934 1.00 81.59 289 GLN B N 1
ATOM 4681 C CA . GLN B 1 289 ? 16.282 -70.404 -49.331 1.00 88.58 289 GLN B CA 1
ATOM 4682 C C . GLN B 1 289 ? 17.781 -70.035 -49.189 1.00 88.76 289 GLN B C 1
ATOM 4683 O O . GLN B 1 289 ? 18.566 -70.235 -50.122 1.00 90.53 289 GLN B O 1
ATOM 4689 N N . GLN B 1 290 ? 18.157 -69.508 -48.016 1.00 86.30 290 GLN B N 1
ATOM 4690 C CA . GLN B 1 290 ? 19.527 -69.027 -47.727 1.00 84.10 290 GLN B CA 1
ATOM 4691 C C . GLN B 1 290 ? 19.872 -69.228 -46.239 1.00 83.89 290 GLN B C 1
ATOM 4692 O O . GLN B 1 290 ? 20.872 -68.711 -45.720 1.00 77.21 290 GLN B O 1
ATOM 4694 N N . TYR B 1 295 ? 16.419 -58.926 -43.623 1.00 83.56 295 TYR B N 1
ATOM 4695 C CA . TYR B 1 295 ? 16.839 -58.100 -42.501 1.00 83.15 295 TYR B CA 1
ATOM 4696 C C . TYR B 1 295 ? 16.289 -56.661 -42.618 1.00 84.93 295 TYR B C 1
ATOM 4697 O O . TYR B 1 295 ? 16.211 -56.100 -43.703 1.00 91.30 295 TYR B O 1
ATOM 4705 N N . GLU B 1 296 ? 15.883 -56.100 -41.490 1.00 84.91 296 GLU B N 1
ATOM 4706 C CA . GLU B 1 296 ? 15.651 -54.663 -41.344 1.00 78.51 296 GLU B CA 1
ATOM 4707 C C . GLU B 1 296 ? 15.861 -54.298 -39.860 1.00 76.80 296 GLU B C 1
ATOM 4708 O O . GLU B 1 296 ? 16.215 -55.156 -39.035 1.00 73.62 296 GLU B O 1
ATOM 4709 N N . GLY B 1 297 ? 15.636 -53.020 -39.535 1.00 73.78 297 GLY B N 1
ATOM 4710 C CA . GLY B 1 297 ? 15.538 -52.560 -38.146 1.00 69.44 297 GLY B CA 1
ATOM 4711 C C . GLY B 1 297 ? 16.742 -51.805 -37.612 1.00 63.65 297 GLY B C 1
ATOM 4712 O O . GLY B 1 297 ? 17.865 -52.059 -38.004 1.00 66.54 297 GLY B O 1
ATOM 4713 N N . VAL B 1 298 ? 16.483 -50.883 -36.688 1.00 61.42 298 VAL B N 1
ATOM 4714 C CA . VAL B 1 298 ? 17.509 -50.022 -36.112 1.00 61.82 298 VAL B CA 1
ATOM 4715 C C . VAL B 1 298 ? 18.237 -50.759 -34.996 1.00 67.22 298 VAL B C 1
ATOM 4716 O O . VAL B 1 298 ? 17.679 -51.661 -34.365 1.00 71.11 298 VAL B O 1
ATOM 4718 N N . GLN B 1 299 ? 19.491 -50.373 -34.766 1.00 75.27 299 GLN B N 1
ATOM 4719 C CA . GLN B 1 299 ? 20.309 -50.895 -33.663 1.00 80.95 299 GLN B CA 1
ATOM 4720 C C . GLN B 1 299 ? 20.415 -49.877 -32.526 1.00 81.32 299 GLN B C 1
ATOM 4721 O O . GLN B 1 299 ? 20.350 -48.672 -32.756 1.00 80.60 299 GLN B O 1
ATOM 4723 N N . ASN B 1 300 ? 20.580 -50.379 -31.302 1.00 82.23 300 ASN B N 1
ATOM 4724 C CA . ASN B 1 300 ? 20.713 -49.550 -30.101 1.00 78.75 300 ASN B CA 1
ATOM 4725 C C . ASN B 1 300 ? 19.609 -48.489 -29.961 1.00 76.35 300 ASN B C 1
ATOM 4726 O O . ASN B 1 300 ? 19.842 -47.425 -29.388 1.00 79.96 300 ASN B O 1
ATOM 4728 N N . ILE B 1 301 ? 18.409 -48.802 -30.463 1.00 70.65 301 ILE B N 1
ATOM 4729 C CA . ILE B 1 301 ? 17.280 -47.865 -30.456 1.00 65.55 301 ILE B CA 1
ATOM 4730 C C . ILE B 1 301 ? 16.621 -47.725 -29.081 1.00 64.82 301 ILE B C 1
ATOM 4731 O O . ILE B 1 301 ? 16.013 -46.697 -28.821 1.00 69.66 301 ILE B O 1
ATOM 4733 N N . LEU B 1 302 ? 16.719 -48.741 -28.217 1.00 62.62 302 LEU B N 1
ATOM 4734 C CA . LEU B 1 302 ? 16.148 -48.671 -26.859 1.00 57.63 302 LEU B CA 1
ATOM 4735 C C . LEU B 1 302 ? 17.252 -48.373 -25.845 1.00 57.28 302 LEU B C 1
ATOM 4736 O O . LEU B 1 302 ? 18.417 -48.693 -26.077 1.00 53.46 302 LEU B O 1
ATOM 4739 N N . ASP B 1 303 ? 16.868 -47.750 -24.732 1.00 59.04 303 ASP B N 1
ATOM 4740 C CA . ASP B 1 303 ? 17.826 -47.348 -23.705 1.00 61.27 303 ASP B CA 1
ATOM 4741 C C . ASP B 1 303 ? 18.234 -48.501 -22.787 1.00 66.54 303 ASP B C 1
ATOM 4742 O O . ASP B 1 303 ? 19.306 -48.441 -22.186 1.00 73.53 303 ASP B O 1
ATOM 4744 N N . THR B 1 304 ? 17.388 -49.530 -22.667 1.00 67.48 304 THR B N 1
ATOM 4745 C CA . THR B 1 304 ? 17.743 -50.775 -21.936 1.00 65.51 304 THR B CA 1
ATOM 4746 C C . THR B 1 304 ? 17.345 -52.009 -22.751 1.00 65.80 304 THR B C 1
ATOM 4747 O O . THR B 1 304 ? 16.853 -51.870 -23.886 1.00 69.42 304 THR B O 1
ATOM 4751 N N . GLN B 1 305 ? 17.554 -53.206 -22.204 1.00 64.49 305 GLN B N 1
ATOM 4752 C CA . GLN B 1 305 ? 17.237 -54.445 -22.905 1.00 65.90 305 GLN B CA 1
ATOM 4753 C C . GLN B 1 305 ? 15.723 -54.677 -22.962 1.00 62.78 305 GLN B C 1
ATOM 4754 O O . GLN B 1 305 ? 14.989 -54.304 -22.043 1.00 59.96 305 GLN B O 1
ATOM 4759 N N . SER B 1 306 ? 15.269 -55.276 -24.060 1.00 58.16 306 SER B N 1
ATOM 4760 C CA . SER B 1 306 ? 13.880 -55.637 -24.217 1.00 57.82 306 SER B CA 1
ATOM 4761 C C . SER B 1 306 ? 13.665 -57.092 -23.783 1.00 60.38 306 SER B C 1
ATOM 4762 O O . SER B 1 306 ? 14.571 -57.912 -23.894 1.00 67.69 306 SER B O 1
ATOM 4764 N N . SER B 1 307 ? 12.455 -57.399 -23.316 1.00 58.72 307 SER B N 1
ATOM 4765 C CA . SER B 1 307 ? 12.070 -58.734 -22.854 1.00 55.50 307 SER B CA 1
ATOM 4766 C C . SER B 1 307 ? 11.175 -59.338 -23.956 1.00 53.50 307 SER B C 1
ATOM 4767 O O . SER B 1 307 ? 11.494 -59.228 -25.138 1.00 54.00 307 SER B O 1
ATOM 4770 N N . ALA B 1 308 ? 10.060 -59.966 -23.602 1.00 51.57 308 ALA B N 1
ATOM 4771 C CA . ALA B 1 308 ? 9.142 -60.521 -24.596 1.00 51.73 308 ALA B CA 1
ATOM 4772 C C . ALA B 1 308 ? 8.484 -59.441 -25.438 1.00 49.42 308 ALA B C 1
ATOM 4773 O O . ALA B 1 308 ? 8.504 -58.254 -25.087 1.00 48.83 308 ALA B O 1
ATOM 4775 N N . LYS B 1 309 ? 7.887 -59.872 -26.540 1.00 47.31 309 LYS B N 1
ATOM 4776 C CA . LYS B 1 309 ? 7.343 -58.949 -27.530 1.00 48.99 309 LYS B CA 1
ATOM 4777 C C . LYS B 1 309 ? 6.037 -59.458 -28.107 1.00 45.07 309 LYS B C 1
ATOM 4778 O O . LYS B 1 309 ? 5.831 -60.659 -28.209 1.00 44.12 309 LYS B O 1
ATOM 4784 N N . VAL B 1 310 ? 5.160 -58.537 -28.489 1.00 43.25 310 VAL B N 1
ATOM 4785 C CA . VAL B 1 310 ? 3.904 -58.925 -29.125 1.00 42.20 310 VAL B CA 1
ATOM 4786 C C . VAL B 1 310 ? 3.407 -57.777 -30.010 1.00 42.42 310 VAL B C 1
ATOM 4787 O O . VAL B 1 310 ? 3.673 -56.609 -29.700 1.00 38.23 310 VAL B O 1
ATOM 4791 N N . VAL B 1 311 ? 2.712 -58.119 -31.097 1.00 43.18 311 VAL B N 1
ATOM 4792 C CA . VAL B 1 311 ? 2.144 -57.129 -32.003 1.00 48.20 311 VAL B CA 1
ATOM 4793 C C . VAL B 1 311 ? 0.635 -57.312 -32.111 1.00 50.28 311 VAL B C 1
ATOM 4794 O O . VAL B 1 311 ? 0.153 -58.431 -32.297 1.00 48.12 311 VAL B O 1
ATOM 4798 N N . SER B 1 312 ? -0.099 -56.205 -32.038 1.00 51.37 312 SER B N 1
ATOM 4799 C CA . SER B 1 312 ? -1.550 -56.218 -32.215 1.00 53.14 312 SER B CA 1
ATOM 4800 C C . SER B 1 312 ? -1.884 -56.419 -33.683 1.00 52.62 312 SER B C 1
ATOM 4801 O O . SER B 1 312 ? -1.057 -56.130 -34.544 1.00 53.86 312 SER B O 1
ATOM 4804 N N . LYS B 1 313 ? -3.088 -56.907 -33.980 1.00 53.27 313 LYS B N 1
ATOM 4805 C CA . LYS B 1 313 ? -3.575 -56.923 -35.371 1.00 55.11 313 LYS B CA 1
ATOM 4806 C C . LYS B 1 313 ? -3.510 -55.513 -35.968 1.00 58.36 313 LYS B C 1
ATOM 4807 O O . LYS B 1 313 ? -3.143 -55.346 -37.128 1.00 62.00 313 LYS B O 1
ATOM 4809 N N . SER B 1 314 ? -3.791 -54.502 -35.152 1.00 58.92 314 SER B N 1
ATOM 4810 C CA . SER B 1 314 ? -3.754 -53.089 -35.567 1.00 56.36 314 SER B CA 1
ATOM 4811 C C . SER B 1 314 ? -2.344 -52.471 -35.792 1.00 52.94 314 SER B C 1
ATOM 4812 O O . SER B 1 314 ? -2.242 -51.290 -36.168 1.00 53.91 314 SER B O 1
ATOM 4815 N N . GLY B 1 315 ? -1.277 -53.235 -35.556 1.00 45.45 315 GLY B N 1
ATOM 4816 C CA . GLY B 1 315 ? 0.075 -52.799 -35.877 1.00 42.80 315 GLY B CA 1
ATOM 4817 C C . GLY B 1 315 ? 0.862 -52.107 -34.787 1.00 41.35 315 GLY B C 1
ATOM 4818 O O . GLY B 1 315 ? 1.830 -51.420 -35.082 1.00 41.08 315 GLY B O 1
ATOM 4819 N N . VAL B 1 316 ? 0.475 -52.308 -33.529 1.00 43.31 316 VAL B N 1
ATOM 4820 C CA . VAL B 1 316 ? 1.216 -51.777 -32.374 1.00 43.35 316 VAL B CA 1
ATOM 4821 C C . VAL B 1 316 ? 2.102 -52.873 -31.787 1.00 45.94 316 VAL B C 1
ATOM 4822 O O . VAL B 1 316 ? 1.590 -53.928 -31.395 1.00 47.51 316 VAL B O 1
ATOM 4826 N N . LEU B 1 317 ? 3.415 -52.612 -31.723 1.00 46.06 317 LEU B N 1
ATOM 4827 C CA . LEU B 1 317 ? 4.381 -53.530 -31.108 1.00 45.10 317 LEU B CA 1
ATOM 4828 C C . LEU B 1 317 ? 4.564 -53.172 -29.648 1.00 43.35 317 LEU B C 1
ATOM 4829 O O . LEU B 1 317 ? 4.923 -52.031 -29.334 1.00 38.15 317 LEU B O 1
ATOM 4834 N N . PHE B 1 318 ? 4.359 -54.161 -28.772 1.00 41.57 318 PHE B N 1
ATOM 4835 C CA . PHE B 1 318 ? 4.632 -53.998 -27.350 1.00 40.85 318 PHE B CA 1
ATOM 4836 C C . PHE B 1 318 ? 5.857 -54.803 -26.987 1.00 40.78 318 PHE B C 1
ATOM 4837 O O . PHE B 1 318 ? 6.124 -55.850 -27.616 1.00 38.89 318 PHE B O 1
ATOM 4845 N N . PHE B 1 319 ? 6.580 -54.312 -25.974 1.00 38.82 319 PHE B N 1
ATOM 4846 C CA . PHE B 1 319 ? 7.790 -54.956 -25.511 1.00 39.21 319 PHE B CA 1
ATOM 4847 C C . PHE B 1 319 ? 8.173 -54.550 -24.087 1.00 41.25 319 PHE B C 1
ATOM 4848 O O . PHE B 1 319 ? 7.993 -53.394 -23.684 1.00 36.94 319 PHE B O 1
ATOM 4856 N N . GLY B 1 320 ? 8.727 -55.503 -23.341 1.00 43.97 320 GLY B N 1
ATOM 4857 C CA . GLY B 1 320 ? 9.114 -55.229 -21.964 1.00 46.73 320 GLY B CA 1
ATOM 4858 C C . GLY B 1 320 ? 10.476 -54.576 -21.884 1.00 49.38 320 GLY B C 1
ATOM 4859 O O . GLY B 1 320 ? 11.388 -54.964 -22.604 1.00 53.66 320 GLY B O 1
ATOM 4860 N N . LEU B 1 321 ? 10.611 -53.595 -21.008 1.00 47.08 321 LEU B N 1
ATOM 4861 C CA . LEU B 1 321 ? 11.842 -52.869 -20.831 1.00 47.74 321 LEU B CA 1
ATOM 4862 C C . LEU B 1 321 ? 12.456 -53.318 -19.512 1.00 50.62 321 LEU B C 1
ATOM 4863 O O . LEU B 1 321 ? 12.000 -52.921 -18.447 1.00 51.77 321 LEU B O 1
ATOM 4866 N N . VAL B 1 322 ? 13.513 -54.126 -19.610 1.00 55.65 322 VAL B N 1
ATOM 4867 C CA . VAL B 1 322 ? 14.140 -54.814 -18.464 1.00 57.30 322 VAL B CA 1
ATOM 4868 C C . VAL B 1 322 ? 14.604 -53.864 -17.357 1.00 58.41 322 VAL B C 1
ATOM 4869 O O . VAL B 1 322 ? 14.330 -54.092 -16.180 1.00 60.81 322 VAL B O 1
ATOM 4873 N N . GLY B 1 323 ? 15.306 -52.806 -17.736 1.00 60.19 323 GLY B N 1
ATOM 4874 C CA . GLY B 1 323 ? 15.864 -51.877 -16.762 1.00 62.26 323 GLY B CA 1
ATOM 4875 C C . GLY B 1 323 ? 14.801 -51.143 -15.976 1.00 62.78 323 GLY B C 1
ATOM 4876 O O . GLY B 1 323 ? 14.808 -51.157 -14.748 1.00 59.75 323 GLY B O 1
ATOM 4877 N N . ASP B 1 324 ? 13.870 -50.526 -16.699 1.00 68.40 324 ASP B N 1
ATOM 4878 C CA . ASP B 1 324 ? 12.809 -49.721 -16.087 1.00 68.70 324 ASP B CA 1
ATOM 4879 C C . ASP B 1 324 ? 11.718 -50.552 -15.396 1.00 65.99 324 ASP B C 1
ATOM 4880 O O . ASP B 1 324 ? 10.938 -49.995 -14.619 1.00 64.05 324 ASP B O 1
ATOM 4881 N N . SER B 1 325 ? 11.665 -51.860 -15.679 1.00 62.60 325 SER B N 1
ATOM 4882 C CA . SER B 1 325 ? 10.561 -52.737 -15.252 1.00 59.93 325 SER B CA 1
ATOM 4883 C C . SER B 1 325 ? 9.249 -52.111 -15.744 1.00 55.98 325 SER B C 1
ATOM 4884 O O . SER B 1 325 ? 8.342 -51.746 -14.972 1.00 52.65 325 SER B O 1
ATOM 4887 N N . ALA B 1 326 ? 9.197 -51.977 -17.063 1.00 51.03 326 ALA B N 1
ATOM 4888 C CA . ALA B 1 326 ? 8.145 -51.255 -17.740 1.00 48.23 326 ALA B CA 1
ATOM 4889 C C . ALA B 1 326 ? 7.751 -51.984 -19.002 1.00 44.97 326 ALA B C 1
ATOM 4890 O O . ALA B 1 326 ? 8.371 -52.965 -19.401 1.00 44.14 326 ALA B O 1
ATOM 4892 N N . LEU B 1 327 ? 6.692 -51.484 -19.613 1.00 46.16 327 LEU B N 1
ATOM 4893 C CA . LEU B 1 327 ? 6.192 -51.973 -20.881 1.00 46.61 327 LEU B CA 1
ATOM 4894 C C . LEU B 1 327 ? 6.270 -50.794 -21.830 1.00 46.64 327 LEU B C 1
ATOM 4895 O O . LEU B 1 327 ? 5.835 -49.684 -21.483 1.00 47.98 327 LEU B O 1
ATOM 4900 N N . GLY B 1 328 ? 6.847 -51.028 -23.004 1.00 43.44 328 GLY B N 1
ATOM 4901 C CA . GLY B 1 328 ? 6.938 -50.005 -24.025 1.00 40.99 328 GLY B CA 1
ATOM 4902 C C . GLY B 1 328 ? 6.160 -50.405 -25.254 1.00 39.82 328 GLY B C 1
ATOM 4903 O O . GLY B 1 328 ? 5.817 -51.573 -25.440 1.00 36.13 328 GLY B O 1
ATOM 4904 N N . CYS B 1 329 ? 5.887 -49.425 -26.104 1.00 40.56 329 CYS B N 1
ATOM 4905 C CA . CYS B 1 329 ? 5.221 -49.686 -27.368 1.00 41.38 329 CYS B CA 1
ATOM 4906 C C . CYS B 1 329 ? 5.826 -48.891 -28.504 1.00 40.03 329 CYS B C 1
ATOM 4907 O O . CYS B 1 329 ? 6.612 -47.964 -28.294 1.00 38.00 329 CYS B O 1
ATOM 4910 N N . TRP B 1 330 ? 5.421 -49.264 -29.712 1.00 40.92 330 TRP B N 1
ATOM 4911 C CA . TRP B 1 330 ? 5.829 -48.597 -30.928 1.00 44.71 330 TRP B CA 1
ATOM 4912 C C . TRP B 1 330 ? 4.867 -48.986 -32.039 1.00 44.56 330 TRP B C 1
ATOM 4913 O O . TRP B 1 330 ? 4.644 -50.172 -32.254 1.00 43.42 330 TRP B O 1
ATOM 4924 N N . ASN B 1 331 ? 4.317 -47.995 -32.743 1.00 48.47 331 ASN B N 1
ATOM 4925 C CA . ASN B 1 331 ? 3.401 -48.257 -33.860 1.00 52.92 331 ASN B CA 1
ATOM 4926 C C . ASN B 1 331 ? 4.178 -48.505 -35.141 1.00 54.80 331 ASN B C 1
ATOM 4927 O O . ASN B 1 331 ? 5.122 -47.774 -35.435 1.00 54.81 331 ASN B O 1
ATOM 4932 N N . GLU B 1 332 ? 3.786 -49.531 -35.892 1.00 59.59 332 GLU B N 1
ATOM 4933 C CA . GLU B 1 332 ? 4.433 -49.870 -37.169 1.00 64.06 332 GLU B CA 1
ATOM 4934 C C . GLU B 1 332 ? 4.220 -48.820 -38.252 1.00 65.88 332 GLU B C 1
ATOM 4935 O O . GLU B 1 332 ? 5.023 -48.709 -39.175 1.00 70.10 332 GLU B O 1
ATOM 4941 N N . HIS B 1 333 ? 3.116 -48.087 -38.150 1.00 66.49 333 HIS B N 1
ATOM 4942 C CA . HIS B 1 333 ? 2.815 -46.986 -39.067 1.00 66.51 333 HIS B CA 1
ATOM 4943 C C . HIS B 1 333 ? 3.827 -45.842 -38.956 1.00 64.02 333 HIS B C 1
ATOM 4944 O O . HIS B 1 333 ? 4.084 -45.163 -39.949 1.00 76.23 333 HIS B O 1
ATOM 4951 N N . ARG B 1 334 ? 4.396 -45.632 -37.770 1.00 56.30 334 ARG B N 1
ATOM 4952 C CA . ARG B 1 334 ? 5.462 -44.654 -37.588 1.00 59.10 334 ARG B CA 1
ATOM 4953 C C . ARG B 1 334 ? 6.822 -45.230 -37.949 1.00 60.06 334 ARG B C 1
ATOM 4954 O O . ARG B 1 334 ? 6.959 -46.416 -38.211 1.00 57.51 334 ARG B O 1
ATOM 4959 N N . THR B 1 335 ? 7.815 -44.352 -37.981 1.00 65.66 335 THR B N 1
ATOM 4960 C CA . THR B 1 335 ? 9.190 -44.728 -38.293 1.00 70.13 335 THR B CA 1
ATOM 4961 C C . THR B 1 335 ? 9.868 -45.223 -37.025 1.00 68.27 335 THR B C 1
ATOM 4962 O O . THR B 1 335 ? 9.637 -44.678 -35.943 1.00 66.06 335 THR B O 1
ATOM 4966 N N . LEU B 1 336 ? 10.713 -46.243 -37.156 1.00 64.89 336 LEU B N 1
ATOM 4967 C CA . LEU B 1 336 ? 11.372 -46.818 -35.984 1.00 63.18 336 LEU B CA 1
ATOM 4968 C C . LEU B 1 336 ? 12.480 -45.870 -35.528 1.00 59.57 336 LEU B C 1
ATOM 4969 O O . LEU B 1 336 ? 13.582 -45.899 -36.061 1.00 65.84 336 LEU B O 1
ATOM 4971 N N . GLU B 1 337 ? 12.158 -45.001 -34.574 1.00 55.46 337 GLU B N 1
ATOM 4972 C CA . GLU B 1 337 ? 13.148 -44.129 -33.943 1.00 55.99 337 GLU B CA 1
ATOM 4973 C C . GLU B 1 337 ? 12.683 -43.673 -32.575 1.00 59.37 337 GLU B C 1
ATOM 4974 O O . GLU B 1 337 ? 11.508 -43.812 -32.252 1.00 63.82 337 GLU B O 1
ATOM 4976 N N . ARG B 1 338 ? 13.610 -43.119 -31.794 1.00 64.46 338 ARG B N 1
ATOM 4977 C CA . ARG B 1 338 ? 13.397 -42.778 -30.370 1.00 72.28 338 ARG B CA 1
ATOM 4978 C C . ARG B 1 338 ? 12.099 -42.028 -30.057 1.00 79.53 338 ARG B C 1
ATOM 4979 O O . ARG B 1 338 ? 11.394 -42.381 -29.114 1.00 89.97 338 ARG B O 1
ATOM 4987 N N . HIS B 1 339 ? 11.799 -40.997 -30.845 1.00 85.22 339 HIS B N 1
ATOM 4988 C CA . HIS B 1 339 ? 10.607 -40.149 -30.627 1.00 83.71 339 HIS B CA 1
ATOM 4989 C C . HIS B 1 339 ? 9.253 -40.861 -30.898 1.00 78.16 339 HIS B C 1
ATOM 4990 O O . HIS B 1 339 ? 8.196 -40.332 -30.547 1.00 81.53 339 HIS B O 1
ATOM 4992 N N . ASN B 1 340 ? 9.292 -42.039 -31.525 1.00 69.65 340 ASN B N 1
ATOM 4993 C CA . ASN B 1 340 ? 8.112 -42.900 -31.683 1.00 69.03 340 ASN B CA 1
ATOM 4994 C C . ASN B 1 340 ? 8.004 -44.082 -30.696 1.00 63.06 340 ASN B C 1
ATOM 4995 O O . ASN B 1 340 ? 7.000 -44.800 -30.718 1.00 58.97 340 ASN B O 1
ATOM 5000 N N . ILE B 1 341 ? 9.014 -44.262 -29.841 1.00 58.64 341 ILE B N 1
ATOM 5001 C CA . ILE B 1 341 ? 9.005 -45.286 -28.793 1.00 59.14 341 ILE B CA 1
ATOM 5002 C C . ILE B 1 341 ? 8.518 -44.638 -27.492 1.00 58.45 341 ILE B C 1
ATOM 5003 O O . ILE B 1 341 ? 9.089 -43.638 -27.038 1.00 61.33 341 ILE B O 1
ATOM 5005 N N . ARG B 1 342 ? 7.449 -45.186 -26.909 1.00 55.37 342 ARG B N 1
ATOM 5006 C CA . ARG B 1 342 ? 6.895 -44.670 -25.649 1.00 55.28 342 ARG B CA 1
ATOM 5007 C C . ARG B 1 342 ? 6.748 -45.828 -24.643 1.00 51.94 342 ARG B C 1
ATOM 5008 O O . ARG B 1 342 ? 6.527 -46.974 -25.029 1.00 46.51 342 ARG B O 1
ATOM 5014 N N . THR B 1 343 ? 6.872 -45.501 -23.360 1.00 48.37 343 THR B N 1
ATOM 5015 C CA . THR B 1 343 ? 6.594 -46.460 -22.305 1.00 50.54 343 THR B CA 1
ATOM 5016 C C . THR B 1 343 ? 5.158 -46.232 -21.828 1.00 51.40 343 THR B C 1
ATOM 5017 O O . THR B 1 343 ? 4.772 -45.103 -21.512 1.00 49.83 343 THR B O 1
ATOM 5021 N N . VAL B 1 344 ? 4.385 -47.310 -21.781 1.00 53.40 344 VAL B N 1
ATOM 5022 C CA . VAL B 1 344 ? 2.939 -47.223 -21.530 1.00 51.44 344 VAL B CA 1
ATOM 5023 C C . VAL B 1 344 ? 2.501 -47.680 -20.144 1.00 51.76 344 VAL B C 1
ATOM 5024 O O . VAL B 1 344 ? 1.471 -47.234 -19.646 1.00 55.80 344 VAL B O 1
AT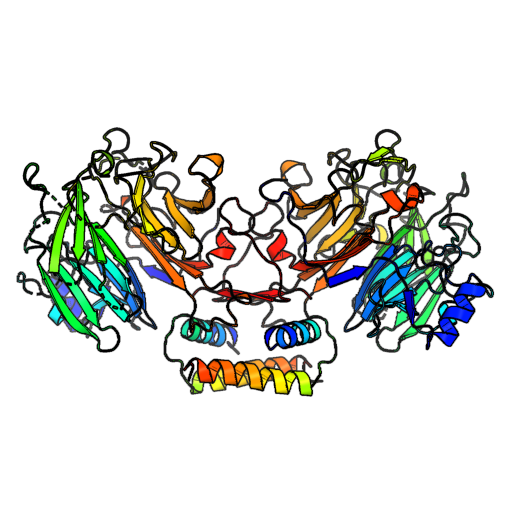OM 5028 N N . ALA B 1 345 ? 3.266 -48.562 -19.521 1.00 52.27 345 ALA B N 1
ATOM 5029 C CA . ALA B 1 345 ? 3.007 -48.947 -18.141 1.00 54.71 345 ALA B CA 1
ATOM 5030 C C . ALA B 1 345 ? 4.315 -49.237 -17.427 1.00 55.56 345 ALA B C 1
ATOM 5031 O O . ALA B 1 345 ? 5.316 -49.529 -18.070 1.00 55.22 345 ALA B O 1
ATOM 5033 N N . GLN B 1 346 ? 4.304 -49.120 -16.107 1.00 56.88 346 GLN B N 1
ATOM 5034 C CA . GLN B 1 346 ? 5.493 -49.387 -15.311 1.00 62.99 346 GLN B CA 1
ATOM 5035 C C . GLN B 1 346 ? 5.110 -49.628 -13.851 1.00 73.88 346 GLN B C 1
ATOM 5036 O O . GLN B 1 346 ? 4.182 -48.988 -13.327 1.00 73.44 346 GLN B O 1
ATOM 5040 N N . SER B 1 347 ? 5.815 -50.567 -13.214 1.00 80.77 347 SER B N 1
ATOM 5041 C CA . SER B 1 347 ? 5.600 -50.889 -11.808 1.00 77.82 347 SER B CA 1
ATOM 5042 C C . SER B 1 347 ? 6.803 -51.654 -11.284 1.00 76.83 347 SER B C 1
ATOM 5043 O O . SER B 1 347 ? 7.162 -52.708 -11.821 1.00 75.73 347 SER B O 1
ATOM 5045 N N . ASP B 1 348 ? 7.401 -51.123 -10.224 1.00 77.06 348 ASP B N 1
ATOM 5046 C CA . ASP B 1 348 ? 8.588 -51.700 -9.630 1.00 74.72 348 ASP B CA 1
ATOM 5047 C C . ASP B 1 348 ? 8.310 -53.079 -9.022 1.00 77.21 348 ASP B C 1
ATOM 5048 O O . ASP B 1 348 ? 9.193 -53.948 -9.063 1.00 86.88 348 ASP B O 1
ATOM 5050 N N . GLU B 1 349 ? 7.095 -53.286 -8.493 1.00 72.18 349 GLU B N 1
ATOM 5051 C CA . GLU B 1 349 ? 6.695 -54.589 -7.931 1.00 65.15 349 GLU B CA 1
ATOM 5052 C C . GLU B 1 349 ? 6.195 -55.543 -9.016 1.00 61.00 349 GLU B C 1
ATOM 5053 O O . GLU B 1 349 ? 6.695 -56.668 -9.130 1.00 58.34 349 GLU B O 1
ATOM 5055 N N . THR B 1 350 ? 5.245 -55.089 -9.832 1.00 56.49 350 THR B N 1
ATOM 5056 C CA . THR B 1 350 ? 4.480 -56.011 -10.668 1.00 58.42 350 THR B CA 1
ATOM 5057 C C . THR B 1 350 ? 5.052 -56.379 -12.038 1.00 57.79 350 THR B C 1
ATOM 5058 O O . THR B 1 350 ? 4.603 -57.354 -12.604 1.00 55.61 350 THR B O 1
ATOM 5062 N N . LEU B 1 351 ? 6.015 -55.615 -12.566 1.00 61.87 351 LEU B N 1
ATOM 5063 C CA . LEU B 1 351 ? 6.521 -55.821 -13.948 1.00 64.97 351 LEU B CA 1
ATOM 5064 C C . LEU B 1 351 ? 8.033 -56.083 -14.044 1.00 70.45 351 LEU B C 1
ATOM 5065 O O . LEU B 1 351 ? 8.714 -55.591 -14.961 1.00 72.70 351 LEU B O 1
ATOM 5070 N N . GLN B 1 352 ? 8.556 -56.905 -13.139 1.00 70.61 352 GLN B N 1
ATOM 5071 C CA . GLN B 1 352 ? 10.003 -57.067 -13.022 1.00 63.55 352 GLN B CA 1
ATOM 5072 C C . GLN B 1 352 ? 10.659 -57.828 -14.193 1.00 60.36 352 GLN B C 1
ATOM 5073 O O . GLN B 1 352 ? 11.696 -57.371 -14.677 1.00 66.55 352 GLN B O 1
ATOM 5079 N N . MET B 1 353 ? 10.085 -58.937 -14.664 1.00 51.43 353 MET B N 1
ATOM 5080 C CA . MET B 1 353 ? 10.541 -59.505 -15.946 1.00 50.20 353 MET B CA 1
ATOM 5081 C C . MET B 1 353 ? 9.361 -59.985 -16.772 1.00 43.50 353 MET B C 1
ATOM 5082 O O . MET B 1 353 ? 8.755 -61.024 -16.486 1.00 43.03 353 MET B O 1
ATOM 5086 N N . ILE B 1 354 ? 9.060 -59.252 -17.830 1.00 37.38 354 ILE B N 1
ATOM 5087 C CA . ILE B 1 354 ? 7.944 -59.627 -18.680 1.00 37.29 354 ILE B CA 1
ATOM 5088 C C . ILE B 1 354 ? 8.373 -60.831 -19.523 1.00 39.29 354 ILE B C 1
ATOM 5089 O O . ILE B 1 354 ? 8.973 -60.680 -20.568 1.00 47.59 354 ILE B O 1
ATOM 5094 N N . ALA B 1 355 ? 8.084 -62.028 -19.042 1.00 38.37 355 ALA B N 1
ATOM 5095 C CA . ALA B 1 355 ? 8.488 -63.250 -19.735 1.00 37.80 355 ALA B CA 1
ATOM 5096 C C . ALA B 1 355 ? 7.588 -63.608 -20.892 1.00 36.82 355 ALA B C 1
ATOM 5097 O O . ALA B 1 355 ? 7.986 -64.398 -21.763 1.00 36.71 355 ALA B O 1
ATOM 5099 N N . SER B 1 356 ? 6.360 -63.097 -20.902 1.00 37.24 356 SER B N 1
ATOM 5100 C CA . SER B 1 356 ? 5.478 -63.394 -22.026 1.00 38.42 356 SER B CA 1
ATOM 5101 C C . SER B 1 356 ? 4.381 -62.381 -22.211 1.00 40.38 356 SER B C 1
ATOM 5102 O O . SER B 1 356 ? 3.944 -61.752 -21.255 1.00 41.63 356 SER B O 1
ATOM 5105 N N . MET B 1 357 ? 3.965 -62.223 -23.471 1.00 40.09 357 MET B N 1
ATOM 5106 C CA . MET B 1 357 ? 2.814 -61.410 -23.831 1.00 37.06 357 MET B CA 1
ATOM 5107 C C . MET B 1 357 ? 2.053 -62.039 -24.981 1.00 36.29 357 MET B C 1
ATOM 5108 O O . MET B 1 357 ? 2.642 -62.609 -25.889 1.00 35.59 357 MET B O 1
ATOM 5113 N N . LYS B 1 358 ? 0.732 -61.953 -24.907 1.00 36.22 358 LYS B N 1
ATOM 5114 C CA . LYS B 1 358 ? -0.132 -62.348 -26.010 1.00 36.66 358 LYS B CA 1
ATOM 5115 C C . LYS B 1 358 ? -1.211 -61.296 -26.186 1.00 34.78 358 LYS B C 1
ATOM 5116 O O . LYS B 1 358 ? -1.551 -60.606 -25.227 1.00 35.58 358 LYS B O 1
ATOM 5122 N N . ILE B 1 359 ? -1.733 -61.184 -27.407 1.00 31.13 359 ILE B N 1
ATOM 5123 C CA . ILE B 1 359 ? -2.828 -60.282 -27.687 1.00 29.60 359 ILE B CA 1
ATOM 5124 C C . ILE B 1 359 ? -3.945 -61.054 -28.338 1.00 31.93 359 ILE B C 1
ATOM 5125 O O . ILE B 1 359 ? -3.747 -61.753 -29.331 1.00 30.43 359 ILE B O 1
ATOM 5130 N N . LYS B 1 360 ? -5.136 -60.878 -27.763 1.00 35.54 360 LYS B N 1
ATOM 5131 C CA . LYS B 1 360 ? -6.338 -61.573 -28.191 1.00 37.14 360 LYS B CA 1
ATOM 5132 C C . LYS B 1 360 ? -7.376 -60.537 -28.583 1.00 35.73 360 LYS B C 1
ATOM 5133 O O . LYS B 1 360 ? -7.310 -59.398 -28.146 1.00 35.42 360 LYS B O 1
ATOM 5139 N N . GLU B 1 361 ? -8.309 -60.948 -29.432 1.00 36.20 361 GLU B N 1
ATOM 5140 C CA . GLU B 1 361 ? -9.439 -60.141 -29.836 1.00 39.11 361 GLU B CA 1
ATOM 5141 C C . GLU B 1 361 ? -10.685 -60.630 -29.110 1.00 39.50 361 GLU B C 1
ATOM 5142 O O . GLU B 1 361 ? -10.897 -61.845 -28.954 1.00 38.85 361 GLU B O 1
ATOM 5147 N N . ALA B 1 362 ? -11.530 -59.693 -28.677 1.00 38.45 362 ALA B N 1
ATOM 5148 C CA . ALA B 1 362 ? -12.777 -60.046 -28.000 1.00 37.28 362 ALA B CA 1
ATOM 5149 C C . ALA B 1 362 ? -13.646 -60.850 -28.939 1.00 34.45 362 ALA B C 1
ATOM 5150 O O . ALA B 1 362 ? -13.578 -60.652 -30.144 1.00 35.27 362 ALA B O 1
ATOM 5152 N N . LEU B 1 363 ? -14.430 -61.770 -28.387 1.00 33.95 363 LEU B N 1
ATOM 5153 C CA . LEU B 1 363 ? -15.261 -62.694 -29.174 1.00 35.76 363 LEU B CA 1
ATOM 5154 C C . LEU B 1 363 ? -16.721 -62.582 -28.728 1.00 37.57 363 LEU B C 1
ATOM 5155 O O . LEU B 1 363 ? -16.979 -62.047 -27.652 1.00 39.36 363 LEU B O 1
ATOM 5160 N N . PRO B 1 364 ? -17.683 -63.032 -29.537 1.00 40.84 364 PRO B N 1
ATOM 5161 C CA . PRO B 1 364 ? -17.490 -63.531 -30.903 1.00 41.63 364 PRO B CA 1
ATOM 5162 C C . PRO B 1 364 ? -17.106 -62.436 -31.878 1.00 45.20 364 PRO B C 1
ATOM 5163 O O . PRO B 1 364 ? -17.274 -61.254 -31.573 1.00 48.10 364 PRO B O 1
ATOM 5167 N N . HIS B 1 365 ? -16.583 -62.828 -33.034 1.00 49.77 365 HIS B N 1
ATOM 5168 C CA . HIS B 1 365 ? -16.139 -61.865 -34.023 1.00 51.93 365 HIS B CA 1
ATOM 5169 C C . HIS B 1 365 ? -17.257 -61.599 -35.020 1.00 48.54 365 HIS B C 1
ATOM 5170 O O . HIS B 1 365 ? -17.498 -62.406 -35.914 1.00 45.40 365 HIS B O 1
ATOM 5177 N N . VAL B 1 366 ? -17.922 -60.455 -34.852 1.00 45.15 366 VAL B N 1
ATOM 5178 C CA . VAL B 1 366 ? -19.037 -60.059 -35.683 1.00 42.81 366 VAL B CA 1
ATOM 5179 C C . VAL B 1 366 ? -18.577 -58.784 -36.352 1.00 40.51 366 VAL B C 1
ATOM 5180 O O . VAL B 1 366 ? -18.624 -57.720 -35.733 1.00 39.14 366 VAL B O 1
ATOM 5184 N N . PRO B 1 367 ? -18.102 -58.885 -37.609 1.00 41.14 367 PRO B N 1
ATOM 5185 C CA . PRO B 1 367 ? -17.352 -57.748 -38.183 1.00 39.56 367 PRO B CA 1
ATOM 5186 C C . PRO B 1 367 ? -18.127 -56.438 -38.343 1.00 35.83 367 PRO B C 1
ATOM 5187 O O . PRO B 1 367 ? -17.524 -55.381 -38.244 1.00 33.40 367 PRO B O 1
ATOM 5191 N N . ILE B 1 368 ? -19.442 -56.530 -38.566 1.00 35.62 368 ILE B N 1
ATOM 5192 C CA . ILE B 1 368 ? -20.350 -55.368 -38.665 1.00 34.94 368 ILE B CA 1
ATOM 5193 C C . ILE B 1 368 ? -20.292 -54.449 -37.447 1.00 33.11 368 ILE B C 1
ATOM 5194 O O . ILE B 1 368 ? -20.452 -53.247 -37.580 1.00 32.82 368 ILE B O 1
ATOM 5197 N N . PHE B 1 369 ? -20.078 -55.030 -36.268 1.00 34.57 369 PHE B N 1
ATOM 5198 C CA . PHE B 1 369 ? -19.983 -54.287 -35.011 1.00 34.28 369 PHE B CA 1
ATOM 5199 C C . PHE B 1 369 ? -18.563 -53.938 -34.581 1.00 34.16 369 PHE B C 1
ATOM 5200 O O . PHE B 1 369 ? -18.383 -53.419 -33.490 1.00 35.61 369 PHE B O 1
ATOM 5208 N N . ASP B 1 370 ? -17.550 -54.185 -35.413 1.00 35.90 370 ASP B N 1
ATOM 5209 C CA . ASP B 1 370 ? -16.159 -53.866 -35.023 1.00 36.30 370 ASP B CA 1
ATOM 5210 C C . ASP B 1 370 ? -15.986 -52.392 -34.655 1.00 33.23 370 ASP B C 1
ATOM 5211 O O . ASP B 1 370 ? -15.249 -52.083 -33.728 1.00 31.52 370 ASP B O 1
ATOM 5216 N N . ARG B 1 371 ? -16.674 -51.506 -35.376 1.00 32.35 371 ARG B N 1
ATOM 5217 C CA . ARG B 1 371 ? -16.623 -50.053 -35.122 1.00 32.46 371 ARG B CA 1
ATOM 5218 C C . ARG B 1 371 ? -17.021 -49.628 -33.694 1.00 30.62 371 ARG B C 1
ATOM 5219 O O . ARG B 1 371 ? -16.567 -48.587 -33.208 1.00 28.45 371 ARG B O 1
ATOM 5227 N N . TYR B 1 372 ? -17.844 -50.437 -33.034 1.00 29.14 372 TYR B N 1
ATOM 5228 C CA . TYR B 1 372 ? -18.274 -50.155 -31.668 1.00 28.99 372 TYR B CA 1
ATOM 5229 C C . TYR B 1 372 ? -17.352 -50.645 -30.558 1.00 28.93 372 TYR B C 1
ATOM 5230 O O . TYR B 1 372 ? -17.575 -50.327 -29.385 1.00 29.53 372 TYR B O 1
ATOM 5239 N N . ILE B 1 373 ? -16.322 -51.405 -30.913 1.00 28.95 373 ILE B N 1
ATOM 5240 C CA . ILE B 1 373 ? -15.573 -52.179 -29.931 1.00 30.23 373 ILE B CA 1
ATOM 5241 C C . ILE B 1 373 ? -14.078 -52.060 -30.129 1.00 31.64 373 ILE B C 1
ATOM 5242 O O . ILE B 1 373 ? -13.563 -52.324 -31.220 1.00 33.22 373 ILE B O 1
ATOM 5247 N N . ASN B 1 374 ? -13.379 -51.673 -29.070 1.00 33.26 374 ASN B N 1
ATOM 5248 C CA . ASN B 1 374 ? -11.927 -51.832 -29.002 1.00 33.21 374 ASN B CA 1
ATOM 5249 C C . ASN B 1 374 ? -11.689 -53.275 -28.609 1.00 35.29 374 ASN B C 1
ATOM 5250 O O . ASN B 1 374 ? -11.722 -53.601 -27.425 1.00 35.71 374 ASN B O 1
ATOM 5255 N N . ARG B 1 375 ? -11.473 -54.132 -29.606 1.00 38.27 375 ARG B N 1
ATOM 5256 C CA . ARG B 1 375 ? -11.562 -55.584 -29.421 1.00 41.57 375 ARG B CA 1
ATOM 5257 C C . ARG B 1 375 ? -10.340 -56.216 -28.781 1.00 39.83 375 ARG B C 1
ATOM 5258 O O . ARG B 1 375 ? -10.464 -57.213 -28.075 1.00 36.95 375 ARG B O 1
ATOM 5266 N N . GLU B 1 376 ? -9.173 -55.616 -29.018 1.00 39.85 376 GLU B N 1
ATOM 5267 C CA . GLU B 1 376 ? -7.906 -56.213 -28.662 1.00 41.03 376 GLU B CA 1
ATOM 5268 C C . GLU B 1 376 ? -7.532 -55.941 -27.234 1.00 35.67 376 GLU B C 1
ATOM 5269 O O . GLU B 1 376 ? -7.650 -54.813 -26.763 1.00 36.96 376 GLU B O 1
ATOM 5275 N N . TYR B 1 377 ? -7.046 -56.986 -26.566 1.00 31.66 377 TYR B N 1
ATOM 5276 C CA . TYR B 1 377 ? -6.506 -56.890 -25.210 1.00 30.11 377 TYR B CA 1
ATOM 5277 C C . TYR B 1 377 ? -5.238 -57.709 -25.069 1.00 29.13 377 TYR B C 1
ATOM 5278 O O . TYR B 1 377 ? -5.032 -58.688 -25.803 1.00 28.85 377 TYR B O 1
ATOM 5287 N N . ILE B 1 378 ? -4.422 -57.321 -24.100 1.00 27.67 378 ILE B N 1
ATOM 5288 C CA . ILE B 1 378 ? -3.096 -57.895 -23.914 1.00 28.62 378 ILE B CA 1
ATOM 5289 C C . ILE B 1 378 ? -3.026 -58.662 -22.593 1.00 28.20 378 ILE B C 1
ATOM 5290 O O . ILE B 1 378 ? -3.509 -58.185 -21.583 1.00 27.04 378 ILE B O 1
ATOM 5295 N N . LEU B 1 379 ? -2.428 -59.851 -22.631 1.00 29.35 379 LEU B N 1
ATOM 5296 C CA . LEU B 1 379 ? -2.146 -60.682 -21.444 1.00 28.90 379 LEU B CA 1
ATOM 5297 C C . LEU B 1 379 ? -0.645 -60.654 -21.194 1.00 29.36 379 LEU B C 1
ATOM 5298 O O . LEU B 1 379 ? 0.126 -60.909 -22.107 1.00 30.48 379 LEU B O 1
ATOM 5303 N N . VAL B 1 380 ? -0.232 -60.365 -19.969 1.00 31.27 380 VAL B N 1
ATOM 5304 C CA . VAL B 1 380 ? 1.183 -60.204 -19.650 1.00 33.60 380 VAL B CA 1
ATOM 5305 C C . VAL B 1 380 ? 1.595 -61.123 -18.493 1.00 36.51 380 VAL B C 1
ATOM 5306 O O . VAL B 1 380 ? 1.053 -61.004 -17.388 1.00 36.59 380 VAL B O 1
ATOM 5310 N N . LEU B 1 381 ? 2.539 -62.037 -18.754 1.00 39.14 381 LEU B N 1
ATOM 5311 C CA . LEU B 1 381 ? 3.179 -62.837 -17.694 1.00 37.57 381 LEU B CA 1
ATOM 5312 C C . LEU B 1 381 ? 4.378 -62.071 -17.225 1.00 36.53 381 LEU B C 1
ATOM 5313 O O . LEU B 1 381 ? 5.261 -61.758 -18.012 1.00 38.32 381 LEU B O 1
ATOM 5316 N N . SER B 1 382 ? 4.399 -61.788 -15.942 1.00 38.50 382 SER B N 1
ATOM 5317 C CA . SER B 1 382 ? 5.499 -61.130 -15.328 1.00 40.84 382 SER B CA 1
ATOM 5318 C C . SER B 1 382 ? 5.903 -61.956 -14.112 1.00 44.97 382 SER B C 1
ATOM 5319 O O . SER B 1 382 ? 5.425 -61.735 -13.000 1.00 43.82 382 SER B O 1
ATOM 5322 N N . ASN B 1 383 ? 6.766 -62.928 -14.367 1.00 50.47 383 ASN B N 1
ATOM 5323 C CA . ASN B 1 383 ? 7.564 -63.561 -13.312 1.00 51.91 383 ASN B CA 1
ATOM 5324 C C . ASN B 1 383 ? 8.639 -62.596 -12.800 1.00 52.10 383 ASN B C 1
ATOM 5325 O O . ASN B 1 383 ? 8.607 -61.402 -13.117 1.00 50.28 383 ASN B O 1
ATOM 5330 N N . LYS B 1 384 ? 9.547 -63.093 -11.970 1.00 56.05 384 LYS B N 1
ATOM 5331 C CA . LYS B 1 384 ? 10.694 -62.303 -11.515 1.00 62.83 384 LYS B CA 1
ATOM 5332 C C . LYS B 1 384 ? 11.972 -63.087 -11.814 1.00 73.24 384 LYS B C 1
ATOM 5333 O O . LYS B 1 384 ? 12.608 -63.616 -10.917 1.00 79.26 384 LYS B O 1
ATOM 5339 N N . MET B 1 385 ? 12.325 -63.150 -13.103 1.00 83.52 385 MET B N 1
ATOM 5340 C CA . MET B 1 385 ? 13.556 -63.810 -13.591 1.00 83.44 385 MET B CA 1
ATOM 5341 C C . MET B 1 385 ? 14.810 -63.334 -12.865 1.00 84.31 385 MET B C 1
ATOM 5342 O O . MET B 1 385 ? 15.730 -64.124 -12.665 1.00 91.98 385 MET B O 1
ATOM 5344 N N . GLN B 1 386 ? 14.841 -62.065 -12.456 1.00 83.04 386 GLN B N 1
ATOM 5345 C CA . GLN B 1 386 ? 15.908 -61.545 -11.596 1.00 85.81 386 GLN B CA 1
ATOM 5346 C C . GLN B 1 386 ? 16.132 -62.399 -10.334 1.00 88.11 386 GLN B C 1
ATOM 5347 O O . GLN B 1 386 ? 17.265 -62.618 -9.915 1.00 93.13 386 GLN B O 1
ATOM 5349 N N . LYS B 1 387 ? 15.045 -62.879 -9.734 1.00 88.68 387 LYS B N 1
ATOM 5350 C CA . LYS B 1 387 ? 15.121 -63.735 -8.546 1.00 88.12 387 LYS B CA 1
ATOM 5351 C C . LYS B 1 387 ? 15.410 -65.224 -8.863 1.00 85.07 387 LYS B C 1
ATOM 5352 O O . LYS B 1 387 ? 15.901 -65.935 -7.988 1.00 89.10 387 LYS B O 1
ATOM 5357 N N . MET B 1 388 ? 15.097 -65.700 -10.075 1.00 80.89 388 MET B N 1
ATOM 5358 C CA . MET B 1 388 ? 15.454 -67.071 -10.496 1.00 79.69 388 MET B CA 1
ATOM 5359 C C . MET B 1 388 ? 16.971 -67.248 -10.630 1.00 83.50 388 MET B C 1
ATOM 5360 O O . MET B 1 388 ? 17.717 -66.330 -10.991 1.00 87.57 388 MET B O 1
ATOM 5364 N N . ASP B 1 392 ? 16.964 -67.477 -4.763 1.00 77.36 392 ASP B N 1
ATOM 5365 C CA . ASP B 1 392 ? 16.808 -66.395 -3.807 1.00 77.17 392 ASP B CA 1
ATOM 5366 C C . ASP B 1 392 ? 15.461 -65.672 -3.966 1.00 79.39 392 ASP B C 1
ATOM 5367 O O . ASP B 1 392 ? 15.415 -64.452 -4.064 1.00 83.99 392 ASP B O 1
ATOM 5369 N N . PHE B 1 393 ? 14.372 -66.444 -3.974 1.00 77.87 393 PHE B N 1
ATOM 5370 C CA . PHE B 1 393 ? 12.981 -65.929 -3.949 1.00 75.47 393 PHE B CA 1
ATOM 5371 C C . PHE B 1 393 ? 12.472 -65.782 -2.501 1.00 72.74 393 PHE B C 1
ATOM 5372 O O . PHE B 1 393 ? 12.972 -66.478 -1.602 1.00 81.07 393 PHE B O 1
ATOM 5380 N N . ASN B 1 394 ? 11.473 -64.914 -2.280 1.00 65.69 394 ASN B N 1
ATOM 5381 C CA . ASN B 1 394 ? 10.755 -64.830 -0.985 1.00 63.63 394 ASN B CA 1
ATOM 5382 C C . ASN B 1 394 ? 9.304 -65.293 -1.165 1.00 66.19 394 ASN B C 1
ATOM 5383 O O . ASN B 1 394 ? 8.424 -64.491 -1.496 1.00 66.44 394 ASN B O 1
ATOM 5385 N N . PHE B 1 395 ? 9.060 -66.586 -0.934 1.00 66.57 395 PHE B N 1
ATOM 5386 C CA . PHE B 1 395 ? 7.772 -67.215 -1.246 1.00 64.89 395 PHE B CA 1
ATOM 5387 C C . PHE B 1 395 ? 6.590 -66.859 -0.308 1.00 63.91 395 PHE B C 1
ATOM 5388 O O . PHE B 1 395 ? 5.467 -67.332 -0.523 1.00 58.95 395 PHE B O 1
ATOM 5396 N N . ASP B 1 396 ? 6.829 -66.021 0.704 1.00 66.85 396 ASP B N 1
ATOM 5397 C CA . ASP B 1 396 ? 5.737 -65.348 1.427 1.00 71.00 396 ASP B CA 1
ATOM 5398 C C . ASP B 1 396 ? 5.195 -64.111 0.676 1.00 74.61 396 ASP B C 1
ATOM 5399 O O . ASP B 1 396 ? 4.241 -63.481 1.144 1.00 73.70 396 ASP B O 1
ATOM 5401 N N . ASP B 1 397 ? 5.814 -63.760 -0.464 1.00 72.20 397 ASP B N 1
ATOM 5402 C CA . ASP B 1 397 ? 5.363 -62.664 -1.330 1.00 64.05 397 ASP B CA 1
ATOM 5403 C C . ASP B 1 397 ? 4.874 -63.182 -2.683 1.00 59.35 397 ASP B C 1
ATOM 5404 O O . ASP B 1 397 ? 5.071 -64.348 -3.029 1.00 55.15 397 ASP B O 1
ATOM 5407 N N . VAL B 1 398 ? 4.225 -62.294 -3.433 1.00 58.64 398 VAL B N 1
ATOM 5408 C CA . VAL B 1 398 ? 3.662 -62.619 -4.750 1.00 55.85 398 VAL B CA 1
ATOM 5409 C C . VAL B 1 398 ? 4.773 -62.489 -5.782 1.00 52.19 398 VAL B C 1
ATOM 5410 O O . VAL B 1 398 ? 5.439 -61.460 -5.859 1.00 49.94 398 VAL B O 1
ATOM 5414 N N . ASN B 1 399 ? 4.934 -63.525 -6.591 1.00 51.18 399 ASN B N 1
ATOM 5415 C CA . ASN B 1 399 ? 6.085 -63.660 -7.491 1.00 52.01 399 ASN B CA 1
ATOM 5416 C C . ASN B 1 399 ? 5.744 -63.724 -8.970 1.00 49.40 399 ASN B C 1
ATOM 5417 O O . ASN B 1 399 ? 6.479 -63.185 -9.786 1.00 53.83 399 ASN B O 1
ATOM 5422 N N . PHE B 1 400 ? 4.643 -64.377 -9.305 1.00 45.77 400 PHE B N 1
ATOM 5423 C CA . PHE B 1 400 ? 4.257 -64.613 -10.673 1.00 48.20 400 PHE B CA 1
ATOM 5424 C C . PHE B 1 400 ? 2.853 -64.052 -10.897 1.00 46.49 400 PHE B C 1
ATOM 5425 O O . PHE B 1 400 ? 1.938 -64.357 -10.139 1.00 48.86 400 PHE B O 1
ATOM 5433 N N . ARG B 1 401 ? 2.695 -63.239 -11.942 1.00 42.06 401 ARG B N 1
ATOM 5434 C CA . ARG B 1 401 ? 1.458 -62.514 -12.203 1.00 39.75 401 ARG B CA 1
ATOM 5435 C C . ARG B 1 401 ? 1.035 -62.612 -13.653 1.00 39.46 401 ARG B C 1
ATOM 5436 O O . ARG B 1 401 ? 1.865 -62.479 -14.534 1.00 43.71 401 ARG B O 1
ATOM 5444 N N . ILE B 1 402 ? -0.249 -62.849 -13.902 1.00 36.64 402 ILE B N 1
ATOM 5445 C CA . ILE B 1 402 ? -0.817 -62.655 -15.230 1.00 33.92 402 ILE B CA 1
ATOM 5446 C C . ILE B 1 402 ? -1.658 -61.391 -15.159 1.00 33.90 402 ILE B C 1
ATOM 5447 O O . ILE B 1 402 ? -2.699 -61.383 -14.518 1.00 35.02 402 ILE B O 1
ATOM 5452 N N . MET B 1 403 ? -1.195 -60.320 -15.786 1.00 33.29 403 MET B N 1
ATOM 5453 C CA . MET B 1 403 ? -1.974 -59.086 -15.870 1.00 32.76 403 MET B CA 1
ATOM 5454 C C . MET B 1 403 ? -2.645 -59.003 -17.232 1.00 30.21 403 MET B C 1
ATOM 5455 O O . MET B 1 403 ? -2.404 -59.844 -18.102 1.00 27.97 403 MET B O 1
ATOM 5460 N N . ASN B 1 404 ? -3.531 -58.026 -17.393 1.00 30.23 404 ASN B N 1
ATOM 5461 C CA . ASN B 1 404 ? -4.148 -57.755 -18.691 1.00 28.76 404 ASN B CA 1
ATOM 5462 C C . ASN B 1 404 ? -4.624 -56.323 -18.807 1.00 27.80 404 ASN B C 1
ATOM 5463 O O . ASN B 1 404 ? -4.644 -55.592 -17.808 1.00 28.93 404 ASN B O 1
ATOM 5468 N N . ALA B 1 405 ? -4.992 -55.935 -20.029 1.00 26.03 405 ALA B N 1
ATOM 5469 C CA . ALA B 1 405 ? -5.484 -54.590 -20.318 1.00 24.09 405 ALA B CA 1
ATOM 5470 C C . ALA B 1 405 ? -5.991 -54.497 -21.743 1.00 24.67 405 ALA B C 1
ATOM 5471 O O . ALA B 1 405 ? -5.615 -55.296 -22.598 1.00 24.73 405 ALA B O 1
ATOM 5473 N N . ASN B 1 406 ? -6.855 -53.513 -21.982 1.00 25.77 406 ASN B N 1
ATOM 5474 C CA . ASN B 1 406 ? -7.334 -53.208 -23.321 1.00 25.93 406 ASN B CA 1
ATOM 5475 C C . ASN B 1 406 ? -6.216 -52.457 -24.041 1.00 27.76 406 ASN B C 1
ATOM 5476 O O . ASN B 1 406 ? -5.608 -51.520 -23.471 1.00 25.49 406 ASN B O 1
ATOM 5481 N N . VAL B 1 407 ? -5.956 -52.869 -25.281 1.00 28.82 407 VAL B N 1
ATOM 5482 C CA . VAL B 1 407 ? -4.836 -52.321 -26.037 1.00 30.87 407 VAL B CA 1
ATOM 5483 C C . VAL B 1 407 ? -5.035 -50.836 -26.293 1.00 31.43 407 VAL B C 1
ATOM 5484 O O . VAL B 1 407 ? -4.134 -50.022 -26.006 1.00 28.64 407 VAL B O 1
ATOM 5488 N N . ASN B 1 408 ? -6.214 -50.494 -26.814 1.00 33.80 408 ASN B N 1
ATOM 5489 C CA . ASN B 1 408 ? -6.516 -49.123 -27.216 1.00 36.06 408 ASN B CA 1
ATOM 5490 C C . ASN B 1 408 ? -6.480 -48.182 -26.027 1.00 35.17 408 ASN B C 1
ATOM 5491 O O . ASN B 1 408 ? -5.898 -47.111 -26.132 1.00 38.40 408 ASN B O 1
ATOM 5495 N N . GLU B 1 409 ? -7.058 -48.589 -24.893 1.00 35.33 409 GLU B N 1
ATOM 5496 C CA . GLU B 1 409 ? -6.982 -47.794 -23.639 1.00 36.15 409 GLU B CA 1
ATOM 5497 C C . GLU B 1 409 ? -5.531 -47.514 -23.166 1.00 34.92 409 GLU B C 1
ATOM 5498 O O . GLU B 1 409 ? -5.247 -46.501 -22.539 1.00 34.22 409 GLU B O 1
ATOM 5501 N N . LEU B 1 410 ? -4.621 -48.421 -23.480 1.00 36.26 410 LEU B N 1
ATOM 5502 C CA . LEU B 1 410 ? -3.233 -48.336 -23.018 1.00 35.38 410 LEU B CA 1
ATOM 5503 C C . LEU B 1 410 ? -2.443 -47.281 -23.804 1.00 33.41 410 LEU B C 1
ATOM 5504 O O . LEU B 1 410 ? -1.640 -46.561 -23.238 1.00 30.96 410 LEU B O 1
ATOM 5509 N N . ILE B 1 411 ? -2.726 -47.172 -25.095 1.00 33.39 411 ILE B N 1
ATOM 5510 C CA . ILE B 1 411 ? -1.993 -46.279 -26.011 1.00 34.30 411 ILE B CA 1
ATOM 5511 C C . ILE B 1 411 ? -2.727 -44.989 -26.421 1.00 36.01 411 ILE B C 1
ATOM 5512 O O . ILE B 1 411 ? -2.123 -44.126 -27.091 1.00 37.90 411 ILE B O 1
ATOM 5517 N N . LEU B 1 412 ? -4.010 -44.860 -26.057 1.00 35.08 412 LEU B N 1
ATOM 5518 C CA . LEU B 1 412 ? -4.849 -43.751 -26.562 1.00 33.28 412 LEU B CA 1
ATOM 5519 C C . LEU B 1 412 ? -4.240 -42.400 -26.210 1.00 32.84 412 LEU B C 1
ATOM 5520 O O . LEU B 1 412 ? -3.792 -42.217 -25.080 1.00 31.35 412 LEU B O 1
ATOM 5525 N N . ASN B 1 413 ? -4.264 -41.462 -27.161 1.00 31.73 413 ASN B N 1
ATOM 5526 C CA . ASN B 1 413 ? -3.638 -40.135 -26.994 1.00 32.66 413 ASN B CA 1
ATOM 5527 C C . ASN B 1 413 ? -2.133 -40.220 -26.684 1.00 34.76 413 ASN B C 1
ATOM 5528 O O . ASN B 1 413 ? -1.612 -39.451 -25.871 1.00 35.30 413 ASN B O 1
ATOM 5533 N N . THR B 1 414 ? -1.449 -41.180 -27.310 1.00 38.56 414 THR B N 1
ATOM 5534 C CA . THR B 1 414 ? 0.017 -41.295 -27.223 1.00 40.71 414 THR B CA 1
ATOM 5535 C C . THR B 1 414 ? 0.534 -41.581 -28.620 1.00 41.46 414 THR B C 1
ATOM 5536 O O . THR B 1 414 ? -0.236 -41.972 -29.492 1.00 37.52 414 THR B O 1
ATOM 5540 N N . ARG B 1 415 ? 1.839 -41.442 -28.817 1.00 43.31 415 ARG B N 1
ATOM 5541 C CA . ARG B 1 415 ? 2.418 -41.634 -30.150 1.00 46.15 415 ARG B CA 1
ATOM 5542 C C . ARG B 1 415 ? 2.228 -43.056 -30.678 1.00 43.98 415 ARG B C 1
ATOM 5543 O O . ARG B 1 415 ? 2.285 -43.259 -31.882 1.00 41.66 415 ARG B O 1
ATOM 5548 N N . CYS B 1 416 ? 1.986 -44.019 -29.784 1.00 45.01 416 CYS B N 1
ATOM 5549 C CA . CYS B 1 416 ? 1.673 -45.397 -30.172 1.00 47.24 416 CYS B CA 1
ATOM 5550 C C . CYS B 1 416 ? 0.297 -45.633 -30.808 1.00 49.46 416 CYS B C 1
ATOM 5551 O O . CYS B 1 416 ? 0.103 -46.675 -31.447 1.00 48.34 416 CYS B O 1
ATOM 5554 N N . GLU B 1 417 ? -0.651 -44.704 -30.641 1.00 52.54 417 GLU B N 1
ATOM 5555 C CA . GLU B 1 417 ? -2.041 -44.981 -31.036 1.00 57.04 417 GLU B CA 1
ATOM 5556 C C . GLU B 1 417 ? -2.242 -45.116 -32.528 1.00 59.24 417 GLU B C 1
ATOM 5557 O O . GLU B 1 417 ? -1.470 -44.564 -33.318 1.00 57.76 417 GLU B O 1
ATOM 5563 N N . ASN B 1 418 ? -3.275 -45.879 -32.888 1.00 63.82 418 ASN B N 1
ATOM 5564 C CA . ASN B 1 418 ? -3.772 -45.925 -34.252 1.00 70.33 418 ASN B CA 1
ATOM 5565 C C . ASN B 1 418 ? -4.845 -44.850 -34.389 1.00 79.33 418 ASN B C 1
ATOM 5566 O O . ASN B 1 418 ? -5.520 -44.514 -33.406 1.00 83.05 418 ASN B O 1
ATOM 5568 N N . PRO B 1 41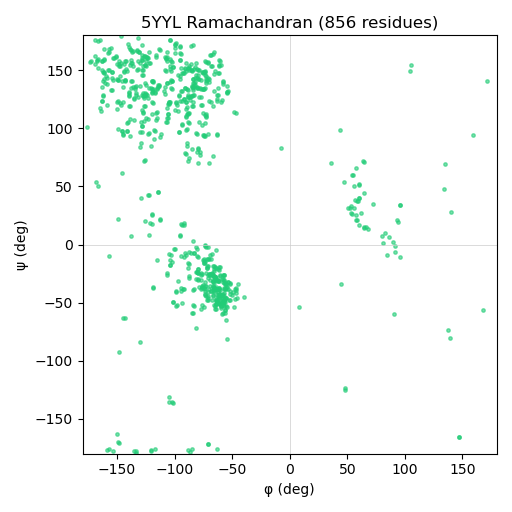9 ? -4.994 -44.283 -35.598 1.00 90.62 419 PRO B N 1
ATOM 5569 C CA . PRO B 1 419 ? -5.868 -43.117 -35.759 1.00 90.69 419 PRO B CA 1
ATOM 5570 C C . PRO B 1 419 ? -7.322 -43.438 -35.428 1.00 90.24 419 PRO B C 1
ATOM 5571 O O . PRO B 1 419 ? -7.869 -44.421 -35.951 1.00 84.92 419 PRO B O 1
ATOM 5575 N N . ASP B 1 420 ? -7.927 -42.624 -34.560 1.00 93.43 420 ASP B N 1
ATOM 5576 C CA . ASP B 1 420 ? -9.301 -42.846 -34.096 1.00 95.54 420 ASP B CA 1
ATOM 5577 C C . ASP B 1 420 ? -10.303 -42.143 -35.009 1.00 97.67 420 ASP B C 1
ATOM 5578 O O . ASP B 1 420 ? -10.286 -40.917 -35.122 1.00 102.84 420 ASP B O 1
ATOM 5580 N N . ASN B 1 421 ? -11.165 -42.935 -35.663 1.00 97.36 421 ASN B N 1
ATOM 5581 C CA . ASN B 1 421 ? -12.387 -42.445 -36.318 1.00 91.97 421 ASN B CA 1
ATOM 5582 C C . ASN B 1 421 ? -13.491 -42.460 -35.256 1.00 88.00 421 ASN B C 1
ATOM 5583 O O . ASN B 1 421 ? -13.985 -43.532 -34.868 1.00 95.68 421 ASN B O 1
ATOM 5585 N N . ASP B 1 422 ? -13.853 -41.271 -34.766 1.00 80.58 422 ASP B N 1
ATOM 5586 C CA . ASP B 1 422 ? -14.826 -41.118 -33.681 1.00 69.83 422 ASP B CA 1
ATOM 5587 C C . ASP B 1 422 ? -16.215 -40.981 -34.318 1.00 63.54 422 ASP B C 1
ATOM 5588 O O . ASP B 1 422 ? -16.762 -39.896 -34.406 1.00 65.71 422 ASP B O 1
ATOM 5593 N N . ARG B 1 423 ? -16.778 -42.114 -34.742 1.00 55.27 423 ARG B N 1
ATOM 5594 C CA . ARG B 1 423 ? -17.933 -42.157 -35.655 1.00 48.38 423 ARG B CA 1
ATOM 5595 C C . ARG B 1 423 ? -19.156 -42.880 -35.083 1.00 41.04 423 ARG B C 1
ATOM 5596 O O . ARG B 1 423 ? -20.045 -43.275 -35.839 1.00 43.65 423 ARG B O 1
ATOM 5604 N N . THR B 1 424 ? -19.212 -43.045 -33.766 1.00 33.66 424 THR B N 1
ATOM 5605 C CA . THR B 1 424 ? -20.305 -43.755 -33.115 1.00 30.60 424 THR B CA 1
ATOM 5606 C C . THR B 1 424 ? -20.583 -43.073 -31.806 1.00 27.86 424 THR B C 1
ATOM 5607 O O . THR B 1 424 ? -19.662 -42.575 -31.183 1.00 27.81 424 THR B O 1
ATOM 5611 N N . PRO B 1 425 ? -21.834 -43.082 -31.350 1.00 25.76 425 PRO B N 1
ATOM 5612 C CA . PRO B 1 425 ? -22.086 -42.483 -30.040 1.00 25.76 425 PRO B CA 1
ATOM 5613 C C . PRO B 1 425 ? -21.505 -43.265 -28.857 1.00 25.25 425 PRO B C 1
ATOM 5614 O O . PRO B 1 425 ? -21.553 -42.766 -27.731 1.00 24.63 425 PRO B O 1
ATOM 5618 N N . PHE B 1 426 ? -20.998 -44.478 -29.095 1.00 25.61 426 PHE B N 1
ATOM 5619 C CA . PHE B 1 426 ? -20.381 -45.261 -28.045 1.00 26.27 426 PHE B CA 1
ATOM 5620 C C . PHE B 1 426 ? -19.242 -46.144 -28.541 1.00 27.24 426 PHE B C 1
ATOM 5621 O O . PHE B 1 426 ? -19.191 -46.544 -29.716 1.00 28.72 426 PHE B O 1
ATOM 5629 N N . LYS B 1 427 ? -18.325 -46.425 -27.620 1.00 28.25 427 LYS B N 1
ATOM 5630 C CA . LYS B 1 427 ? -17.191 -47.314 -27.881 1.00 28.60 427 LYS B CA 1
ATOM 5631 C C . LYS B 1 427 ? -17.001 -48.163 -26.643 1.00 27.36 427 LYS B C 1
ATOM 5632 O O . LYS B 1 427 ? -16.932 -47.620 -25.524 1.00 26.26 427 LYS B O 1
ATOM 5638 N N . ILE B 1 428 ? -16.938 -49.481 -26.832 1.00 26.79 428 ILE B N 1
ATOM 5639 C CA . ILE B 1 428 ? -16.735 -50.411 -25.714 1.00 27.10 428 ILE B CA 1
ATOM 5640 C C . ILE B 1 428 ? -15.304 -50.955 -25.669 1.00 26.89 428 ILE B C 1
ATOM 5641 O O . ILE B 1 428 ? -14.835 -51.579 -26.629 1.00 25.27 428 ILE B O 1
ATOM 5646 N N . SER B 1 429 ? -14.637 -50.736 -24.542 1.00 26.87 429 SER B N 1
ATOM 5647 C CA . SER B 1 429 ? -13.319 -51.314 -24.302 1.00 26.83 429 SER B CA 1
ATOM 5648 C C . SER B 1 429 ? -13.423 -52.650 -23.551 1.00 28.75 429 SER B C 1
ATOM 5649 O O . SER B 1 429 ? -14.146 -52.752 -22.567 1.00 28.89 429 SER B O 1
ATOM 5652 N N . ILE B 1 430 ? -12.709 -53.660 -24.043 1.00 30.00 430 ILE B N 1
ATOM 5653 C CA . ILE B 1 430 ? -12.760 -55.012 -23.513 1.00 30.65 430 ILE B CA 1
ATOM 5654 C C . ILE B 1 430 ? -11.407 -55.485 -23.008 1.00 32.12 430 ILE B C 1
ATOM 5655 O O . ILE B 1 430 ? -10.369 -55.211 -23.624 1.00 33.71 430 ILE B O 1
ATOM 5660 N N . HIS B 1 431 ? -11.431 -56.199 -21.886 1.00 33.28 431 HIS B N 1
ATOM 5661 C CA . HIS B 1 431 ? -10.418 -57.209 -21.555 1.00 32.77 431 HIS B CA 1
ATOM 5662 C C . HIS B 1 431 ? -11.054 -58.318 -20.714 1.00 33.42 431 HIS B C 1
ATOM 5663 O O . HIS B 1 431 ? -12.265 -58.374 -20.641 1.00 34.68 431 HIS B O 1
ATOM 5670 N N . LEU B 1 432 ? -10.275 -59.231 -20.136 1.00 36.30 432 LEU B N 1
ATOM 5671 C CA . LEU B 1 432 ? -10.836 -60.266 -19.239 1.00 39.18 432 LEU B CA 1
ATOM 5672 C C . LEU B 1 432 ? -11.024 -59.788 -17.773 1.00 42.32 432 LEU B C 1
ATOM 5673 O O . LEU B 1 432 ? -11.492 -60.548 -16.899 1.00 42.50 432 LEU B O 1
ATOM 5679 N N . ASP C 2 37 ? -29.597 -49.235 -43.225 1.00 57.69 37 ASP C N 1
ATOM 5680 C CA . ASP C 2 37 ? -28.321 -49.287 -42.476 1.00 54.82 37 ASP C CA 1
ATOM 5681 C C . ASP C 2 37 ? -28.613 -49.661 -41.020 1.00 50.19 37 ASP C C 1
ATOM 5682 O O . ASP C 2 37 ? -29.291 -48.898 -40.360 1.00 51.37 37 ASP C O 1
ATOM 5687 N N . VAL C 2 38 ? -28.107 -50.803 -40.541 1.00 43.53 38 VAL C N 1
ATOM 5688 C CA . VAL C 2 38 ? -28.193 -51.181 -39.125 1.00 39.12 38 VAL C CA 1
ATOM 5689 C C . VAL C 2 38 ? -27.368 -50.213 -38.263 1.00 34.24 38 VAL C C 1
ATOM 5690 O O . VAL C 2 38 ? -27.785 -49.809 -37.172 1.00 31.93 38 VAL C O 1
ATOM 5694 N N . VAL C 2 39 ? -26.206 -49.825 -38.777 1.00 30.57 39 VAL C N 1
ATOM 5695 C CA . VAL C 2 39 ? -25.314 -48.928 -38.049 1.00 28.72 39 VAL C CA 1
ATOM 5696 C C . VAL C 2 39 ? -25.982 -47.578 -37.764 1.00 27.24 39 VAL C C 1
ATOM 5697 O O . VAL C 2 39 ? -25.866 -47.062 -36.661 1.00 25.94 39 VAL C O 1
ATOM 5701 N N . SER C 2 40 ? -26.694 -47.014 -38.730 1.00 26.57 40 SER C N 1
ATOM 5702 C CA . SER C 2 40 ? -27.318 -45.706 -38.541 1.00 28.61 40 SER C CA 1
ATOM 5703 C C . SER C 2 40 ? -28.463 -45.762 -37.534 1.00 29.46 40 SER C C 1
ATOM 5704 O O . SER C 2 40 ? -28.671 -44.823 -36.785 1.00 29.33 40 SER C O 1
ATOM 5706 N N . GLN C 2 41 ? -29.190 -46.872 -37.541 1.00 32.07 41 GLN C N 1
ATOM 5707 C CA . GLN C 2 41 ? -30.260 -47.152 -36.570 1.00 33.38 41 GLN C CA 1
ATOM 5708 C C . GLN C 2 41 ? -29.732 -47.281 -35.147 1.00 30.55 41 GLN C C 1
ATOM 5709 O O . GLN C 2 41 ? -30.304 -46.715 -34.215 1.00 29.75 41 GLN C O 1
ATOM 5715 N N . ILE C 2 42 ? -28.674 -48.076 -34.998 1.00 28.40 42 ILE C N 1
ATOM 5716 C CA . ILE C 2 42 ? -27.984 -48.260 -33.722 1.00 26.44 42 ILE C CA 1
ATOM 5717 C C . ILE C 2 42 ? -27.532 -46.908 -33.182 1.00 24.93 42 ILE C C 1
ATOM 5718 O O . ILE C 2 42 ? -27.898 -46.522 -32.064 1.00 23.27 42 ILE C O 1
ATOM 5723 N N . ASN C 2 43 ? -26.752 -46.200 -34.000 1.00 24.59 43 ASN C N 1
ATOM 5724 C CA . ASN C 2 43 ? -26.240 -44.882 -33.642 1.00 24.40 43 ASN C CA 1
ATOM 5725 C C . ASN C 2 43 ? -27.364 -43.967 -33.216 1.00 25.00 43 ASN C C 1
ATOM 5726 O O . ASN C 2 43 ? -27.279 -43.318 -32.181 1.00 26.15 43 ASN C O 1
ATOM 5731 N N . SER C 2 44 ? -28.426 -43.934 -34.011 1.00 25.41 44 SER C N 1
ATOM 5732 C CA . SER C 2 44 ? -29.589 -43.088 -33.730 1.00 25.90 44 SER C CA 1
ATOM 5733 C C . SER C 2 44 ? -30.252 -43.445 -32.405 1.00 24.82 44 SER C C 1
ATOM 5734 O O . SER C 2 44 ? -30.567 -42.569 -31.606 1.00 24.27 44 SER C O 1
ATOM 5737 N N . LEU C 2 45 ? -30.432 -44.737 -32.178 1.00 24.52 45 LEU C N 1
ATOM 5738 C CA . LEU C 2 45 ? -31.112 -45.241 -30.992 1.00 24.93 45 LEU C CA 1
ATOM 5739 C C . LEU C 2 45 ? -30.360 -44.989 -29.686 1.00 23.86 45 LEU C C 1
ATOM 5740 O O . LEU C 2 45 ? -30.953 -44.620 -28.669 1.00 21.66 45 LEU C O 1
ATOM 5745 N N . VAL C 2 46 ? -29.055 -45.240 -29.717 1.00 24.31 46 VAL C N 1
ATOM 5746 C CA . VAL C 2 46 ? -28.220 -45.101 -28.533 1.00 24.89 46 VAL C CA 1
ATOM 5747 C C . VAL C 2 46 ? -28.112 -43.629 -28.154 1.00 25.40 46 VAL C C 1
ATOM 5748 O O . VAL C 2 46 ? -28.168 -43.271 -26.953 1.00 24.89 46 VAL C O 1
ATOM 5752 N N . SER C 2 47 ? -27.976 -42.791 -29.188 1.00 25.36 47 SER C N 1
ATOM 5753 C CA . SER C 2 47 ? -27.984 -41.339 -29.018 1.00 25.33 47 SER C CA 1
ATOM 5754 C C . SER C 2 47 ? -29.245 -40.881 -28.307 1.00 23.83 47 SER C C 1
ATOM 5755 O O . SER C 2 47 ? -29.147 -40.108 -27.372 1.00 22.90 47 SER C O 1
ATOM 5758 N N . SER C 2 48 ? -30.417 -41.381 -28.722 1.00 23.85 48 SER C N 1
ATOM 5759 C CA . SER C 2 48 ? -31.672 -41.105 -28.000 1.00 24.01 48 SER C CA 1
ATOM 5760 C C . SER C 2 48 ? -31.566 -41.476 -26.547 1.00 23.85 48 SER C C 1
ATOM 5761 O O . SER C 2 48 ? -31.834 -40.630 -25.689 1.00 24.44 48 SER C O 1
ATOM 5764 N N . ILE C 2 49 ? -31.168 -42.732 -26.282 1.00 23.93 49 ILE C N 1
ATOM 5765 C CA . ILE C 2 49 ? -31.135 -43.271 -24.915 1.00 24.18 49 ILE C CA 1
ATOM 5766 C C . ILE C 2 49 ? -30.202 -42.426 -24.059 1.00 24.57 49 ILE C C 1
ATOM 5767 O O . ILE C 2 49 ? -30.606 -41.936 -23.008 1.00 24.31 49 ILE C O 1
ATOM 5772 N N . VAL C 2 50 ? -28.971 -42.230 -24.521 1.00 24.90 50 VAL C N 1
ATOM 5773 C CA . VAL C 2 50 ? -28.013 -41.494 -23.698 1.00 24.87 50 VAL C CA 1
ATOM 5774 C C . VAL C 2 50 ? -28.369 -40.019 -23.535 1.00 23.61 50 VAL C C 1
ATOM 5775 O O . VAL C 2 50 ? -27.973 -39.410 -22.544 1.00 23.66 50 VAL C O 1
ATOM 5779 N N . SER C 2 51 ? -29.116 -39.451 -24.481 1.00 23.27 51 SER C N 1
ATOM 5780 C CA . SER C 2 51 ? -29.503 -38.032 -24.405 1.00 24.02 51 SER C CA 1
ATOM 5781 C C . SER C 2 51 ? -30.605 -37.754 -23.380 1.00 24.17 51 SER C C 1
ATOM 5782 O O . SER C 2 51 ? -30.861 -36.601 -23.088 1.00 23.36 51 SER C O 1
ATOM 5785 N N . GLY C 2 52 ? -31.281 -38.790 -22.883 1.00 24.72 52 GLY C N 1
ATOM 5786 C CA . GLY C 2 52 ? -32.398 -38.614 -21.963 1.00 25.46 52 GLY C CA 1
ATOM 5787 C C . GLY C 2 52 ? -33.749 -38.516 -22.656 1.00 26.00 52 GLY C C 1
ATOM 5788 O O . GLY C 2 52 ? -34.792 -38.498 -22.000 1.00 24.84 52 GLY C O 1
ATOM 5789 N N . ALA C 2 53 ? -33.731 -38.472 -23.985 1.00 27.07 53 ALA C N 1
ATOM 5790 C CA . ALA C 2 53 ? -34.950 -38.445 -24.779 1.00 29.58 53 ALA C CA 1
ATOM 5791 C C . ALA C 2 53 ? -35.828 -39.692 -24.583 1.00 32.43 53 ALA C C 1
ATOM 5792 O O . ALA C 2 53 ? -35.358 -40.730 -24.125 1.00 32.14 53 ALA C O 1
ATOM 5794 N N . ASN C 2 54 ? -37.117 -39.559 -24.901 1.00 37.25 54 ASN C N 1
ATOM 5795 C CA . ASN C 2 54 ? -38.016 -40.714 -25.039 1.00 38.79 54 ASN C CA 1
ATOM 5796 C C . ASN C 2 54 ? -37.567 -41.432 -26.299 1.00 36.70 54 ASN C C 1
ATOM 5797 O O . ASN C 2 54 ? -37.185 -40.781 -27.281 1.00 38.29 54 ASN C O 1
ATOM 5802 N N . VAL C 2 55 ? -37.617 -42.760 -26.274 1.00 33.76 55 VAL C N 1
ATOM 5803 C CA . VAL C 2 55 ? -37.014 -43.580 -27.330 1.00 33.27 55 VAL C CA 1
ATOM 5804 C C . VAL C 2 55 ? -38.080 -44.400 -28.066 1.00 31.88 55 VAL C C 1
ATOM 5805 O O . VAL C 2 55 ? -38.906 -45.057 -27.445 1.00 30.83 55 VAL C O 1
ATOM 5809 N N . SER C 2 56 ? -38.030 -44.341 -29.394 1.00 31.92 56 SER C N 1
ATOM 5810 C CA . SER C 2 56 ? -39.021 -44.979 -30.265 1.00 32.31 56 SER C CA 1
ATOM 5811 C C . SER C 2 56 ? -39.084 -46.493 -30.056 1.00 33.27 56 SER C C 1
ATOM 5812 O O . SER C 2 56 ? -38.067 -47.172 -30.203 1.00 37.32 56 SER C O 1
ATOM 5815 N N . ALA C 2 57 ? -40.264 -47.021 -29.723 1.00 32.31 57 ALA C N 1
ATOM 5816 C CA . ALA C 2 57 ? -40.432 -48.466 -29.593 1.00 31.90 57 ALA C CA 1
ATOM 5817 C C . ALA C 2 57 ? -40.221 -49.197 -30.927 1.00 30.37 57 ALA C C 1
ATOM 5818 O O . ALA C 2 57 ? -39.667 -50.296 -30.937 1.00 29.73 57 ALA C O 1
ATOM 5820 N N . VAL C 2 58 ? -40.650 -48.610 -32.039 1.00 29.07 58 VAL C N 1
ATOM 5821 C CA . VAL C 2 58 ? -40.413 -49.251 -33.334 1.00 30.58 58 VAL C CA 1
ATOM 5822 C C . VAL C 2 58 ? -38.922 -49.305 -33.682 1.00 31.90 58 VAL C C 1
ATOM 5823 O O . VAL C 2 58 ? -38.459 -50.322 -34.210 1.00 34.03 58 VAL C O 1
ATOM 5827 N N . LEU C 2 59 ? -38.170 -48.237 -33.397 1.00 32.55 59 LEU C N 1
ATOM 5828 C CA . LEU C 2 59 ? -36.725 -48.243 -33.678 1.00 33.11 59 LEU C CA 1
ATOM 5829 C C . LEU C 2 59 ? -36.009 -49.260 -32.782 1.00 33.05 59 LEU C C 1
ATOM 5830 O O . LEU C 2 59 ? -35.054 -49.922 -33.218 1.00 33.15 59 LEU C O 1
ATOM 5835 N N . LEU C 2 60 ? -36.482 -49.375 -31.541 1.00 32.04 60 LEU C N 1
ATOM 5836 C CA . LEU C 2 60 ? -35.987 -50.361 -30.599 1.00 32.65 60 LEU C CA 1
ATOM 5837 C C . LEU C 2 60 ? -36.230 -51.774 -31.112 1.00 31.79 60 LEU C C 1
ATOM 5838 O O . LEU C 2 60 ? -35.306 -52.576 -31.138 1.00 32.87 60 LEU C O 1
ATOM 5843 N N . ALA C 2 61 ? -37.466 -52.058 -31.529 1.00 31.54 61 ALA C N 1
ATOM 5844 C CA . ALA C 2 61 ? -37.840 -53.387 -32.030 1.00 30.38 61 ALA C CA 1
ATOM 5845 C C . ALA C 2 61 ? -37.081 -53.773 -33.283 1.00 29.55 61 ALA C C 1
ATOM 5846 O O . ALA C 2 61 ? -36.536 -54.879 -33.372 1.00 29.76 61 ALA C O 1
ATOM 5848 N N . GLN C 2 62 ? -37.048 -52.859 -34.244 1.00 28.55 62 GLN C N 1
ATOM 5849 C CA . GLN C 2 62 ? -36.389 -53.124 -35.513 1.00 29.76 62 GLN C CA 1
ATOM 5850 C C . GLN C 2 62 ? -34.878 -53.328 -35.380 1.00 32.72 62 GLN C C 1
ATOM 5851 O O . GLN C 2 62 ? -34.294 -54.157 -36.089 1.00 31.68 62 GLN C O 1
ATOM 5857 N N . THR C 2 63 ? -34.250 -52.554 -34.493 1.00 34.50 63 THR C N 1
ATOM 5858 C CA . THR C 2 63 ? -32.803 -52.657 -34.281 1.00 33.17 63 THR C CA 1
ATOM 5859 C C . THR C 2 63 ? -32.462 -53.940 -33.525 1.00 31.45 63 THR C C 1
ATOM 5860 O O . THR C 2 63 ? -31.437 -54.571 -33.811 1.00 29.84 63 THR C O 1
ATOM 5864 N N . LEU C 2 64 ? -33.328 -54.332 -32.590 1.00 30.25 64 LEU C N 1
ATOM 5865 C CA . LEU C 2 64 ? -33.181 -55.608 -31.907 1.00 30.34 64 LEU C CA 1
ATOM 5866 C C . LEU C 2 64 ? -33.274 -56.749 -32.912 1.00 29.70 64 LEU C C 1
ATOM 5867 O O . LEU C 2 64 ? -32.480 -57.681 -32.865 1.00 28.87 64 LEU C O 1
ATOM 5872 N N . VAL C 2 65 ? -34.235 -56.659 -33.827 1.00 29.30 65 VAL C N 1
ATOM 5873 C CA . VAL C 2 65 ? -34.402 -57.654 -34.903 1.00 28.64 65 VAL C CA 1
ATOM 5874 C C . VAL C 2 65 ? -33.160 -57.762 -35.771 1.00 29.25 65 VAL C C 1
ATOM 5875 O O . VAL C 2 65 ? -32.760 -58.858 -36.124 1.00 31.22 65 VAL C O 1
ATOM 5879 N N . ASN C 2 66 ? -32.569 -56.627 -36.125 1.00 30.51 66 ASN C N 1
ATOM 5880 C CA . ASN C 2 66 ? -31.403 -56.605 -37.021 1.00 31.53 66 ASN C CA 1
ATOM 5881 C C . ASN C 2 66 ? -30.124 -57.062 -36.355 1.00 30.32 66 ASN C C 1
ATOM 5882 O O . ASN C 2 66 ? -29.307 -57.711 -37.000 1.00 31.10 66 ASN C O 1
ATOM 5887 N N . ILE C 2 67 ? -29.934 -56.703 -35.088 1.00 29.42 67 ILE C N 1
ATOM 5888 C CA . ILE C 2 67 ? -28.767 -57.162 -34.341 1.00 29.09 67 ILE C CA 1
ATOM 5889 C C . ILE C 2 67 ? -28.832 -58.670 -34.197 1.00 30.31 67 ILE C C 1
ATOM 5890 O O . ILE C 2 67 ? -27.834 -59.342 -34.444 1.00 33.53 67 ILE C O 1
ATOM 5895 N N . LEU C 2 68 ? -29.997 -59.192 -33.806 1.00 28.90 68 LEU C N 1
ATOM 5896 C CA . LEU C 2 68 ? -30.182 -60.627 -33.670 1.00 29.40 68 LEU C CA 1
ATOM 5897 C C . LEU C 2 68 ? -29.882 -61.352 -34.962 1.00 30.65 68 LEU C C 1
ATOM 5898 O O . LEU C 2 68 ? -29.077 -62.275 -34.967 1.00 33.20 68 LEU C O 1
ATOM 5903 N N . GLN C 2 69 ? -30.502 -60.925 -36.057 1.00 31.19 69 GLN C N 1
ATOM 5904 C CA . GLN C 2 69 ? -30.316 -61.601 -37.345 1.00 30.37 69 GLN C CA 1
ATOM 5905 C C . GLN C 2 69 ? -28.849 -61.641 -37.736 1.00 30.36 69 GLN C C 1
ATOM 5906 O O . GLN C 2 69 ? -28.369 -62.659 -38.216 1.00 31.78 69 GLN C O 1
ATOM 5912 N N . ILE C 2 70 ? -28.145 -60.534 -37.525 1.00 28.72 70 ILE C N 1
ATOM 5913 C CA . ILE C 2 70 ? -26.703 -60.499 -37.741 1.00 28.10 70 ILE C CA 1
ATOM 5914 C C . ILE C 2 70 ? -26.012 -61.560 -36.887 1.00 27.73 70 ILE C C 1
ATOM 5915 O O . ILE C 2 70 ? -25.173 -62.306 -37.398 1.00 29.36 70 ILE C O 1
ATOM 5920 N N . LEU C 2 71 ? -26.363 -61.624 -35.605 1.00 26.87 71 LEU C N 1
ATOM 5921 C CA . LEU C 2 71 ? -25.758 -62.596 -34.707 1.00 27.36 71 LEU C CA 1
ATOM 5922 C C . LEU C 2 71 ? -26.081 -64.041 -35.160 1.00 28.61 71 LEU C C 1
ATOM 5923 O O . LEU C 2 71 ? -25.195 -64.905 -35.154 1.00 28.78 71 LEU C O 1
ATOM 5928 N N . ILE C 2 72 ? -27.327 -64.272 -35.586 1.00 28.39 72 ILE C N 1
ATOM 5929 C CA . ILE C 2 72 ? -27.746 -65.558 -36.125 1.00 29.94 72 ILE C CA 1
ATOM 5930 C C . ILE C 2 72 ? -26.891 -65.956 -37.327 1.00 34.28 72 ILE C C 1
ATOM 5931 O O . ILE C 2 72 ? -26.368 -67.072 -37.378 1.00 38.57 72 ILE C O 1
ATOM 5936 N N . ASP C 2 73 ? -26.741 -65.039 -38.276 1.00 36.11 73 ASP C N 1
ATOM 5937 C CA . ASP C 2 73 ? -25.959 -65.298 -39.476 1.00 37.50 73 ASP C CA 1
ATOM 5938 C C . ASP C 2 73 ? -24.466 -65.501 -39.199 1.00 37.28 73 ASP C C 1
ATOM 5939 O O . ASP C 2 73 ? -23.783 -66.136 -39.991 1.00 40.76 73 ASP C O 1
ATOM 5944 N N . ALA C 2 74 ? -23.968 -64.994 -38.075 1.00 36.18 74 ALA C N 1
ATOM 5945 C CA . ALA C 2 74 ? -22.584 -65.213 -37.679 1.00 36.49 74 ALA C CA 1
ATOM 5946 C C . ALA C 2 74 ? -22.394 -66.446 -36.775 1.00 39.92 74 ALA C C 1
ATOM 5947 O O . ALA C 2 74 ? -21.352 -66.577 -36.131 1.00 40.45 74 ALA C O 1
ATOM 5949 N N . ASN C 2 75 ? -23.378 -67.347 -36.728 1.00 41.90 75 ASN C N 1
ATOM 5950 C CA . ASN C 2 75 ? -23.320 -68.559 -35.889 1.00 44.33 75 ASN C CA 1
ATOM 5951 C C . ASN C 2 75 ? -23.012 -68.321 -34.413 1.00 42.50 75 ASN C C 1
ATOM 5952 O O . ASN C 2 75 ? -22.419 -69.154 -33.739 1.00 42.64 75 ASN C O 1
ATOM 5957 N N . VAL C 2 76 ? -23.484 -67.188 -33.910 1.00 40.75 76 VAL C N 1
ATOM 5958 C CA . VAL C 2 76 ? -23.251 -66.799 -32.531 1.00 40.07 76 VAL C CA 1
ATOM 5959 C C . VAL C 2 76 ? -23.974 -67.746 -31.569 1.00 39.55 76 VAL C C 1
ATOM 5960 O O . VAL C 2 76 ? -23.489 -67.998 -30.460 1.00 39.89 76 VAL C O 1
ATOM 5964 N N . PHE C 2 77 ? -25.114 -68.272 -32.011 1.00 39.48 77 PHE C N 1
ATOM 5965 C CA . PHE C 2 77 ? -25.878 -69.251 -31.246 1.00 40.20 77 PHE C CA 1
ATOM 5966 C C . PHE C 2 77 ? -25.370 -70.666 -31.521 1.00 40.69 77 PHE C C 1
ATOM 5967 O O . PHE C 2 77 ? -26.149 -71.604 -31.664 1.00 42.26 77 PHE C O 1
ATOM 5975 N N . VAL D 2 36 ? -28.697 -58.629 -4.609 1.00 73.00 36 VAL D N 1
ATOM 5976 C CA . VAL D 2 36 ? -27.329 -58.016 -4.628 1.00 75.77 36 VAL D CA 1
ATOM 5977 C C . VAL D 2 36 ? -26.252 -58.821 -5.385 1.00 78.04 36 VAL D C 1
ATOM 5978 O O . VAL D 2 36 ? -26.503 -59.948 -5.838 1.00 80.27 36 VAL D O 1
ATOM 5979 N N . ASP D 2 37 ? -25.059 -58.216 -5.490 1.00 75.17 37 ASP D N 1
ATOM 5980 C CA . ASP D 2 37 ? -23.839 -58.759 -6.192 1.00 65.24 37 ASP D CA 1
ATOM 5981 C C . ASP D 2 37 ? -24.029 -59.068 -7.705 1.00 55.76 37 ASP D C 1
ATOM 5982 O O . ASP D 2 37 ? -23.506 -60.049 -8.303 1.00 48.20 37 ASP D O 1
ATOM 5985 N N . VAL D 2 38 ? -24.813 -58.174 -8.311 1.00 48.21 38 VAL D N 1
ATOM 5986 C CA . VAL D 2 38 ? -25.036 -58.146 -9.755 1.00 43.27 38 VAL D CA 1
ATOM 5987 C C . VAL D 2 38 ? -23.727 -57.797 -10.466 1.00 39.40 38 VAL D C 1
ATOM 5988 O O . VAL D 2 38 ? -23.461 -58.348 -11.530 1.00 38.50 38 VAL D O 1
ATOM 5990 N N . VAL D 2 39 ? -22.913 -56.909 -9.887 1.00 33.95 39 VAL D N 1
ATOM 5991 C CA . VAL D 2 39 ? -21.662 -56.514 -10.513 1.00 32.48 39 VAL D CA 1
ATOM 5992 C C . VAL D 2 39 ? -20.719 -57.700 -10.759 1.00 32.68 39 VAL D C 1
ATOM 5993 O O . VAL D 2 39 ? -20.144 -57.810 -11.842 1.00 33.76 39 VAL D O 1
ATOM 5997 N N . SER D 2 40 ? -20.575 -58.597 -9.792 1.00 33.62 40 SER D N 1
ATOM 5998 C CA . SER D 2 40 ? -19.604 -59.694 -9.987 1.00 33.48 40 SER D CA 1
ATOM 5999 C C . SER D 2 40 ? -20.136 -60.717 -10.985 1.00 32.73 40 SER D C 1
ATOM 6000 O O . SER D 2 40 ? -19.354 -61.330 -11.705 1.00 33.45 40 SER D O 1
ATOM 6003 N N . GLN D 2 41 ? -21.462 -60.898 -11.016 1.00 32.91 41 GLN D N 1
ATOM 6004 C CA . GLN D 2 41 ? -22.124 -61.735 -12.032 1.00 33.86 41 GLN D CA 1
ATOM 6005 C C . GLN D 2 41 ? -21.943 -61.202 -13.458 1.00 31.85 41 GLN D C 1
ATOM 6006 O O . GLN D 2 41 ? -21.629 -61.955 -14.379 1.00 30.62 41 GLN D O 1
ATOM 6012 N N . ILE D 2 42 ? -22.185 -59.904 -13.619 1.00 31.32 42 ILE D N 1
ATOM 6013 C CA . ILE D 2 42 ? -21.979 -59.193 -14.882 1.00 30.73 42 ILE D CA 1
ATOM 6014 C C . ILE D 2 42 ? -20.546 -59.369 -15.338 1.00 30.03 42 ILE D C 1
ATOM 6015 O O . ILE D 2 42 ? -20.308 -59.852 -16.448 1.00 28.45 42 ILE D O 1
ATOM 6020 N N . ASN D 2 43 ? -19.612 -58.980 -14.472 1.00 30.00 43 ASN D N 1
ATOM 6021 C CA . ASN D 2 43 ? -18.180 -59.095 -14.762 1.00 31.01 43 ASN D CA 1
ATOM 6022 C C . ASN D 2 43 ? -17.825 -60.500 -15.190 1.00 32.18 43 ASN D C 1
ATOM 6023 O O . ASN D 2 43 ? -17.156 -60.691 -16.208 1.00 34.69 43 ASN D O 1
ATOM 6028 N N . SER D 2 44 ? -18.303 -61.479 -14.432 1.00 32.13 44 SER D N 1
ATOM 6029 C CA . SER D 2 44 ? -18.029 -62.889 -14.724 1.00 32.08 44 SER D CA 1
ATOM 6030 C C . SER D 2 44 ? -18.582 -63.307 -16.081 1.00 30.59 44 SER D C 1
ATOM 6031 O O . SER D 2 44 ? -17.903 -63.963 -16.860 1.00 33.34 44 SER D O 1
ATOM 6034 N N . LEU D 2 45 ? -19.813 -62.907 -16.352 1.00 29.22 45 LEU D N 1
ATOM 6035 C CA . LEU D 2 45 ? -20.514 -63.280 -17.578 1.00 28.73 45 LEU D CA 1
ATOM 6036 C C . LEU D 2 45 ? -19.905 -62.684 -18.850 1.00 29.49 45 LEU D C 1
ATOM 6037 O O . LEU D 2 45 ? -19.798 -63.355 -19.877 1.00 28.82 45 LEU D O 1
ATOM 6042 N N . VAL D 2 46 ? -19.554 -61.408 -18.786 1.00 29.01 46 VAL D N 1
ATOM 6043 C CA . VAL D 2 46 ? -19.008 -60.701 -19.939 1.00 28.85 46 VAL D CA 1
ATOM 6044 C C . VAL D 2 46 ? -17.624 -61.251 -20.268 1.00 28.98 46 VAL D C 1
ATOM 6045 O O . VAL D 2 46 ? -17.269 -61.431 -21.440 1.00 27.38 46 VAL D O 1
ATOM 6049 N N . SER D 2 47 ? -16.861 -61.522 -19.213 1.00 30.58 47 SER D N 1
ATOM 6050 C CA . SER D 2 47 ? -15.558 -62.184 -19.326 1.00 30.55 47 SER D CA 1
ATOM 6051 C C . SER D 2 47 ? -15.688 -63.517 -20.076 1.00 29.87 47 SER D C 1
ATOM 6052 O O . SER D 2 47 ? -14.917 -63.775 -20.982 1.00 29.30 47 SER D O 1
ATOM 6055 N N . SER D 2 48 ? -16.683 -64.330 -19.726 1.00 30.33 48 SER D N 1
ATOM 6056 C CA . SER D 2 48 ? -16.979 -65.563 -20.482 1.00 31.92 48 SER D CA 1
ATOM 6057 C C . SER D 2 48 ? -17.221 -65.269 -21.946 1.00 34.12 48 SER D C 1
ATOM 6058 O O . SER D 2 48 ? -16.576 -65.863 -22.803 1.00 35.72 48 SER D O 1
ATOM 6061 N N . ILE D 2 49 ? -18.138 -64.336 -22.221 1.00 35.01 49 ILE D N 1
ATOM 6062 C CA . ILE D 2 49 ? -18.542 -64.006 -23.602 1.00 33.09 49 ILE D CA 1
ATOM 6063 C C . ILE D 2 49 ? -17.327 -63.533 -24.390 1.00 30.17 49 ILE D C 1
ATOM 6064 O O . ILE D 2 49 ? -17.033 -64.071 -25.444 1.00 29.81 49 ILE D O 1
ATOM 6069 N N . VAL D 2 50 ? -16.609 -62.552 -23.872 1.00 27.98 50 VAL D N 1
ATOM 6070 C CA . VAL D 2 50 ? -15.482 -62.015 -24.624 1.00 30.03 50 VAL D CA 1
ATOM 6071 C C . VAL D 2 50 ? -14.324 -63.012 -24.771 1.00 32.53 50 VAL D C 1
ATOM 6072 O O . VAL D 2 50 ? -13.558 -62.910 -25.737 1.00 34.78 50 VAL D O 1
ATOM 6076 N N . SER D 2 51 ? -14.208 -63.976 -23.849 1.00 32.75 51 SER D N 1
ATOM 6077 C CA . SER D 2 51 ? -13.137 -64.980 -23.918 1.00 30.82 51 SER D CA 1
ATOM 6078 C C . SER D 2 51 ? -13.359 -66.036 -24.997 1.00 31.35 51 SER D C 1
ATOM 6079 O O . SER D 2 51 ? -12.462 -66.796 -25.284 1.00 33.55 51 SER D O 1
ATOM 6082 N N . GLY D 2 52 ? -14.554 -66.112 -25.568 1.00 33.12 52 GLY D N 1
ATOM 6083 C CA . GLY D 2 52 ? -14.868 -67.113 -26.580 1.00 33.77 52 GLY D CA 1
ATOM 6084 C C . GLY D 2 52 ? -15.529 -68.329 -25.996 1.00 35.82 52 GLY D C 1
ATOM 6085 O O . GLY D 2 52 ? -16.026 -69.172 -26.755 1.00 38.46 52 GLY D O 1
ATOM 6086 N N . ALA D 2 53 ? -15.545 -68.432 -24.665 1.00 36.45 53 ALA D N 1
ATOM 6087 C CA . ALA D 2 53 ? -16.157 -69.562 -23.979 1.00 38.32 53 ALA D CA 1
ATOM 6088 C C . ALA D 2 53 ? -17.659 -69.709 -24.268 1.00 39.87 53 ALA D C 1
ATOM 6089 O O . ALA D 2 53 ? -18.322 -68.761 -24.687 1.00 40.75 53 ALA D O 1
ATOM 6091 N N . ASN D 2 54 ? -18.170 -70.924 -24.070 1.00 44.17 54 ASN D N 1
ATOM 6092 C CA . ASN D 2 54 ? -19.617 -71.178 -24.044 1.00 45.99 54 ASN D CA 1
ATOM 6093 C C . ASN D 2 54 ? -20.121 -70.551 -22.760 1.00 43.18 54 ASN D C 1
ATOM 6094 O O . ASN D 2 54 ? -19.435 -70.592 -21.743 1.00 42.82 54 ASN D O 1
ATOM 6097 N N . VAL D 2 55 ? -21.311 -69.973 -22.823 1.00 42.47 55 VAL D N 1
ATOM 6098 C CA . VAL D 2 55 ? -21.862 -69.186 -21.711 1.00 40.61 55 VAL D CA 1
ATOM 6099 C C . VAL D 2 55 ? -23.172 -69.817 -21.224 1.00 37.77 55 VAL D C 1
ATOM 6100 O O . VAL D 2 55 ? -24.073 -70.117 -22.012 1.00 33.69 55 VAL D O 1
ATOM 6104 N N . SER D 2 56 ? -23.267 -69.985 -19.910 1.00 37.48 56 SER D N 1
ATOM 6105 C CA . SER D 2 56 ? -24.418 -70.611 -19.248 1.00 38.75 56 SER D CA 1
ATOM 6106 C C . SER D 2 56 ? -25.725 -69.866 -19.533 1.00 37.23 56 SER D C 1
ATOM 6107 O O . SER D 2 56 ? -25.817 -68.666 -19.284 1.00 38.60 56 SER D O 1
ATOM 6110 N N . ALA D 2 57 ? -26.727 -70.566 -20.051 1.00 34.12 57 ALA D N 1
ATOM 6111 C CA . ALA D 2 57 ? -28.055 -69.966 -20.248 1.00 33.52 57 ALA D CA 1
ATOM 6112 C C . ALA D 2 57 ? -28.708 -69.493 -18.945 1.00 33.72 57 ALA D C 1
ATOM 6113 O O . ALA D 2 57 ? -29.349 -68.455 -18.930 1.00 34.95 57 ALA D O 1
ATOM 6115 N N . VAL D 2 58 ? -28.554 -70.238 -17.859 1.00 34.27 58 VAL D N 1
ATOM 6116 C CA . VAL D 2 58 ? -29.109 -69.790 -16.580 1.00 34.91 58 VAL D CA 1
ATOM 6117 C C . VAL D 2 58 ? -28.420 -68.517 -16.065 1.00 36.87 58 VAL D C 1
ATOM 6118 O O . VAL D 2 58 ? -29.098 -67.635 -15.543 1.00 35.94 58 VAL D O 1
ATOM 6122 N N . LEU D 2 59 ? -27.096 -68.415 -16.204 1.00 37.69 59 LEU D N 1
ATOM 6123 C CA . LEU D 2 59 ? -26.387 -67.199 -15.756 1.00 39.94 59 LEU D CA 1
ATOM 6124 C C . LEU D 2 59 ? -26.784 -65.987 -16.617 1.00 40.11 59 LEU D C 1
ATOM 6125 O O . LEU D 2 59 ? -26.890 -64.854 -16.133 1.00 38.53 59 LEU D O 1
ATOM 6128 N N . LEU D 2 60 ? -27.001 -66.258 -17.900 1.00 40.55 60 LEU D N 1
ATOM 6129 C CA . LEU D 2 60 ? -27.487 -65.257 -18.842 1.00 39.15 60 LEU D CA 1
ATOM 6130 C C . LEU D 2 60 ? -28.876 -64.774 -18.453 1.00 35.20 60 LEU D C 1
ATOM 6131 O O . LEU D 2 60 ? -29.111 -63.582 -18.379 1.00 35.83 60 LEU D O 1
ATOM 6136 N N . ALA D 2 61 ? -29.786 -65.704 -18.198 1.00 32.39 61 ALA D N 1
ATOM 6137 C CA . ALA D 2 61 ? -31.165 -65.379 -17.803 1.00 31.97 61 ALA D CA 1
ATOM 6138 C C . ALA D 2 61 ? -31.238 -64.626 -16.487 1.00 31.67 61 ALA D C 1
ATOM 6139 O O . ALA D 2 61 ? -31.932 -63.621 -16.383 1.00 32.02 61 ALA D O 1
ATOM 6141 N N . GLN D 2 62 ? -30.529 -65.121 -15.483 1.00 31.66 62 GLN D N 1
ATOM 6142 C CA . GLN D 2 62 ? -30.517 -64.491 -14.160 1.00 30.97 62 GLN D CA 1
ATOM 6143 C C . GLN D 2 62 ? -29.927 -63.081 -14.174 1.00 29.87 62 GLN D C 1
ATOM 6144 O O . GLN D 2 62 ? -30.402 -62.205 -13.451 1.00 28.99 62 GLN D O 1
ATOM 6150 N N . THR D 2 63 ? -28.876 -62.872 -14.964 1.00 29.69 63 THR D N 1
ATOM 6151 C CA . THR D 2 63 ? -28.231 -61.559 -15.040 1.00 30.99 63 THR D CA 1
ATOM 6152 C C . THR D 2 63 ? -29.114 -60.573 -15.828 1.00 31.07 63 THR D C 1
ATOM 6153 O O . THR D 2 63 ? -29.181 -59.389 -15.494 1.00 32.20 63 THR D O 1
ATOM 6157 N N . LEU D 2 64 ? -29.804 -61.070 -16.849 1.00 29.86 64 LEU D N 1
ATOM 6158 C CA . LEU D 2 64 ? -30.802 -60.280 -17.565 1.00 28.54 64 LEU D CA 1
ATOM 6159 C C . LEU D 2 64 ? -31.911 -59.852 -16.616 1.00 27.40 64 LEU D C 1
ATOM 6160 O O . LEU D 2 64 ? -32.324 -58.705 -16.638 1.00 27.44 64 LEU D O 1
ATOM 6165 N N . VAL D 2 65 ? -32.369 -60.774 -15.774 1.00 28.12 65 VAL D N 1
ATOM 6166 C CA . VAL D 2 65 ? -33.390 -60.486 -14.754 1.00 29.18 65 VAL D CA 1
ATOM 6167 C C . VAL D 2 65 ? -32.936 -59.397 -13.791 1.00 28.74 65 VAL D C 1
ATOM 6168 O O . VAL D 2 65 ? -33.715 -58.515 -13.459 1.00 29.10 65 VAL D O 1
ATOM 6172 N N . ASN D 2 66 ? -31.683 -59.473 -13.349 1.00 28.45 66 ASN D N 1
ATOM 6173 C CA . ASN D 2 66 ? -31.150 -58.524 -12.368 1.00 28.15 66 ASN D CA 1
ATOM 6174 C C . ASN D 2 66 ? -30.881 -57.141 -12.952 1.00 28.23 66 ASN D C 1
ATOM 6175 O O . ASN D 2 66 ? -31.096 -56.140 -12.271 1.00 28.98 66 ASN D O 1
ATOM 6180 N N . ILE D 2 67 ? -30.383 -57.088 -14.187 1.00 27.25 67 ILE D N 1
ATOM 6181 C CA . ILE D 2 67 ? -30.147 -55.814 -14.854 1.00 26.33 67 ILE D CA 1
ATOM 6182 C C . ILE D 2 67 ? -31.475 -55.102 -15.060 1.00 26.43 67 ILE D C 1
ATOM 6183 O O . ILE D 2 67 ? -31.592 -53.912 -14.758 1.00 26.59 67 ILE D O 1
ATOM 6188 N N . LEU D 2 68 ? -32.462 -55.835 -15.565 1.00 26.04 68 LEU D N 1
ATOM 6189 C CA . LEU D 2 68 ? -33.791 -55.273 -15.787 1.00 25.86 68 LEU D CA 1
ATOM 6190 C C . LEU D 2 68 ? -34.384 -54.720 -14.497 1.00 25.33 68 LEU D C 1
ATOM 6191 O O . LEU D 2 68 ? -34.789 -53.570 -14.453 1.00 24.20 68 LEU D O 1
ATOM 6196 N N . GLN D 2 69 ? -34.395 -55.529 -13.445 1.00 25.89 69 GLN D N 1
ATOM 6197 C CA . GLN D 2 69 ? -34.987 -55.101 -12.182 1.00 27.02 69 GLN D CA 1
ATOM 6198 C C . GLN D 2 69 ? -34.336 -53.832 -11.659 1.00 27.34 69 GLN D C 1
ATOM 6199 O O . GLN D 2 69 ? -35.021 -52.933 -11.179 1.00 26.22 69 GLN D O 1
ATOM 6205 N N . ILE D 2 70 ? -33.012 -53.766 -11.758 1.00 28.12 70 ILE D N 1
ATOM 6206 C CA . ILE D 2 70 ? -32.287 -52.542 -11.416 1.00 28.12 70 ILE D CA 1
ATOM 6207 C C . ILE D 2 70 ? -32.804 -51.363 -12.254 1.00 28.52 70 ILE D C 1
ATOM 6208 O O . ILE D 2 70 ? -33.082 -50.293 -11.710 1.00 29.54 70 ILE D O 1
ATOM 6213 N N . LEU D 2 71 ? -32.930 -51.565 -13.563 1.00 27.62 71 LEU D N 1
ATOM 6214 C CA . LEU D 2 71 ? -33.425 -50.511 -14.443 1.00 26.94 71 LEU D CA 1
ATOM 6215 C C . LEU D 2 71 ? -34.872 -50.111 -14.077 1.00 27.61 71 LEU D C 1
ATOM 6216 O O . LEU D 2 71 ? -35.201 -48.924 -14.049 1.00 26.48 71 LEU D O 1
ATOM 6221 N N . ILE D 2 72 ? -35.709 -51.095 -13.764 1.00 28.48 72 ILE D N 1
ATOM 6222 C CA . ILE D 2 72 ? -37.075 -50.848 -13.307 1.00 30.07 72 ILE D CA 1
ATOM 6223 C C . ILE D 2 72 ? -37.092 -49.970 -12.056 1.00 32.14 72 ILE D C 1
ATOM 6224 O O . ILE D 2 72 ? -37.801 -48.971 -11.996 1.00 32.12 72 ILE D O 1
ATOM 6229 N N . ASP D 2 73 ? -36.294 -50.345 -11.068 1.00 35.45 73 ASP D N 1
ATOM 6230 C CA . ASP D 2 73 ? -36.216 -49.597 -9.814 1.00 36.82 73 ASP D CA 1
ATOM 6231 C C . ASP D 2 73 ? -35.619 -48.190 -9.984 1.00 39.33 73 ASP D C 1
ATOM 6232 O O . ASP D 2 73 ? -35.849 -47.332 -9.160 1.00 41.24 73 ASP D O 1
ATOM 6237 N N . ALA D 2 74 ? -34.873 -47.948 -11.055 1.00 41.02 74 ALA D N 1
ATOM 6238 C CA . ALA D 2 74 ? -34.358 -46.616 -11.368 1.00 41.89 74 ALA D CA 1
ATOM 6239 C C . ALA D 2 74 ? -35.289 -45.802 -12.289 1.00 44.58 74 ALA D C 1
ATOM 6240 O O . ALA D 2 74 ? -34.844 -44.833 -12.913 1.00 49.01 74 ALA D O 1
ATOM 6242 N N . ASN D 2 75 ? -36.560 -46.191 -12.393 1.00 45.95 75 ASN D N 1
ATOM 6243 C CA . ASN D 2 75 ? -37.550 -45.483 -13.232 1.00 47.22 75 ASN D CA 1
ATOM 6244 C C . ASN D 2 75 ? -37.151 -45.325 -14.699 1.00 43.53 75 ASN D C 1
ATOM 6245 O O . ASN D 2 75 ? -37.556 -44.367 -15.361 1.00 43.55 75 ASN D O 1
ATOM 6250 N N . VAL D 2 76 ? -36.399 -46.289 -15.212 1.00 41.02 76 VAL D N 1
ATOM 6251 C CA . VAL D 2 76 ? -35.939 -46.246 -16.590 1.00 41.24 76 VAL D CA 1
ATOM 6252 C C . VAL D 2 76 ? -37.109 -46.379 -17.565 1.00 41.37 76 VAL D C 1
ATOM 6253 O O . VAL D 2 76 ? -37.068 -45.806 -18.662 1.00 40.36 76 VAL D O 1
ATOM 6257 N N . PHE D 2 77 ? -38.136 -47.127 -17.147 1.00 42.44 77 PHE D N 1
ATOM 6258 C CA . PHE D 2 77 ? -39.364 -47.344 -17.931 1.00 42.43 77 PHE D CA 1
ATOM 6259 C C . PHE D 2 77 ? -40.516 -46.417 -17.542 1.00 46.96 77 PHE D C 1
ATOM 6260 O O . PHE D 2 77 ? -41.343 -46.074 -18.386 1.00 47.40 77 PHE D O 1
ATOM 6268 N N . ALA D 2 78 ? -40.571 -46.028 -16.268 1.00 55.07 78 ALA D N 1
ATOM 6269 C CA . ALA D 2 78 ? -41.495 -44.981 -15.789 1.00 62.08 78 ALA D CA 1
ATOM 6270 C C . ALA D 2 78 ? -41.139 -43.613 -16.380 1.00 61.88 78 ALA D C 1
ATOM 6271 O O . ALA D 2 78 ? -41.592 -43.270 -17.473 1.00 63.55 78 ALA D O 1
#

Secondary structure (P-SEA, 3-state):
ccccccccccccbbbcccccccccaaaaaaaaaaccccccccccccccccccbbbbbbcccccccccccccccccccccbbbbcccccccccccccccccccccccccccbbbbbbbcccccccccccccbbbbbccccccccccccccccccccccccccccccccccccccccbbbbbbbcccbbbbbbbccccbbbbbbccccccccccccccccccccccccccccccccccccccccccccccbbbbbbcccccccccccbbbbbbccccccccccccccccbbbbbbbccccbbbbbbccccccccccccccccccccccccbbbbbbccccccccccccccbbbbbbbccaaaaaacccccccccccccccccccccccccccccccccccccccccc/cccccccbbbcccccccccaaaaaaaaaaccccccccccccccccccbbbbbbcccccccccccccccccccccbbbbcccccccccccccccccccccccccbbbbbbccccccccccccccbbbbbcccccccccccccccccccccccccccccccccbbbbbbbccccbbbbbcccbbbbbcccccccccccccccccccccccccccccccccccccccccccbbbbbbccccccccccccccccccccccccccbbbbbbbccccbbbbbbccccccccccccccccccccccccbbbbbbccccccccccccccbbbbbbbccccccccccccccccccccccccccccccccccccccccccccccc/caaaaaaaaaaaaaacccccaaaaaaaaaaaaaaaaaaccc/caaaaaaaaaaaaaaacccccaaaaaaaaaaaaaaaaaacccc